Protein AF-0000000083602129 (afdb_homodimer)

pLDDT: mean 70.23, std 29.61, range [15.84, 98.5]

Radius of gyration: 37.3 Å; Cα contacts (8 Å, |Δi|>4): 1422; chains: 2; bounding box: 108×145×100 Å

Secondary structure (DSSP, 8-state):
------------------------TT-----SS--SS-PPPEEE-HHHHHHHHHTT--EEEEEEEGGGSTTSSTHHHHHHHHHHHHHHH-SS-EEEEE-SSHHHHHHHHHHHHTT-EEEEEE-TT--SHHHHHHHH-TT-EEEE--SSHHHHHHHHHHHHHHHHH-S--SS---EEEE-GGG-TTGGGGGTHHHHT-SS--SEEEEE-SSSHHHHHHHHHHHHHT-TT-EEEEEEEGGG--S-S-GGG---PPPPTT---S-GGG---GGGHHHHHHH--S-TTEEEEEE-HHHHHHHHHHHHHHHSB---HHHHHHHHHHHTTHHHHHHHHTT--SSEEEEEEE----S--HHHHHHHHHHHHHHHHHTS-------TT----------GGGGTT---------------------------------------------------/------------------------TT-----SS--SS-PPPEEE-HHHHHHHHHTT--EEEEEEEGGGSTTSSTHHHHHHHHHHHHHHH-SS-EEEEE-SSHHHHHHHHHHHHTT-EEEEEE-TT--SHHHHHHHH-TT-EEEE--SSHHHHHHHHHHHHHHHHH-S--SS---EEEE-GGG-TTGGGGGTHHHHT-SS--SEEEEE-SSSHHHHHHHHHHHHHT-TT-EEEEEEEGGG-SS-S-GGG---PPPPTT---S-GGG---GGGHHHHHHH---GGGEEEEEE-HHHHHHHHHHHHHHHSB---HHHHHHHHHHHTTHHHHHHHHTT--SSEEEEEEE----S--HHHHHHHHHHHHHHHHHTS-------TT----------GGGGGG---------------------------------------------------

Sequence (894 aa):
MSMLSSKGELNIWSNGASPLVTPDPRRLITPPQQTSYIVTPVVKSASLTQAFRDSGGSGVVDIKLENLQPSGSVTMRVMDYAVKMIAEQSSKVHIVVSSTGNAGVSAAIAASHYKLGCTVVVPETDTHTKARLELEAPHTRLVCFGTSYDQVVAKAESIVSAGNSSASSFANIPMTLLNVYGCTDVHIGYMSIIDELTVPPDVILLPFGGGILMCGIINRLVSRGWHSTHVIGVEPENIQRCSTSFSEFRQIAPPPGSNTVASGLNVGAPSMKWLYMRVSSPTTASVVTVTESEIVDSIRRLAEDCGLLLDPISAVAAAAIYNGGVARVQKQKQLPQNLKVLLLITGGRNISLKDLAEMEASVARNDVRQQPALHDNDPTQNHQPFYLKTVDDLCNDDDDDKEQIVLPNTSSPKESISLAESSKAVDYENVSKINDNKDEVVELNTLMSMLSSKGELNIWSNGASPLVTPDPRRLITPPQQTSYIVTPVVKSASLTQAFRDSGGSGVVDIKLENLQPSGSVTMRVMDYAVKMIAEQSSKVHIVVSSTGNAGVSAAIAASHYKLGCTVVVPETDTHTKARLELEAPHTRLVCFGTSYDQVVAKAESIVSAGNSSASSFANIPMTLLNVYGCTDVHIGYMSIIDELTVPPDVILLPFGGGILMCGIINRLVSRGWHSTHVIGVEPENIQRCSTSFSEFRQIAPPPGSNTVASGLNVGAPSMKWLYMRVSSPTTASVVTVTESEIVDSIRRLAEDCGLLLDPISAVAAAAIYNGGVARVQKQKQLPQNLKVLLLITGGRNISLKDLAEMEASVARNDVRQQPALHDNDPTQNHQPFYLKTVDDLCNDDDDDKEQIVLPNTSSPKESISLAESSKAVDYENVSKINDNKDEVVELNTL

Organism: Rodentolepis nana (NCBI:txid102285)

Foldseek 3Di:
DDPPPPPPPPPVPDPPPPPPPPPDCVPVPDPPVQFLWDQFDKDWFPLLQVLLVVLQAFATEIETQQCPILLRFQLLLLLLVLLVVVCVVPVQAAEEEEDLGSNQSSNLLSCVVSVHAYEYFHAQPRDPNVVSCVPRRVRHHYHHDHHDSVGSVVVSVVVQVCLQPPPPPVSNRHYDYDDSLPPLCSLCSLLVNVVSDPDAFQEEFAEAALCSNVLSPLLNCVVVVVVRRAYEYEYAPLQDQAQPPLVPRDGDGRPPPRDAQLVRRNDGRSSCCSVVVRVPDSPRYHYYHDYRLLLLVQQVCCCVSVVDRFGSSQSRRSSCSNNSVVVVCCVVVVNDSNGYYYYYSGGGPSDDPVRSVVSNVVVVVVVVVPPDDPPPPPPPPPPPDPPPPDVVPVPPPPPVPPDDPDPDDDDDDDPDPDPDPPPPPPDPDDDDDDDDDDDDDDDDDDD/DDPPPPPPPPPVVPPPPPPPPPPDPVPVPPDPCNFLWDQFDKDWFPLLQVLLVVLQAFATEIETQQCPILLRFQLLLLLLVLLVVVCVVPVQAAEEEEDLGSNQSSNLLSCVVSVHAYEYFHAQPRDHNVVSCVPRRVRHHYHHDHHDSVGSVVVSVVVQVCLCPPPPPVSNRHYDYDDSLPPLCSLCSLLVNVVSDPDAFQEEFAEAALCSNVLSPLLNCVSVVVQRRAYEYEYAPLQDQAQPPLVPRDGDGRPPPRDAQLVRRNDGRSSCCSVVVRVPDSPRYHYYHDYRLLLLVQQVCCCVSVVDRFGSSQSRRSSCSNNSVVVVCCVVVVNDSNGYYYYYSGGGPSDDPVRSVVSNVVVVVVVVVPPDDPPPPPVPPPPPDPPPDDVVPVPPPPPPPVPPPDPDDDDDDDDDPDDDDPPDPDDDDDDDDDDDDDDDPDDPDPD

Nearest PDB structures (foldseek):
  8y1j-assembly1_B-2  TM=8.141E-01  e=4.593E-20  Pseudomonas aeruginosa PAO1
  8zkv-assembly1_D  TM=8.386E-01  e=9.221E-19  Escherichia coli K-12
  7rnq-assembly2_D  TM=7.011E-01  e=1.334E-13  Pyrococcus furiosus
  6am8-assembly2_D  TM=6.798E-01  e=9.483E-13  Pyrococcus furiosus DSM 3638
  4neg-assembly1_A  TM=7.200E-01  e=4.249E-12  Bacillus anthracis str. 'Ames Ancestor'

Solvent-accessible surface area (backbone atoms only — not comparable to full-atom values): 50944 Å² total; per-residue (Å²): 140,80,80,73,77,76,75,75,75,81,72,79,71,73,75,84,73,71,76,76,79,68,75,67,70,77,72,62,78,76,72,63,100,78,56,68,47,68,91,60,58,73,41,77,33,46,56,57,19,48,37,27,40,74,34,66,28,49,48,46,32,30,36,33,42,28,36,66,28,81,59,21,18,45,44,24,33,31,27,27,43,50,44,48,55,49,41,73,74,39,72,63,38,30,39,32,27,55,32,90,45,60,56,30,46,10,36,33,37,22,20,52,68,68,63,30,49,32,34,34,23,24,31,58,80,61,81,54,52,66,64,48,29,61,50,62,26,64,85,45,43,79,44,68,36,52,87,40,69,68,48,14,44,53,48,40,52,48,51,30,52,51,52,58,62,50,79,77,54,78,81,74,46,45,46,43,78,57,48,71,88,74,40,91,70,32,31,61,25,38,26,57,65,60,68,70,51,91,68,86,49,47,28,41,35,28,54,42,44,40,31,46,62,58,36,9,44,51,50,38,31,55,75,71,64,47,68,76,35,29,35,35,32,20,32,50,52,56,52,48,32,51,59,59,52,69,88,55,71,51,87,40,71,47,58,86,84,54,65,59,82,35,50,85,39,70,50,72,73,74,35,47,52,53,34,60,71,61,47,79,67,70,70,49,56,49,53,45,69,42,48,68,58,45,22,53,49,27,27,54,45,35,23,39,65,70,18,36,38,38,14,46,54,31,16,35,30,55,23,30,36,62,72,17,50,50,25,50,47,35,60,77,66,65,49,65,64,77,27,37,34,35,36,48,34,39,25,22,61,74,44,42,73,66,53,51,52,50,50,50,52,50,41,54,54,50,56,60,62,66,49,74,75,84,67,82,71,70,83,69,76,68,73,71,75,75,69,73,74,58,72,74,62,69,65,63,72,64,73,70,81,67,79,78,79,82,74,84,82,88,85,78,89,72,89,79,81,79,78,81,74,86,72,85,75,81,77,82,77,77,91,80,90,84,88,80,91,82,84,88,82,88,74,88,86,86,127,136,77,79,70,74,77,71,73,73,79,71,80,72,73,74,80,74,72,75,76,80,68,76,66,73,79,73,60,74,74,70,61,105,69,57,66,45,68,92,60,57,73,40,77,33,44,55,57,18,48,36,26,40,76,33,66,27,50,49,45,31,30,35,34,42,29,35,66,29,82,59,20,18,46,44,22,34,31,27,28,43,49,43,48,56,49,41,73,75,39,72,62,40,30,40,32,28,54,30,91,45,61,56,31,47,10,37,32,36,22,20,54,68,69,62,30,48,32,36,33,24,24,29,57,78,62,81,55,52,65,66,47,29,61,49,64,26,61,85,44,44,76,43,70,36,54,88,40,69,68,48,15,44,51,49,41,51,49,52,31,52,52,53,59,62,49,80,77,53,77,80,74,45,46,45,42,78,58,49,70,89,73,40,91,70,32,31,60,25,36,25,55,65,59,68,72,51,91,66,86,48,47,27,41,35,27,54,42,46,42,30,47,63,58,35,9,46,51,49,38,31,54,75,70,66,47,70,76,34,31,35,36,30,20,30,49,50,54,52,47,33,53,60,59,52,67,85,56,73,50,88,42,73,47,57,85,86,54,66,56,82,34,52,87,37,70,49,72,74,72,34,47,51,56,34,63,70,61,48,79,69,64,83,43,53,49,56,45,67,42,48,68,58,44,21,53,50,27,28,55,45,36,23,40,64,70,17,36,36,38,15,47,54,30,16,35,30,54,22,30,36,60,72,18,49,51,25,50,47,36,61,76,66,66,50,65,62,77,27,37,34,34,36,48,34,40,26,20,63,76,44,43,71,65,52,51,53,51,50,50,54,53,41,54,54,50,57,59,64,65,49,76,74,83,66,83,70,72,82,69,78,69,73,71,76,75,70,74,73,60,74,74,63,71,65,63,75,64,77,68,80,72,74,77,77,79,74,82,79,86,86,75,85,76,87,72,89,81,82,83,75,89,74,87,75,88,86,82,86,80,91,87,78,92,88,82,90,85,85,90,79,85,75,85,80,83,122

Structure (mmCIF, N/CA/C/O backbone):
data_AF-0000000083602129-model_v1
#
loop_
_entity.id
_entity.type
_entity.pdbx_description
1 polymer 'L-serine ammonia-lyase'
#
loop_
_atom_site.group_PDB
_atom_site.id
_atom_site.type_symbol
_atom_site.label_atom_id
_atom_site.label_alt_id
_atom_site.label_comp_id
_atom_site.label_asym_id
_atom_site.label_entity_id
_atom_site.label_seq_id
_atom_site.pdbx_PDB_ins_code
_atom_site.Cartn_x
_atom_site.Cartn_y
_atom_site.Cartn_z
_atom_site.occupancy
_atom_site.B_iso_or_equiv
_atom_site.auth_seq_id
_atom_site.auth_comp_id
_atom_site.auth_asym_id
_atom_site.auth_atom_id
_atom_site.pdbx_PDB_model_num
ATOM 1 N N . MET A 1 1 ? 31.797 68 35.969 1 22.59 1 MET A N 1
ATOM 2 C CA . MET A 1 1 ? 31.766 66.688 36.562 1 22.59 1 MET A CA 1
ATOM 3 C C . MET A 1 1 ? 30.438 66 36.25 1 22.59 1 MET A C 1
ATOM 5 O O . MET A 1 1 ? 29.391 66.375 36.75 1 22.59 1 MET A O 1
ATOM 9 N N . SER A 1 2 ? 30.172 65.562 35.031 1 25.72 2 SER A N 1
ATOM 10 C CA . SER A 1 2 ? 29.062 65.25 34.156 1 25.72 2 SER A CA 1
ATOM 11 C C . SER A 1 2 ? 28.297 64 34.562 1 25.72 2 SER A C 1
ATOM 13 O O . SER A 1 2 ? 28.906 62.938 34.75 1 25.72 2 SER A O 1
ATOM 15 N N . MET A 1 3 ? 27.328 64.125 35.375 1 24.75 3 MET A N 1
ATOM 16 C CA . MET A 1 3 ? 26.516 63.156 36.094 1 24.75 3 MET A CA 1
ATOM 17 C C . MET A 1 3 ? 25.844 62.188 35.125 1 24.75 3 MET A C 1
ATOM 19 O O . MET A 1 3 ? 24.859 62.531 34.5 1 24.75 3 MET A O 1
ATOM 23 N N . LEU A 1 4 ? 26.547 61.438 34.375 1 25.61 4 LEU A N 1
ATOM 24 C CA . LEU A 1 4 ? 26.109 60.5 33.344 1 25.61 4 LEU A CA 1
ATOM 25 C C . LEU A 1 4 ? 25.109 59.5 33.906 1 25.61 4 LEU A C 1
ATOM 27 O O . LEU A 1 4 ? 25.375 58.844 34.906 1 25.61 4 LEU A O 1
ATOM 31 N N . SER A 1 5 ? 23.859 59.75 33.781 1 25.98 5 SER A N 1
ATOM 32 C CA . SER A 1 5 ? 22.641 59.062 34.25 1 25.98 5 SER A CA 1
ATOM 33 C C . SER A 1 5 ? 22.672 57.594 33.906 1 25.98 5 SER A C 1
ATOM 35 O O . SER A 1 5 ? 22.844 57.219 32.719 1 25.98 5 SER A O 1
ATOM 37 N N . SER A 1 6 ? 23.156 56.781 34.75 1 24.2 6 SER A N 1
ATOM 38 C CA . SER A 1 6 ? 23.406 55.344 34.594 1 24.2 6 SER A CA 1
ATOM 39 C C . SER A 1 6 ? 22.109 54.594 34.344 1 24.2 6 SER A C 1
ATOM 41 O O . SER A 1 6 ? 21.266 54.469 35.25 1 24.2 6 SER A O 1
ATOM 43 N N . LYS A 1 7 ? 21.453 54.906 33.281 1 26.88 7 LYS A N 1
ATOM 44 C CA . LYS A 1 7 ? 20.172 54.281 32.938 1 26.88 7 LYS A CA 1
ATOM 45 C C . LYS A 1 7 ? 20.25 52.75 33.094 1 26.88 7 LYS A C 1
ATOM 47 O O . LYS A 1 7 ? 21.094 52.094 32.5 1 26.88 7 LYS A O 1
ATOM 52 N N . GLY A 1 8 ? 19.891 52.281 34.219 1 23.97 8 GLY A N 1
ATOM 53 C CA . GLY A 1 8 ? 19.891 50.906 34.688 1 23.97 8 GLY A CA 1
ATOM 54 C C . GLY A 1 8 ? 19.25 49.938 33.688 1 23.97 8 GLY A C 1
ATOM 55 O O . GLY A 1 8 ? 18.156 50.219 33.188 1 23.97 8 GLY A O 1
ATOM 56 N N . GLU A 1 9 ? 20 49.312 32.906 1 23.73 9 GLU A N 1
ATOM 57 C CA . GLU A 1 9 ? 19.703 48.312 31.859 1 23.73 9 GLU A CA 1
ATOM 58 C C . GLU A 1 9 ? 18.781 47.219 32.375 1 23.73 9 GLU A C 1
ATOM 60 O O . GLU A 1 9 ? 19.109 46.562 33.375 1 23.73 9 GLU A O 1
ATOM 65 N N . LEU A 1 10 ? 17.484 47.469 32.469 1 23 10 LEU A N 1
ATOM 66 C CA . LEU A 1 10 ? 16.5 46.5 32.906 1 23 10 LEU A CA 1
ATOM 67 C C . LEU A 1 10 ? 16.766 45.125 32.312 1 23 10 LEU A C 1
ATOM 69 O O . LEU A 1 10 ? 16.75 44.969 31.078 1 23 10 LEU A O 1
ATOM 73 N N . ASN A 1 11 ? 17.672 44.375 32.875 1 21.47 11 ASN A N 1
ATOM 74 C CA . ASN A 1 11 ? 18.078 43 32.594 1 21.47 11 ASN A CA 1
ATOM 75 C C . ASN A 1 11 ? 16.891 42.031 32.656 1 21.47 11 ASN A C 1
ATOM 77 O O . ASN A 1 11 ? 16.453 41.656 33.75 1 21.47 11 ASN A O 1
ATOM 81 N N . ILE A 1 12 ? 15.867 42.125 31.891 1 23.73 12 ILE A N 1
ATOM 82 C CA . ILE A 1 12 ? 14.641 41.344 31.891 1 23.73 12 ILE A CA 1
ATOM 83 C C . ILE A 1 12 ? 14.977 39.844 31.797 1 23.73 12 ILE A C 1
ATOM 85 O O . ILE A 1 12 ? 14.086 39 31.703 1 23.73 12 ILE A O 1
ATOM 89 N N . TRP A 1 13 ? 16.25 39.438 31.656 1 22.95 13 TRP A N 1
ATOM 90 C CA . TRP A 1 13 ? 16.625 38.031 31.516 1 22.95 13 TRP A CA 1
ATOM 91 C C . TRP A 1 13 ? 16.375 37.281 32.812 1 22.95 13 TRP A C 1
ATOM 93 O O . TRP A 1 13 ? 17.016 36.25 33.062 1 22.95 13 TRP A O 1
ATOM 103 N N . SER A 1 14 ? 15.664 37.656 33.625 1 22.77 14 SER A N 1
ATOM 104 C CA . SER A 1 14 ? 15.664 36.875 34.844 1 22.77 14 SER A CA 1
ATOM 105 C C . SER A 1 14 ? 15.305 35.406 34.531 1 22.77 14 SER A C 1
ATOM 107 O O . SER A 1 14 ? 14.438 35.125 33.719 1 22.77 14 SER A O 1
ATOM 109 N N . ASN A 1 15 ? 16.062 34.312 34.906 1 23.88 15 ASN A N 1
ATOM 110 C CA . ASN A 1 15 ? 16.438 32.906 34.781 1 23.88 15 ASN A CA 1
ATOM 111 C C . ASN A 1 15 ? 15.305 32 35.219 1 23.88 15 ASN A C 1
ATOM 113 O O . ASN A 1 15 ? 15.539 30.828 35.562 1 23.88 15 ASN A O 1
ATOM 117 N N . GLY A 1 16 ? 14.148 32.312 35.656 1 26.08 16 GLY A N 1
ATOM 118 C CA . GLY A 1 16 ? 13.289 31.328 36.281 1 26.08 16 GLY A CA 1
ATOM 119 C C . GLY A 1 16 ? 12.953 30.156 35.375 1 26.08 16 GLY A C 1
ATOM 120 O O . GLY A 1 16 ? 12.25 30.328 34.375 1 26.08 16 GLY A O 1
ATOM 121 N N . ALA A 1 17 ? 13.852 29.141 35.25 1 25.53 17 ALA A N 1
ATOM 122 C CA . ALA A 1 17 ? 13.797 27.844 34.594 1 25.53 17 ALA A CA 1
ATOM 123 C C . ALA A 1 17 ? 12.492 27.125 34.906 1 25.53 17 ALA A C 1
ATOM 125 O O . ALA A 1 17 ? 12.273 26.688 36.031 1 25.53 17 ALA A O 1
ATOM 126 N N . SER A 1 18 ? 11.422 27.562 34.5 1 28.2 18 SER A N 1
ATOM 127 C CA . SER A 1 18 ? 10.242 26.75 34.75 1 28.2 18 SER A CA 1
ATOM 128 C C . SER A 1 18 ? 10.5 25.281 34.406 1 28.2 18 SER A C 1
ATOM 130 O O . SER A 1 18 ? 11.055 24.984 33.344 1 28.2 18 SER A O 1
ATOM 132 N N . PRO A 1 19 ? 10.5 24.312 35.375 1 27.58 19 PRO A N 1
ATOM 133 C CA . PRO A 1 19 ? 10.836 22.891 35.25 1 27.58 19 PRO A CA 1
ATOM 134 C C . PRO A 1 19 ? 10.141 22.234 34.062 1 27.58 19 PRO A C 1
ATOM 136 O O . PRO A 1 19 ? 9.016 22.594 33.719 1 27.58 19 PRO A O 1
ATOM 139 N N . LEU A 1 20 ? 10.859 21.875 33.094 1 28.27 20 LEU A N 1
ATOM 140 C CA . LEU A 1 20 ? 10.422 21 32 1 28.27 20 LEU A CA 1
ATOM 141 C C . LEU A 1 20 ? 9.516 19.891 32.531 1 28.27 20 LEU A C 1
ATOM 143 O O . LEU A 1 20 ? 9.914 19.109 33.406 1 28.27 20 LEU A O 1
ATOM 147 N N . VAL A 1 21 ? 8.273 20.109 32.781 1 28.59 21 VAL A N 1
ATOM 148 C CA . VAL A 1 21 ? 7.348 19.031 33.125 1 28.59 21 VAL A CA 1
ATOM 149 C C . VAL A 1 21 ? 7.656 17.812 32.281 1 28.59 21 VAL A C 1
ATOM 151 O O . VAL A 1 21 ? 7.547 17.844 31.047 1 28.59 21 VAL A O 1
ATOM 154 N N . THR A 1 22 ? 8.625 16.906 32.688 1 29.64 22 THR A N 1
ATOM 155 C CA . THR A 1 22 ? 8.906 15.57 32.188 1 29.64 22 THR A CA 1
ATOM 156 C C . THR A 1 22 ? 7.625 14.75 32.094 1 29.64 22 THR A C 1
ATOM 158 O O . THR A 1 22 ? 6.926 14.562 33.094 1 29.64 22 THR A O 1
ATOM 161 N N . PRO A 1 23 ? 7.008 14.727 31 1 29.5 23 PRO A N 1
ATOM 162 C CA . PRO A 1 23 ? 5.832 13.859 31.016 1 29.5 23 PRO A CA 1
ATOM 163 C C . PRO A 1 23 ? 6.113 12.492 31.625 1 29.5 23 PRO A C 1
ATOM 165 O O . PRO A 1 23 ? 7.25 12.008 31.578 1 29.5 23 PRO A O 1
ATOM 168 N N . ASP A 1 24 ? 5.418 12.133 32.688 1 29.38 24 ASP A N 1
ATOM 169 C CA . ASP A 1 24 ? 5.449 10.82 33.312 1 29.38 24 ASP A CA 1
ATOM 170 C C . ASP A 1 24 ? 5.371 9.703 32.281 1 29.38 24 ASP A C 1
ATOM 172 O O . ASP A 1 24 ? 4.449 9.672 31.469 1 29.38 24 ASP A O 1
ATOM 176 N N . PRO A 1 25 ? 6.395 9 32.031 1 28.17 25 PRO A N 1
ATOM 177 C CA . PRO A 1 25 ? 6.48 7.879 31.078 1 28.17 25 PRO A CA 1
ATOM 178 C C . PRO A 1 25 ? 5.332 6.887 31.234 1 28.17 25 PRO A C 1
ATOM 180 O O . PRO A 1 25 ? 5.109 6.055 30.359 1 28.17 25 PRO A O 1
ATOM 183 N N . ARG A 1 26 ? 4.93 6.633 32.562 1 29.45 26 ARG A N 1
ATOM 184 C CA . ARG A 1 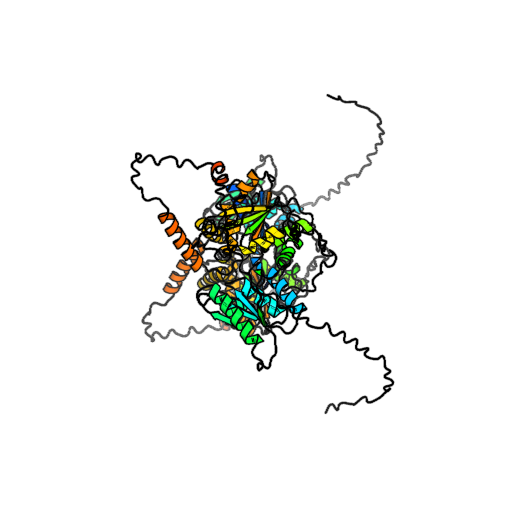26 ? 3.926 5.605 32.812 1 29.45 26 ARG A CA 1
ATOM 185 C C . ARG A 1 26 ? 2.619 5.926 32.094 1 29.45 26 ARG A C 1
ATOM 187 O O . ARG A 1 26 ? 1.648 5.172 32.219 1 29.45 26 ARG A O 1
ATOM 194 N N . ARG A 1 27 ? 2.383 7.082 32 1 31.38 27 ARG A N 1
ATOM 195 C CA . ARG A 1 27 ? 1.113 7.297 31.328 1 31.38 27 ARG A CA 1
ATOM 196 C C . ARG A 1 27 ? 1.193 6.852 29.859 1 31.38 27 ARG A C 1
ATOM 198 O O . ARG A 1 27 ? 1.039 7.668 28.953 1 31.38 27 ARG A O 1
ATOM 205 N N . LEU A 1 28 ? 2.191 6.094 29.531 1 30.33 28 LEU A N 1
ATOM 206 C CA . LEU A 1 28 ? 2.268 5.355 28.281 1 30.33 28 LEU A CA 1
ATOM 207 C C . LEU A 1 28 ? 1.033 4.477 28.078 1 30.33 28 LEU A C 1
ATOM 209 O O . LEU A 1 28 ? 0.844 3.5 28.812 1 30.33 28 LEU A O 1
ATOM 213 N N . ILE A 1 29 ? -0.165 5.023 27.844 1 30.16 29 ILE A N 1
ATOM 214 C CA . ILE A 1 29 ? -1.514 4.516 27.625 1 30.16 29 ILE A CA 1
ATOM 215 C C . ILE A 1 29 ? -1.454 3.26 26.75 1 30.16 29 ILE A C 1
ATOM 217 O O . ILE A 1 29 ? -0.916 3.289 25.641 1 30.16 29 ILE A O 1
ATOM 221 N N . THR A 1 30 ? -1.57 2.074 27.25 1 34.16 30 THR A N 1
ATOM 222 C CA . THR A 1 30 ? -1.831 0.743 26.719 1 34.16 30 THR A CA 1
ATOM 223 C C . THR A 1 30 ? -2.959 0.786 25.688 1 34.16 30 THR A C 1
ATOM 225 O O . THR A 1 30 ? -3.873 1.605 25.797 1 34.16 30 THR A O 1
ATOM 228 N N . PRO A 1 31 ? -3.057 -0.298 24.75 1 36.22 31 PRO A N 1
ATOM 229 C CA . PRO A 1 31 ? -3.928 -0.567 23.594 1 36.22 31 PRO A CA 1
ATOM 230 C C . PRO A 1 31 ? -5.406 -0.621 23.984 1 36.22 31 PRO A C 1
ATOM 232 O O . PRO A 1 31 ? -6.246 -0.976 23.156 1 36.22 31 PRO A O 1
ATOM 235 N N . PRO A 1 32 ? -6.305 -0.267 24.766 1 37.31 32 PRO A N 1
ATOM 236 C CA . PRO A 1 32 ? -7.703 -0.568 24.469 1 37.31 32 PRO A CA 1
ATOM 237 C C . PRO A 1 32 ? -8.07 -0.302 23 1 37.31 32 PRO A C 1
ATOM 239 O O . PRO A 1 32 ? -7.438 0.53 22.344 1 37.31 32 PRO A O 1
ATOM 242 N N . GLN A 1 33 ? -8.648 -0.918 21.953 1 46.84 33 GLN A N 1
ATOM 243 C CA . GLN A 1 33 ? -8.5 -0.59 20.531 1 46.84 33 GLN A CA 1
ATOM 244 C C . GLN A 1 33 ? -8.586 0.917 20.312 1 46.84 33 GLN A C 1
ATOM 246 O O . GLN A 1 33 ? -9.68 1.468 20.188 1 46.84 33 GLN A O 1
ATOM 251 N N . GLN A 1 34 ? -8.039 2.105 21.125 1 72.31 34 GLN A N 1
ATOM 252 C CA . GLN A 1 34 ? -8.273 3.406 21.75 1 72.31 34 GLN A CA 1
ATOM 253 C C . GLN A 1 34 ? -7.934 4.543 20.781 1 72.31 34 GLN A C 1
ATOM 255 O O . GLN A 1 34 ? -8.32 5.691 21.016 1 72.31 34 GLN A O 1
ATOM 260 N N . THR A 1 35 ? -7.508 4.324 19.719 1 92.19 35 THR A N 1
ATOM 261 C CA . THR A 1 35 ? -7.156 5.441 18.844 1 92.19 35 THR A CA 1
ATOM 262 C C . THR A 1 35 ? -7.883 5.328 17.516 1 92.19 35 THR A C 1
ATOM 264 O O . THR A 1 35 ? -8.367 4.254 17.141 1 92.19 35 THR A O 1
ATOM 267 N N . SER A 1 36 ? -8.125 6.367 16.922 1 93.62 36 SER A N 1
ATOM 268 C CA . SER A 1 36 ? -8.719 6.383 15.586 1 93.62 36 SER A CA 1
ATOM 269 C C . SER A 1 36 ? -7.695 6.008 14.523 1 93.62 36 SER A C 1
ATOM 271 O O . SER A 1 36 ? -8.055 5.715 13.375 1 93.62 36 SER A O 1
ATOM 273 N N . TYR A 1 37 ? -6.414 6.012 14.906 1 94.56 37 TYR A N 1
ATOM 274 C CA . TYR A 1 37 ? -5.379 5.605 13.961 1 94.56 37 TYR A CA 1
ATOM 275 C C . TYR A 1 37 ? -4.965 4.16 14.195 1 94.56 37 TYR A C 1
ATOM 277 O O . TYR A 1 37 ? -5.336 3.557 15.211 1 94.56 37 TYR A O 1
ATOM 285 N N . ILE A 1 38 ? -4.27 3.559 13.25 1 92.38 38 ILE A N 1
ATOM 286 C CA . ILE A 1 38 ? -3.82 2.174 13.352 1 92.38 38 ILE A CA 1
ATOM 287 C C . ILE A 1 38 ? -2.293 2.125 13.344 1 92.38 38 ILE A C 1
ATOM 289 O O . ILE A 1 38 ? -1.636 3.098 12.961 1 92.38 38 ILE A O 1
ATOM 293 N N . VAL A 1 39 ? -1.784 1.003 13.844 1 93.94 39 VAL A N 1
ATOM 294 C CA . VAL A 1 39 ? -0.364 0.729 13.656 1 93.94 39 VAL A CA 1
ATOM 295 C C . VAL A 1 39 ? -0.092 0.417 12.18 1 93.94 39 VAL A C 1
ATOM 297 O O . VAL A 1 39 ? -0.717 -0.477 11.609 1 93.94 39 VAL A O 1
ATOM 300 N N . THR A 1 40 ? 0.747 1.192 11.555 1 95.06 40 THR A N 1
ATOM 301 C CA . THR A 1 40 ? 1.023 0.985 10.141 1 95.06 40 THR A CA 1
ATOM 302 C C . THR A 1 40 ? 2.279 0.138 9.953 1 95.06 40 THR A C 1
ATOM 304 O O . THR A 1 40 ? 3.182 0.162 10.789 1 95.06 40 THR A O 1
ATOM 307 N N . PRO A 1 41 ? 2.361 -0.568 8.914 1 93.62 41 PRO A N 1
ATOM 308 C CA . PRO A 1 41 ? 3.492 -1.479 8.719 1 93.62 41 PRO A CA 1
ATOM 309 C C . PRO A 1 41 ? 4.746 -0.765 8.219 1 93.62 41 PRO A C 1
ATOM 311 O O . PRO A 1 41 ? 4.656 0.319 7.641 1 93.62 41 PRO A O 1
ATOM 314 N N . VAL A 1 42 ? 5.887 -1.358 8.531 1 95.44 42 VAL A N 1
ATOM 315 C CA . VAL A 1 42 ? 7.176 -1.061 7.918 1 95.44 42 VAL A CA 1
ATOM 316 C C . VAL A 1 42 ? 7.594 -2.211 7.004 1 95.44 42 VAL A C 1
ATOM 318 O O . VAL A 1 42 ? 7.617 -3.369 7.426 1 95.44 42 VAL A O 1
ATOM 321 N N . VAL A 1 43 ? 7.824 -1.87 5.746 1 91.81 43 VAL A N 1
ATOM 322 C CA . VAL A 1 43 ? 8.195 -2.93 4.812 1 91.81 43 VAL A CA 1
ATOM 323 C C . VAL A 1 43 ? 9.477 -2.549 4.082 1 91.81 43 VAL A C 1
ATOM 325 O O . VAL A 1 43 ? 9.75 -1.366 3.869 1 91.81 43 VAL A O 1
ATOM 328 N N . LYS A 1 44 ? 10.258 -3.564 3.734 1 89.56 44 LYS A N 1
ATOM 329 C CA . LYS A 1 44 ? 11.453 -3.34 2.93 1 89.56 44 LYS A CA 1
ATOM 330 C C . LYS A 1 44 ? 11.086 -2.969 1.494 1 89.56 44 LYS A C 1
ATOM 332 O O . LYS A 1 44 ? 10.125 -3.5 0.936 1 89.56 44 LYS A O 1
ATOM 337 N N . SER A 1 45 ? 11.805 -2.029 0.974 1 91.38 45 SER A N 1
ATOM 338 C CA . SER A 1 45 ? 11.609 -1.676 -0.429 1 91.38 45 SER A CA 1
ATOM 339 C C . SER A 1 45 ? 12.875 -1.936 -1.243 1 91.38 45 SER A C 1
ATOM 341 O O . SER A 1 45 ? 13.82 -1.145 -1.202 1 91.38 45 SER A O 1
ATOM 343 N N . ALA A 1 46 ? 12.844 -2.973 -2.014 1 84.69 46 ALA A N 1
ATOM 344 C CA . ALA A 1 46 ? 13.984 -3.303 -2.863 1 84.69 46 ALA A CA 1
ATOM 345 C C . ALA A 1 46 ? 14.195 -2.236 -3.934 1 84.69 46 ALA A C 1
ATOM 347 O O . ALA A 1 46 ? 15.336 -1.875 -4.242 1 84.69 46 ALA A O 1
ATOM 348 N N . SER A 1 47 ? 13.125 -1.744 -4.457 1 87.12 47 SER A N 1
ATOM 349 C CA . SER A 1 47 ? 13.211 -0.755 -5.527 1 87.12 47 SER A CA 1
ATOM 350 C C . SER A 1 47 ? 13.812 0.554 -5.023 1 87.12 47 SER A C 1
ATOM 352 O O . SER A 1 47 ? 14.672 1.146 -5.684 1 87.12 47 SER A O 1
ATOM 354 N N . LEU A 1 48 ? 13.414 1.008 -3.893 1 94.06 48 LEU A N 1
ATOM 355 C CA . LEU A 1 48 ? 13.945 2.252 -3.35 1 94.06 48 LEU A CA 1
ATOM 356 C C . LEU A 1 48 ? 15.375 2.064 -2.865 1 94.06 48 LEU A C 1
ATOM 358 O O . LEU A 1 48 ? 16.188 2.996 -2.924 1 94.06 48 LEU A O 1
ATOM 362 N N . THR A 1 49 ? 15.648 0.902 -2.381 1 92.69 49 THR A N 1
ATOM 363 C CA . THR A 1 49 ? 17.031 0.591 -2.021 1 92.69 49 THR A CA 1
ATOM 364 C C . THR A 1 49 ? 17.938 0.704 -3.238 1 92.69 49 THR A C 1
ATOM 366 O O . THR A 1 49 ? 19.016 1.317 -3.166 1 92.69 49 THR A O 1
ATOM 369 N N . GLN A 1 50 ? 17.484 0.157 -4.316 1 89.56 50 GLN A N 1
ATOM 370 C CA . GLN A 1 50 ? 18.266 0.245 -5.551 1 89.56 50 GLN A CA 1
ATOM 371 C C . GLN A 1 50 ? 18.406 1.694 -6.008 1 89.56 50 GLN A C 1
ATOM 373 O O . GLN A 1 50 ? 19.5 2.119 -6.414 1 89.56 50 GLN A O 1
ATOM 378 N N . ALA A 1 51 ? 17.359 2.398 -5.969 1 93.19 51 ALA A N 1
ATOM 379 C CA . ALA A 1 51 ? 17.391 3.807 -6.352 1 93.19 51 ALA A CA 1
ATOM 380 C C . ALA A 1 51 ? 18.375 4.582 -5.492 1 93.19 51 ALA A C 1
ATOM 382 O O . ALA A 1 51 ? 19.125 5.434 -5.996 1 93.19 51 ALA A O 1
ATOM 383 N N . PHE A 1 52 ? 18.375 4.281 -4.227 1 97.06 52 PHE A N 1
ATOM 384 C CA . PHE A 1 52 ? 19.297 4.902 -3.277 1 97.06 52 PHE A CA 1
ATOM 385 C C . PHE A 1 52 ? 20.75 4.598 -3.648 1 97.06 52 PHE A C 1
ATOM 387 O O . PHE A 1 52 ? 21.578 5.504 -3.693 1 97.06 52 PHE A O 1
ATOM 394 N N . ARG A 1 53 ? 20.953 3.428 -4.004 1 93.06 53 ARG A N 1
ATOM 395 C CA . ARG A 1 53 ? 22.297 3.01 -4.375 1 93.06 53 ARG A CA 1
ATOM 396 C C . ARG A 1 53 ? 22.703 3.598 -5.723 1 93.06 53 ARG A C 1
ATOM 398 O O . ARG A 1 53 ? 23.828 4.07 -5.887 1 93.06 53 ARG A O 1
ATOM 405 N N . ASP A 1 54 ? 21.781 3.596 -6.625 1 93.69 54 ASP A N 1
ATOM 406 C CA . ASP A 1 54 ? 22.047 4.156 -7.949 1 93.69 54 ASP A CA 1
ATOM 407 C C . ASP A 1 54 ? 22.344 5.648 -7.863 1 93.69 54 ASP A C 1
ATOM 409 O O . ASP A 1 54 ? 23.062 6.191 -8.711 1 93.69 54 ASP A O 1
ATOM 413 N N . SER A 1 55 ? 21.828 6.273 -6.844 1 96.75 55 SER A N 1
ATOM 414 C CA . SER A 1 55 ? 22 7.715 -6.707 1 96.75 55 SER A CA 1
ATOM 415 C C . SER A 1 55 ? 23.219 8.055 -5.867 1 96.75 55 SER A C 1
ATOM 417 O O . SER A 1 55 ? 23.438 9.211 -5.516 1 96.75 55 SER A O 1
ATOM 419 N N . GLY A 1 56 ? 23.969 7.078 -5.438 1 96.75 56 GLY A N 1
ATOM 420 C CA . GLY A 1 56 ? 25.25 7.305 -4.785 1 96.75 56 GLY A CA 1
ATOM 421 C C . GLY A 1 56 ? 25.25 6.93 -3.314 1 96.75 56 GLY A C 1
ATOM 422 O O . GLY A 1 56 ? 26.266 7.086 -2.627 1 96.75 56 GLY A O 1
ATOM 423 N N . GLY A 1 57 ? 24.141 6.426 -2.822 1 97.56 57 GLY A N 1
ATOM 424 C CA . GLY A 1 57 ? 24.047 6.027 -1.427 1 97.56 57 GLY A CA 1
ATOM 425 C C . GLY A 1 57 ? 24.453 4.582 -1.192 1 97.56 57 GLY A C 1
ATOM 426 O O . GLY A 1 57 ? 24.672 3.834 -2.145 1 97.56 57 GLY A O 1
ATOM 427 N N . SER A 1 58 ? 24.625 4.25 0.042 1 96.81 58 SER A N 1
ATOM 428 C CA . SER A 1 58 ? 24.922 2.885 0.457 1 96.81 58 SER A CA 1
ATOM 429 C C . SER A 1 58 ? 24.047 2.467 1.642 1 96.81 58 SER A C 1
ATOM 431 O O . SER A 1 58 ? 24.125 3.066 2.717 1 96.81 58 SER A O 1
ATOM 433 N N . GLY A 1 59 ? 23.266 1.525 1.447 1 95.62 59 GLY A N 1
ATOM 434 C CA . GLY A 1 59 ? 22.391 1.065 2.508 1 95.62 59 GLY A CA 1
ATOM 435 C C . GLY A 1 59 ? 21.078 0.494 1.992 1 95.62 59 GLY A C 1
ATOM 436 O O . GLY A 1 59 ? 21.016 -0.009 0.869 1 95.62 59 GLY A O 1
ATOM 437 N N . VAL A 1 60 ? 20.047 0.374 2.84 1 93.94 60 VAL A N 1
ATOM 438 C CA . VAL A 1 60 ? 18.734 -0.19 2.523 1 93.94 60 VAL A CA 1
ATOM 439 C C . VAL A 1 60 ? 17.641 0.811 2.887 1 93.94 60 VAL A C 1
ATOM 441 O O . VAL A 1 60 ? 17.828 1.652 3.77 1 93.94 60 VAL A O 1
ATOM 444 N N . VAL A 1 61 ? 16.547 0.715 2.176 1 96.56 61 VAL A N 1
ATOM 445 C CA . VAL A 1 61 ? 15.43 1.62 2.41 1 96.56 61 VAL A CA 1
ATOM 446 C C . VAL A 1 61 ? 14.195 0.82 2.824 1 96.56 61 VAL A C 1
ATOM 448 O O . VAL A 1 61 ? 13.781 -0.102 2.117 1 96.56 61 VAL A O 1
ATOM 451 N N . ASP A 1 62 ? 13.695 1.104 3.961 1 96.19 62 ASP A N 1
ATOM 452 C CA . ASP A 1 62 ? 12.383 0.658 4.406 1 96.19 62 ASP A CA 1
ATOM 453 C C . ASP A 1 62 ? 11.352 1.782 4.301 1 96.19 62 ASP A C 1
ATOM 455 O O . ASP A 1 62 ? 11.711 2.961 4.312 1 96.19 62 ASP A O 1
ATOM 459 N N . ILE A 1 63 ? 10.094 1.348 4.137 1 96.88 63 ILE A N 1
ATOM 460 C CA . ILE A 1 63 ? 9.047 2.357 4.07 1 96.88 63 ILE A CA 1
ATOM 461 C C . ILE A 1 63 ? 8.008 2.1 5.16 1 96.88 63 ILE A C 1
ATOM 463 O O . ILE A 1 63 ? 7.637 0.951 5.41 1 96.88 63 ILE A O 1
ATOM 467 N N . LYS A 1 64 ? 7.699 3.111 5.914 1 97.5 64 LYS A N 1
ATOM 468 C CA . LYS A 1 64 ? 6.57 3.07 6.84 1 97.5 64 LYS A CA 1
ATOM 469 C C . LYS A 1 64 ? 5.305 3.629 6.188 1 97.5 64 LYS A C 1
ATOM 471 O O . LYS A 1 64 ? 5.277 4.785 5.766 1 97.5 64 LYS A O 1
ATOM 476 N N . LEU A 1 65 ? 4.25 2.854 6.117 1 96.25 65 LEU A N 1
ATOM 477 C CA . LEU A 1 65 ? 3.133 3.107 5.215 1 96.25 65 LEU A CA 1
ATOM 478 C C . LEU A 1 65 ? 1.998 3.82 5.945 1 96.25 65 LEU A C 1
ATOM 480 O O . LEU A 1 65 ? 0.906 3.27 6.094 1 96.25 65 LEU A O 1
ATOM 484 N N . GLU A 1 66 ? 2.213 5.105 6.227 1 96.19 66 GLU A N 1
ATOM 485 C CA . GLU A 1 66 ? 1.213 5.918 6.914 1 96.19 66 GLU A CA 1
ATOM 486 C C . GLU A 1 66 ? 0.026 6.219 6 1 96.19 66 GLU A C 1
ATOM 488 O O . GLU A 1 66 ? -1.036 6.629 6.473 1 96.19 66 GLU A O 1
ATOM 493 N N . ASN A 1 67 ? 0.184 6.02 4.711 1 93.69 67 ASN A N 1
ATOM 494 C CA . ASN A 1 67 ? -0.903 6.207 3.756 1 93.69 67 ASN A CA 1
ATOM 495 C C . ASN A 1 67 ? -2.012 5.18 3.961 1 93.69 67 ASN A C 1
ATOM 497 O O . ASN A 1 67 ? -3.102 5.316 3.404 1 93.69 67 ASN A O 1
ATOM 501 N N . LEU A 1 68 ? -1.741 4.207 4.785 1 92.44 68 LEU A N 1
ATOM 502 C CA . LEU A 1 68 ? -2.729 3.158 5.027 1 92.44 68 LEU A CA 1
ATOM 503 C C . LEU A 1 68 ? -3.627 3.523 6.203 1 92.44 68 LEU A C 1
ATOM 505 O O . LEU A 1 68 ? -4.562 2.787 6.527 1 92.44 68 LEU A O 1
ATOM 509 N N . GLN A 1 69 ? -3.324 4.629 6.82 1 92.81 69 GLN A N 1
ATOM 510 C CA . GLN A 1 69 ? -4.215 5.086 7.883 1 92.81 69 GLN A CA 1
ATOM 511 C C . GLN A 1 69 ? -5.652 5.211 7.379 1 92.81 69 GLN A C 1
ATOM 513 O O . GLN A 1 69 ? -5.883 5.383 6.18 1 92.81 69 GLN A O 1
ATOM 518 N N . PRO A 1 70 ? -6.621 5.215 8.273 1 88 70 PRO A N 1
ATOM 519 C CA . PRO A 1 70 ? -8.016 5.328 7.848 1 88 70 PRO A CA 1
ATOM 520 C C . PRO A 1 70 ? -8.273 6.574 7.004 1 88 70 PRO A C 1
ATOM 522 O O . PRO A 1 70 ? -9.07 6.535 6.062 1 88 70 PRO A O 1
ATOM 525 N N . SER A 1 71 ? -7.602 7.645 7.289 1 88.94 71 SER A N 1
ATOM 526 C CA . SER A 1 71 ? -7.766 8.875 6.52 1 88.94 71 SER A CA 1
ATOM 527 C C . SER A 1 71 ? -6.926 8.844 5.246 1 88.94 71 SER A C 1
ATOM 529 O O . SER A 1 71 ? -7.086 9.703 4.375 1 88.94 71 SER A O 1
ATOM 531 N N . GLY A 1 72 ? -5.984 7.895 5.215 1 89.56 72 GLY A N 1
ATOM 532 C CA . GLY A 1 72 ? -5.066 7.836 4.09 1 89.56 72 GLY A CA 1
ATOM 533 C C . GLY A 1 72 ? -3.811 8.664 4.301 1 89.56 72 GLY A C 1
ATOM 534 O O . GLY A 1 72 ? -3.043 8.883 3.361 1 89.56 72 GLY A O 1
ATOM 535 N N . SER A 1 73 ? -3.633 9.109 5.535 1 92.94 73 SER A N 1
ATOM 536 C CA . SER A 1 73 ? -2.48 9.977 5.75 1 92.94 73 SER A CA 1
ATOM 537 C C . SER A 1 73 ? -1.992 9.906 7.191 1 92.94 73 SER A C 1
ATOM 539 O O . SER A 1 73 ? -2.732 9.484 8.086 1 92.94 73 SER A O 1
ATOM 541 N N . VAL A 1 74 ? -0.786 10.406 7.391 1 95.69 74 VAL A N 1
ATOM 542 C CA . VAL A 1 74 ? -0.126 10.43 8.695 1 95.69 74 VAL A CA 1
ATOM 543 C C . VAL A 1 74 ? -0.844 11.414 9.617 1 95.69 74 VAL A C 1
ATOM 545 O O . VAL A 1 74 ? -0.74 11.32 10.836 1 95.69 74 VAL A O 1
ATOM 548 N N . THR A 1 75 ? -1.634 12.328 9.047 1 93.31 75 THR A N 1
ATOM 549 C CA . THR A 1 75 ? -2.307 13.352 9.836 1 93.31 75 THR A CA 1
ATOM 550 C C . THR A 1 75 ? -3.332 12.719 10.773 1 93.31 75 THR A C 1
ATOM 552 O O . THR A 1 75 ? -3.789 13.352 11.727 1 93.31 75 THR A O 1
ATOM 555 N N . MET A 1 76 ? -3.656 11.469 10.531 1 94.62 76 MET A N 1
ATOM 556 C CA . MET A 1 76 ? -4.574 10.758 11.422 1 94.62 76 MET A CA 1
ATOM 557 C C . MET A 1 76 ? -4.059 10.766 12.852 1 94.62 76 MET A C 1
ATOM 559 O O . MET A 1 76 ? -4.84 10.867 13.797 1 94.62 76 MET A O 1
ATOM 563 N N . ARG A 1 77 ? -2.789 10.719 12.961 1 95.88 77 ARG A N 1
ATOM 564 C CA . ARG A 1 77 ? -2.191 10.586 14.289 1 95.88 77 ARG A CA 1
ATOM 565 C C . ARG A 1 77 ? -2.277 11.898 15.062 1 95.88 77 ARG A C 1
ATOM 567 O O . ARG A 1 77 ? -2.686 11.914 16.219 1 95.88 77 ARG A O 1
ATOM 574 N N . VAL A 1 78 ? -1.938 12.945 14.438 1 94.38 78 VAL A N 1
ATOM 575 C CA . VAL A 1 78 ? -1.95 14.242 15.117 1 94.38 78 VAL A CA 1
ATOM 576 C C . VAL A 1 78 ? -3.391 14.68 15.359 1 94.38 78 VAL A C 1
ATOM 578 O O . VAL A 1 78 ? -3.699 15.258 16.406 1 94.38 78 VAL A O 1
ATOM 581 N N . MET A 1 79 ? -4.254 14.438 14.438 1 94.94 79 MET A N 1
ATOM 582 C CA . MET A 1 79 ? -5.648 14.836 14.609 1 94.94 79 MET A CA 1
ATOM 583 C C . MET A 1 79 ? -6.332 13.977 15.664 1 94.94 79 MET A C 1
ATOM 585 O O . MET A 1 79 ? -7.207 14.453 16.391 1 94.94 79 MET A O 1
ATOM 589 N N . ASP A 1 80 ? -5.973 12.672 15.703 1 95.81 80 ASP A N 1
ATOM 590 C CA . ASP A 1 80 ? -6.48 11.836 16.781 1 95.81 80 ASP A CA 1
ATOM 591 C C . ASP A 1 80 ? -6.141 12.43 18.141 1 95.81 80 ASP A C 1
ATOM 593 O O . ASP A 1 80 ? -7 12.523 19.031 1 95.81 80 ASP A O 1
ATOM 597 N N . TYR A 1 81 ? -4.93 12.859 18.328 1 94.12 81 TYR A N 1
ATOM 598 C CA . TYR A 1 81 ? -4.484 13.445 19.594 1 94.12 81 TYR A CA 1
ATOM 599 C C . TYR A 1 81 ? -5.238 14.734 19.891 1 94.12 81 TYR A C 1
ATOM 601 O O . TYR A 1 81 ? -5.75 14.922 21 1 94.12 81 TYR A O 1
ATOM 609 N N . ALA A 1 82 ? -5.277 15.609 18.922 1 93.56 82 ALA A N 1
ATOM 610 C CA . ALA A 1 82 ? -5.918 16.906 19.109 1 93.56 82 ALA A CA 1
ATOM 611 C C . ALA A 1 82 ? -7.391 16.734 19.469 1 93.56 82 ALA A C 1
ATOM 613 O O . ALA A 1 82 ? -7.875 17.359 20.422 1 93.56 82 ALA A O 1
ATOM 614 N N . VAL A 1 83 ? -8.078 15.898 18.75 1 94.31 83 VAL A N 1
ATOM 615 C CA . VAL A 1 83 ? -9.508 15.695 18.969 1 94.31 83 VAL A CA 1
ATOM 616 C C . VAL A 1 83 ? -9.734 14.992 20.297 1 94.31 83 VAL A C 1
ATOM 618 O O . VAL A 1 83 ? -10.68 15.312 21.031 1 94.31 83 VAL A O 1
ATOM 621 N N . LYS A 1 84 ? -8.898 14.047 20.578 1 93.31 84 LYS A N 1
ATOM 622 C CA . LYS A 1 84 ? -8.984 13.359 21.875 1 93.31 84 LYS A CA 1
ATOM 623 C C . LYS A 1 84 ? -8.867 14.352 23.031 1 93.31 84 LYS A C 1
ATOM 625 O O . LYS A 1 84 ? -9.625 14.281 23.984 1 93.31 84 LYS A O 1
ATOM 630 N N . MET A 1 85 ? -7.945 15.25 22.969 1 91.44 85 MET A N 1
ATOM 631 C CA . MET A 1 85 ? -7.754 16.25 24.016 1 91.44 85 MET A CA 1
ATOM 632 C C . MET A 1 85 ? -9 17.125 24.156 1 91.44 85 MET A C 1
ATOM 634 O O . MET A 1 85 ? -9.391 17.453 25.281 1 91.44 85 MET A O 1
ATOM 638 N N . ILE A 1 86 ? -9.586 17.469 23.047 1 91.31 86 ILE A N 1
ATOM 639 C CA . ILE A 1 86 ? -10.805 18.266 23.062 1 91.31 86 ILE A CA 1
ATOM 640 C C . ILE A 1 86 ? -11.938 17.453 23.688 1 91.31 86 ILE A C 1
ATOM 642 O O . ILE A 1 86 ? -12.672 17.969 24.547 1 91.31 86 ILE A O 1
ATOM 646 N N . ALA A 1 87 ? -12.039 16.219 23.328 1 91.94 87 ALA A N 1
ATOM 647 C CA . ALA A 1 87 ? -13.102 15.344 23.812 1 91.94 87 ALA A CA 1
ATOM 648 C C . ALA A 1 87 ? -12.977 15.125 25.312 1 91.94 87 ALA A C 1
ATOM 650 O O . ALA A 1 87 ? -13.984 14.992 26.016 1 91.94 87 ALA A O 1
ATOM 651 N N . GLU A 1 88 ? -11.766 15.055 25.75 1 90.38 88 GLU A N 1
ATOM 652 C CA . GLU A 1 88 ? -11.523 14.844 27.172 1 90.38 88 GLU A CA 1
ATOM 653 C C . GLU A 1 88 ? -11.922 16.078 28 1 90.38 88 GLU A C 1
ATOM 655 O O . GLU A 1 88 ? -12.289 15.953 29.156 1 90.38 88 GLU A O 1
ATOM 660 N N . GLN A 1 89 ? -11.859 17.188 27.391 1 88.38 89 GLN A N 1
ATOM 661 C CA . GLN A 1 89 ? -12.25 18.422 28.062 1 88.38 89 GLN A CA 1
ATOM 662 C C . GLN A 1 89 ? -13.766 18.594 28.047 1 88.38 89 GLN A C 1
ATOM 664 O O . GLN A 1 89 ? -14.352 19.062 29.031 1 88.38 89 GLN A O 1
ATOM 669 N N . SER A 1 90 ? -14.344 18.266 26.906 1 86.75 90 SER A N 1
ATOM 670 C CA . SER A 1 90 ? -15.789 18.375 26.75 1 86.75 90 SER A CA 1
ATOM 671 C C . SER A 1 90 ? -16.328 17.297 25.828 1 86.75 90 SER A C 1
ATOM 673 O O . SER A 1 90 ? -15.898 17.188 24.672 1 86.75 90 SER A O 1
ATOM 675 N N . SER A 1 91 ? -17.359 16.641 26.281 1 83.31 91 SER A N 1
ATOM 676 C CA . SER A 1 91 ? -17.953 15.57 25.484 1 83.31 91 SER A CA 1
ATOM 677 C C . SER A 1 91 ? -19 16.125 24.531 1 83.31 91 SER A C 1
ATOM 679 O O . SER A 1 91 ? -19.5 15.398 23.656 1 83.31 91 SER A O 1
ATOM 681 N N . LYS A 1 92 ? -19.344 17.328 24.719 1 88.06 92 LYS A N 1
ATOM 682 C CA . LYS A 1 92 ? -20.359 17.953 23.859 1 88.06 92 LYS A CA 1
ATOM 683 C C . LYS A 1 92 ? -19.812 19.188 23.156 1 88.06 92 LYS A C 1
ATOM 685 O O . LYS A 1 92 ? -20.047 20.312 23.578 1 88.06 92 LYS A O 1
ATOM 690 N N . VAL A 1 93 ? -19 19 22.359 1 92.31 93 VAL A N 1
ATOM 691 C CA . VAL A 1 93 ? -18.391 20.094 21.594 1 92.31 93 VAL A CA 1
ATOM 692 C C . VAL A 1 93 ? -18.406 19.766 20.109 1 92.31 93 VAL A C 1
ATOM 694 O O . VAL A 1 93 ? -18.312 18.594 19.719 1 92.31 93 VAL A O 1
ATOM 697 N N . HIS A 1 94 ? -18.656 20.75 19.328 1 94.94 94 HIS A N 1
ATOM 698 C CA . HIS A 1 94 ? -18.594 20.625 17.875 1 94.94 94 HIS A CA 1
ATOM 699 C C . HIS A 1 94 ? -17.297 21.219 17.328 1 94.94 94 HIS A C 1
ATOM 701 O O . HIS A 1 94 ? -16.984 22.391 17.578 1 94.94 94 HIS A O 1
ATOM 707 N N . ILE A 1 95 ? -16.609 20.422 16.594 1 95.56 95 ILE A N 1
ATOM 708 C CA . ILE A 1 95 ? -15.312 20.844 16.078 1 95.56 95 ILE A CA 1
ATOM 709 C C . ILE A 1 95 ? -15.469 21.422 14.68 1 95.56 95 ILE A C 1
ATOM 711 O O . ILE A 1 95 ? -16.219 20.891 13.859 1 95.56 95 ILE A O 1
ATOM 715 N N . VAL A 1 96 ? -14.781 22.547 14.445 1 96.06 96 VAL A N 1
ATOM 716 C CA . VAL A 1 96 ? -14.695 23.125 13.109 1 96.06 96 VAL A CA 1
ATOM 717 C C . VAL A 1 96 ? -13.234 23.172 12.664 1 96.06 96 VAL A C 1
ATOM 719 O O . VAL A 1 96 ? -12.367 23.641 13.398 1 96.06 96 VAL A O 1
ATOM 722 N N . VAL A 1 97 ? -12.992 22.625 11.453 1 94.31 97 VAL A N 1
ATOM 723 C CA . VAL A 1 97 ? -11.617 22.562 10.977 1 94.31 97 VAL A CA 1
ATOM 724 C C . VAL A 1 97 ? -11.547 23.094 9.547 1 94.31 97 VAL A C 1
ATOM 726 O O . VAL A 1 97 ? -12.438 22.828 8.734 1 94.31 97 VAL A O 1
ATOM 729 N N . SER A 1 98 ? -10.555 23.953 9.32 1 89.88 98 SER A N 1
ATOM 730 C CA . SER A 1 98 ? -10.242 24.406 7.961 1 89.88 98 SER A CA 1
ATOM 731 C C . SER A 1 98 ? -9.148 23.547 7.34 1 89.88 98 SER A C 1
ATOM 733 O O . SER A 1 98 ? -8.164 23.203 8 1 89.88 98 SER A O 1
ATOM 735 N N . SER A 1 99 ? -9.359 23.062 6.105 1 81.81 99 SER A N 1
ATOM 736 C CA . SER A 1 99 ? -8.359 22.188 5.496 1 81.81 99 SER A CA 1
ATOM 737 C C . SER A 1 99 ? -8.461 22.219 3.973 1 81.81 99 SER A C 1
ATOM 739 O O . SER A 1 99 ? -9.492 22.625 3.42 1 81.81 99 SER A O 1
ATOM 741 N N . THR A 1 100 ? -7.402 21.891 3.357 1 68.25 100 THR A N 1
ATOM 742 C CA . THR A 1 100 ? -7.387 21.688 1.915 1 68.25 100 THR A CA 1
ATOM 743 C C . THR A 1 100 ? -7.223 20.203 1.588 1 68.25 100 THR A C 1
ATOM 745 O O . THR A 1 100 ? -7.035 19.844 0.427 1 68.25 100 THR A O 1
ATOM 748 N N . GLY A 1 101 ? -7.344 19.344 2.611 1 75.44 101 GLY A N 1
ATOM 749 C CA . GLY A 1 101 ? -7.133 17.969 2.199 1 75.44 101 GLY A CA 1
ATOM 750 C C . GLY A 1 101 ? -7.137 17 3.359 1 75.44 101 GLY A C 1
ATOM 751 O O . GLY A 1 101 ? -8.148 16.828 4.035 1 75.44 101 GLY A O 1
ATOM 752 N N . ASN A 1 102 ? -5.891 16.422 3.693 1 81.81 102 ASN A N 1
ATOM 753 C CA . ASN A 1 102 ? -5.727 15.266 4.57 1 81.81 102 ASN A CA 1
ATOM 754 C C . ASN A 1 102 ? -6.07 15.609 6.02 1 81.81 102 ASN A C 1
ATOM 756 O O . ASN A 1 102 ? -6.691 14.805 6.719 1 81.81 102 ASN A O 1
ATOM 760 N N . ALA A 1 103 ? -5.793 16.766 6.414 1 87.25 103 ALA A N 1
ATOM 761 C CA . ALA A 1 103 ? -6.023 17.156 7.805 1 87.25 103 ALA A CA 1
ATOM 762 C C . ALA A 1 103 ? -7.516 17.203 8.117 1 87.25 103 ALA A C 1
ATOM 764 O O . ALA A 1 103 ? -7.945 16.781 9.195 1 87.25 103 ALA A O 1
ATOM 765 N N . GLY A 1 104 ? -8.258 17.797 7.223 1 90 104 GLY A N 1
ATOM 766 C CA . GLY A 1 104 ? -9.695 17.859 7.414 1 90 104 GLY A CA 1
ATOM 767 C C . GLY A 1 104 ? -10.352 16.484 7.512 1 90 104 GLY A C 1
ATOM 768 O O . GLY A 1 104 ? -11.195 16.25 8.375 1 90 104 GLY A O 1
ATOM 769 N N . VAL A 1 105 ? -9.93 15.617 6.676 1 90.38 105 VAL A N 1
ATOM 770 C CA . VAL A 1 105 ? -10.477 14.258 6.664 1 90.38 105 VAL A CA 1
ATOM 771 C C . VAL A 1 105 ? -10.086 13.539 7.953 1 90.38 105 VAL A C 1
ATOM 773 O O . VAL A 1 105 ? -10.914 12.867 8.57 1 90.38 105 VAL A O 1
ATOM 776 N N . SER A 1 106 ? -8.883 13.688 8.344 1 93.69 106 SER A N 1
ATOM 777 C CA . SER A 1 106 ? -8.398 13.062 9.57 1 93.69 106 SER A CA 1
ATOM 778 C C . SER A 1 106 ? -9.164 13.57 10.781 1 93.69 106 SER A C 1
ATOM 780 O O . SER A 1 106 ? -9.531 12.789 11.664 1 93.69 106 SER A O 1
ATOM 782 N N . ALA A 1 107 ? -9.383 14.875 10.828 1 94.62 107 ALA A N 1
ATOM 783 C CA . ALA A 1 107 ? -10.133 15.461 11.93 1 94.62 107 ALA A CA 1
ATOM 784 C C . ALA A 1 107 ? -11.555 14.906 11.992 1 94.62 107 ALA A C 1
ATOM 786 O O . ALA A 1 107 ? -12.062 14.602 13.078 1 94.62 107 ALA A O 1
ATOM 787 N N . ALA A 1 108 ? -12.148 14.789 10.852 1 94.62 108 ALA A N 1
ATOM 788 C CA . ALA A 1 108 ? -13.516 14.289 10.766 1 94.62 108 ALA A CA 1
ATOM 789 C C . ALA A 1 108 ? -13.609 12.852 11.266 1 94.62 108 ALA A C 1
ATOM 791 O O . ALA A 1 108 ? -14.516 12.508 12.023 1 94.62 108 ALA A O 1
ATOM 792 N N . ILE A 1 109 ? -12.664 12.039 10.875 1 93.12 109 ILE A N 1
ATOM 793 C CA . ILE A 1 109 ? -12.656 10.641 11.289 1 93.12 109 ILE A CA 1
ATOM 794 C C . ILE A 1 109 ? -12.406 10.547 12.797 1 93.12 109 ILE A C 1
ATOM 796 O O . ILE A 1 109 ? -13.086 9.789 13.492 1 93.12 109 ILE A O 1
ATOM 800 N N . ALA A 1 110 ? -11.477 11.305 13.273 1 95 110 ALA A N 1
ATOM 801 C CA . ALA A 1 110 ? -11.195 11.328 14.703 1 95 110 ALA A CA 1
ATOM 802 C C . ALA A 1 110 ? -12.422 11.789 15.492 1 95 110 ALA A C 1
ATOM 804 O O . ALA A 1 110 ? -12.758 11.203 16.531 1 95 110 ALA A O 1
ATOM 805 N N . ALA A 1 111 ? -13.07 12.828 15.016 1 95.19 111 ALA A N 1
ATOM 806 C CA . ALA A 1 111 ? -14.266 13.336 15.68 1 95.19 111 ALA A CA 1
ATOM 807 C C . ALA A 1 111 ? -15.352 12.266 15.758 1 95.19 111 ALA A C 1
ATOM 809 O O . ALA A 1 111 ? -15.977 12.086 16.812 1 95.19 111 ALA A O 1
ATOM 810 N N . SER A 1 112 ? -15.547 11.609 14.656 1 92.38 112 SER A N 1
ATOM 811 C CA . SER A 1 112 ? -16.516 10.516 14.641 1 92.38 112 SER A CA 1
ATOM 812 C C . SER A 1 112 ? -16.156 9.438 15.656 1 92.38 112 SER A C 1
ATOM 814 O O . SER A 1 112 ? -17.016 8.93 16.359 1 92.38 112 SER A O 1
ATOM 816 N N . HIS A 1 113 ? -14.93 9.109 15.711 1 91.62 113 HIS A N 1
ATOM 817 C CA . HIS A 1 113 ? -14.43 8.094 16.641 1 91.62 113 HIS A CA 1
ATOM 818 C C . HIS A 1 113 ? -14.719 8.484 18.078 1 91.62 113 HIS A C 1
ATOM 820 O O . HIS A 1 113 ? -15.117 7.637 18.891 1 91.62 113 HIS A O 1
ATOM 826 N N . TYR A 1 114 ? -14.57 9.711 18.375 1 93.5 114 TYR A N 1
ATOM 827 C CA . TYR A 1 114 ? -14.758 10.18 19.75 1 93.5 114 TYR A CA 1
ATOM 828 C C . TYR A 1 114 ? -16.156 10.75 19.938 1 93.5 114 TYR A C 1
ATOM 830 O O . TYR A 1 114 ? -16.438 11.422 20.938 1 93.5 114 TYR A O 1
ATOM 838 N N . LYS A 1 115 ? -17 10.594 18.938 1 92.06 115 LYS A N 1
ATOM 839 C CA . LYS A 1 115 ? -18.422 10.914 18.984 1 92.06 115 LYS A CA 1
ATOM 840 C C . LYS A 1 115 ? -18.641 12.414 19.141 1 92.06 115 LYS A C 1
ATOM 842 O O . LYS A 1 115 ? -19.484 12.844 19.938 1 92.06 115 LYS A O 1
ATOM 847 N N . LEU A 1 116 ? -17.844 13.148 18.484 1 94.25 116 LEU A N 1
ATOM 848 C CA . LEU A 1 116 ? -18.016 14.594 18.406 1 94.25 116 LEU A CA 1
ATOM 849 C C . LEU A 1 116 ? -18.531 15.008 17.031 1 94.25 116 LEU A C 1
ATOM 851 O O . LEU A 1 116 ? -18.297 14.312 16.031 1 94.25 116 LEU A O 1
ATOM 855 N N . GLY A 1 117 ? -19.25 16.078 17 1 93.94 117 GLY A N 1
ATOM 856 C CA . GLY A 1 117 ? -19.578 16.688 15.711 1 93.94 117 GLY A CA 1
ATOM 857 C C . GLY A 1 117 ? -18.406 17.375 15.055 1 93.94 117 GLY A C 1
ATOM 858 O O . GLY A 1 117 ? -17.484 17.844 15.742 1 93.94 117 GLY A O 1
ATOM 859 N N . CYS A 1 118 ? -18.469 17.391 13.703 1 95.75 118 CYS A N 1
ATOM 860 C CA . CYS A 1 118 ? -17.359 18 12.984 1 95.75 118 CYS A CA 1
ATOM 861 C C . CYS A 1 118 ? -17.828 18.688 11.719 1 95.75 118 CYS A C 1
ATOM 863 O O . CYS A 1 118 ? -18.688 18.172 11 1 95.75 118 CYS A O 1
ATOM 865 N N . THR A 1 119 ? -17.375 19.875 11.539 1 95.75 119 THR A N 1
ATOM 866 C CA . THR A 1 119 ? -17.531 20.609 10.281 1 95.75 119 THR A CA 1
ATOM 867 C C . THR A 1 119 ? -16.172 20.844 9.633 1 95.75 119 THR A C 1
ATOM 869 O O . THR A 1 119 ? -15.258 21.391 10.266 1 95.75 119 THR A O 1
ATOM 872 N N . VAL A 1 120 ? -16.094 20.422 8.406 1 95.19 120 VAL A N 1
ATOM 873 C CA . VAL A 1 120 ? -14.875 20.672 7.637 1 95.19 120 VAL A CA 1
ATOM 874 C C . VAL A 1 120 ? -15.125 21.766 6.602 1 95.19 120 VAL A C 1
ATOM 876 O O . VAL A 1 120 ? -16.062 21.672 5.809 1 95.19 120 VAL A O 1
ATOM 879 N N . VAL A 1 121 ? -14.273 22.797 6.641 1 94.25 121 VAL A N 1
ATOM 880 C CA . VAL A 1 121 ? -14.383 23.906 5.691 1 94.25 121 VAL A CA 1
ATOM 881 C C . VAL A 1 121 ? -13.258 23.797 4.664 1 94.25 121 VAL A C 1
ATOM 883 O O . VAL A 1 121 ? -12.078 23.75 5.027 1 94.25 121 VAL A O 1
ATOM 886 N N . VAL A 1 122 ? -13.602 23.734 3.367 1 89.81 122 VAL A N 1
ATOM 887 C CA . VAL A 1 122 ? -12.625 23.625 2.289 1 89.81 122 VAL A CA 1
ATOM 888 C C . VAL A 1 122 ? -12.914 24.672 1.221 1 89.81 122 VAL A C 1
ATOM 890 O O . VAL A 1 122 ? -14.008 25.25 1.18 1 89.81 122 VAL A O 1
ATOM 893 N N . PRO A 1 123 ? -11.836 24.938 0.415 1 87.5 123 PRO A N 1
ATOM 894 C CA . PRO A 1 123 ? -12.102 25.859 -0.704 1 87.5 123 PRO A CA 1
ATOM 895 C C . PRO A 1 123 ? -13.102 25.281 -1.706 1 87.5 123 PRO A C 1
ATOM 897 O O . PRO A 1 123 ? -13.25 24.062 -1.811 1 87.5 123 PRO A O 1
ATOM 900 N N . GLU A 1 124 ? -13.719 26.125 -2.445 1 87.62 124 GLU A N 1
ATOM 901 C CA . GLU A 1 124 ? -14.688 25.719 -3.457 1 87.62 124 GLU A CA 1
ATOM 902 C C . GLU A 1 124 ? -14.031 24.875 -4.551 1 87.62 124 GLU A C 1
ATOM 904 O O . GLU A 1 124 ? -14.695 24.078 -5.215 1 87.62 124 GLU A O 1
ATOM 909 N N . THR A 1 125 ? -12.734 25.047 -4.664 1 78.56 125 THR A N 1
ATOM 910 C CA . THR A 1 125 ? -12 24.344 -5.715 1 78.56 125 THR A CA 1
ATOM 911 C C . THR A 1 125 ? -11.617 22.938 -5.27 1 78.56 125 THR A C 1
ATOM 913 O O . THR A 1 125 ? -11.117 22.141 -6.07 1 78.56 125 THR A O 1
ATOM 916 N N . ASP A 1 126 ? -11.914 22.672 -4.027 1 78 126 ASP A N 1
ATOM 917 C CA . ASP A 1 126 ? -11.57 21.344 -3.523 1 78 126 ASP A CA 1
ATOM 918 C C . ASP A 1 126 ? -12.43 20.266 -4.188 1 78 126 ASP A C 1
ATOM 920 O O . ASP A 1 126 ? -13.656 20.391 -4.234 1 78 126 ASP A O 1
ATOM 924 N N . THR A 1 127 ? -11.734 19.219 -4.723 1 74 127 THR A N 1
ATOM 925 C CA . THR A 1 127 ? -12.484 18.188 -5.43 1 74 127 THR A CA 1
ATOM 926 C C . THR A 1 127 ? -12.297 16.828 -4.758 1 74 127 THR A C 1
ATOM 928 O O . THR A 1 127 ? -12.883 15.836 -5.184 1 74 127 THR A O 1
ATOM 931 N N . HIS A 1 128 ? -11.586 16.734 -3.676 1 75.31 128 HIS A N 1
ATOM 932 C CA . HIS A 1 128 ? -11.211 15.422 -3.162 1 75.31 128 HIS A CA 1
ATOM 933 C C . HIS A 1 128 ? -11.828 15.164 -1.795 1 75.31 128 HIS A C 1
ATOM 935 O O . HIS A 1 128 ? -12.125 14.023 -1.448 1 75.31 128 HIS A O 1
ATOM 941 N N . THR A 1 129 ? -12.078 16.188 -1.026 1 80.5 129 THR A N 1
ATOM 942 C CA . THR A 1 129 ? -12.445 16.031 0.376 1 80.5 129 THR A CA 1
ATOM 943 C C . THR A 1 129 ? -13.859 15.469 0.502 1 80.5 129 THR A C 1
ATOM 945 O O . THR A 1 129 ? -14.117 14.594 1.333 1 80.5 129 THR A O 1
ATOM 948 N N . LYS A 1 130 ? -14.781 16.016 -0.34 1 78.38 130 LYS A N 1
ATOM 949 C CA . LYS A 1 130 ? -16.172 15.586 -0.256 1 78.38 130 LYS A CA 1
ATOM 950 C C . LYS A 1 130 ? -16.281 14.07 -0.402 1 78.38 130 LYS A C 1
ATOM 952 O O . LYS A 1 130 ? -16.891 13.406 0.444 1 78.38 130 LYS A O 1
ATOM 957 N N . ALA A 1 131 ? -15.664 13.617 -1.432 1 73.75 131 ALA A N 1
ATOM 958 C CA . ALA A 1 131 ? -15.75 12.18 -1.711 1 73.75 131 ALA A CA 1
ATOM 959 C C . ALA A 1 131 ? -15.164 11.367 -0.563 1 73.75 131 ALA A C 1
ATOM 961 O O . ALA A 1 131 ? -15.711 10.32 -0.194 1 73.75 131 ALA A O 1
ATOM 962 N N . ARG A 1 132 ? -14.164 11.82 -0.028 1 78.31 132 ARG A N 1
ATOM 963 C CA . ARG A 1 132 ? -13.492 11.102 1.049 1 78.31 132 ARG A CA 1
ATOM 964 C C . ARG A 1 132 ? -14.328 11.117 2.324 1 78.31 132 ARG A C 1
ATOM 966 O O . ARG A 1 132 ? -14.422 10.109 3.025 1 78.31 132 ARG A O 1
ATOM 973 N N . LEU A 1 133 ? -14.938 12.234 2.588 1 82.31 133 LEU A N 1
ATOM 974 C CA . LEU A 1 133 ? -15.758 12.352 3.789 1 82.31 133 LEU A CA 1
ATOM 975 C C . LEU A 1 133 ? -17 11.461 3.693 1 82.31 133 LEU A C 1
ATOM 977 O O . LEU A 1 133 ? -17.406 10.859 4.684 1 82.31 133 LEU A O 1
ATOM 981 N N . GLU A 1 134 ? -17.578 11.477 2.543 1 76.81 134 GLU A N 1
ATOM 982 C CA . GLU A 1 134 ? -18.766 10.648 2.348 1 76.81 134 GLU A CA 1
ATOM 983 C C . GLU A 1 134 ? -18.469 9.188 2.648 1 76.81 134 GLU A C 1
ATOM 985 O O . GLU A 1 134 ? -19.344 8.453 3.117 1 76.81 134 GLU A O 1
ATOM 990 N N . LEU A 1 135 ? -17.219 8.945 2.494 1 72.06 135 LEU A N 1
ATOM 991 C CA . LEU A 1 135 ? -16.828 7.547 2.652 1 72.06 135 LEU A CA 1
ATOM 992 C C . LEU A 1 135 ? -16.344 7.273 4.07 1 72.06 135 LEU A C 1
ATOM 994 O O . LEU A 1 135 ? -16.75 6.301 4.699 1 72.06 135 LEU A O 1
ATOM 998 N N . GLU A 1 136 ? -15.539 8.141 4.562 1 77.81 136 GLU A N 1
ATOM 999 C CA . GLU A 1 136 ? -14.789 7.855 5.789 1 77.81 136 GLU A CA 1
ATOM 1000 C C . GLU A 1 136 ? -15.484 8.461 7.008 1 77.81 136 GLU A C 1
ATOM 1002 O O . GLU A 1 136 ? -15.32 7.969 8.125 1 77.81 136 GLU A O 1
ATOM 1007 N N . ALA A 1 137 ? -16.188 9.531 6.801 1 85.75 137 ALA A N 1
ATOM 1008 C CA . ALA A 1 137 ? -16.875 10.25 7.871 1 85.75 137 ALA A CA 1
ATOM 1009 C C . ALA A 1 137 ? -18.172 10.867 7.371 1 85.75 137 ALA A C 1
ATOM 1011 O O . ALA A 1 137 ? -18.328 12.094 7.363 1 85.75 137 ALA A O 1
ATOM 1012 N N . PRO A 1 138 ? -19.156 10.016 7.156 1 81.25 138 PRO A N 1
ATOM 1013 C CA . PRO A 1 138 ? -20.359 10.477 6.461 1 81.25 138 PRO A CA 1
ATOM 1014 C C . PRO A 1 138 ? -21.172 11.469 7.289 1 81.25 138 PRO A C 1
ATOM 1016 O O . PRO A 1 138 ? -22 12.211 6.738 1 81.25 138 PRO A O 1
ATOM 1019 N N . HIS A 1 139 ? -21 11.562 8.531 1 87 139 HIS A N 1
ATOM 1020 C CA . HIS A 1 139 ? -21.812 12.438 9.359 1 87 139 HIS A CA 1
ATOM 1021 C C . HIS A 1 139 ? -21.172 13.82 9.484 1 87 139 HIS A C 1
ATOM 1023 O O . HIS A 1 139 ? -21.75 14.719 10.109 1 87 139 HIS A O 1
ATOM 1029 N N . THR A 1 140 ? -20.062 13.984 8.883 1 93.06 140 THR A N 1
ATOM 1030 C CA . THR A 1 140 ? -19.359 15.258 8.93 1 93.06 140 THR A CA 1
ATOM 1031 C C . THR A 1 140 ? -20.031 16.281 8.008 1 93.06 140 THR A C 1
ATOM 1033 O O . THR A 1 140 ? -20.469 15.938 6.906 1 93.06 140 THR A O 1
ATOM 1036 N N . ARG A 1 141 ? -20.156 17.5 8.523 1 93.25 141 ARG A N 1
ATOM 1037 C CA . ARG A 1 141 ? -20.641 18.594 7.68 1 93.25 141 ARG A CA 1
ATOM 1038 C C . ARG A 1 141 ? -19.516 19.203 6.859 1 93.25 141 ARG A C 1
ATOM 1040 O O . ARG A 1 141 ? -18.469 19.547 7.398 1 93.25 141 ARG A O 1
ATOM 1047 N N . LEU A 1 142 ? -19.734 19.234 5.559 1 93.44 142 LEU A N 1
ATOM 1048 C CA . LEU A 1 142 ? -18.75 19.828 4.664 1 93.44 142 LEU A CA 1
ATOM 1049 C C . LEU A 1 142 ? -19.203 21.203 4.184 1 93.44 142 LEU A C 1
ATOM 1051 O O . LEU A 1 142 ? -20.344 21.359 3.721 1 93.44 142 LEU A O 1
ATOM 1055 N N . VAL A 1 143 ? -18.391 22.25 4.363 1 94.19 143 VAL A N 1
ATOM 1056 C CA . VAL A 1 143 ? -18.656 23.594 3.883 1 94.19 143 VAL A CA 1
ATOM 1057 C C . VAL A 1 143 ? -17.609 24 2.854 1 94.19 143 VAL A C 1
ATOM 1059 O O . VAL A 1 143 ? -16.406 24 3.146 1 94.19 143 VAL A O 1
ATOM 1062 N N . CYS A 1 144 ? -18.047 24.266 1.667 1 92.31 144 CYS A N 1
ATOM 1063 C CA . CYS A 1 144 ? -17.172 24.781 0.62 1 92.31 144 CYS A CA 1
ATOM 1064 C C . CYS A 1 144 ? -17.297 26.297 0.499 1 92.31 144 CYS A C 1
ATOM 1066 O O . CYS A 1 144 ? -18.359 26.812 0.187 1 92.31 144 CYS A O 1
ATOM 1068 N N . PHE A 1 145 ? -16.156 26.969 0.707 1 92.62 145 PHE A N 1
ATOM 1069 C CA . PHE A 1 145 ? -16.219 28.438 0.725 1 92.62 145 PHE A CA 1
ATOM 1070 C C . PHE A 1 145 ? -14.898 29.047 0.277 1 92.62 145 PHE A C 1
ATOM 1072 O O . PHE A 1 145 ? -13.828 28.625 0.73 1 92.62 145 PHE A O 1
ATOM 1079 N N . GLY A 1 146 ? -15.039 30 -0.623 1 89.25 146 GLY A N 1
ATOM 1080 C CA . GLY A 1 146 ? -13.883 30.797 -1.001 1 89.25 146 GLY A CA 1
ATOM 1081 C C . GLY A 1 146 ? -12.992 30.109 -2.018 1 89.25 146 GLY A C 1
ATOM 1082 O O . GLY A 1 146 ? -13.258 28.969 -2.418 1 89.25 146 GLY A O 1
ATOM 1083 N N . THR A 1 147 ? -11.891 30.875 -2.412 1 83.81 147 THR A N 1
ATOM 1084 C CA . THR A 1 147 ? -10.961 30.375 -3.416 1 83.81 147 THR A CA 1
ATOM 1085 C C . THR A 1 147 ? -9.547 30.281 -2.852 1 83.81 147 THR A C 1
ATOM 1087 O O . THR A 1 147 ? -8.625 29.812 -3.525 1 83.81 147 THR A O 1
ATOM 1090 N N . SER A 1 148 ? -9.406 30.781 -1.645 1 78.25 148 SER A N 1
ATOM 1091 C CA . SER A 1 148 ? -8.102 30.75 -1.001 1 78.25 148 SER A CA 1
ATOM 1092 C C . SER A 1 148 ? -8.18 30.156 0.401 1 78.25 148 SER A C 1
ATOM 1094 O O . SER A 1 148 ? -9.258 30.125 1 1 78.25 148 SER A O 1
ATOM 1096 N N . TYR A 1 149 ? -7.062 29.75 0.885 1 76.56 149 TYR A N 1
ATOM 1097 C CA . TYR A 1 149 ? -7.02 29.172 2.223 1 76.56 149 TYR A CA 1
ATOM 1098 C C . TYR A 1 149 ? -7.371 30.219 3.279 1 76.56 149 TYR A C 1
ATOM 1100 O O . TYR A 1 149 ? -8.023 29.891 4.277 1 76.56 149 TYR A O 1
ATOM 1108 N N . ASP A 1 150 ? -6.977 31.422 3.07 1 79.12 150 ASP A N 1
ATOM 1109 C CA . ASP A 1 150 ? -7.289 32.469 4.016 1 79.12 150 ASP A CA 1
ATOM 1110 C C . ASP A 1 150 ? -8.797 32.656 4.156 1 79.12 150 ASP A C 1
ATOM 1112 O O . ASP A 1 150 ? -9.305 32.875 5.258 1 79.12 150 ASP A O 1
ATOM 1116 N N . GLN A 1 151 ? -9.391 32.562 3.076 1 87.62 151 GLN A N 1
ATOM 1117 C CA . GLN A 1 151 ? -10.844 32.719 3.1 1 87.62 151 GLN A CA 1
ATOM 1118 C C . GLN A 1 151 ? -11.492 31.531 3.826 1 87.62 151 GLN A C 1
ATOM 1120 O O . GLN A 1 151 ? -12.484 31.703 4.535 1 87.62 151 GLN A O 1
ATOM 1125 N N . VAL A 1 152 ? -10.906 30.422 3.629 1 89.88 152 VAL A N 1
ATOM 1126 C CA . VAL A 1 152 ? -11.406 29.203 4.27 1 89.88 152 VAL A CA 1
ATOM 1127 C C . VAL A 1 152 ? -11.234 29.312 5.781 1 89.88 152 VAL A C 1
ATOM 1129 O O . VAL A 1 152 ? -12.148 28.969 6.543 1 89.88 152 VAL A O 1
ATOM 1132 N N . VAL A 1 153 ? -10.156 29.844 6.23 1 88.12 153 VAL A N 1
ATOM 1133 C CA . VAL A 1 153 ? -9.891 30 7.652 1 88.12 153 VAL A CA 1
ATOM 1134 C C . VAL A 1 153 ? -10.859 31.016 8.25 1 88.12 153 VAL A C 1
ATOM 1136 O O . VAL A 1 153 ? -11.438 30.781 9.32 1 88.12 153 VAL A O 1
ATOM 1139 N N . ALA A 1 154 ? -11.039 32.094 7.594 1 92.31 154 ALA A N 1
ATOM 1140 C CA . ALA A 1 154 ? -11.953 33.125 8.062 1 92.31 154 ALA A CA 1
ATOM 1141 C C . ALA A 1 154 ? -13.375 32.562 8.188 1 92.31 154 ALA A C 1
ATOM 1143 O O . ALA A 1 154 ? -14.086 32.906 9.141 1 92.31 154 ALA A O 1
ATOM 1144 N N . LYS A 1 155 ? -13.703 31.828 7.195 1 94.44 155 LYS A N 1
ATOM 1145 C CA . LYS A 1 155 ? -15.031 31.234 7.234 1 94.44 155 LYS A CA 1
ATOM 1146 C C . LYS A 1 155 ? -15.18 30.297 8.422 1 94.44 155 LYS A C 1
ATOM 1148 O O . LYS A 1 155 ? -16.219 30.281 9.094 1 94.44 155 LYS A O 1
ATOM 1153 N N . ALA A 1 156 ? -14.234 29.484 8.641 1 94.81 156 ALA A N 1
ATOM 1154 C CA . ALA A 1 156 ? -14.258 28.562 9.781 1 94.81 156 ALA A CA 1
ATOM 1155 C C . ALA A 1 156 ? -14.406 29.344 11.094 1 94.81 156 ALA A C 1
ATOM 1157 O O . ALA A 1 156 ? -15.203 28.969 11.953 1 94.81 156 ALA A O 1
ATOM 1158 N N . GLU A 1 157 ? -13.711 30.406 11.227 1 94.19 157 GLU A N 1
ATOM 1159 C CA . GLU A 1 157 ? -13.789 31.25 12.414 1 94.19 157 GLU A CA 1
ATOM 1160 C C . GLU A 1 157 ? -15.18 31.859 12.57 1 94.19 157 GLU A C 1
ATOM 1162 O O . GLU A 1 157 ? -15.711 31.938 13.68 1 94.19 157 GLU A O 1
ATOM 1167 N N . SER A 1 158 ? -15.672 32.25 11.477 1 95.12 158 SER A N 1
ATOM 1168 C CA . SER A 1 158 ? -17.016 32.844 11.477 1 95.12 158 SER A CA 1
ATOM 1169 C C . SER A 1 158 ? -18.047 31.812 11.945 1 95.12 158 SER A C 1
ATOM 1171 O O . SER A 1 158 ? -18.984 32.156 12.68 1 95.12 158 SER A O 1
ATOM 1173 N N . ILE A 1 159 ? -17.938 30.609 11.484 1 94.31 159 ILE A N 1
ATOM 1174 C CA . ILE A 1 159 ? -18.859 29.547 11.859 1 94.31 159 ILE A CA 1
ATOM 1175 C C . ILE A 1 159 ? -18.797 29.312 13.367 1 94.31 159 ILE A C 1
ATOM 1177 O O . ILE A 1 159 ? -19.828 29.203 14.031 1 94.31 159 ILE A O 1
ATOM 1181 N N . VAL A 1 160 ? -17.625 29.312 13.836 1 94.12 160 VAL A N 1
ATOM 1182 C CA . VAL A 1 160 ? -17.438 29.094 15.266 1 94.12 160 VAL A CA 1
ATOM 1183 C C . VAL A 1 160 ? -18.047 30.25 16.062 1 94.12 160 VAL A C 1
ATOM 1185 O O . VAL A 1 160 ? -18.766 30.047 17.031 1 94.12 160 VAL A O 1
ATOM 1188 N N . SER A 1 161 ? -17.781 31.484 15.688 1 93.44 161 SER A N 1
ATOM 1189 C CA . SER A 1 161 ? -18.281 32.688 16.359 1 93.44 161 SER A CA 1
ATOM 1190 C C . SER A 1 161 ? -19.812 32.719 16.344 1 93.44 161 SER A C 1
ATOM 1192 O O . SER A 1 161 ? -20.438 32.938 17.391 1 93.44 161 SER A O 1
ATOM 1194 N N . ALA A 1 162 ? -20.344 32.438 15.211 1 90.94 162 ALA A N 1
ATOM 1195 C CA . ALA A 1 162 ? -21.797 32.469 15.062 1 90.94 162 ALA A CA 1
ATOM 1196 C C . ALA A 1 162 ? -22.438 31.359 15.898 1 90.94 162 ALA A C 1
ATOM 1198 O O . ALA A 1 162 ? -23.5 31.562 16.5 1 90.94 162 ALA A O 1
ATOM 119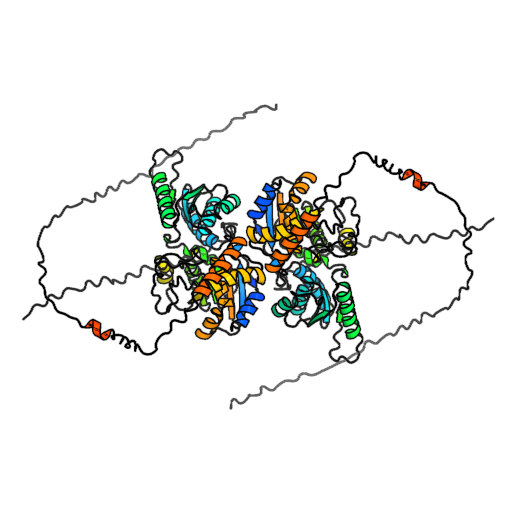9 N N . GLY A 1 163 ? -21.828 30.203 15.883 1 88.19 163 GLY A N 1
ATOM 1200 C CA . GLY A 1 163 ? -22.359 29.078 16.641 1 88.19 163 GLY A CA 1
ATOM 1201 C C . GLY A 1 163 ? -22.328 29.297 18.141 1 88.19 163 GLY A C 1
ATOM 1202 O O . GLY A 1 163 ? -23.234 28.859 18.859 1 88.19 163 GLY A O 1
ATOM 1203 N N . ASN A 1 164 ? -21.344 29.969 18.578 1 90.31 164 ASN A N 1
ATOM 1204 C CA . ASN A 1 164 ? -21.188 30.188 20.016 1 90.31 164 ASN A CA 1
ATOM 1205 C C . ASN A 1 164 ? -21.969 31.406 20.5 1 90.31 164 ASN A C 1
ATOM 1207 O O . ASN A 1 164 ? -22.234 31.547 21.688 1 90.31 164 ASN A O 1
ATOM 1211 N N . SER A 1 165 ? -22.266 32.344 19.625 1 84.5 165 SER A N 1
ATOM 1212 C CA . SER A 1 165 ? -23.016 33.531 20 1 84.5 165 SER A CA 1
ATOM 1213 C C . SER A 1 165 ? -24.516 33.281 20 1 84.5 165 SER A C 1
ATOM 1215 O O . SER A 1 165 ? -25.281 33.969 20.672 1 84.5 165 SER A O 1
ATOM 1217 N N . SER A 1 166 ? -25 32.5 19.062 1 66.81 166 SER A N 1
ATOM 1218 C CA . SER A 1 166 ? -26.422 32.281 18.906 1 66.81 166 SER A CA 1
ATOM 1219 C C . SER A 1 166 ? -27.031 31.594 20.141 1 66.81 166 SER A C 1
ATOM 1221 O O . SER A 1 166 ? -26.531 30.547 20.578 1 66.81 166 SER A O 1
ATOM 1223 N N . ALA A 1 167 ? -27.594 32.469 21.062 1 57.69 167 ALA A N 1
ATOM 1224 C CA . ALA A 1 167 ? -28.344 32.062 22.25 1 57.69 167 ALA A CA 1
ATOM 1225 C C . ALA A 1 167 ? -29.328 30.953 21.938 1 57.69 167 ALA A C 1
ATOM 1227 O O . ALA A 1 167 ? -29.672 30.156 22.812 1 57.69 167 ALA A O 1
ATOM 1228 N N . SER A 1 168 ? -30.078 31.062 20.828 1 47.03 168 SER A N 1
ATOM 1229 C CA . SER A 1 168 ? -31.281 30.266 20.547 1 47.03 168 SER A CA 1
ATOM 1230 C C . SER A 1 168 ? -30.922 28.844 20.172 1 47.03 168 SER A C 1
ATOM 1232 O O . SER A 1 168 ? -31.797 28.047 19.828 1 47.03 168 SER A O 1
ATOM 1234 N N . SER A 1 169 ? -29.656 28.594 19.703 1 46 169 SER A N 1
ATOM 1235 C CA . SER A 1 169 ? -29.594 27.266 19.125 1 46 169 SER A CA 1
ATOM 1236 C C . SER A 1 169 ? -29.719 26.188 20.203 1 46 169 SER A C 1
ATOM 1238 O O . SER A 1 169 ? -29.094 26.281 21.266 1 46 169 SER A O 1
ATOM 1240 N N . PHE A 1 170 ? -30.891 25.688 20.328 1 43.53 170 PHE A N 1
ATOM 1241 C CA . PHE A 1 170 ? -31.234 24.562 21.203 1 43.53 170 PHE A CA 1
ATOM 1242 C C . PHE A 1 170 ? -29.984 23.797 21.609 1 43.53 170 PHE A C 1
ATOM 1244 O O . PHE A 1 170 ? -29.859 23.375 22.75 1 43.53 170 PHE A O 1
ATOM 1251 N N . ALA A 1 171 ? -29.438 23.125 20.609 1 53.44 171 ALA A N 1
ATOM 1252 C CA . ALA A 1 171 ? -28.516 22.062 21.016 1 53.44 171 ALA A CA 1
ATOM 1253 C C . ALA A 1 171 ? -27.188 22.641 21.469 1 53.44 171 ALA A C 1
ATOM 1255 O O . ALA A 1 171 ? -26.344 23.016 20.641 1 53.44 171 ALA A O 1
ATOM 1256 N N . ASN A 1 172 ? -27.156 23.797 22.359 1 66.56 172 ASN A N 1
ATOM 1257 C CA . ASN A 1 172 ? -26.109 24.438 23.141 1 66.56 172 ASN A CA 1
ATOM 1258 C C . ASN A 1 172 ? -24.781 23.719 23 1 66.56 172 ASN A C 1
ATOM 1260 O O . ASN A 1 172 ? -24.078 23.5 24 1 66.56 172 ASN A O 1
ATOM 1264 N N . ILE A 1 173 ? -24.516 23.219 21.969 1 82.25 173 ILE A N 1
ATOM 1265 C CA . ILE A 1 173 ? -23.234 22.531 21.844 1 82.25 173 ILE A CA 1
ATOM 1266 C C . ILE A 1 173 ? -22.141 23.531 21.438 1 82.25 173 ILE A C 1
ATOM 1268 O O . ILE A 1 173 ? -22.219 24.141 20.375 1 82.25 173 ILE A O 1
ATOM 1272 N N . PRO A 1 174 ? -21.297 23.875 22.375 1 90.44 174 PRO A N 1
ATOM 1273 C CA . PRO A 1 174 ? -20.203 24.781 22.031 1 90.44 174 PRO A CA 1
ATOM 1274 C C . PRO A 1 174 ? -19.422 24.328 20.812 1 90.44 174 PRO A C 1
ATOM 1276 O O . PRO A 1 174 ? -19.312 23.125 20.547 1 90.44 174 PRO A O 1
ATOM 1279 N N . MET A 1 175 ? -18.953 25.344 20.016 1 93.38 175 MET A N 1
ATOM 1280 C CA . MET A 1 175 ? -18.109 25.062 18.859 1 93.38 175 MET A CA 1
ATOM 1281 C C . MET A 1 175 ? -16.656 25.469 19.125 1 93.38 175 MET A C 1
ATOM 1283 O O . MET A 1 175 ? -16.406 26.5 19.781 1 93.38 175 MET A O 1
ATOM 1287 N N . THR A 1 176 ? -15.797 24.688 18.703 1 93 176 THR A N 1
ATOM 1288 C CA . THR A 1 176 ? -14.383 25 18.859 1 93 176 THR A CA 1
ATOM 1289 C C . THR A 1 176 ? -13.648 24.859 17.516 1 93 176 THR A C 1
ATOM 1291 O O . THR A 1 176 ? -13.914 23.938 16.75 1 93 176 THR A O 1
ATOM 1294 N N . LEU A 1 177 ? -12.75 25.844 17.25 1 94.06 177 LEU A N 1
ATOM 1295 C CA . LEU A 1 177 ? -11.891 25.781 16.078 1 94.06 177 LEU A CA 1
ATOM 1296 C C . LEU A 1 177 ? -10.68 24.891 16.328 1 94.06 177 LEU A C 1
ATOM 1298 O O . LEU A 1 177 ? -9.938 25.109 17.297 1 94.06 177 LEU A O 1
ATOM 1302 N N . LEU A 1 178 ? -10.586 23.891 15.516 1 92.56 178 LEU A N 1
ATOM 1303 C CA . LEU A 1 178 ? -9.398 23.047 15.594 1 92.56 178 LEU A CA 1
ATOM 1304 C C . LEU A 1 178 ? -8.328 23.516 14.609 1 92.56 178 LEU A C 1
ATOM 1306 O O . LEU A 1 178 ? -8.484 23.344 13.391 1 92.56 178 LEU A O 1
ATOM 1310 N N . ASN A 1 179 ? -7.316 24.109 15.125 1 84.06 179 ASN A N 1
ATOM 1311 C CA . ASN A 1 179 ? -6.105 24.5 14.414 1 84.06 179 ASN A CA 1
ATOM 1312 C C . ASN A 1 179 ? -4.867 23.828 15 1 84.06 179 ASN A C 1
ATOM 1314 O O . ASN A 1 179 ? -4.406 24.219 16.078 1 84.06 179 ASN A O 1
ATOM 1318 N N . VAL A 1 180 ? -4.344 22.969 14.203 1 78.75 180 VAL A N 1
ATOM 1319 C CA . VAL A 1 180 ? -3.258 22.141 14.734 1 78.75 180 VAL A CA 1
ATOM 1320 C C . VAL A 1 180 ? -2.047 23.016 15.031 1 78.75 180 VAL A C 1
ATOM 1322 O O . VAL A 1 180 ? -1.271 22.734 15.945 1 78.75 180 VAL A O 1
ATOM 1325 N N . TYR A 1 181 ? -1.926 24.078 14.344 1 75.31 181 TYR A N 1
ATOM 1326 C CA . TYR A 1 181 ? -0.765 24.938 14.547 1 75.31 181 TYR A CA 1
ATOM 1327 C C . TYR A 1 181 ? -0.921 25.781 15.812 1 75.31 181 TYR A C 1
ATOM 1329 O O . TYR A 1 181 ? 0.059 26.328 16.328 1 75.31 181 TYR A O 1
ATOM 1337 N N . GLY A 1 182 ? -2.135 25.859 16.297 1 72.44 182 GLY A N 1
ATOM 1338 C CA . GLY A 1 182 ? -2.393 26.578 17.531 1 72.44 182 GLY A CA 1
ATOM 1339 C C . GLY A 1 182 ? -2.342 25.688 18.766 1 72.44 182 GLY A C 1
ATOM 1340 O O . GLY A 1 182 ? -2.35 26.188 19.891 1 72.44 182 GLY A O 1
ATOM 1341 N N . CYS A 1 183 ? -2.213 24.469 18.5 1 73.5 183 CYS A N 1
ATOM 1342 C CA . CYS A 1 183 ? -2.203 23.531 19.609 1 73.5 183 CYS A CA 1
ATOM 1343 C C . CYS A 1 183 ? -0.779 23.234 20.062 1 73.5 183 CYS A C 1
ATOM 1345 O O . CYS A 1 183 ? 0.017 22.672 19.312 1 73.5 183 CYS A O 1
ATOM 1347 N N . THR A 1 184 ? -0.342 23.703 21.25 1 67.94 184 THR A N 1
ATOM 1348 C CA . THR A 1 184 ? 1.022 23.688 21.766 1 67.94 184 THR A CA 1
ATOM 1349 C C . THR A 1 184 ? 1.589 22.281 21.781 1 67.94 184 THR A C 1
ATOM 1351 O O . THR A 1 184 ? 2.76 22.062 21.453 1 67.94 184 THR A O 1
ATOM 1354 N N . ASP A 1 185 ? 0.763 21.156 22.062 1 79.25 185 ASP A N 1
ATOM 1355 C CA . ASP A 1 185 ? 1.333 19.828 22.25 1 79.25 185 ASP A CA 1
ATOM 1356 C C . ASP A 1 185 ? 0.792 18.844 21.203 1 79.25 185 ASP A C 1
ATOM 1358 O O . ASP A 1 185 ? 0.758 17.641 21.453 1 79.25 185 ASP A O 1
ATOM 1362 N N . VAL A 1 186 ? 0.647 19.422 20.031 1 85.62 186 VAL A N 1
ATOM 1363 C CA . VAL A 1 186 ? -0.04 18.578 19.062 1 85.62 186 VAL A CA 1
ATOM 1364 C C . VAL A 1 186 ? 0.951 17.609 18.438 1 85.62 186 VAL A C 1
ATOM 1366 O O . VAL A 1 186 ? 0.564 16.516 17.984 1 85.62 186 VAL A O 1
ATOM 1369 N N . HIS A 1 187 ? 2.316 17.953 18.469 1 88.06 187 HIS A N 1
ATOM 1370 C CA . HIS A 1 187 ? 3.354 17.094 17.906 1 88.06 187 HIS A CA 1
ATOM 1371 C C . HIS A 1 187 ? 3.387 15.734 18.609 1 88.06 187 HIS A C 1
ATOM 1373 O O . HIS A 1 187 ? 3.896 14.758 18.062 1 88.06 187 HIS A O 1
ATOM 1379 N N . ILE A 1 188 ? 2.83 15.672 19.844 1 90.25 188 ILE A N 1
ATOM 1380 C CA . ILE A 1 188 ? 2.775 14.445 20.625 1 90.25 188 ILE A CA 1
ATOM 1381 C C . ILE A 1 188 ? 2.033 13.359 19.844 1 90.25 188 ILE A C 1
ATOM 1383 O O . ILE A 1 188 ? 2.363 12.18 19.938 1 90.25 188 ILE A O 1
ATOM 1387 N N . GLY A 1 189 ? 1.143 13.797 18.984 1 93.69 189 GLY A N 1
ATOM 1388 C CA . GLY A 1 189 ? 0.364 12.867 18.188 1 93.69 189 GLY A CA 1
ATOM 1389 C C . GLY A 1 189 ? 1.215 12.039 17.25 1 93.69 189 GLY A C 1
ATOM 1390 O O . GLY A 1 189 ? 0.848 10.914 16.891 1 93.69 189 GLY A O 1
ATOM 1391 N N . TYR A 1 190 ? 2.379 12.547 16.859 1 94.81 190 TYR A N 1
ATOM 1392 C CA . TYR A 1 190 ? 3.217 11.867 15.883 1 94.81 190 TYR A CA 1
ATOM 1393 C C . TYR A 1 190 ? 4.234 10.961 16.562 1 94.81 190 TYR A C 1
ATOM 1395 O O . TYR A 1 190 ? 4.93 10.188 15.906 1 94.81 190 TYR A O 1
ATOM 1403 N N . MET A 1 191 ? 4.328 10.992 17.922 1 94.12 191 MET A N 1
ATOM 1404 C CA . MET A 1 191 ? 5.34 10.242 18.672 1 94.12 191 MET A CA 1
ATOM 1405 C C . MET A 1 191 ? 5.102 8.742 18.547 1 94.12 191 MET A C 1
ATOM 1407 O O . MET A 1 191 ? 6.047 7.949 18.578 1 94.12 191 MET A O 1
ATOM 1411 N N . SER A 1 192 ? 3.83 8.398 18.297 1 95.88 192 SER A N 1
ATOM 1412 C CA . SER A 1 192 ? 3.457 6.988 18.203 1 95.88 192 SER A CA 1
ATOM 1413 C C . SER A 1 192 ? 4.156 6.309 17.031 1 95.88 192 SER A C 1
ATOM 1415 O O . SER A 1 192 ? 4.316 5.086 17.016 1 95.88 192 SER A O 1
ATOM 1417 N N . ILE A 1 193 ? 4.559 7.082 16.031 1 97.38 193 ILE A N 1
ATOM 1418 C CA . ILE A 1 193 ? 5.273 6.527 14.883 1 97.38 193 ILE A CA 1
ATOM 1419 C C . ILE A 1 193 ? 6.551 5.844 15.352 1 97.38 193 ILE A C 1
ATOM 1421 O O . ILE A 1 193 ? 6.867 4.73 14.914 1 97.38 193 ILE A O 1
ATOM 1425 N N . ILE A 1 194 ? 7.234 6.484 16.297 1 96.56 194 ILE A N 1
ATOM 1426 C CA . ILE A 1 194 ? 8.492 5.957 16.812 1 96.56 194 ILE A CA 1
ATOM 1427 C C . ILE A 1 194 ? 8.203 4.812 17.781 1 96.56 194 ILE A C 1
ATOM 1429 O O . ILE A 1 194 ? 8.953 3.836 17.844 1 96.56 194 ILE A O 1
ATOM 1433 N N . ASP A 1 195 ? 7.109 4.902 18.484 1 95.75 195 ASP A N 1
ATOM 1434 C CA . ASP A 1 195 ? 6.734 3.863 19.438 1 95.75 195 ASP A CA 1
ATOM 1435 C C . ASP A 1 195 ? 6.52 2.523 18.734 1 95.75 195 ASP A C 1
ATOM 1437 O O . ASP A 1 195 ? 6.723 1.464 19.328 1 95.75 195 ASP A O 1
ATOM 1441 N N . GLU A 1 196 ? 6.168 2.566 17.531 1 95.81 196 GLU A N 1
ATOM 1442 C CA . GLU A 1 196 ? 5.836 1.359 16.781 1 95.81 196 GLU A CA 1
ATOM 1443 C C . GLU A 1 196 ? 7.094 0.672 16.25 1 95.81 196 GLU A C 1
ATOM 1445 O O . GLU A 1 196 ? 7.035 -0.473 15.797 1 95.81 196 GLU A O 1
ATOM 1450 N N . LEU A 1 197 ? 8.211 1.36 16.344 1 95.38 197 LEU A N 1
ATOM 1451 C CA . LEU A 1 197 ? 9.461 0.785 15.836 1 95.38 197 LEU A CA 1
ATOM 1452 C C . LEU A 1 197 ? 10.148 -0.035 16.922 1 95.38 197 LEU A C 1
ATOM 1454 O O . LEU A 1 197 ? 10.164 0.358 18.094 1 95.38 197 LEU A O 1
ATOM 1458 N N . THR A 1 198 ? 10.711 -1.186 16.531 1 91 198 THR A N 1
ATOM 1459 C CA . THR A 1 198 ? 11.414 -2.045 17.484 1 91 198 THR A CA 1
ATOM 1460 C C . THR A 1 198 ? 12.914 -1.753 17.453 1 91 198 THR A C 1
ATOM 1462 O O . THR A 1 198 ? 13.609 -1.987 18.453 1 91 198 THR A O 1
ATOM 1465 N N . VAL A 1 199 ? 13.438 -1.328 16.375 1 93.69 199 VAL A N 1
ATOM 1466 C CA . VAL A 1 199 ? 14.844 -0.985 16.203 1 93.69 199 VAL A CA 1
ATOM 1467 C C . VAL A 1 199 ? 14.969 0.41 15.594 1 93.69 199 VAL A C 1
ATOM 1469 O O . VAL A 1 199 ? 14.188 0.78 14.711 1 93.69 199 VAL A O 1
ATOM 1472 N N . PRO A 1 200 ? 15.922 1.159 16.078 1 94.94 200 PRO A N 1
ATOM 1473 C CA . PRO A 1 200 ? 16.078 2.498 15.508 1 94.94 200 PRO A CA 1
ATOM 1474 C C . PRO A 1 200 ? 16.703 2.473 14.117 1 94.94 200 PRO A C 1
ATOM 1476 O O . PRO A 1 200 ? 17.734 1.828 13.914 1 94.94 200 PRO A O 1
ATOM 1479 N N . PRO A 1 201 ? 16.141 3.127 13.219 1 96.88 201 PRO A N 1
ATOM 1480 C CA . PRO A 1 201 ? 16.844 3.342 11.945 1 96.88 201 PRO A CA 1
ATOM 1481 C C . PRO A 1 201 ? 17.984 4.352 12.062 1 96.88 201 PRO A C 1
ATOM 1483 O O . PRO A 1 201 ? 18.062 5.07 13.062 1 96.88 201 PRO A O 1
ATOM 1486 N N . ASP A 1 202 ? 18.828 4.332 11.047 1 96.81 202 ASP A N 1
ATOM 1487 C CA . ASP A 1 202 ? 19.891 5.328 11.023 1 96.81 202 ASP A CA 1
ATOM 1488 C C . ASP A 1 202 ? 19.359 6.691 10.586 1 96.81 202 ASP A C 1
ATOM 1490 O O . ASP A 1 202 ? 19.844 7.73 11.031 1 96.81 202 ASP A O 1
ATOM 1494 N N . VAL A 1 203 ? 18.391 6.629 9.68 1 96.94 203 VAL A N 1
ATOM 1495 C CA . VAL A 1 203 ? 17.828 7.852 9.125 1 96.94 203 VAL A CA 1
ATOM 1496 C C . VAL A 1 203 ? 16.312 7.715 9.008 1 96.94 203 VAL A C 1
ATOM 1498 O O . VAL A 1 203 ? 15.805 6.656 8.625 1 96.94 203 VAL A O 1
ATOM 1501 N N . ILE A 1 204 ? 15.633 8.75 9.398 1 97.38 204 ILE A N 1
ATOM 1502 C CA . ILE A 1 204 ? 14.219 8.891 9.078 1 97.38 204 ILE A CA 1
ATOM 1503 C C . ILE A 1 204 ? 14.023 10.023 8.078 1 97.38 204 ILE A C 1
ATOM 1505 O O . ILE A 1 204 ? 14.508 11.141 8.289 1 97.38 204 ILE A O 1
ATOM 1509 N N . LEU A 1 205 ? 13.422 9.711 6.996 1 97.56 205 LEU A N 1
ATOM 1510 C CA . LEU A 1 205 ? 13.18 10.648 5.898 1 97.56 205 LEU A CA 1
ATOM 1511 C C . LEU A 1 205 ? 11.703 11.039 5.832 1 97.56 205 LEU A C 1
ATOM 1513 O O . LEU A 1 205 ? 10.828 10.172 5.789 1 97.56 205 LEU A O 1
ATOM 1517 N N . LEU A 1 206 ? 11.414 12.359 5.855 1 96.44 206 LEU A N 1
ATOM 1518 C CA . LEU A 1 206 ? 10.031 12.812 5.887 1 96.44 206 LEU A CA 1
ATOM 1519 C C . LEU A 1 206 ? 9.875 14.133 5.133 1 96.44 206 LEU A C 1
ATOM 1521 O O . LEU A 1 206 ? 10.859 14.859 4.941 1 96.44 206 LEU A O 1
ATOM 1525 N N . PRO A 1 207 ? 8.633 14.422 4.633 1 94.44 207 PRO A N 1
ATOM 1526 C CA . PRO A 1 207 ? 8.391 15.758 4.082 1 94.44 207 PRO A CA 1
ATOM 1527 C C . PRO A 1 207 ? 8.367 16.844 5.156 1 94.44 207 PRO A C 1
ATOM 1529 O O . PRO A 1 207 ? 7.879 16.609 6.266 1 94.44 207 PRO A O 1
ATOM 1532 N N . PHE A 1 208 ? 8.875 17.969 4.809 1 88 208 PHE A N 1
ATOM 1533 C CA . PHE A 1 208 ? 8.984 19.078 5.762 1 88 208 PHE A CA 1
ATOM 1534 C C . PHE A 1 208 ? 8.039 20.203 5.387 1 88 208 PHE A C 1
ATOM 1536 O O . PHE A 1 208 ? 8.18 20.812 4.32 1 88 208 PHE A O 1
ATOM 1543 N N . GLY A 1 209 ? 7.047 20.359 6.137 1 81.62 209 GLY A N 1
ATOM 1544 C CA . GLY A 1 209 ? 6.125 21.484 6.023 1 81.62 209 GLY A CA 1
ATOM 1545 C C . GLY A 1 209 ? 6.148 22.391 7.234 1 81.62 209 GLY A C 1
ATOM 1546 O O . GLY A 1 209 ? 7.176 23 7.535 1 81.62 209 GLY A O 1
ATOM 1547 N N . GLY A 1 210 ? 5.141 22.391 8.008 1 77.06 210 GLY A N 1
ATOM 1548 C CA . GLY A 1 210 ? 5.051 23.203 9.211 1 77.06 210 GLY A CA 1
ATOM 1549 C C . GLY A 1 210 ? 5.918 22.688 10.344 1 77.06 210 GLY A C 1
ATOM 1550 O O . GLY A 1 210 ? 6.047 23.344 11.375 1 77.06 210 GLY A O 1
ATOM 1551 N N . GLY A 1 211 ? 6.465 21.547 10.211 1 81.38 211 GLY A N 1
ATOM 1552 C CA . GLY A 1 211 ? 7.461 21.047 11.148 1 81.38 211 GLY A CA 1
ATOM 1553 C C . GLY A 1 211 ? 6.859 20.234 12.273 1 81.38 211 GLY A C 1
ATOM 1554 O O . GLY A 1 211 ? 7.59 19.656 13.086 1 81.38 211 GLY A O 1
ATOM 1555 N N . ILE A 1 212 ? 5.57 20.094 12.359 1 85.31 212 ILE A N 1
ATOM 1556 C CA . ILE A 1 212 ? 4.934 19.391 13.469 1 85.31 212 ILE A CA 1
ATOM 1557 C C . ILE A 1 212 ? 5.328 17.906 13.445 1 85.31 212 ILE A C 1
ATOM 1559 O O . ILE A 1 212 ? 5.648 17.328 14.484 1 85.31 212 ILE A O 1
ATOM 1563 N N . LEU A 1 213 ? 5.312 17.328 12.258 1 90.56 213 LEU A N 1
ATOM 1564 C CA . LEU A 1 213 ? 5.688 15.922 12.117 1 90.56 213 LEU A CA 1
ATOM 1565 C C . LEU A 1 213 ? 7.129 15.695 12.555 1 90.56 213 LEU A C 1
ATOM 1567 O O . LEU A 1 213 ? 7.402 14.805 13.359 1 90.56 213 LEU A O 1
ATOM 1571 N N . MET A 1 214 ? 7.965 16.5 12.062 1 88.75 214 MET A N 1
ATOM 1572 C CA . MET A 1 214 ? 9.375 16.375 12.414 1 88.75 214 MET A CA 1
ATOM 1573 C C . MET A 1 214 ? 9.586 16.562 13.914 1 88.75 214 MET A C 1
ATOM 1575 O O . MET A 1 214 ? 10.367 15.844 14.531 1 88.75 214 MET A O 1
ATOM 1579 N N . CYS A 1 215 ? 8.898 17.516 14.438 1 85.31 215 CYS A N 1
ATOM 1580 C CA . CYS A 1 215 ? 9 17.781 15.867 1 85.31 215 CYS A CA 1
ATOM 1581 C C . CYS A 1 215 ? 8.602 16.562 16.688 1 85.31 215 CYS A C 1
ATOM 1583 O O . CYS A 1 215 ? 9.289 16.188 17.641 1 85.31 215 CYS A O 1
ATOM 1585 N N . GLY A 1 216 ? 7.508 15.977 16.328 1 89.38 216 GLY A N 1
ATOM 1586 C CA . GLY A 1 216 ? 7.066 14.781 17.016 1 89.38 216 GLY A CA 1
ATOM 1587 C C . GLY A 1 216 ? 8.062 13.641 16.938 1 89.38 216 GLY A C 1
ATOM 1588 O O . GLY A 1 216 ? 8.336 12.969 17.938 1 89.38 216 GLY A O 1
ATOM 1589 N N . ILE A 1 217 ? 8.602 13.461 15.781 1 92.62 217 ILE A N 1
ATOM 1590 C CA . ILE A 1 217 ? 9.57 12.391 15.547 1 92.62 217 ILE A CA 1
ATOM 1591 C C . ILE A 1 217 ? 10.82 12.625 16.375 1 92.62 217 ILE A C 1
ATOM 1593 O O . ILE A 1 217 ? 11.258 11.742 17.125 1 92.62 217 ILE A O 1
ATOM 1597 N N . ILE A 1 218 ? 11.336 13.789 16.328 1 88.5 218 ILE A N 1
ATOM 1598 C CA . ILE A 1 218 ? 12.586 14.109 17 1 88.5 218 ILE A CA 1
ATOM 1599 C C . ILE A 1 218 ? 12.398 14 18.516 1 88.5 218 ILE A C 1
ATOM 1601 O O . ILE A 1 218 ? 13.227 13.406 19.203 1 88.5 218 ILE A O 1
ATOM 1605 N N . ASN A 1 219 ? 11.352 14.539 18.984 1 85.69 219 ASN A N 1
ATOM 1606 C CA . ASN A 1 219 ? 11.102 14.5 20.422 1 85.69 219 ASN A CA 1
ATOM 1607 C C . ASN A 1 219 ? 11.008 13.062 20.938 1 85.69 219 ASN A C 1
ATOM 1609 O O . ASN A 1 219 ? 11.516 12.75 22.016 1 85.69 219 ASN A O 1
ATOM 1613 N N . ARG A 1 220 ? 10.352 12.234 20.172 1 90.81 220 ARG A N 1
ATOM 1614 C CA . ARG A 1 220 ? 10.203 10.859 20.641 1 90.81 220 ARG A CA 1
ATOM 1615 C C . ARG A 1 220 ? 11.516 10.094 20.531 1 90.81 220 ARG A C 1
ATOM 1617 O O . ARG A 1 220 ? 11.828 9.258 21.375 1 90.81 220 ARG A O 1
ATOM 1624 N N . LEU A 1 221 ? 12.289 10.367 19.516 1 91.25 221 LEU A N 1
ATOM 1625 C CA . LEU A 1 221 ? 13.617 9.773 19.406 1 91.25 221 LEU A CA 1
ATOM 1626 C C . LEU A 1 221 ? 14.469 10.109 20.625 1 91.25 221 LEU A C 1
ATOM 1628 O O . LEU A 1 221 ? 15.094 9.227 21.203 1 91.25 221 LEU A O 1
ATOM 1632 N N . VAL A 1 222 ? 14.414 11.328 20.984 1 85.81 222 VAL A N 1
ATOM 1633 C CA . VAL A 1 222 ? 15.203 11.805 22.125 1 85.81 222 VAL A CA 1
ATOM 1634 C C . VAL A 1 222 ? 14.703 11.133 23.406 1 85.81 222 VAL A C 1
ATOM 1636 O O . VAL A 1 222 ? 15.5 10.602 24.188 1 85.81 222 VAL A O 1
ATOM 1639 N N . SER A 1 223 ? 13.445 11.102 23.562 1 86.19 223 SER A N 1
ATOM 1640 C CA . SER A 1 223 ? 12.883 10.57 24.812 1 86.19 223 SER A CA 1
ATOM 1641 C C . SER A 1 223 ? 13.109 9.07 24.906 1 86.19 223 SER A C 1
ATOM 1643 O O . SER A 1 223 ? 13.148 8.516 26.016 1 86.19 223 SER A O 1
ATOM 1645 N N . ARG A 1 224 ? 13.32 8.383 23.797 1 90.69 224 ARG A N 1
ATOM 1646 C CA . ARG A 1 224 ? 13.578 6.945 23.781 1 90.69 224 ARG A CA 1
ATOM 1647 C C . ARG A 1 224 ? 15.07 6.652 23.859 1 90.69 224 ARG A C 1
ATOM 1649 O O . ARG A 1 224 ? 15.477 5.492 23.969 1 90.69 224 ARG A O 1
ATOM 1656 N N . GLY A 1 225 ? 15.844 7.637 23.766 1 88.06 225 GLY A N 1
ATOM 1657 C CA . GLY A 1 225 ? 17.281 7.477 23.828 1 88.06 225 GLY A CA 1
ATOM 1658 C C . GLY A 1 225 ? 17.891 7.094 22.484 1 88.06 225 GLY A C 1
ATOM 1659 O O . GLY A 1 225 ? 19.016 6.586 22.438 1 88.06 225 GLY A O 1
ATOM 1660 N N . TRP A 1 226 ? 17.156 7.227 21.406 1 91.31 226 TRP A N 1
ATOM 1661 C CA . TRP A 1 226 ? 17.656 6.926 20.062 1 91.31 226 TRP A CA 1
ATOM 1662 C C . TRP A 1 226 ? 18.328 8.148 19.453 1 91.31 226 TRP A C 1
ATOM 1664 O O . TRP A 1 226 ? 17.891 8.633 18.391 1 91.31 226 TRP A O 1
ATOM 1674 N N . HIS A 1 227 ? 19.469 8.547 19.953 1 87.5 227 HIS A N 1
ATOM 1675 C CA . HIS A 1 227 ? 20.125 9.805 19.625 1 87.5 227 HIS A CA 1
ATOM 1676 C C . HIS A 1 227 ? 20.922 9.695 18.328 1 87.5 227 HIS A C 1
ATOM 1678 O O . HIS A 1 227 ? 21.297 10.711 17.75 1 87.5 227 HIS A O 1
ATOM 1684 N N . SER A 1 228 ? 21.141 8.539 17.922 1 89.56 228 SER A N 1
ATOM 1685 C CA . SER A 1 228 ? 21.984 8.352 16.75 1 89.56 228 SER A CA 1
ATOM 1686 C C . SER A 1 228 ? 21.156 8.438 15.461 1 89.56 228 SER A C 1
ATOM 1688 O O . SER A 1 228 ? 21.719 8.547 14.375 1 89.56 228 SER A O 1
ATOM 1690 N N . THR A 1 229 ? 19.828 8.344 15.586 1 94.31 229 THR A N 1
ATOM 1691 C CA . THR A 1 229 ? 18.984 8.422 14.398 1 94.31 229 THR A CA 1
ATOM 1692 C C . THR A 1 229 ? 18.969 9.844 13.844 1 94.31 229 THR A C 1
ATOM 1694 O O . THR A 1 229 ? 18.688 10.797 14.57 1 94.31 229 THR A O 1
ATOM 1697 N N . HIS A 1 230 ? 19.344 10.008 12.633 1 92.38 230 HIS A N 1
ATOM 1698 C CA . HIS A 1 230 ? 19.312 11.289 11.945 1 92.38 230 HIS A CA 1
ATOM 1699 C C . HIS A 1 230 ? 17.984 11.492 11.227 1 92.38 230 HIS A C 1
ATOM 1701 O O . HIS A 1 230 ? 17.453 10.562 10.602 1 92.38 230 HIS A O 1
ATOM 1707 N N . VAL A 1 231 ? 17.453 12.711 11.305 1 92.75 231 VAL A N 1
ATOM 1708 C CA . VAL A 1 231 ? 16.188 13.008 10.633 1 92.75 231 VAL A CA 1
ATOM 1709 C C . VAL A 1 231 ? 16.438 13.938 9.445 1 92.75 231 VAL A C 1
ATOM 1711 O O . VAL A 1 231 ? 17.109 14.961 9.586 1 92.75 231 VAL A O 1
ATOM 1714 N N . ILE A 1 232 ? 15.93 13.555 8.312 1 92.25 232 ILE A N 1
ATOM 1715 C CA . ILE A 1 232 ? 16.047 14.383 7.113 1 92.25 232 ILE A CA 1
ATOM 1716 C C . ILE A 1 232 ? 14.664 14.859 6.676 1 92.25 232 ILE A C 1
ATOM 1718 O O . ILE A 1 232 ? 13.805 14.047 6.305 1 92.25 232 ILE A O 1
ATOM 1722 N N . GLY A 1 233 ? 14.43 16.141 6.781 1 91.81 233 GLY A N 1
ATOM 1723 C CA . GLY A 1 233 ? 13.258 16.75 6.176 1 91.81 233 GLY A CA 1
ATOM 1724 C C . GLY A 1 233 ? 13.484 17.156 4.73 1 91.81 233 GLY A C 1
ATOM 1725 O O . GLY A 1 233 ? 14.555 17.656 4.383 1 91.81 233 GLY A O 1
ATOM 1726 N N . VAL A 1 234 ? 12.469 16.953 3.893 1 93.88 234 VAL A N 1
ATOM 1727 C CA . VAL A 1 234 ? 12.578 17.297 2.482 1 93.88 234 VAL A CA 1
ATOM 1728 C C . VAL A 1 234 ? 11.523 18.344 2.129 1 93.88 234 VAL A C 1
ATOM 1730 O O . VAL A 1 234 ? 10.352 18.188 2.467 1 93.88 234 VAL A O 1
ATOM 1733 N N . GLU A 1 235 ? 11.922 19.438 1.513 1 90.56 235 GLU A N 1
ATOM 1734 C CA . GLU A 1 235 ? 10.969 20.469 1.094 1 90.56 235 GLU A CA 1
ATOM 1735 C C . GLU A 1 235 ? 11.188 20.844 -0.367 1 90.56 235 GLU A C 1
ATOM 1737 O O . GLU A 1 235 ? 12.289 20.688 -0.899 1 90.56 235 GLU A O 1
ATOM 1742 N N . PRO A 1 236 ? 10.102 21.281 -1.021 1 91 236 PRO A N 1
ATOM 1743 C CA . PRO A 1 236 ? 10.273 21.781 -2.389 1 91 236 PRO A CA 1
ATOM 1744 C C . PRO A 1 236 ? 11.211 22.984 -2.467 1 91 236 PRO A C 1
ATOM 1746 O O . PRO A 1 236 ? 11.188 23.859 -1.597 1 91 236 PRO A O 1
ATOM 1749 N N . GLU A 1 237 ? 11.984 23.016 -3.451 1 88.56 237 GLU A N 1
ATOM 1750 C CA . GLU A 1 237 ? 12.93 24.109 -3.664 1 88.56 237 GLU A CA 1
ATOM 1751 C C . GLU A 1 237 ? 12.203 25.453 -3.803 1 88.56 237 GLU A C 1
ATOM 1753 O O . GLU A 1 237 ? 12.688 26.484 -3.322 1 88.56 237 GLU A O 1
ATOM 1758 N N . ASN A 1 238 ? 11.039 25.406 -4.422 1 86 238 ASN A N 1
ATOM 1759 C CA . ASN A 1 238 ? 10.273 26.625 -4.688 1 86 238 ASN A CA 1
ATOM 1760 C C . ASN A 1 238 ? 9.805 27.281 -3.395 1 86 238 ASN A C 1
ATOM 1762 O O . ASN A 1 238 ? 9.445 28.453 -3.391 1 86 238 ASN A O 1
ATOM 1766 N N . ILE A 1 239 ? 9.758 26.531 -2.305 1 81.25 239 ILE A N 1
ATOM 1767 C CA . ILE A 1 239 ? 9.305 27.109 -1.042 1 81.25 239 ILE A CA 1
ATOM 1768 C C . ILE A 1 239 ? 10.344 26.859 0.045 1 81.25 239 ILE A C 1
ATOM 1770 O O . ILE A 1 239 ? 10 26.688 1.218 1 81.25 239 ILE A O 1
ATOM 1774 N N . GLN A 1 240 ? 11.406 26.781 -0.401 1 75.94 240 GLN A N 1
ATOM 1775 C CA . GLN A 1 240 ? 12.484 26.5 0.541 1 75.94 240 GLN A CA 1
ATOM 1776 C C . GLN A 1 240 ? 12.5 27.516 1.682 1 75.94 240 GLN A C 1
ATOM 1778 O O . GLN A 1 240 ? 12.562 28.719 1.445 1 75.94 240 GLN A O 1
ATOM 1783 N N . ARG A 1 241 ? 12.266 27.031 2.795 1 67.94 241 ARG A N 1
ATOM 1784 C CA . ARG A 1 241 ? 12.227 27.891 3.969 1 67.94 241 ARG A CA 1
ATOM 1785 C C . ARG A 1 241 ? 13.383 27.594 4.91 1 67.94 241 ARG A C 1
ATOM 1787 O O . ARG A 1 241 ? 13.742 28.422 5.754 1 67.94 241 ARG A O 1
ATOM 1794 N N . CYS A 1 242 ? 13.82 26.297 4.969 1 58.38 242 CYS A N 1
ATOM 1795 C CA . CYS A 1 242 ? 14.758 25.875 6 1 58.38 242 CYS A CA 1
ATOM 1796 C C . CYS A 1 242 ? 16.125 25.562 5.402 1 58.38 242 CYS A C 1
ATOM 1798 O O . CYS A 1 242 ? 17.156 25.766 6.047 1 58.38 242 CYS A O 1
ATOM 1800 N N . SER A 1 243 ? 16.234 24.844 4.289 1 51.34 243 SER A N 1
ATOM 1801 C CA . SER A 1 243 ? 17.562 24.266 4.055 1 51.34 243 SER A CA 1
ATOM 1802 C C . SER A 1 243 ? 18.656 25.281 4.312 1 51.34 243 SER A C 1
ATOM 1804 O O . SER A 1 243 ? 19.828 25.047 3.992 1 51.34 243 SER A O 1
ATOM 1806 N N . THR A 1 244 ? 18.547 26.438 4.352 1 45.69 244 THR A N 1
ATOM 1807 C CA . THR A 1 244 ? 19.844 26.891 4.816 1 45.69 244 THR A CA 1
ATOM 1808 C C . THR A 1 244 ? 20.219 26.219 6.137 1 45.69 244 THR A C 1
ATOM 1810 O O . THR A 1 244 ? 19.344 25.656 6.812 1 45.69 244 THR A O 1
ATOM 1813 N N . SER A 1 245 ? 21.391 26.406 6.828 1 40.69 245 SER A N 1
ATOM 1814 C CA . SER A 1 245 ? 22.078 25.641 7.863 1 40.69 245 SER A CA 1
ATOM 1815 C C . SER A 1 245 ? 21.203 25.484 9.102 1 40.69 245 SER A C 1
ATOM 1817 O O . SER A 1 245 ? 20.609 26.453 9.578 1 40.69 245 SER A O 1
ATOM 1819 N N . PHE A 1 246 ? 20.266 24.391 9.258 1 44.97 246 PHE A N 1
ATOM 1820 C CA . PHE A 1 246 ? 20 24.172 10.672 1 44.97 246 PHE A CA 1
ATOM 1821 C C . PHE A 1 246 ? 21.094 24.781 11.531 1 44.97 246 PHE A C 1
ATOM 1823 O O . PHE A 1 246 ? 20.938 24.922 12.75 1 44.97 246 PHE A O 1
ATOM 1830 N N . SER A 1 247 ? 22.188 24.719 11.117 1 44.94 247 SER A N 1
ATOM 1831 C CA . SER A 1 247 ? 23.219 25.359 11.93 1 44.94 247 SER A CA 1
ATOM 1832 C C . SER A 1 247 ? 22.828 26.797 12.281 1 44.94 247 SER A C 1
ATOM 1834 O O . SER A 1 247 ? 23.219 27.312 13.328 1 44.94 247 SER A O 1
ATOM 1836 N N . GLU A 1 248 ? 22.125 27.469 11.25 1 46.41 248 GLU A N 1
ATOM 1837 C CA . GLU A 1 248 ? 21.531 28.766 11.586 1 46.41 248 GLU A CA 1
ATOM 1838 C C . GLU A 1 248 ? 20.031 28.75 11.367 1 46.41 248 GLU A C 1
ATOM 1840 O O . GLU A 1 248 ? 19.547 29.203 10.32 1 46.41 248 GLU A O 1
ATOM 1845 N N . PHE A 1 249 ? 19.438 27.781 11.922 1 48.47 249 PHE A N 1
ATOM 1846 C CA . PHE A 1 249 ? 17.984 27.688 11.781 1 48.47 249 PHE A CA 1
ATOM 1847 C C . PHE A 1 249 ? 17.344 29.062 11.742 1 48.47 249 PHE A C 1
ATOM 1849 O O . PHE A 1 249 ? 17.297 29.75 12.758 1 48.47 249 PHE A O 1
ATOM 1856 N N . ARG A 1 250 ? 17.578 29.781 10.695 1 52.38 250 ARG A N 1
ATOM 1857 C CA . ARG A 1 250 ? 16.828 31.016 10.484 1 52.38 250 ARG A CA 1
ATOM 1858 C C . ARG A 1 250 ? 15.633 30.781 9.562 1 52.38 250 ARG A C 1
ATOM 1860 O O . ARG A 1 250 ? 15.758 30.094 8.539 1 52.38 250 ARG A O 1
ATOM 1867 N N . GLN A 1 251 ? 14.508 30.969 10.086 1 56.41 251 GLN A N 1
ATOM 1868 C CA . GLN A 1 251 ? 13.281 30.922 9.305 1 56.41 251 GLN A CA 1
ATOM 1869 C C . GLN A 1 251 ? 13.328 31.938 8.156 1 56.41 251 GLN A C 1
ATOM 1871 O O . GLN A 1 251 ? 13.758 33.062 8.336 1 56.41 251 GLN A O 1
ATOM 1876 N N . ILE A 1 252 ? 13.398 31.422 6.902 1 58.19 252 ILE A N 1
ATOM 1877 C CA . ILE A 1 252 ? 13.258 32.312 5.77 1 58.19 252 ILE A CA 1
ATOM 1878 C C . ILE A 1 252 ? 11.852 32.219 5.191 1 58.19 252 ILE A C 1
ATOM 1880 O O . ILE A 1 252 ? 11.258 31.125 5.184 1 58.19 252 ILE A O 1
ATOM 1884 N N . ALA A 1 253 ? 11.18 33.312 5.098 1 59.5 253 ALA A N 1
ATOM 1885 C CA . ALA A 1 253 ? 9.883 33.312 4.438 1 59.5 253 ALA A CA 1
ATOM 1886 C C . ALA A 1 253 ? 10.016 32.906 2.973 1 59.5 253 ALA A C 1
ATOM 1888 O O . ALA A 1 253 ? 10.961 33.312 2.295 1 59.5 253 ALA A O 1
ATOM 1889 N N . PRO A 1 254 ? 9.18 31.938 2.609 1 60.38 254 PRO A N 1
ATOM 1890 C CA . PRO A 1 254 ? 9.227 31.656 1.173 1 60.38 254 PRO A CA 1
ATOM 1891 C C . PRO A 1 254 ? 9.008 32.906 0.322 1 60.38 254 PRO A C 1
ATOM 1893 O O . PRO A 1 254 ? 8.352 33.844 0.767 1 60.38 254 PRO A O 1
ATOM 1896 N N . PRO A 1 255 ? 9.789 32.938 -0.827 1 59.5 255 PRO A N 1
ATOM 1897 C CA . PRO A 1 255 ? 9.531 34.062 -1.701 1 59.5 255 PRO A CA 1
ATOM 1898 C C . PRO A 1 255 ? 8.055 34.25 -2.02 1 59.5 255 PRO A C 1
ATOM 1900 O O . PRO A 1 255 ? 7.309 33.281 -2.109 1 59.5 255 PRO A O 1
ATOM 1903 N N . PRO A 1 256 ? 7.672 35.438 -2.008 1 59.59 256 PRO A N 1
ATOM 1904 C CA . PRO A 1 256 ? 6.285 35.719 -2.4 1 59.59 256 PRO A CA 1
ATOM 1905 C C . PRO A 1 256 ? 5.91 35.062 -3.73 1 59.59 256 PRO A C 1
ATOM 1907 O O . PRO A 1 256 ? 6.719 35.062 -4.664 1 59.59 256 PRO A O 1
ATOM 1910 N N . GLY A 1 257 ? 4.836 34.375 -3.797 1 60.97 257 GLY A N 1
ATOM 1911 C CA . GLY A 1 257 ? 4.332 33.812 -5.031 1 60.97 257 GLY A CA 1
ATOM 1912 C C . GLY A 1 257 ? 4.871 32.406 -5.297 1 60.97 257 GLY A C 1
ATOM 1913 O O . GLY A 1 257 ? 4.723 31.875 -6.398 1 60.97 257 GLY A O 1
ATOM 1914 N N . SER A 1 258 ? 5.582 31.953 -4.336 1 73.19 258 SER A N 1
ATOM 1915 C CA . SER A 1 258 ? 6.148 30.625 -4.555 1 73.19 258 SER A CA 1
ATOM 1916 C C . SER A 1 258 ? 5.062 29.562 -4.629 1 73.19 258 SER A C 1
ATOM 1918 O O . SER A 1 258 ? 4.105 29.594 -3.854 1 73.19 258 SER A O 1
ATOM 1920 N N . ASN A 1 259 ? 5.094 28.844 -5.77 1 82.19 259 ASN A N 1
ATOM 1921 C CA . ASN A 1 259 ? 4.109 27.797 -6.004 1 82.19 259 ASN A CA 1
ATOM 1922 C C . ASN A 1 259 ? 4.773 26.422 -6.109 1 82.19 259 ASN A C 1
ATOM 1924 O O . ASN A 1 259 ? 5.895 26.312 -6.598 1 82.19 259 ASN A O 1
ATOM 1928 N N . THR A 1 260 ? 4.176 25.562 -5.469 1 89.06 260 THR A N 1
ATOM 1929 C CA . THR A 1 260 ? 4.664 24.188 -5.52 1 89.06 260 THR A CA 1
ATOM 1930 C C . THR A 1 260 ? 3.512 23.203 -5.758 1 89.06 260 THR A C 1
ATOM 1932 O O . THR A 1 260 ? 2.379 23.469 -5.348 1 89.06 260 THR A O 1
ATOM 1935 N N . VAL A 1 261 ? 3.859 22.109 -6.395 1 91 261 VAL A N 1
ATOM 1936 C CA . VAL A 1 261 ? 2.873 21.062 -6.598 1 91 261 VAL A CA 1
ATOM 1937 C C . VAL A 1 261 ? 2.512 20.422 -5.254 1 91 261 VAL A C 1
ATOM 1939 O O . VAL A 1 261 ? 1.447 19.812 -5.113 1 91 261 VAL A O 1
ATOM 1942 N N . ALA A 1 262 ? 3.387 20.516 -4.309 1 89.44 262 ALA A N 1
ATOM 1943 C CA . ALA A 1 262 ? 3.123 20.047 -2.951 1 89.44 262 ALA A CA 1
ATOM 1944 C C . ALA A 1 262 ? 2.59 21.172 -2.078 1 89.44 262 ALA A C 1
ATOM 1946 O O . ALA A 1 262 ? 3.184 21.516 -1.05 1 89.44 262 ALA A O 1
ATOM 1947 N N . SER A 1 263 ? 1.478 21.641 -2.357 1 79.69 263 SER A N 1
ATOM 1948 C CA . SER A 1 263 ? 0.925 22.875 -1.804 1 79.69 263 SER A CA 1
ATOM 1949 C C . SER A 1 263 ? 0.693 22.75 -0.301 1 79.69 263 SER A C 1
ATOM 1951 O O . SER A 1 263 ? 0.771 23.75 0.428 1 79.69 263 SER A O 1
ATOM 1953 N N . GLY A 1 264 ? 0.44 21.578 0.198 1 79.75 264 GLY A N 1
ATOM 1954 C CA . GLY A 1 264 ? 0.196 21.375 1.618 1 79.75 264 GLY A CA 1
ATOM 1955 C C . GLY A 1 264 ? 1.418 21.656 2.477 1 79.75 264 GLY A C 1
ATOM 1956 O O . GLY A 1 264 ? 1.307 21.797 3.693 1 79.75 264 GLY A O 1
ATOM 1957 N N . LEU A 1 265 ? 2.506 21.688 1.844 1 82.5 265 LEU A N 1
ATOM 1958 C CA . LEU A 1 265 ? 3.734 21.953 2.586 1 82.5 265 LEU A CA 1
ATOM 1959 C C . LEU A 1 265 ? 4.012 23.453 2.67 1 82.5 265 LEU A C 1
ATOM 1961 O O . LEU A 1 265 ? 4.883 23.891 3.426 1 82.5 265 LEU A O 1
ATOM 1965 N N . ASN A 1 266 ? 3.268 24.156 1.849 1 78.62 266 ASN A N 1
ATOM 1966 C CA . ASN A 1 266 ? 3.443 25.609 1.87 1 78.62 266 ASN A CA 1
ATOM 1967 C C . ASN A 1 266 ? 2.697 26.234 3.039 1 78.62 266 ASN A C 1
ATOM 1969 O O . ASN A 1 266 ? 1.652 26.859 2.848 1 78.62 266 ASN A O 1
ATOM 1973 N N . VAL A 1 267 ? 3.227 25.953 4.184 1 68.94 267 VAL A N 1
ATOM 1974 C CA . VAL A 1 267 ? 2.607 26.484 5.398 1 68.94 267 VAL A CA 1
ATOM 1975 C C . VAL A 1 267 ? 3.377 27.703 5.879 1 68.94 267 VAL A C 1
ATOM 1977 O O . VAL A 1 267 ? 4.59 27.812 5.672 1 68.94 267 VAL A O 1
ATOM 1980 N N . GLY A 1 268 ? 2.785 28.812 5.965 1 57.94 268 GLY A N 1
ATOM 1981 C CA . GLY A 1 268 ? 3.42 30.047 6.406 1 57.94 268 GLY A CA 1
ATOM 1982 C C . GLY A 1 268 ? 4.375 29.844 7.566 1 57.94 268 GLY A C 1
ATOM 1983 O O . GLY A 1 268 ? 4.449 28.75 8.133 1 57.94 268 GLY A O 1
ATOM 1984 N N . ALA A 1 269 ? 5.453 30.719 7.977 1 48.44 269 ALA A N 1
ATOM 1985 C CA . ALA A 1 269 ? 6.613 30.828 8.859 1 48.44 269 ALA A CA 1
ATOM 1986 C C . ALA A 1 269 ? 6.312 30.25 10.234 1 48.44 269 ALA A C 1
ATOM 1988 O O . ALA A 1 269 ? 7.191 29.688 10.891 1 48.44 269 ALA A O 1
ATOM 1989 N N . PRO A 1 270 ? 5.238 30.516 10.898 1 48.75 270 PRO A N 1
ATOM 1990 C CA . PRO A 1 270 ? 5.109 30.328 12.352 1 48.75 270 PRO A CA 1
ATOM 1991 C C . PRO A 1 270 ? 5.344 28.875 12.766 1 48.75 270 PRO A C 1
ATOM 1993 O O . PRO A 1 270 ? 5.621 28.609 13.938 1 48.75 270 PRO A O 1
ATOM 1996 N N . SER A 1 271 ? 5.27 27.953 11.883 1 49.69 271 SER A N 1
ATOM 1997 C CA . SER A 1 271 ? 5.152 26.578 12.344 1 49.69 271 SER A CA 1
ATOM 1998 C C . SER A 1 271 ? 6.496 26.047 12.82 1 49.69 271 SER A C 1
ATOM 2000 O O . SER A 1 271 ? 6.562 24.984 13.438 1 49.69 271 SER A O 1
ATOM 2002 N N . MET A 1 272 ? 7.508 26.797 12.562 1 53.25 272 MET A N 1
ATOM 2003 C CA . MET A 1 272 ? 8.828 26.297 12.93 1 53.25 272 MET A CA 1
ATOM 2004 C C . MET A 1 272 ? 9.117 26.562 14.406 1 53.25 272 MET A C 1
ATOM 2006 O O . MET A 1 272 ? 10.125 26.094 14.938 1 53.25 272 MET A O 1
ATOM 2010 N N . LYS A 1 273 ? 8.07 27.219 14.938 1 55.62 273 LYS A N 1
ATOM 2011 C CA . LYS A 1 273 ? 8.227 27.5 16.359 1 55.62 273 LYS A CA 1
ATOM 2012 C C . LYS A 1 273 ? 8.359 26.203 17.156 1 55.62 273 LYS A C 1
ATOM 2014 O O . LYS A 1 273 ? 9.125 26.156 18.125 1 55.62 273 LYS A O 1
ATOM 2019 N N . TRP A 1 274 ? 7.711 25.266 16.688 1 54.56 274 TRP A N 1
ATOM 2020 C CA . TRP A 1 274 ? 7.723 24.016 17.438 1 54.56 274 TRP A CA 1
ATOM 2021 C C . TRP A 1 274 ? 9.094 23.344 17.375 1 54.56 274 TRP A C 1
ATOM 2023 O O . TRP A 1 274 ? 9.586 22.828 18.391 1 54.56 274 TRP A O 1
ATOM 2033 N N . LEU A 1 275 ? 9.641 23.312 16.203 1 58.03 275 LEU A N 1
ATOM 2034 C CA . LEU A 1 275 ? 10.953 22.688 16.062 1 58.03 275 LEU A CA 1
ATOM 2035 C C . LEU A 1 275 ? 12 23.438 16.891 1 58.03 275 LEU A C 1
ATOM 2037 O O . LEU A 1 275 ? 12.805 22.797 17.578 1 58.03 275 LEU A O 1
ATOM 2041 N N . TYR A 1 276 ? 11.898 24.672 16.812 1 55.22 276 TYR A N 1
ATOM 2042 C CA . TYR A 1 276 ? 12.906 25.484 17.484 1 55.22 276 TYR A CA 1
ATOM 2043 C C . TYR A 1 276 ? 12.766 25.406 19 1 55.22 276 TYR A C 1
ATOM 2045 O O . TYR A 1 276 ? 13.758 25.375 19.719 1 55.22 276 TYR A O 1
ATOM 2053 N N . MET A 1 277 ? 11.578 25.406 19.328 1 51.28 277 MET A N 1
ATOM 2054 C CA . MET A 1 277 ? 11.359 25.484 20.766 1 51.28 277 MET A CA 1
ATOM 2055 C C . MET A 1 277 ? 11.586 24.125 21.422 1 51.28 277 MET A C 1
ATOM 2057 O O . MET A 1 277 ? 11.969 24.047 22.594 1 51.28 277 MET A O 1
ATOM 2061 N N . ARG A 1 278 ? 11.438 23.234 20.656 1 52.97 278 ARG A N 1
ATOM 2062 C CA . ARG A 1 278 ? 11.328 21.953 21.344 1 52.97 278 ARG A CA 1
ATOM 2063 C C . ARG A 1 278 ? 12.469 21.031 20.969 1 52.97 278 ARG A C 1
ATOM 2065 O O . ARG A 1 278 ? 12.695 20 21.609 1 52.97 278 ARG A O 1
ATOM 2072 N N . VAL A 1 279 ? 13.117 21.359 19.906 1 55.19 279 VAL A N 1
ATOM 2073 C CA . VAL A 1 279 ? 14.266 20.547 19.547 1 55.19 279 VAL A CA 1
ATOM 2074 C C . VAL A 1 279 ? 15.547 21.188 20.062 1 55.19 279 VAL A C 1
ATOM 2076 O O . VAL A 1 279 ? 15.914 22.281 19.625 1 55.19 279 VAL A O 1
ATOM 2079 N N . SER A 1 280 ? 15.883 21.062 21.375 1 48.34 280 SER A N 1
ATOM 2080 C CA . SER A 1 280 ? 17.016 21.672 22.078 1 48.34 280 SER A CA 1
ATOM 2081 C C . SER A 1 280 ? 18.312 21.422 21.328 1 48.34 280 SER A C 1
ATOM 2083 O O . SER A 1 280 ? 19.281 22.172 21.5 1 48.34 280 SER A O 1
ATOM 2085 N N . SER A 1 281 ? 18.688 20.312 21.047 1 47.09 281 SER A N 1
ATOM 2086 C CA . SER A 1 281 ? 20 20.031 20.469 1 47.09 281 SER A CA 1
ATOM 2087 C C . SER A 1 281 ? 19.906 19.828 18.969 1 47.09 281 SER A C 1
ATOM 2089 O O . SER A 1 281 ? 19.094 19.031 18.484 1 47.09 281 SER A O 1
ATOM 2091 N N . PRO A 1 282 ? 20.172 20.984 18.156 1 48.69 282 PRO A N 1
ATOM 2092 C CA . PRO A 1 282 ? 20.141 20.844 16.703 1 48.69 282 PRO A CA 1
ATOM 2093 C C . PRO A 1 282 ? 20.531 19.453 16.234 1 48.69 282 PRO A C 1
ATOM 2095 O O . PRO A 1 282 ? 20.734 19.234 15.031 1 48.69 282 PRO A O 1
ATOM 2098 N N . THR A 1 283 ? 21.25 18.719 16.984 1 51.38 283 THR A N 1
ATOM 2099 C CA . THR A 1 283 ? 22.125 17.781 16.281 1 51.38 283 THR A CA 1
ATOM 2100 C C . THR A 1 283 ? 21.359 17.062 15.18 1 51.38 283 THR A C 1
ATOM 2102 O O . THR A 1 283 ? 21.875 16.891 14.07 1 51.38 283 THR A O 1
ATOM 2105 N N . THR A 1 284 ? 20.391 16.109 15.32 1 67.5 284 THR A N 1
ATOM 2106 C CA . THR A 1 284 ? 20.406 14.906 14.492 1 67.5 284 THR A CA 1
ATOM 2107 C C . THR A 1 284 ? 19.391 15.023 13.352 1 67.5 284 THR A C 1
ATOM 2109 O O . THR A 1 284 ? 18.516 14.172 13.211 1 67.5 284 THR A O 1
ATOM 2112 N N . ALA A 1 285 ? 19.406 16.594 12.625 1 82 285 ALA A N 1
ATOM 2113 C CA . ALA A 1 285 ? 18.469 16.641 11.508 1 82 285 ALA A CA 1
ATOM 2114 C C . ALA A 1 285 ? 19.031 17.453 10.352 1 82 285 ALA A C 1
ATOM 2116 O O . ALA A 1 285 ? 19.891 18.312 10.555 1 82 285 ALA A O 1
ATOM 2117 N N . SER A 1 286 ? 18.719 17.203 9.203 1 83.75 286 SER A N 1
ATOM 2118 C CA . SER A 1 286 ? 19.031 17.906 7.965 1 83.75 286 SER A CA 1
ATOM 2119 C C . SER A 1 286 ? 17.781 18.156 7.129 1 83.75 286 SER A C 1
ATOM 2121 O O . SER A 1 286 ? 16.766 17.484 7.305 1 83.75 286 SER A O 1
ATOM 2123 N N . VAL A 1 287 ? 17.875 19.219 6.344 1 86.56 287 VAL A N 1
ATOM 2124 C CA . VAL A 1 287 ? 16.812 19.484 5.375 1 86.56 287 VAL A CA 1
ATOM 2125 C C . VAL A 1 287 ? 17.406 19.5 3.965 1 86.56 287 VAL A C 1
ATOM 2127 O O . VAL A 1 287 ? 18.453 20.094 3.734 1 86.56 287 VAL A O 1
ATOM 2130 N N . VAL A 1 288 ? 16.797 18.844 3.055 1 90.19 288 VAL A N 1
ATOM 2131 C CA . VAL A 1 288 ? 17.203 18.859 1.653 1 90.19 288 VAL A CA 1
ATOM 2132 C C . VAL A 1 288 ? 16.031 19.344 0.785 1 90.19 288 VAL A C 1
ATOM 2134 O O . VAL A 1 288 ? 14.883 19.312 1.207 1 90.19 288 VAL A O 1
ATOM 2137 N N . THR A 1 289 ? 16.375 19.922 -0.381 1 91.81 289 THR A N 1
ATOM 2138 C CA . THR A 1 289 ? 15.344 20.438 -1.277 1 91.81 289 THR A CA 1
ATOM 2139 C C . THR A 1 289 ? 15.25 19.578 -2.537 1 91.81 289 THR A C 1
ATOM 2141 O O . THR A 1 289 ? 16.203 18.891 -2.902 1 91.81 289 THR A O 1
ATOM 2144 N N . VAL A 1 290 ? 14.086 19.578 -3.17 1 95.5 290 VAL A N 1
ATOM 2145 C CA . VAL A 1 290 ? 13.836 18.891 -4.434 1 95.5 290 VAL A CA 1
ATOM 2146 C C . VAL A 1 290 ? 13.055 19.812 -5.371 1 95.5 290 VAL A C 1
ATOM 2148 O O . VAL A 1 290 ? 12.297 20.672 -4.914 1 95.5 290 VAL A O 1
ATOM 2151 N N . THR A 1 291 ? 13.25 19.672 -6.637 1 94.81 291 THR A N 1
ATOM 2152 C CA . THR A 1 291 ? 12.57 20.5 -7.625 1 94.81 291 THR A CA 1
ATOM 2153 C C . THR A 1 291 ? 11.156 19.984 -7.883 1 94.81 291 THR A C 1
ATOM 2155 O O . THR A 1 291 ? 10.812 18.859 -7.488 1 94.81 291 THR A O 1
ATOM 2158 N N . GLU A 1 292 ? 10.375 20.859 -8.539 1 95.38 292 GLU A N 1
ATOM 2159 C CA . GLU A 1 292 ? 9.016 20.469 -8.898 1 95.38 292 GLU A CA 1
ATOM 2160 C C . GLU A 1 292 ? 9.008 19.234 -9.805 1 95.38 292 GLU A C 1
ATOM 2162 O O . GLU A 1 292 ? 8.195 18.328 -9.633 1 95.38 292 GLU A O 1
ATOM 2167 N N . SER A 1 293 ? 9.945 19.219 -10.773 1 96.81 293 SER A N 1
ATOM 2168 C CA . SER A 1 293 ? 10.047 18.094 -11.703 1 96.81 293 SER A CA 1
ATOM 2169 C C . SER A 1 293 ? 10.414 16.812 -10.977 1 96.81 293 SER A C 1
ATOM 2171 O O . SER A 1 293 ? 9.906 15.734 -11.305 1 96.81 293 SER A O 1
ATOM 2173 N N . GLU A 1 294 ? 11.266 16.906 -10.008 1 97.31 294 GLU A N 1
ATOM 2174 C CA . GLU A 1 294 ? 11.68 15.742 -9.234 1 97.31 294 GLU A CA 1
ATOM 2175 C C . GLU A 1 294 ? 10.531 15.203 -8.391 1 97.31 294 GLU A C 1
ATOM 2177 O O . GLU A 1 294 ? 10.391 13.984 -8.234 1 97.31 294 GLU A O 1
ATOM 2182 N N . ILE A 1 295 ? 9.734 16.062 -7.863 1 97.62 295 ILE A N 1
ATOM 2183 C CA . ILE A 1 295 ? 8.578 15.672 -7.078 1 97.62 295 ILE A CA 1
ATOM 2184 C C . ILE A 1 295 ? 7.602 14.891 -7.957 1 97.62 295 ILE A C 1
ATOM 2186 O O . ILE A 1 295 ? 7.188 13.781 -7.605 1 97.62 295 ILE A O 1
ATOM 2190 N N . VAL A 1 296 ? 7.301 15.461 -9.102 1 97.62 296 VAL A N 1
ATOM 2191 C CA . VAL A 1 296 ? 6.332 14.852 -10 1 97.62 296 VAL A CA 1
ATOM 2192 C C . VAL A 1 296 ? 6.867 13.516 -10.508 1 97.62 296 VAL A C 1
ATOM 2194 O O . VAL A 1 296 ? 6.137 12.523 -10.562 1 97.62 296 VAL A O 1
ATOM 2197 N N . ASP A 1 297 ? 8.141 13.523 -10.883 1 97.44 297 ASP A N 1
ATOM 2198 C CA . ASP A 1 297 ? 8.781 12.281 -11.312 1 97.44 297 ASP A CA 1
ATOM 2199 C C . ASP A 1 297 ? 8.703 11.211 -10.227 1 97.44 297 ASP A C 1
ATOM 2201 O O . ASP A 1 297 ? 8.516 10.031 -10.516 1 97.44 297 ASP A O 1
ATOM 2205 N N . SER A 1 298 ? 8.859 11.586 -8.992 1 97.5 298 SER A N 1
ATOM 2206 C CA . SER A 1 298 ? 8.836 10.648 -7.875 1 97.5 298 SER A CA 1
ATOM 2207 C C . SER A 1 298 ? 7.449 10.039 -7.699 1 97.5 298 SER A C 1
ATOM 2209 O O . SER A 1 298 ? 7.324 8.883 -7.301 1 97.5 298 SER A O 1
ATOM 2211 N N . ILE A 1 299 ? 6.355 10.82 -7.98 1 97 299 ILE A N 1
ATOM 2212 C CA . ILE A 1 299 ? 5.008 10.258 -7.93 1 97 299 ILE A CA 1
ATOM 2213 C C . ILE A 1 299 ? 4.902 9.086 -8.898 1 97 299 ILE A C 1
ATOM 2215 O O . ILE A 1 299 ? 4.457 8 -8.523 1 97 299 ILE A O 1
ATOM 2219 N N . ARG A 1 300 ? 5.387 9.344 -10.109 1 95.81 300 ARG A N 1
ATOM 2220 C CA . ARG A 1 300 ? 5.344 8.305 -11.125 1 95.81 300 ARG A CA 1
ATOM 2221 C C . ARG A 1 300 ? 6.191 7.102 -10.719 1 95.81 300 ARG A C 1
ATOM 2223 O O . ARG A 1 300 ? 5.742 5.957 -10.82 1 95.81 300 ARG A O 1
ATOM 2230 N N . ARG A 1 301 ? 7.332 7.336 -10.25 1 94.81 301 ARG A N 1
ATOM 2231 C CA . ARG A 1 301 ? 8.258 6.262 -9.906 1 94.81 301 ARG A CA 1
ATOM 2232 C C . ARG A 1 301 ? 7.742 5.449 -8.727 1 94.81 301 ARG A C 1
ATOM 2234 O O . ARG A 1 301 ? 7.871 4.223 -8.703 1 94.81 301 ARG A O 1
ATOM 2241 N N . LEU A 1 302 ? 7.176 6.078 -7.738 1 95.19 302 LEU A N 1
ATOM 2242 C CA . LEU A 1 302 ? 6.605 5.359 -6.605 1 95.19 302 LEU A CA 1
ATOM 2243 C C . LEU A 1 302 ? 5.457 4.461 -7.055 1 95.19 302 LEU A C 1
ATOM 2245 O O . LEU A 1 302 ? 5.305 3.344 -6.551 1 95.19 302 LEU A O 1
ATOM 2249 N N . ALA A 1 303 ? 4.637 4.988 -7.93 1 93.94 303 ALA A N 1
ATOM 2250 C CA . ALA A 1 303 ? 3.543 4.18 -8.469 1 93.94 303 ALA A CA 1
ATOM 2251 C C . ALA A 1 303 ? 4.074 2.938 -9.172 1 93.94 303 ALA A C 1
ATOM 2253 O O . ALA A 1 303 ? 3.576 1.83 -8.953 1 93.94 303 ALA A O 1
ATOM 2254 N N . GLU A 1 304 ? 5.121 3.111 -9.93 1 90.38 304 GLU A N 1
ATOM 2255 C CA . GLU A 1 304 ? 5.629 2.02 -10.75 1 90.38 304 GLU A CA 1
ATOM 2256 C C . GLU A 1 304 ? 6.551 1.106 -9.953 1 90.38 304 GLU A C 1
ATOM 2258 O O . GLU A 1 304 ? 6.516 -0.115 -10.109 1 90.38 304 GLU A O 1
ATOM 2263 N N . ASP A 1 305 ? 7.371 1.685 -9.086 1 87.94 305 ASP A N 1
ATOM 2264 C CA . ASP A 1 305 ? 8.383 0.932 -8.352 1 87.94 305 ASP A CA 1
ATOM 2265 C C . ASP A 1 305 ? 7.773 0.241 -7.133 1 87.94 305 ASP A C 1
ATOM 2267 O O . ASP A 1 305 ? 8.195 -0.856 -6.762 1 87.94 305 ASP A O 1
ATOM 2271 N N . CYS A 1 306 ? 6.793 0.902 -6.52 1 89.75 306 CYS A N 1
ATOM 2272 C CA . CYS A 1 306 ? 6.297 0.41 -5.238 1 89.75 306 CYS A CA 1
ATOM 2273 C C . CYS A 1 306 ? 4.809 0.095 -5.312 1 89.75 306 CYS A C 1
ATOM 2275 O O . CYS A 1 306 ? 4.242 -0.474 -4.379 1 89.75 306 CYS A O 1
ATOM 2277 N N . GLY A 1 307 ? 4.203 0.463 -6.434 1 91.12 307 GLY A N 1
ATOM 2278 C CA . GLY A 1 307 ? 2.771 0.257 -6.566 1 91.12 307 GLY A CA 1
ATOM 2279 C C . GLY A 1 307 ? 1.95 1.262 -5.777 1 91.12 307 GLY A C 1
ATOM 2280 O O . GLY A 1 307 ? 0.784 1.011 -5.469 1 91.12 307 GLY A O 1
ATOM 2281 N N . LEU A 1 308 ? 2.527 2.395 -5.449 1 94.06 308 LEU A N 1
ATOM 2282 C CA . LEU A 1 308 ? 1.87 3.385 -4.602 1 94.06 308 LEU A CA 1
ATOM 2283 C C . LEU A 1 308 ? 1.623 4.68 -5.371 1 94.06 308 LEU A C 1
ATOM 2285 O O . LEU A 1 308 ? 2.568 5.402 -5.695 1 94.06 308 LEU A O 1
ATOM 2289 N N . LEU A 1 309 ? 0.391 4.934 -5.699 1 94.44 309 LEU A N 1
ATOM 2290 C CA . LEU A 1 309 ? 0.039 6.25 -6.227 1 94.44 309 LEU A CA 1
ATOM 2291 C C . LEU A 1 309 ? -0.226 7.234 -5.094 1 94.44 309 LEU A C 1
ATOM 2293 O O . LEU A 1 309 ? -1.243 7.137 -4.402 1 94.44 309 LEU A O 1
ATOM 2297 N N . LEU A 1 310 ? 0.66 8.18 -4.992 1 94 310 LEU A N 1
ATOM 2298 C CA . LEU A 1 310 ? 0.631 9.102 -3.861 1 94 310 LEU A CA 1
ATOM 2299 C C . LEU A 1 310 ? 0.539 10.547 -4.34 1 94 310 LEU A C 1
ATOM 2301 O O . LEU A 1 310 ? 0.922 10.859 -5.469 1 94 310 LEU A O 1
ATOM 2305 N N . ASP A 1 311 ? 0.002 11.398 -3.486 1 91.12 311 ASP A N 1
ATOM 2306 C CA . ASP A 1 311 ? -0.046 12.82 -3.797 1 91.12 311 ASP A CA 1
ATOM 2307 C C . ASP A 1 311 ? 1.346 13.445 -3.73 1 91.12 311 ASP A C 1
ATOM 2309 O O . ASP A 1 311 ? 2.291 12.82 -3.244 1 91.12 311 ASP A O 1
ATOM 2313 N N . PRO A 1 312 ? 1.497 14.664 -4.172 1 93.12 312 PRO A N 1
ATOM 2314 C CA . PRO A 1 312 ? 2.822 15.289 -4.238 1 93.12 312 PRO A CA 1
ATOM 2315 C C . PRO A 1 312 ? 3.465 15.453 -2.861 1 93.12 312 PRO A C 1
ATOM 2317 O O . PRO A 1 312 ? 4.68 15.289 -2.723 1 93.12 312 PRO A O 1
ATOM 2320 N N . ILE A 1 313 ? 2.717 15.766 -1.86 1 90.94 313 ILE A N 1
ATOM 2321 C CA . ILE A 1 313 ? 3.258 15.984 -0.524 1 90.94 313 ILE A CA 1
ATOM 2322 C C . ILE A 1 313 ? 4.008 14.734 -0.058 1 90.94 313 ILE A C 1
ATOM 2324 O O . ILE A 1 313 ? 5.129 14.828 0.446 1 90.94 313 ILE A O 1
ATOM 2328 N N . SER A 1 314 ? 3.41 13.625 -0.307 1 91.19 314 SER A N 1
ATOM 2329 C CA . SER A 1 314 ? 3.979 12.359 0.133 1 91.19 314 SER A CA 1
ATOM 2330 C C . SER A 1 314 ? 5.184 11.969 -0.716 1 91.19 314 SER A C 1
ATOM 2332 O O . SER A 1 314 ? 6.07 11.25 -0.252 1 91.19 314 SER A O 1
ATOM 2334 N N . ALA A 1 315 ? 5.234 12.422 -1.898 1 95.69 315 ALA A N 1
ATOM 2335 C CA . ALA A 1 315 ? 6.289 12.047 -2.834 1 95.69 315 ALA A CA 1
ATOM 2336 C C . ALA A 1 315 ? 7.547 12.875 -2.613 1 95.69 315 ALA A C 1
ATOM 2338 O O . ALA A 1 315 ? 8.625 12.516 -3.08 1 95.69 315 ALA A O 1
ATOM 2339 N N . VAL A 1 316 ? 7.43 13.977 -1.931 1 96 316 VAL A N 1
ATOM 2340 C CA . VAL A 1 316 ? 8.531 14.922 -1.742 1 96 316 VAL A CA 1
ATOM 2341 C C . VAL A 1 316 ? 9.711 14.211 -1.078 1 96 316 VAL A C 1
ATOM 2343 O O . VAL A 1 316 ? 10.844 14.32 -1.54 1 96 316 VAL A O 1
ATOM 2346 N N . ALA A 1 317 ? 9.445 13.477 -0.053 1 97.19 317 ALA A N 1
ATOM 2347 C CA . ALA A 1 317 ? 10.516 12.828 0.693 1 97.19 317 ALA A CA 1
ATOM 2348 C C . ALA A 1 317 ? 11.211 11.766 -0.161 1 97.19 317 ALA A C 1
ATOM 2350 O O . ALA A 1 317 ? 12.445 11.672 -0.161 1 97.19 317 ALA A O 1
ATOM 2351 N N . ALA A 1 318 ? 10.477 11.008 -0.951 1 97.88 318 ALA A N 1
ATOM 2352 C CA . ALA A 1 318 ? 11.047 9.969 -1.808 1 97.88 318 ALA A CA 1
ATOM 2353 C C . ALA A 1 318 ? 11.922 10.578 -2.896 1 97.88 318 ALA A C 1
ATOM 2355 O O . ALA A 1 318 ? 12.898 9.969 -3.328 1 97.88 318 ALA A O 1
ATOM 2356 N N . ALA A 1 319 ? 11.57 11.773 -3.309 1 98.31 319 ALA A N 1
ATOM 2357 C CA . ALA A 1 319 ? 12.336 12.445 -4.355 1 98.31 319 ALA A CA 1
ATOM 2358 C C . ALA A 1 319 ? 13.797 12.609 -3.949 1 98.31 319 ALA A C 1
ATOM 2360 O O . ALA A 1 319 ? 14.695 12.562 -4.797 1 98.31 319 ALA A O 1
ATOM 2361 N N . ALA A 1 320 ? 14.055 12.75 -2.678 1 97.81 320 ALA A N 1
ATOM 2362 C CA . ALA A 1 320 ? 15.422 12.93 -2.186 1 97.81 320 ALA A CA 1
ATOM 2363 C C . ALA A 1 320 ? 16.219 11.641 -2.314 1 97.81 320 ALA A C 1
ATOM 2365 O O . ALA A 1 320 ? 17.453 11.68 -2.365 1 97.81 320 ALA A O 1
ATOM 2366 N N . ILE A 1 321 ? 15.57 10.492 -2.311 1 98.19 321 ILE A N 1
ATOM 2367 C CA . ILE A 1 321 ? 16.25 9.227 -2.564 1 98.19 321 ILE A CA 1
ATOM 2368 C C . ILE A 1 321 ? 16.625 9.133 -4.039 1 98.19 321 ILE A C 1
ATOM 2370 O O . ILE A 1 321 ? 17.781 8.82 -4.367 1 98.19 321 ILE A O 1
ATOM 2374 N N . TYR A 1 322 ? 15.672 9.477 -4.859 1 97.62 322 TYR A N 1
ATOM 2375 C CA . TYR A 1 322 ? 15.859 9.328 -6.297 1 97.62 322 TYR A CA 1
ATOM 2376 C C . TYR A 1 322 ? 16.906 10.312 -6.82 1 97.62 322 TYR A C 1
ATOM 2378 O O . TYR A 1 322 ? 17.688 9.977 -7.707 1 97.62 322 TYR A O 1
ATOM 2386 N N . ASN A 1 323 ? 16.922 11.516 -6.293 1 97.19 323 ASN A N 1
ATOM 2387 C CA . ASN A 1 323 ? 17.781 12.547 -6.863 1 97.19 323 ASN A CA 1
ATOM 2388 C C . ASN A 1 323 ? 19.156 12.547 -6.207 1 97.19 323 ASN A C 1
ATOM 2390 O O . ASN A 1 323 ? 20 13.383 -6.535 1 97.19 323 ASN A O 1
ATOM 2394 N N . GLY A 1 324 ? 19.359 11.773 -5.199 1 97.62 324 GLY A N 1
ATOM 2395 C CA . GLY A 1 324 ? 20.672 11.664 -4.555 1 97.62 324 GLY A CA 1
ATOM 2396 C C . GLY A 1 324 ? 20.797 12.547 -3.328 1 97.62 324 GLY A C 1
ATOM 2397 O O . GLY A 1 324 ? 21.891 12.656 -2.756 1 97.62 324 GLY A O 1
ATOM 2398 N N . GLY A 1 325 ? 19.75 13.211 -2.961 1 96.44 325 GLY A N 1
ATOM 2399 C CA . GLY A 1 325 ? 19.781 14.062 -1.786 1 96.44 325 GLY A CA 1
ATOM 2400 C C . GLY A 1 325 ? 20.172 13.328 -0.52 1 96.44 325 GLY A C 1
ATOM 2401 O O . GLY A 1 325 ? 20.969 13.828 0.276 1 96.44 325 GLY A O 1
ATOM 2402 N N . VAL A 1 326 ? 19.656 12.141 -0.292 1 97.44 326 VAL A N 1
ATOM 2403 C CA . VAL A 1 326 ? 19.953 11.352 0.896 1 97.44 326 VAL A CA 1
ATOM 2404 C C . VAL A 1 326 ? 21.422 10.891 0.859 1 97.44 326 VAL A C 1
ATOM 2406 O O . VAL A 1 326 ? 22.094 10.891 1.887 1 97.44 326 VAL A O 1
ATOM 2409 N N . ALA A 1 327 ? 21.844 10.523 -0.321 1 97.94 327 ALA A N 1
ATOM 2410 C CA . ALA A 1 327 ? 23.234 10.117 -0.494 1 97.94 327 ALA A CA 1
ATOM 2411 C C . ALA A 1 327 ? 24.188 11.25 -0.118 1 97.94 327 ALA A C 1
ATOM 2413 O O . ALA A 1 327 ? 25.219 11.016 0.522 1 97.94 327 ALA A O 1
ATOM 2414 N N . ARG A 1 328 ? 23.844 12.414 -0.538 1 96.56 328 ARG A N 1
ATOM 2415 C CA . ARG A 1 328 ? 24.672 13.578 -0.214 1 96.56 328 ARG A CA 1
ATOM 2416 C C . ARG A 1 328 ? 24.734 13.797 1.293 1 96.56 328 ARG A C 1
ATOM 2418 O O . ARG A 1 328 ? 25.797 14.094 1.839 1 96.56 328 ARG A O 1
ATOM 2425 N N . VAL A 1 329 ? 23.625 13.664 1.961 1 93.94 329 VAL A N 1
ATOM 2426 C CA . VAL A 1 329 ? 23.609 13.82 3.412 1 93.94 329 VAL A CA 1
ATOM 2427 C C . VAL A 1 329 ? 24.453 12.727 4.062 1 93.94 329 VAL A C 1
ATOM 2429 O O . VAL A 1 329 ? 25.172 12.984 5.027 1 93.94 329 VAL A O 1
ATOM 2432 N N . GLN A 1 330 ? 24.281 11.508 3.557 1 96.19 330 GLN A N 1
ATOM 2433 C CA . GLN A 1 330 ? 25.062 10.398 4.09 1 96.19 330 GLN A CA 1
ATOM 2434 C C . GLN A 1 330 ? 26.562 10.727 4.078 1 96.19 330 GLN A C 1
ATOM 2436 O O . GLN A 1 330 ? 27.25 10.508 5.066 1 96.19 330 GLN A O 1
ATOM 2441 N N . LYS A 1 331 ? 27 11.266 2.992 1 95.38 331 LYS A N 1
ATOM 2442 C CA . LYS A 1 331 ? 28.422 11.617 2.84 1 95.38 331 LYS A CA 1
ATOM 2443 C C . LYS A 1 331 ? 28.781 12.812 3.719 1 95.38 331 LYS A C 1
ATOM 2445 O O . LYS A 1 331 ? 29.766 12.766 4.453 1 95.38 331 LYS A O 1
ATOM 2450 N N . GLN A 1 332 ? 28 13.844 3.664 1 91.31 332 GLN A N 1
ATOM 2451 C CA . GLN A 1 332 ? 28.281 15.086 4.371 1 91.31 332 GLN A CA 1
ATOM 2452 C C . GLN A 1 332 ? 28.312 14.867 5.879 1 91.31 332 GLN A C 1
ATOM 2454 O O . GLN A 1 332 ? 29.125 15.469 6.582 1 91.31 332 GLN A O 1
ATOM 2459 N N . LYS A 1 333 ? 27.422 14 6.32 1 90.06 333 LYS A N 1
ATOM 2460 C CA . LYS A 1 333 ? 27.297 13.789 7.758 1 90.06 333 LYS A CA 1
ATOM 2461 C C . LYS A 1 333 ? 28.078 12.547 8.195 1 90.06 333 LYS A C 1
ATOM 2463 O O . LYS A 1 333 ? 28.016 12.148 9.359 1 90.06 333 LYS A O 1
ATOM 2468 N N . GLN A 1 334 ? 28.734 11.883 7.289 1 92.5 334 GLN A N 1
ATOM 2469 C CA . GLN A 1 334 ? 29.547 10.695 7.547 1 92.5 334 GLN A CA 1
ATOM 2470 C C . GLN A 1 334 ? 28.719 9.617 8.258 1 92.5 334 GLN A C 1
ATOM 2472 O O . GLN A 1 334 ? 29.156 9.086 9.289 1 92.5 334 GLN A O 1
ATOM 2477 N N . LEU A 1 335 ? 27.562 9.414 7.711 1 94.12 335 LEU A N 1
ATOM 2478 C CA . LEU A 1 335 ? 26.703 8.359 8.234 1 94.12 335 LEU A CA 1
ATOM 2479 C C . LEU A 1 335 ? 27.219 6.988 7.809 1 94.12 335 LEU A C 1
ATOM 2481 O O . LEU A 1 335 ? 28.062 6.883 6.914 1 94.12 335 LEU A O 1
ATOM 2485 N N . PRO A 1 336 ? 26.688 5.895 8.383 1 94.38 336 PRO A N 1
ATOM 2486 C CA . PRO A 1 336 ? 27.203 4.547 8.117 1 94.38 336 PRO A CA 1
ATOM 2487 C C . PRO A 1 336 ? 27.047 4.141 6.652 1 94.38 336 PRO A C 1
ATOM 2489 O O . PRO A 1 336 ? 26.109 4.594 5.977 1 94.38 336 PRO A O 1
ATOM 2492 N N . GLN A 1 337 ? 27.891 3.242 6.168 1 93.06 337 GLN A N 1
ATOM 2493 C CA . GLN A 1 337 ? 27.844 2.732 4.801 1 93.06 337 GLN A CA 1
ATOM 2494 C C . GLN A 1 337 ? 26.625 1.828 4.59 1 93.06 337 GLN A C 1
ATOM 2496 O O . GLN A 1 337 ? 26.031 1.821 3.514 1 93.06 337 GLN A O 1
ATOM 2501 N N . ASN A 1 338 ? 26.281 1.021 5.539 1 94 338 ASN A N 1
ATOM 2502 C CA . ASN A 1 338 ? 25.062 0.216 5.469 1 94 338 ASN A CA 1
ATOM 2503 C C . ASN A 1 338 ? 23.891 0.916 6.145 1 94 338 ASN A C 1
ATOM 2505 O O . ASN A 1 338 ? 23.25 0.35 7.039 1 94 338 ASN A O 1
ATOM 2509 N N . LEU A 1 339 ? 23.656 2.049 5.523 1 96.62 339 LEU A N 1
ATOM 2510 C CA . LEU A 1 339 ? 22.688 2.959 6.117 1 96.62 339 LEU A CA 1
ATOM 2511 C C . LEU A 1 339 ? 21.281 2.355 6.086 1 96.62 339 LEU A C 1
ATOM 2513 O O . LEU A 1 339 ? 20.844 1.846 5.051 1 96.62 339 LEU A O 1
ATOM 2517 N N . LYS A 1 340 ? 20.609 2.346 7.16 1 97.19 340 LYS A N 1
ATOM 2518 C CA . LYS A 1 340 ? 19.219 1.955 7.23 1 97.19 340 LYS A CA 1
ATOM 2519 C C . LYS A 1 340 ? 18.297 3.176 7.184 1 97.19 340 LYS A C 1
ATOM 2521 O O . LYS A 1 340 ? 18.141 3.875 8.188 1 97.19 340 LYS A O 1
ATOM 2526 N N . VAL A 1 341 ? 17.688 3.344 6.062 1 98.19 341 VAL A N 1
ATOM 2527 C CA . VAL A 1 341 ? 16.828 4.504 5.844 1 98.19 341 VAL A CA 1
ATOM 2528 C C . VAL A 1 341 ? 15.359 4.102 6.02 1 98.19 341 VAL A C 1
ATOM 2530 O O . VAL A 1 341 ? 14.906 3.109 5.441 1 98.19 341 VAL A O 1
ATOM 2533 N N . LEU A 1 342 ? 14.664 4.82 6.855 1 98.44 342 LEU A N 1
ATOM 2534 C CA . LEU A 1 342 ? 13.219 4.68 6.969 1 98.44 342 LEU A CA 1
ATOM 2535 C C . LEU A 1 342 ? 12.5 5.859 6.32 1 98.44 342 LEU A C 1
ATOM 2537 O O . LEU A 1 342 ? 12.57 6.984 6.824 1 98.44 342 LEU A O 1
ATOM 2541 N N . LEU A 1 343 ? 11.859 5.598 5.215 1 98.5 343 LEU A N 1
ATOM 2542 C CA . LEU A 1 343 ? 11.055 6.602 4.523 1 98.5 343 LEU A CA 1
ATOM 2543 C C . LEU A 1 343 ? 9.617 6.59 5.031 1 98.5 343 LEU A C 1
ATOM 2545 O O . LEU A 1 343 ? 8.945 5.555 4.996 1 98.5 343 LEU A O 1
ATOM 2549 N N . LEU A 1 344 ? 9.148 7.715 5.52 1 98.25 344 LEU A N 1
ATOM 2550 C CA . LEU A 1 344 ? 7.746 7.824 5.906 1 98.25 344 LEU A CA 1
ATOM 2551 C C . LEU A 1 344 ? 6.875 8.148 4.695 1 98.25 344 LEU A C 1
ATOM 2553 O O . LEU A 1 344 ? 6.984 9.234 4.121 1 98.25 344 LEU A O 1
ATOM 2557 N N . ILE A 1 345 ? 6.074 7.199 4.305 1 97.5 345 ILE A N 1
ATOM 2558 C CA . ILE A 1 345 ? 5.027 7.465 3.326 1 97.5 345 ILE A CA 1
ATOM 2559 C C . ILE A 1 345 ? 3.832 8.117 4.016 1 97.5 345 ILE A C 1
ATOM 2561 O O . ILE A 1 345 ? 2.994 7.434 4.605 1 97.5 345 ILE A O 1
ATOM 2565 N N . THR A 1 346 ? 3.752 9.422 3.961 1 95.88 346 THR A N 1
ATOM 2566 C CA . THR A 1 346 ? 2.928 10.18 4.895 1 95.88 346 THR A CA 1
ATOM 2567 C C . THR A 1 346 ? 1.488 10.266 4.395 1 95.88 346 THR A C 1
ATOM 2569 O O . THR A 1 346 ? 0.582 10.617 5.152 1 95.88 346 THR A O 1
ATOM 2572 N N . GLY A 1 347 ? 1.266 10.023 3.281 1 87.75 347 GLY A N 1
ATOM 2573 C CA . GLY A 1 347 ? -0.094 10.125 2.775 1 87.75 347 GLY A CA 1
ATOM 2574 C C . GLY A 1 347 ? -0.206 9.805 1.298 1 87.75 347 GLY A C 1
ATOM 2575 O O . GLY A 1 347 ? 0.673 9.156 0.73 1 87.75 347 GLY A O 1
ATOM 2576 N N . GLY A 1 348 ? -1.492 10.219 0.753 1 70.56 348 GLY A N 1
ATOM 2577 C CA . GLY A 1 348 ? -1.44 10.578 -0.654 1 70.56 348 GLY A CA 1
ATOM 2578 C C . GLY A 1 348 ? -2.615 10.047 -1.451 1 70.56 348 GLY A C 1
ATOM 2579 O O . GLY A 1 348 ? -2.432 9.273 -2.395 1 70.56 348 GLY A O 1
ATOM 2580 N N . ARG A 1 349 ? -3.916 10.102 -0.94 1 75.06 349 ARG A N 1
ATOM 2581 C CA . ARG A 1 349 ? -4.957 9.664 -1.862 1 75.06 349 ARG A CA 1
ATOM 2582 C C . ARG A 1 349 ? -5.59 10.844 -2.582 1 75.06 349 ARG A C 1
ATOM 2584 O O . ARG A 1 349 ? -6.625 10.703 -3.236 1 75.06 349 ARG A O 1
ATOM 2591 N N . ASN A 1 350 ? -4.941 11.992 -2.391 1 79.81 350 ASN A N 1
ATOM 2592 C CA . ASN A 1 350 ? -5.496 13.164 -3.057 1 79.81 350 ASN A CA 1
ATOM 2593 C C . ASN A 1 350 ? -4.891 13.367 -4.441 1 79.81 350 ASN A C 1
ATOM 2595 O O . ASN A 1 350 ? -4.367 14.438 -4.746 1 79.81 350 ASN A O 1
ATOM 2599 N N . ILE A 1 351 ? -4.996 12.359 -5.242 1 88.12 351 ILE A N 1
ATOM 2600 C CA . ILE A 1 351 ? -4.422 12.414 -6.582 1 88.12 351 ILE A CA 1
ATOM 2601 C C . ILE A 1 351 ? -5.129 11.414 -7.488 1 88.12 351 ILE A C 1
ATOM 2603 O O . ILE A 1 351 ? -5.516 10.328 -7.047 1 88.12 351 ILE A O 1
ATOM 2607 N N . SER A 1 352 ? -5.273 11.805 -8.711 1 89.19 352 SER A N 1
ATOM 2608 C CA . SER A 1 352 ? -5.734 10.914 -9.766 1 89.19 352 SER A CA 1
ATOM 2609 C C . SER A 1 352 ? -4.668 10.734 -10.844 1 89.19 352 SER A C 1
ATOM 2611 O O . SER A 1 352 ? -3.688 11.477 -10.883 1 89.19 352 SER A O 1
ATOM 2613 N N . LEU A 1 353 ? -4.895 9.727 -11.664 1 93.19 353 LEU A N 1
ATOM 2614 C CA . LEU A 1 353 ? -3.969 9.539 -12.773 1 93.19 353 LEU A CA 1
ATOM 2615 C C . LEU A 1 353 ? -4.027 10.727 -13.734 1 93.19 353 LEU A C 1
ATOM 2617 O O . LEU A 1 353 ? -3.014 11.094 -14.336 1 93.19 353 LEU A O 1
ATOM 2621 N N . LYS A 1 354 ? -5.164 11.281 -13.828 1 91.94 354 LYS A N 1
ATOM 2622 C CA . LYS A 1 354 ? -5.309 12.5 -14.625 1 91.94 354 LYS A CA 1
ATOM 2623 C C . LYS A 1 354 ? -4.512 13.648 -14.016 1 91.94 354 LYS A C 1
ATOM 2625 O O . LYS A 1 354 ? -3.828 14.383 -14.734 1 91.94 354 LYS A O 1
ATOM 2630 N N . ASP A 1 355 ? -4.621 13.812 -12.703 1 91.69 355 ASP A N 1
ATOM 2631 C CA . ASP A 1 355 ? -3.84 14.836 -12.016 1 91.69 355 ASP A CA 1
ATOM 2632 C C . ASP A 1 355 ? -2.348 14.656 -12.281 1 91.69 355 ASP A C 1
ATOM 2634 O O . ASP A 1 355 ? -1.638 15.633 -12.523 1 91.69 355 ASP A O 1
ATOM 2638 N N . LEU A 1 356 ? -1.88 13.422 -12.188 1 95.12 356 LEU A N 1
ATOM 2639 C CA . LEU A 1 356 ? -0.469 13.141 -12.43 1 95.12 356 LEU A CA 1
ATOM 2640 C C . LEU A 1 356 ? -0.061 13.562 -13.836 1 95.12 356 LEU A C 1
ATOM 2642 O O . LEU A 1 356 ? 0.956 14.242 -14.016 1 95.12 356 LEU A O 1
ATOM 2646 N N . ALA A 1 357 ? -0.863 13.219 -14.797 1 94.12 357 ALA A N 1
ATOM 2647 C CA . ALA A 1 357 ? -0.573 13.578 -16.172 1 94.12 357 ALA A CA 1
ATOM 2648 C C . ALA A 1 357 ? -0.521 15.094 -16.359 1 94.12 357 ALA A C 1
ATOM 2650 O O . ALA A 1 357 ? 0.353 15.617 -17.047 1 94.12 357 ALA A O 1
ATOM 2651 N N . GLU A 1 358 ? -1.412 15.758 -15.75 1 94.12 358 GLU A N 1
ATOM 2652 C CA . GLU A 1 358 ? -1.463 17.219 -15.836 1 94.12 358 GLU A CA 1
ATOM 2653 C C . GLU A 1 358 ? -0.244 17.844 -15.172 1 94.12 358 GLU A C 1
ATOM 2655 O O . GLU A 1 358 ? 0.312 18.812 -15.688 1 94.12 358 GLU A O 1
ATOM 2660 N N . MET A 1 359 ? 0.118 17.344 -14.055 1 95.06 359 MET A N 1
ATOM 2661 C CA . MET A 1 359 ? 1.306 17.844 -13.367 1 95.06 359 MET A CA 1
ATOM 2662 C C . MET A 1 359 ? 2.557 17.609 -14.211 1 95.06 359 MET A C 1
ATOM 2664 O O . MET A 1 359 ? 3.43 18.469 -14.289 1 95.06 359 MET A O 1
ATOM 2668 N N . GLU A 1 360 ? 2.639 16.453 -14.805 1 95.31 360 GLU A N 1
ATOM 2669 C CA . GLU A 1 360 ? 3.775 16.125 -15.664 1 95.31 360 GLU A CA 1
ATOM 2670 C C . GLU A 1 360 ? 3.867 17.094 -16.844 1 95.31 360 GLU A C 1
ATOM 2672 O O . GLU A 1 360 ? 4.953 17.562 -17.188 1 95.31 360 GLU A O 1
ATOM 2677 N N . ALA A 1 361 ? 2.752 17.375 -17.391 1 93.81 361 ALA A N 1
ATOM 2678 C CA . ALA A 1 361 ? 2.709 18.312 -18.5 1 93.81 361 ALA A CA 1
ATOM 2679 C C . ALA A 1 361 ? 3.115 19.719 -18.047 1 93.81 361 ALA A C 1
ATOM 2681 O O . ALA A 1 361 ? 3.834 20.422 -18.766 1 93.81 361 ALA A O 1
ATOM 2682 N N . SER A 1 362 ? 2.668 20.094 -16.938 1 91.81 362 SER A N 1
ATOM 2683 C CA . SER A 1 362 ? 2.941 21.422 -16.406 1 91.81 362 SER A CA 1
ATOM 2684 C C . SER A 1 362 ? 4.426 21.609 -16.109 1 91.81 362 SER A C 1
ATOM 2686 O O . SER A 1 362 ? 5.008 22.641 -16.453 1 91.81 362 SER A O 1
ATOM 2688 N N . VAL A 1 363 ? 5.016 20.594 -15.484 1 91.31 363 VAL A N 1
ATOM 2689 C CA . VAL A 1 363 ? 6.426 20.734 -15.125 1 91.31 363 VAL A CA 1
ATOM 2690 C C . VAL A 1 363 ? 7.293 20.656 -16.375 1 91.31 363 VAL A C 1
ATOM 2692 O O . VAL A 1 363 ? 8.352 21.297 -16.453 1 91.31 363 VAL A O 1
ATOM 2695 N N . ALA A 1 364 ? 6.91 19.922 -17.359 1 87.12 364 ALA A N 1
ATOM 2696 C CA . ALA A 1 364 ? 7.633 19.844 -18.625 1 87.12 364 ALA A CA 1
ATOM 2697 C C . ALA A 1 364 ? 7.645 21.203 -19.328 1 87.12 364 ALA A C 1
ATOM 2699 O O . ALA A 1 364 ? 8.656 21.594 -19.922 1 87.12 364 ALA A O 1
ATOM 2700 N N . ARG A 1 365 ? 6.621 21.906 -19.25 1 84.12 365 ARG A N 1
ATOM 2701 C CA . ARG A 1 365 ? 6.504 23.219 -19.859 1 84.12 365 ARG A CA 1
ATOM 2702 C C . ARG A 1 365 ? 7.395 24.234 -19.141 1 84.12 365 ARG A C 1
ATOM 2704 O O . ARG A 1 365 ? 8 25.094 -19.781 1 84.12 365 ARG A O 1
ATOM 2711 N N . ASN A 1 366 ? 7.453 24.078 -17.891 1 77.94 366 ASN A N 1
ATOM 2712 C CA . ASN A 1 366 ? 8.227 25.031 -17.094 1 77.94 366 ASN A CA 1
ATOM 2713 C C . ASN A 1 366 ? 9.727 24.766 -17.219 1 77.94 366 ASN A C 1
ATOM 2715 O O . ASN A 1 366 ? 10.531 25.688 -17.125 1 77.94 36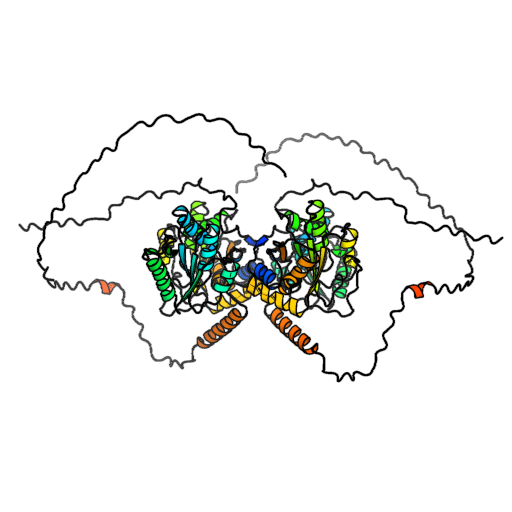6 ASN A O 1
ATOM 2719 N N . ASP A 1 367 ? 10.109 23.547 -17.344 1 70.62 367 ASP A N 1
ATOM 2720 C CA . ASP A 1 367 ? 11.516 23.203 -17.516 1 70.62 367 ASP A CA 1
ATOM 2721 C C . ASP A 1 367 ? 12.039 23.703 -18.859 1 70.62 367 ASP A C 1
ATOM 2723 O O . ASP A 1 367 ? 13.195 24.125 -18.953 1 70.62 367 ASP A O 1
ATOM 2727 N N . VAL A 1 368 ? 11.211 23.656 -19.891 1 55.97 368 VAL A N 1
ATOM 2728 C CA . VAL A 1 368 ? 11.594 24.188 -21.188 1 55.97 368 VAL A CA 1
ATOM 2729 C C . VAL A 1 368 ? 11.703 25.703 -21.125 1 55.97 368 VAL A C 1
ATOM 2731 O O . VAL A 1 368 ? 12.609 26.297 -21.719 1 55.97 368 VAL A O 1
ATOM 2734 N N . ARG A 1 369 ? 10.898 26.344 -20.344 1 48.72 369 ARG A N 1
ATOM 2735 C CA . ARG A 1 369 ? 10.93 27.797 -20.234 1 48.72 369 ARG A CA 1
ATOM 2736 C C . ARG A 1 369 ? 12.156 28.266 -19.453 1 48.72 369 ARG A C 1
ATOM 2738 O O . ARG A 1 369 ? 12.648 29.375 -19.672 1 48.72 369 ARG A O 1
ATOM 2745 N N . GLN A 1 370 ? 12.562 27.484 -18.578 1 48.31 370 GLN A N 1
ATOM 2746 C CA . GLN A 1 370 ? 13.727 27.891 -17.797 1 48.31 370 GLN A CA 1
ATOM 2747 C C . GLN A 1 370 ? 15.016 27.609 -18.578 1 48.31 370 GLN A C 1
ATOM 2749 O O . GLN A 1 370 ? 16.109 27.906 -18.094 1 48.31 370 GLN A O 1
ATOM 2754 N N . GLN A 1 371 ? 14.898 27.062 -19.781 1 39.66 371 GLN A N 1
ATOM 2755 C CA . GLN A 1 371 ? 16.125 27.125 -20.578 1 39.66 371 GLN A CA 1
ATOM 2756 C C . GLN A 1 371 ? 16.438 28.562 -20.984 1 39.66 371 GLN A C 1
ATOM 2758 O O . GLN A 1 371 ? 15.578 29.266 -21.5 1 39.66 371 GLN A O 1
ATOM 2763 N N . PRO A 1 372 ? 17.5 29.234 -20.609 1 37.59 372 PRO A N 1
ATOM 2764 C CA . PRO A 1 372 ? 17.875 30.625 -20.922 1 37.59 372 PRO A CA 1
ATOM 2765 C C . PRO A 1 372 ? 17.641 30.969 -22.391 1 37.59 372 PRO A C 1
ATOM 2767 O O . PRO A 1 372 ? 17.859 30.141 -23.266 1 37.59 372 PRO A O 1
ATOM 2770 N N . ALA A 1 373 ? 16.906 31.891 -22.828 1 33.25 373 ALA A N 1
ATOM 2771 C CA . ALA A 1 373 ? 17.156 32.562 -24.109 1 33.25 373 ALA A CA 1
ATOM 2772 C C . ALA A 1 373 ? 18.656 32.844 -24.281 1 33.25 373 ALA A C 1
ATOM 2774 O O . ALA A 1 373 ? 19.312 33.312 -23.359 1 33.25 373 ALA A O 1
ATOM 2775 N N . LEU A 1 374 ? 19.328 32.312 -25.203 1 33.75 374 LEU A N 1
ATOM 2776 C CA . LEU A 1 374 ? 20.641 32.75 -25.641 1 33.75 374 LEU A CA 1
ATOM 2777 C C . LEU A 1 374 ? 20.719 34.281 -25.672 1 33.75 374 LEU A C 1
ATOM 2779 O O . LEU A 1 374 ? 20.281 34.906 -26.656 1 33.75 374 LEU A O 1
ATOM 2783 N N . HIS A 1 375 ? 20.328 35 -24.734 1 29.81 375 HIS A N 1
ATOM 2784 C CA . HIS A 1 375 ? 20.766 36.406 -24.734 1 29.81 375 HIS A CA 1
ATOM 2785 C C . HIS A 1 375 ? 22.266 36.5 -24.984 1 29.81 375 HIS A C 1
ATOM 2787 O O . HIS A 1 375 ? 23.047 35.688 -24.469 1 29.81 375 HIS A O 1
ATOM 2793 N N . ASP A 1 376 ? 22.672 37.031 -26.203 1 30.95 376 ASP A N 1
ATOM 2794 C CA . ASP A 1 376 ? 23.953 37.625 -26.594 1 30.95 376 ASP A CA 1
ATOM 2795 C C . ASP A 1 376 ? 24.516 38.469 -25.453 1 30.95 376 ASP A C 1
ATOM 2797 O O . ASP A 1 376 ? 24.109 39.625 -25.25 1 30.95 376 ASP A O 1
ATOM 2801 N N . ASN A 1 377 ? 24.625 37.969 -24.359 1 28.58 377 ASN A N 1
ATOM 2802 C CA . ASN A 1 377 ? 25.422 38.688 -23.344 1 28.58 377 ASN A CA 1
ATOM 2803 C C . ASN A 1 377 ? 26.781 39.094 -23.891 1 28.58 377 ASN A C 1
ATOM 2805 O O . ASN A 1 377 ? 27.594 38.219 -24.234 1 28.58 377 ASN A O 1
ATOM 2809 N N . ASP A 1 378 ? 26.828 40.25 -24.594 1 29.95 378 ASP A N 1
ATOM 2810 C CA . ASP A 1 378 ? 28.047 41.031 -24.75 1 29.95 378 ASP A CA 1
ATOM 2811 C C . ASP A 1 378 ? 28.859 41.031 -23.453 1 29.95 378 ASP A C 1
ATOM 2813 O O . ASP A 1 378 ? 28.359 41.375 -22.391 1 29.95 378 ASP A O 1
ATOM 2817 N N . PRO A 1 379 ? 30.016 40.375 -23.406 1 31.98 379 PRO A N 1
ATOM 2818 C CA . PRO A 1 379 ? 30.969 40.125 -22.328 1 31.98 379 PRO A CA 1
ATOM 2819 C C . PRO A 1 379 ? 31.297 41.375 -21.531 1 31.98 379 PRO A C 1
ATOM 2821 O O . PRO A 1 379 ? 32 41.312 -20.531 1 31.98 379 PRO A O 1
ATOM 2824 N N . THR A 1 380 ? 31.219 42.562 -22.234 1 29.66 380 THR A N 1
ATOM 2825 C CA . THR A 1 380 ? 32 43.688 -21.734 1 29.66 380 THR A CA 1
ATOM 2826 C C . THR A 1 380 ? 31.406 44.25 -20.438 1 29.66 380 THR A C 1
ATOM 2828 O O . THR A 1 380 ? 31.984 45.156 -19.828 1 29.66 380 THR A O 1
ATOM 2831 N N . GLN A 1 381 ? 30.047 44.25 -20.391 1 26.38 381 GLN A N 1
ATOM 2832 C CA . GLN A 1 381 ? 29.688 45.156 -19.312 1 26.38 381 GLN A CA 1
ATOM 2833 C C . GLN A 1 381 ? 30.078 44.562 -17.953 1 26.38 381 GLN A C 1
ATOM 2835 O O . GLN A 1 381 ? 29.562 43.5 -17.562 1 26.38 381 GLN A O 1
ATOM 2840 N N . ASN A 1 382 ? 31.359 44.781 -17.562 1 24.41 382 ASN A N 1
ATOM 2841 C CA . ASN A 1 382 ? 32.156 44.5 -16.359 1 24.41 382 ASN A CA 1
ATOM 2842 C C . ASN A 1 382 ? 31.328 44.719 -15.086 1 24.41 382 ASN A C 1
ATOM 2844 O O . ASN A 1 382 ? 30.906 45.844 -14.805 1 24.41 382 ASN A O 1
ATOM 2848 N N . HIS A 1 383 ? 30.328 44 -14.961 1 26.45 383 HIS A N 1
ATOM 2849 C CA . HIS A 1 383 ? 29.547 44.25 -13.758 1 26.45 383 HIS A CA 1
ATOM 2850 C C . HIS A 1 383 ? 30.453 44.375 -12.531 1 26.45 383 HIS A C 1
ATOM 2852 O O . HIS A 1 383 ? 31.312 43.531 -12.312 1 26.45 383 HIS A O 1
ATOM 2858 N N . GLN A 1 384 ? 30.703 45.562 -12.133 1 24.45 384 GLN A N 1
ATOM 2859 C CA . GLN A 1 384 ? 31.531 45.969 -11 1 24.45 384 GLN A CA 1
ATOM 2860 C C . GLN A 1 384 ? 31.234 45.125 -9.773 1 24.45 384 GLN A C 1
ATOM 2862 O O . GLN A 1 384 ? 30.078 44.781 -9.508 1 24.45 384 GLN A O 1
ATOM 2867 N N . PRO A 1 385 ? 32.219 44.438 -9.359 1 23.97 385 PRO A N 1
ATOM 2868 C CA . PRO A 1 385 ? 32.219 43.562 -8.188 1 23.97 385 PRO A CA 1
ATOM 2869 C C . PRO A 1 385 ? 31.562 44.188 -6.973 1 23.97 385 PRO A C 1
ATOM 2871 O O . PRO A 1 385 ? 31.875 45.344 -6.609 1 23.97 385 PRO A O 1
ATOM 2874 N N . PHE A 1 386 ? 30.266 43.969 -6.914 1 23.89 386 PHE A N 1
ATOM 2875 C CA . PHE A 1 386 ? 29.609 44.531 -5.734 1 23.89 386 PHE A CA 1
ATOM 2876 C C . PHE A 1 386 ? 30.406 44.219 -4.477 1 23.89 386 PHE A C 1
ATOM 2878 O O . PHE A 1 386 ? 30.719 43.062 -4.199 1 23.89 386 PHE A O 1
ATOM 2885 N N . TYR A 1 387 ? 31.328 45 -4.211 1 23.45 387 TYR A N 1
ATOM 2886 C CA . TYR A 1 387 ? 32.094 44.969 -2.98 1 23.45 387 TYR A CA 1
ATOM 2887 C C . TYR A 1 387 ? 31.203 44.875 -1.76 1 23.45 387 TYR A C 1
ATOM 2889 O O . TYR A 1 387 ? 30.281 45.688 -1.594 1 23.45 387 TYR A O 1
ATOM 2897 N N . LEU A 1 388 ? 30.906 43.656 -1.527 1 22.38 388 LEU A N 1
ATOM 2898 C CA . LEU A 1 388 ? 30.188 43.375 -0.291 1 22.38 388 LEU A CA 1
ATOM 2899 C C . LEU A 1 388 ? 30.766 44.156 0.871 1 22.38 388 LEU A C 1
ATOM 2901 O O . LEU A 1 388 ? 31.938 44.031 1.201 1 22.38 388 LEU A O 1
ATOM 2905 N N . LYS A 1 389 ? 30.188 45.281 1.013 1 25.94 389 LYS A N 1
ATOM 2906 C CA . LYS A 1 389 ? 30.547 46.156 2.133 1 25.94 389 LYS A CA 1
ATOM 2907 C C . LYS A 1 389 ? 30.516 45.375 3.453 1 25.94 389 LYS A C 1
ATOM 2909 O O . LYS A 1 389 ? 29.594 44.594 3.691 1 25.94 389 LYS A O 1
ATOM 2914 N N . THR A 1 390 ? 31.625 45 3.99 1 23.97 390 THR A N 1
ATOM 2915 C CA . THR A 1 390 ? 31.938 44.375 5.262 1 23.97 390 THR A CA 1
ATOM 2916 C C . THR A 1 390 ? 31.141 45 6.402 1 23.97 390 THR A C 1
ATOM 2918 O O . THR A 1 390 ? 30.922 46.219 6.406 1 23.97 390 THR A O 1
ATOM 2921 N N . VAL A 1 391 ? 30.266 44.188 6.957 1 24.33 391 VAL A N 1
ATOM 2922 C CA . VAL A 1 391 ? 29.375 44.562 8.055 1 24.33 391 VAL A CA 1
ATOM 2923 C C . VAL A 1 391 ? 30.141 45.438 9.047 1 24.33 391 VAL A C 1
ATOM 2925 O O . VAL A 1 391 ? 29.562 45.906 10.023 1 24.33 391 VAL A O 1
ATOM 2928 N N . ASP A 1 392 ? 31.469 45.375 8.953 1 24.64 392 ASP A N 1
ATOM 2929 C CA . ASP A 1 392 ? 32.062 46.219 9.992 1 24.64 392 ASP A CA 1
ATOM 2930 C C . ASP A 1 392 ? 31.594 47.656 9.875 1 24.64 392 ASP A C 1
ATOM 2932 O O . ASP A 1 392 ? 31.812 48.469 10.773 1 24.64 392 ASP A O 1
ATOM 2936 N N . ASP A 1 393 ? 31.266 47.875 8.555 1 25.38 393 ASP A N 1
ATOM 2937 C CA . ASP A 1 393 ? 31.203 49.312 8.359 1 25.38 393 ASP A CA 1
ATOM 2938 C C . ASP A 1 393 ? 29.938 49.906 8.969 1 25.38 393 ASP A C 1
ATOM 2940 O O . ASP A 1 393 ? 29.734 51.125 8.945 1 25.38 393 ASP A O 1
ATOM 2944 N N . LEU A 1 394 ? 28.938 48.906 8.859 1 24.28 394 LEU A N 1
ATOM 2945 C CA . LEU A 1 394 ? 27.703 49.625 9.133 1 24.28 394 LEU A CA 1
ATOM 2946 C C . LEU A 1 394 ? 27.625 50.062 10.602 1 24.28 394 LEU A C 1
ATOM 2948 O O . LEU A 1 394 ? 26.609 50.562 11.055 1 24.28 394 LEU A O 1
ATOM 2952 N N . CYS A 1 395 ? 28.578 49.344 11.414 1 24.19 395 CYS A N 1
ATOM 2953 C CA . CYS A 1 395 ? 28.359 49.625 12.828 1 24.19 395 CYS A CA 1
ATOM 2954 C C . CYS A 1 395 ? 28.375 51.156 13.07 1 24.19 395 CYS A C 1
ATOM 2956 O O . CYS A 1 395 ? 27.797 51.625 14.047 1 24.19 395 CYS A O 1
ATOM 2958 N N . ASN A 1 396 ? 29.406 51.656 12.477 1 22.86 396 ASN A N 1
ATOM 2959 C CA . ASN A 1 396 ? 29.891 52.812 13.227 1 22.86 396 ASN A CA 1
ATOM 2960 C C . ASN A 1 396 ? 29 54.031 12.992 1 22.86 396 ASN A C 1
ATOM 2962 O O . ASN A 1 396 ? 29.406 55.156 13.258 1 22.86 396 ASN A O 1
ATOM 2966 N N . ASP A 1 397 ? 27.938 53.844 12.102 1 23.34 397 ASP A N 1
ATOM 2967 C CA . ASP A 1 397 ? 27.578 55.219 11.883 1 23.34 397 ASP A CA 1
ATOM 2968 C C . ASP A 1 397 ? 26.938 55.844 13.125 1 23.34 397 ASP A C 1
ATOM 2970 O O . ASP A 1 397 ? 25.781 55.562 13.438 1 23.34 397 ASP A O 1
ATOM 2974 N N . ASP A 1 398 ? 27.625 55.75 14.305 1 22.3 398 ASP A N 1
ATOM 2975 C CA . ASP A 1 398 ? 27.281 56.438 15.555 1 22.3 398 ASP A CA 1
ATOM 2976 C C . ASP A 1 398 ? 26.844 57.875 15.305 1 22.3 398 ASP A C 1
ATOM 2978 O O . ASP A 1 398 ? 27.562 58.812 15.617 1 22.3 398 ASP A O 1
ATOM 2982 N N . ASP A 1 399 ? 26.156 58.094 14.117 1 21.34 399 ASP A N 1
ATOM 2983 C CA . ASP A 1 399 ? 25.984 59.531 14.188 1 21.34 399 ASP A CA 1
ATOM 2984 C C . ASP A 1 399 ? 25.203 59.938 15.453 1 21.34 399 ASP A C 1
ATOM 2986 O O . ASP A 1 399 ? 24.141 59.375 15.719 1 21.34 399 ASP A O 1
ATOM 2990 N N . ASP A 1 400 ? 25.828 60.312 16.5 1 21.05 400 ASP A N 1
ATOM 2991 C CA . ASP A 1 400 ? 25.547 60.938 17.797 1 21.05 400 ASP A CA 1
ATOM 2992 C C . ASP A 1 400 ? 24.422 61.969 17.688 1 21.05 400 ASP A C 1
ATOM 2994 O O . ASP A 1 400 ? 24.25 62.812 18.562 1 21.05 400 ASP A O 1
ATOM 2998 N N . ASP A 1 401 ? 23.484 61.844 16.656 1 19.58 401 ASP A N 1
ATOM 2999 C CA . ASP A 1 401 ? 22.734 63.062 16.797 1 19.58 401 ASP A CA 1
ATOM 3000 C C . ASP A 1 401 ? 21.938 63.094 18.109 1 19.58 401 ASP A C 1
ATOM 3002 O O . ASP A 1 401 ? 21.141 62.156 18.359 1 19.58 401 ASP A O 1
ATOM 3006 N N . LYS A 1 402 ? 22.281 63.781 19.109 1 21.14 402 LYS A N 1
ATOM 3007 C CA . LYS A 1 402 ? 21.906 64.188 20.469 1 21.14 402 LYS A CA 1
ATOM 3008 C C . LYS A 1 402 ? 20.453 64.625 20.516 1 21.14 402 LYS A C 1
ATOM 3010 O O . LYS A 1 402 ? 19.984 65.062 21.562 1 21.14 402 LYS A O 1
ATOM 3015 N N . GLU A 1 403 ? 19.5 64.562 19.5 1 19.28 403 GLU A N 1
ATOM 3016 C CA . GLU A 1 403 ? 18.547 65.562 19.875 1 19.28 403 GLU A CA 1
ATOM 3017 C C . GLU A 1 403 ? 17.688 65.125 21.062 1 19.28 403 GLU A C 1
ATOM 3019 O O . GLU A 1 403 ? 17.406 63.969 21.234 1 19.28 403 GLU A O 1
ATOM 3024 N N . GLN A 1 404 ? 17.375 66 22.016 1 19.02 404 GLN A N 1
ATOM 3025 C CA . GLN A 1 404 ? 16.844 66.312 23.344 1 19.02 404 GLN A CA 1
ATOM 3026 C C . GLN A 1 404 ? 15.367 65.938 23.438 1 19.02 404 GLN A C 1
ATOM 3028 O O . GLN A 1 404 ? 14.516 66.625 22.844 1 19.02 404 GLN A O 1
ATOM 3033 N N . ILE A 1 405 ? 15 64.688 23.094 1 19.42 405 ILE A N 1
ATOM 3034 C CA . ILE A 1 405 ? 13.539 64.625 23.172 1 19.42 405 ILE A CA 1
ATOM 3035 C C . ILE A 1 405 ? 13.086 64.938 24.594 1 19.42 405 ILE A C 1
ATOM 3037 O O . ILE A 1 405 ? 13.648 64.438 25.562 1 19.42 405 ILE A O 1
ATOM 3041 N N . VAL A 1 406 ? 12.094 65.875 24.766 1 18.39 406 VAL A N 1
ATOM 3042 C CA . VAL A 1 406 ? 11.391 66.562 25.828 1 18.39 406 VAL A CA 1
ATOM 3043 C C . VAL A 1 406 ? 10.477 65.562 26.578 1 18.39 406 VAL A C 1
ATOM 3045 O O . VAL A 1 406 ? 9.656 64.875 25.953 1 18.39 406 VAL A O 1
ATOM 3048 N N . LEU A 1 407 ? 10.828 65.125 27.75 1 19.28 407 LEU A N 1
ATOM 3049 C CA . LEU A 1 407 ? 10.32 64.188 28.781 1 19.28 407 LEU A CA 1
ATOM 3050 C C . LEU A 1 407 ? 8.984 64.688 29.328 1 19.28 407 LEU A C 1
ATOM 3052 O O . LEU A 1 407 ? 8.453 64.125 30.281 1 19.28 407 LEU A O 1
ATOM 3056 N N . PRO A 1 408 ? 7.82 64.875 28.453 1 18.38 408 PRO A N 1
ATOM 3057 C CA . PRO A 1 408 ? 6.949 65.625 29.375 1 18.38 408 PRO A CA 1
ATOM 3058 C C . PRO A 1 408 ? 6.574 64.812 30.609 1 18.38 408 PRO A C 1
ATOM 3060 O O . PRO A 1 408 ? 6.707 63.562 30.609 1 18.38 408 PRO A O 1
ATOM 3063 N N . ASN A 1 409 ? 5.75 65.375 31.594 1 16.98 409 ASN A N 1
ATOM 3064 C CA . ASN A 1 409 ? 5.543 65.5 33.031 1 16.98 409 ASN A CA 1
ATOM 3065 C C . ASN A 1 409 ? 4.598 64.438 33.562 1 16.98 409 ASN A C 1
ATOM 3067 O O . ASN A 1 409 ? 4.902 63.781 34.531 1 16.98 409 ASN A O 1
ATOM 3071 N N . THR A 1 410 ? 3.17 64.375 33.312 1 16.81 410 THR A N 1
ATOM 3072 C CA . THR A 1 410 ? 2.359 64.625 34.5 1 16.81 410 THR A CA 1
ATOM 3073 C C . THR A 1 410 ? 2.062 63.312 35.25 1 16.81 410 THR A C 1
ATOM 3075 O O . THR A 1 410 ? 2.297 62.219 34.719 1 16.81 410 THR A O 1
ATOM 3078 N N . SER A 1 411 ? 0.643 63 35.594 1 17.41 411 SER A N 1
ATOM 3079 C CA . SER A 1 411 ? -0.093 63 36.875 1 17.41 411 SER A CA 1
ATOM 3080 C C . SER A 1 411 ? -0.444 61.594 37.312 1 17.41 411 SER A C 1
ATOM 3082 O O . SER A 1 411 ? -0.504 60.688 36.5 1 17.41 411 SER A O 1
ATOM 3084 N N . SER A 1 412 ? -0.76 61.312 38.594 1 16.56 412 SER A N 1
ATOM 3085 C CA . SER A 1 412 ? -0.623 60.438 39.75 1 16.56 412 SER A CA 1
ATOM 3086 C C . SER A 1 412 ? -1.743 59.406 39.781 1 16.56 412 SER A C 1
ATOM 3088 O O . SER A 1 412 ? -1.617 58.375 40.469 1 16.56 412 SER A O 1
ATOM 3090 N N . PRO A 1 413 ? -2.947 59.219 39 1 17.34 413 PRO A N 1
ATOM 3091 C CA . PRO A 1 413 ? -4.023 58.969 39.969 1 17.34 413 PRO A CA 1
ATOM 3092 C C . PRO A 1 413 ? -4.055 57.531 40.438 1 17.34 413 PRO A C 1
ATOM 3094 O O . PRO A 1 413 ? -3.717 56.594 39.719 1 17.34 413 PRO A O 1
ATOM 3097 N N . LYS A 1 414 ? -4.176 57.219 41.781 1 16.58 414 LYS A N 1
ATOM 3098 C CA . LYS A 1 414 ? -4.02 56.219 42.812 1 16.58 414 LYS A CA 1
ATOM 3099 C C . LYS A 1 414 ? -5.184 55.219 42.781 1 16.58 414 LYS A C 1
ATOM 3101 O O . LYS A 1 414 ? -5.301 54.375 43.656 1 16.58 414 LYS A O 1
ATOM 3106 N N . GLU A 1 415 ? -6.141 54.969 41.75 1 17.45 415 GLU A N 1
ATOM 3107 C CA . GLU A 1 415 ? -7.398 54.438 42.312 1 17.45 415 GLU A CA 1
ATOM 3108 C C . GLU A 1 415 ? -7.242 53.031 42.812 1 17.45 415 GLU A C 1
ATOM 3110 O O . GLU A 1 415 ? -6.598 52.188 42.156 1 17.45 415 GLU A O 1
ATOM 3115 N N . SER A 1 416 ? -7.539 52.719 44.188 1 17.33 416 SER A N 1
ATOM 3116 C CA . SER A 1 416 ? -7.441 51.75 45.25 1 17.33 416 SER A CA 1
ATOM 3117 C C . SER A 1 416 ? -8.406 50.594 45.031 1 17.33 416 SER A C 1
ATOM 3119 O O . SER A 1 416 ? -9.625 50.75 45.156 1 17.33 416 SER A O 1
ATOM 3121 N N . ILE A 1 417 ? -8.32 49.719 44.031 1 17.58 417 ILE A N 1
ATOM 3122 C CA . ILE A 1 417 ? -9.352 48.719 43.781 1 17.58 417 ILE A CA 1
ATOM 3123 C C . ILE A 1 417 ? -9.359 47.688 44.875 1 17.58 417 ILE A C 1
ATOM 3125 O O . ILE A 1 417 ? -8.336 47.062 45.156 1 17.58 417 ILE A O 1
ATOM 3129 N N . SER A 1 418 ? -10.32 47.75 45.906 1 17.34 418 SER A N 1
ATOM 3130 C CA . SER A 1 418 ? -10.617 47.031 47.125 1 17.34 418 SER A CA 1
ATOM 3131 C C . SER A 1 418 ? -10.992 45.594 46.844 1 17.34 418 SER A C 1
ATOM 3133 O O . SER A 1 418 ? -11.922 45.312 46.062 1 17.34 418 SER A O 1
ATOM 3135 N N . LEU A 1 419 ? -10.148 44.625 46.875 1 17.27 419 LEU A N 1
ATOM 3136 C CA . LEU A 1 419 ? -10.164 43.188 46.688 1 17.27 419 LEU A CA 1
ATOM 3137 C C . LEU A 1 419 ? -11.008 42.5 47.75 1 17.27 419 LEU A C 1
ATOM 3139 O O . LEU A 1 419 ? -10.562 42.344 48.875 1 17.27 419 LEU A O 1
ATOM 3143 N N . ALA A 1 420 ? -12.312 42.844 47.969 1 16.53 420 ALA A N 1
ATOM 3144 C CA . ALA A 1 420 ? -13.016 42.219 49.062 1 16.53 420 ALA A CA 1
ATOM 3145 C C . ALA A 1 420 ? -12.969 40.688 48.969 1 16.53 420 ALA A C 1
ATOM 3147 O O . ALA A 1 420 ? -13.039 40.156 47.844 1 16.53 420 ALA A O 1
ATOM 3148 N N . GLU A 1 421 ? -12.578 39.875 50.031 1 17.61 421 GLU A N 1
ATOM 3149 C CA . GLU A 1 421 ? -12.164 38.562 50.562 1 17.61 421 GLU A CA 1
ATOM 3150 C C . GLU A 1 421 ? -13.344 37.625 50.656 1 17.61 421 GLU A C 1
ATOM 3152 O O . GLU A 1 421 ? -13.188 36.469 51.062 1 17.61 421 GLU A O 1
ATOM 3157 N N . SER A 1 422 ? -14.523 37.719 49.906 1 17.39 422 SER A N 1
ATOM 3158 C CA . SER A 1 422 ? -15.625 37.062 50.594 1 17.39 422 SER A CA 1
ATOM 3159 C C . SER A 1 422 ? -15.406 35.562 50.656 1 17.39 422 SER A C 1
ATOM 3161 O O . SER A 1 422 ? -15.117 34.938 49.625 1 17.39 422 SER A O 1
ATOM 3163 N N . SER A 1 423 ? -15.094 34.906 51.844 1 18.25 423 SER A N 1
ATOM 3164 C CA . SER A 1 423 ? -14.75 33.625 52.469 1 18.25 423 SER A CA 1
ATOM 3165 C C . SER A 1 423 ? -15.922 32.656 52.406 1 18.25 423 SER A C 1
ATOM 3167 O O . SER A 1 423 ? -15.859 31.562 52.938 1 18.25 423 SER A O 1
ATOM 3169 N N . LYS A 1 424 ? -16.984 32.781 51.531 1 18.09 424 LYS A N 1
ATOM 3170 C CA . LYS A 1 424 ? -18.156 32.094 52.094 1 18.09 424 LYS A CA 1
ATOM 3171 C C . LYS A 1 424 ? -17.906 30.594 52.156 1 18.09 424 LYS A C 1
ATOM 3173 O O . LYS A 1 424 ? -17.438 29.984 51.219 1 18.09 424 LYS A O 1
ATOM 3178 N N . ALA A 1 425 ? -17.891 29.984 53.438 1 18.75 425 ALA A N 1
ATOM 3179 C CA . ALA A 1 425 ? -17.75 28.734 54.125 1 18.75 425 ALA A CA 1
ATOM 3180 C C . ALA A 1 425 ? -18.844 27.734 53.719 1 18.75 425 ALA A C 1
ATOM 3182 O O . ALA A 1 425 ? -20.016 27.922 54.062 1 18.75 425 ALA A O 1
ATOM 3183 N N . VAL A 1 426 ? -18.938 27.406 52.406 1 17.95 426 VAL A N 1
ATOM 3184 C CA . VAL A 1 426 ? -20.141 26.641 52.094 1 17.95 426 VAL A CA 1
ATOM 3185 C C . VAL A 1 426 ? -20.141 25.359 52.906 1 17.95 426 VAL A C 1
ATOM 3187 O O . VAL A 1 426 ? -19.188 24.578 52.844 1 17.95 426 VAL A O 1
ATOM 3190 N N . ASP A 1 427 ? -21.016 25.25 53.938 1 17.19 427 ASP A N 1
ATOM 3191 C CA . ASP A 1 427 ? -21.359 24.266 54.969 1 17.19 427 ASP A CA 1
ATOM 3192 C C . ASP A 1 427 ? -21.828 22.953 54.344 1 17.19 427 ASP A C 1
ATOM 3194 O O . ASP A 1 427 ? -22.703 22.953 53.469 1 17.19 427 ASP A O 1
ATOM 3198 N N . TYR A 1 428 ? -20.969 21.891 54.312 1 17.83 428 TYR A N 1
ATOM 3199 C CA . TYR A 1 428 ? -21.078 20.484 53.906 1 17.83 428 TYR A CA 1
ATOM 3200 C C . TYR A 1 428 ? -22.188 19.781 54.688 1 17.83 428 TYR A C 1
ATOM 3202 O O . TYR A 1 428 ? -21.938 19.156 55.688 1 17.83 428 TYR A O 1
ATOM 3210 N N . GLU A 1 429 ? -23.344 20.422 54.906 1 16.25 429 GLU A N 1
ATOM 3211 C CA . GLU A 1 429 ? -24.188 19.734 55.875 1 16.25 429 GLU A CA 1
ATOM 3212 C C . GLU A 1 429 ? -24.406 18.281 55.469 1 16.25 429 GLU A C 1
ATOM 3214 O O . GLU A 1 429 ? -24.203 17.906 54.312 1 16.25 429 GLU A O 1
ATOM 3219 N N . ASN A 1 430 ? -25.375 17.516 56.281 1 16.92 430 ASN A N 1
ATOM 3220 C CA . ASN A 1 430 ? -25.672 16.344 57.094 1 16.92 430 ASN A CA 1
ATOM 3221 C C . ASN A 1 430 ? -26.453 15.289 56.344 1 16.92 430 ASN A C 1
ATOM 3223 O O . ASN A 1 430 ? -26.641 14.164 56.812 1 16.92 430 ASN A O 1
ATOM 3227 N N . VAL A 1 431 ? -27.047 15.469 55.062 1 16.53 431 VAL A N 1
ATOM 3228 C CA . VAL A 1 431 ? -28.406 14.938 55.219 1 16.53 431 VAL A CA 1
ATOM 3229 C C . VAL A 1 431 ? -28.359 13.422 55.344 1 16.53 431 VAL A C 1
ATOM 3231 O O . VAL A 1 431 ? -27.594 12.75 54.656 1 16.53 431 VAL A O 1
ATOM 3234 N N . SER A 1 432 ? -29.25 12.836 56.219 1 16.78 432 SER A N 1
ATOM 3235 C CA . SER A 1 432 ? -29.594 11.656 57.031 1 16.78 432 SER A CA 1
ATOM 3236 C C . SER A 1 432 ? -30.062 10.508 56.125 1 16.78 432 SER A C 1
ATOM 3238 O O . SER A 1 432 ? -29.609 9.375 56.281 1 16.78 432 SER A O 1
ATOM 3240 N N . LYS A 1 433 ? -31.281 10.539 55.438 1 17.62 433 LYS A N 1
ATOM 3241 C CA . LYS A 1 433 ? -32.375 9.695 55.938 1 17.62 433 LYS A CA 1
ATOM 3242 C C . LYS A 1 433 ? -32.312 8.305 55.312 1 17.62 433 LYS A C 1
ATOM 3244 O O . LYS A 1 433 ? -31.812 8.148 54.188 1 17.62 433 LYS A O 1
ATOM 3249 N N . ILE A 1 434 ? -33.062 7.207 55.906 1 17.22 434 ILE A N 1
ATOM 3250 C CA . ILE A 1 434 ? -33.156 5.809 56.312 1 17.22 434 ILE A CA 1
ATOM 3251 C C . ILE A 1 434 ? -33.781 4.984 55.188 1 17.22 434 ILE A C 1
ATOM 3253 O O . ILE A 1 434 ? -33.25 3.932 54.812 1 17.22 434 ILE A O 1
ATOM 3257 N N . ASN A 1 435 ? -35 5.312 54.531 1 17.17 435 ASN A N 1
ATOM 3258 C CA . ASN A 1 435 ? -36.062 4.363 54.812 1 17.17 435 ASN A CA 1
ATOM 3259 C C . ASN A 1 435 ? -35.969 3.121 53.938 1 17.17 435 ASN A C 1
ATOM 3261 O O . ASN A 1 435 ? -35.406 3.184 52.812 1 17.17 435 ASN A O 1
ATOM 3265 N N . ASP A 1 436 ? -36.75 1.927 54.219 1 17.39 436 ASP A N 1
ATOM 3266 C CA . ASP A 1 436 ? -36.938 0.482 54.312 1 17.39 436 ASP A CA 1
ATOM 3267 C C . ASP A 1 436 ? -37.625 -0.048 53.062 1 17.39 436 ASP A C 1
ATOM 3269 O O . ASP A 1 436 ? -37.719 -1.261 52.844 1 17.39 436 ASP A O 1
ATOM 3273 N N . ASN A 1 437 ? -38.406 0.712 52.156 1 16.83 437 ASN A N 1
ATOM 3274 C CA . ASN A 1 437 ? -39.656 0.027 51.906 1 16.83 437 ASN A CA 1
ATOM 3275 C C . ASN A 1 437 ? -39.438 -1.203 51 1 16.83 437 ASN A C 1
ATOM 3277 O O . ASN A 1 437 ? -38.656 -1.168 50.062 1 16.83 437 ASN A O 1
ATOM 3281 N N . LYS A 1 438 ? -40.281 -2.35 51.281 1 17.48 438 LYS A N 1
ATOM 3282 C CA . LYS A 1 438 ? -40.594 -3.764 51.062 1 17.48 438 LYS A CA 1
ATOM 3283 C C . LYS A 1 438 ? -40.969 -4.043 49.625 1 17.48 438 LYS A C 1
ATOM 3285 O O . LYS A 1 438 ? -40.375 -4.922 48.969 1 17.48 438 LYS A O 1
ATOM 3290 N N . ASP A 1 439 ? -42.375 -4.199 49.219 1 17.17 439 ASP A N 1
ATOM 3291 C CA . ASP A 1 439 ? -43.062 -5.469 49.031 1 17.17 439 ASP A CA 1
ATOM 3292 C C . ASP A 1 439 ? -43.25 -5.758 47.531 1 17.17 439 ASP A C 1
ATOM 3294 O O . ASP A 1 439 ? -43.031 -6.883 47.094 1 17.17 439 ASP A O 1
ATOM 3298 N N . GLU A 1 440 ? -44.031 -4.961 46.688 1 18.55 440 GLU A N 1
ATOM 3299 C CA . GLU A 1 440 ? -45.25 -5.516 46.062 1 18.55 440 GLU A CA 1
ATOM 3300 C C . GLU A 1 440 ? -44.875 -6.25 44.781 1 18.55 440 GLU A C 1
ATOM 3302 O O . GLU A 1 440 ? -43.938 -5.895 44.094 1 18.55 440 GLU A O 1
ATOM 3307 N N . VAL A 1 441 ? -45.875 -7.266 44.25 1 19.52 441 VAL A N 1
ATOM 3308 C CA . VAL A 1 441 ? -46.125 -8.523 43.531 1 19.52 441 VAL A CA 1
ATOM 3309 C C . VAL A 1 441 ? -46.281 -8.266 42.031 1 19.52 441 VAL A C 1
ATOM 3311 O O . VAL A 1 441 ? -46 -9.133 41.219 1 19.52 441 VAL A O 1
ATOM 3314 N N . VAL A 1 442 ? -46.406 -7.125 41.312 1 19.28 442 VAL A N 1
ATOM 3315 C CA . VAL A 1 442 ? -47.5 -7.168 40.344 1 19.28 442 VAL A CA 1
ATOM 3316 C C . VAL A 1 442 ? -47.156 -8.164 39.219 1 19.28 442 VAL A C 1
ATOM 3318 O O . VAL A 1 442 ? -46.031 -8.18 38.719 1 19.28 442 VAL A O 1
ATOM 3321 N N . GLU A 1 443 ? -48.188 -9.133 38.812 1 20.39 443 GLU A N 1
ATOM 3322 C CA . GLU A 1 443 ? -48.656 -10.273 38.031 1 20.39 443 GLU A CA 1
ATOM 3323 C C . GLU A 1 443 ? -48.812 -9.898 36.562 1 20.39 443 GLU A C 1
ATOM 3325 O O . GLU A 1 443 ? -49.062 -10.766 35.719 1 20.39 443 GLU A O 1
ATOM 3330 N N . LEU A 1 444 ? -48.281 -8.898 35.906 1 19.23 444 LEU A N 1
ATOM 3331 C CA . LEU A 1 444 ? -48.969 -8.711 34.656 1 19.23 444 LEU A CA 1
ATOM 3332 C C . LEU A 1 444 ? -48.938 -10 33.812 1 19.23 444 LEU A C 1
ATOM 3334 O O . LEU A 1 444 ? -48.031 -10.805 33.938 1 19.23 444 LEU A O 1
ATOM 3338 N N . ASN A 1 445 ? -50.062 -10.094 32.781 1 19.83 445 ASN A N 1
ATOM 3339 C CA . ASN A 1 445 ? -50.906 -10.828 31.828 1 19.83 445 ASN A CA 1
ATOM 3340 C C . ASN A 1 445 ? -50.094 -11.375 30.656 1 19.83 445 ASN A C 1
ATOM 3342 O O . ASN A 1 445 ? -49.188 -10.711 30.156 1 19.83 445 ASN A O 1
ATOM 3346 N N . THR A 1 446 ? -50.219 -12.617 30.406 1 22.44 446 THR A N 1
ATOM 3347 C CA . THR A 1 446 ? -50.031 -13.836 29.625 1 22.44 446 THR A CA 1
ATOM 3348 C C . THR A 1 446 ? -50.656 -13.703 28.234 1 22.44 446 THR A C 1
ATOM 3350 O O . THR A 1 446 ? -50.625 -14.641 27.438 1 22.44 446 THR A O 1
ATOM 3353 N N . LEU A 1 447 ? -51.125 -12.461 27.688 1 20.05 447 LEU A N 1
ATOM 3354 C CA . LEU A 1 447 ? -51.719 -12.742 26.391 1 20.05 447 LEU A CA 1
ATOM 3355 C C . LEU A 1 447 ? -50.625 -13.109 25.375 1 20.05 447 LEU A C 1
ATOM 3357 O O . LEU A 1 447 ? -49.531 -12.539 25.391 1 20.05 447 LEU A O 1
ATOM 3361 N N . MET B 1 1 ? -21.641 -78.938 -21.203 1 21.7 1 MET B N 1
ATOM 3362 C CA . MET B 1 1 ? -21.578 -78.5 -19.812 1 21.7 1 MET B CA 1
ATOM 3363 C C . MET B 1 1 ? -20.453 -77.5 -19.641 1 21.7 1 MET B C 1
ATOM 3365 O O . MET B 1 1 ? -19.281 -77.875 -19.578 1 21.7 1 MET B O 1
ATOM 3369 N N . SER B 1 2 ? -20.516 -76.375 -20.234 1 24.48 2 SER B N 1
ATOM 3370 C CA . SER B 1 2 ? -19.656 -75.312 -20.766 1 24.48 2 SER B CA 1
ATOM 3371 C C . SER B 1 2 ? -19.047 -74.5 -19.641 1 24.48 2 SER B C 1
ATOM 3373 O O . SER B 1 2 ? -19.75 -74 -18.766 1 24.48 2 SER B O 1
ATOM 3375 N N . MET B 1 3 ? -17.906 -74.938 -19.219 1 23.56 3 MET B N 1
ATOM 3376 C CA . MET B 1 3 ? -17.156 -74.5 -18.047 1 23.56 3 MET B CA 1
ATOM 3377 C C . MET B 1 3 ? -16.859 -73 -18.109 1 23.56 3 MET B C 1
ATOM 3379 O O . MET B 1 3 ? -15.961 -72.562 -18.844 1 23.56 3 MET B O 1
ATOM 3383 N N . LEU B 1 4 ? -17.844 -72.25 -18.219 1 24.64 4 LEU B N 1
ATOM 3384 C CA . LEU B 1 4 ? -17.75 -70.812 -18.391 1 24.64 4 LEU B CA 1
ATOM 3385 C C . LEU B 1 4 ? -16.891 -70.188 -17.312 1 24.64 4 LEU B C 1
ATOM 3387 O O . LEU B 1 4 ? -17.172 -70.312 -16.125 1 24.64 4 LEU B O 1
ATOM 3391 N N . SER B 1 5 ? -15.625 -70.188 -17.516 1 25.59 5 SER B N 1
ATOM 3392 C CA . SER B 1 5 ? -14.555 -69.75 -16.625 1 25.59 5 SER B CA 1
ATOM 3393 C C . SER B 1 5 ? -14.859 -68.375 -16.031 1 25.59 5 SER B C 1
ATOM 3395 O O . SER B 1 5 ? -15.203 -67.438 -16.75 1 25.59 5 SER B O 1
ATOM 3397 N N . SER B 1 6 ? -15.352 -68.438 -14.867 1 23.64 6 SER B N 1
ATOM 3398 C CA . SER B 1 6 ? -15.812 -67.25 -14.055 1 23.64 6 SER B CA 1
ATOM 3399 C C . SER B 1 6 ? -14.711 -66.25 -13.883 1 23.64 6 SER B C 1
ATOM 3401 O O . SER B 1 6 ? -13.695 -66.5 -13.234 1 23.64 6 SER B O 1
ATOM 3403 N N . LYS B 1 7 ? -14.312 -65.688 -14.93 1 25.73 7 LYS B N 1
ATOM 3404 C CA . LYS B 1 7 ? -13.266 -64.688 -14.945 1 25.73 7 LYS B CA 1
ATOM 3405 C C . LYS B 1 7 ? -13.461 -63.656 -13.82 1 25.73 7 LYS B C 1
ATOM 3407 O O . LYS B 1 7 ? -14.477 -62.969 -13.766 1 25.73 7 LYS B O 1
ATOM 3412 N N . GLY B 1 8 ? -12.984 -64 -12.688 1 24.09 8 GLY B N 1
ATOM 3413 C CA . GLY B 1 8 ? -13.086 -63.25 -11.445 1 24.09 8 GLY B CA 1
ATOM 3414 C C . GLY B 1 8 ? -12.727 -61.781 -11.594 1 24.09 8 GLY B C 1
ATOM 3415 O O . GLY B 1 8 ? -11.703 -61.438 -12.195 1 24.09 8 GLY B O 1
ATOM 3416 N N . GLU B 1 9 ? -13.641 -60.969 -11.812 1 23.16 9 GLU B N 1
ATOM 3417 C CA . GLU B 1 9 ? -13.594 -59.5 -11.992 1 23.16 9 GLU B CA 1
ATOM 3418 C C . GLU B 1 9 ? -12.742 -58.844 -10.906 1 23.16 9 GLU B C 1
ATOM 3420 O O . GLU B 1 9 ? -12.992 -59.031 -9.711 1 23.16 9 GLU B O 1
ATOM 3425 N N . LEU B 1 10 ? -11.453 -58.812 -11.078 1 22.67 10 LEU B N 1
ATOM 3426 C CA . LEU B 1 10 ? -10.516 -58.188 -10.133 1 22.67 10 LEU B CA 1
ATOM 3427 C C . LEU B 1 10 ? -11.031 -56.844 -9.656 1 22.67 10 LEU B C 1
ATOM 3429 O O . LEU B 1 10 ? -11.211 -55.938 -10.461 1 22.67 10 LEU B O 1
ATOM 3433 N N . ASN B 1 11 ? -11.961 -56.812 -8.727 1 20.89 11 ASN B N 1
ATOM 3434 C CA . ASN B 1 11 ? -12.555 -55.688 -8.023 1 20.89 11 ASN B CA 1
ATOM 3435 C C . ASN B 1 11 ? -11.492 -54.812 -7.344 1 20.89 11 ASN B C 1
ATOM 3437 O O . ASN B 1 11 ? -10.961 -55.188 -6.297 1 20.89 11 ASN B O 1
ATOM 3441 N N . ILE B 1 12 ? -10.594 -54.25 -7.973 1 23.75 12 ILE B N 1
ATOM 3442 C CA . ILE B 1 12 ? -9.461 -53.5 -7.445 1 23.75 12 ILE B CA 1
ATOM 3443 C C . ILE B 1 12 ? -9.969 -52.406 -6.504 1 23.75 12 ILE B C 1
ATOM 3445 O O . ILE B 1 12 ? -9.18 -51.594 -5.988 1 23.75 12 ILE B O 1
ATOM 3449 N N . TRP B 1 13 ? -11.305 -52.125 -6.41 1 22.77 13 TRP B N 1
ATOM 3450 C CA . TRP B 1 13 ? -11.898 -51.094 -5.566 1 22.77 13 TRP B CA 1
ATOM 3451 C C . TRP B 1 13 ? -11.68 -51.406 -4.09 1 22.77 13 TRP B C 1
ATOM 3453 O O . TRP B 1 13 ? -12.453 -50.969 -3.234 1 22.77 13 TRP B O 1
ATOM 3463 N N . SER B 1 14 ? -10.961 -52.156 -3.74 1 23.12 14 SER B N 1
ATOM 3464 C CA . SER B 1 14 ? -11.008 -52.469 -2.314 1 23.12 14 SER B CA 1
ATOM 3465 C C . SER B 1 14 ? -10.734 -51.219 -1.471 1 23.12 14 SER B C 1
ATOM 3467 O O . SER B 1 14 ? -9.82 -50.438 -1.77 1 23.12 14 SER B O 1
ATOM 3469 N N . ASN B 1 15 ? -11.617 -50.656 -0.56 1 23.69 15 ASN B N 1
ATOM 3470 C CA . ASN B 1 15 ? -12.102 -49.5 0.167 1 23.69 15 ASN B CA 1
ATOM 3471 C C . ASN B 1 15 ? -11.086 -49.031 1.197 1 23.69 15 ASN B C 1
ATOM 3473 O O . ASN B 1 15 ? -11.438 -48.312 2.148 1 23.69 15 ASN B O 1
ATOM 3477 N N . GLY B 1 16 ? -9.906 -49.438 1.429 1 25.7 16 GLY B N 1
ATOM 3478 C CA . GLY B 1 16 ? -9.156 -49.062 2.625 1 25.7 16 GLY B CA 1
ATOM 3479 C C . GLY B 1 16 ? -8.938 -47.594 2.779 1 25.7 16 GLY B C 1
ATOM 3480 O O . GLY B 1 16 ? -8.305 -46.938 1.934 1 25.7 16 GLY B O 1
ATOM 3481 N N . ALA B 1 17 ? -9.875 -46.844 3.443 1 25.72 17 ALA B N 1
ATOM 3482 C CA . ALA B 1 17 ? -9.922 -45.438 3.93 1 25.72 17 ALA B CA 1
ATOM 3483 C C . ALA B 1 17 ? -8.602 -45.062 4.574 1 25.72 17 ALA B C 1
ATOM 3485 O O . ALA B 1 17 ? -8.258 -45.531 5.656 1 25.72 17 ALA B O 1
ATOM 3486 N N . SER B 1 18 ? -7.594 -44.969 3.928 1 28.23 18 SER B N 1
ATOM 3487 C CA . SER B 1 18 ? -6.387 -44.531 4.609 1 28.23 18 SER B CA 1
ATOM 3488 C C . SER B 1 18 ? -6.664 -43.281 5.445 1 28.23 18 SER B C 1
ATOM 3490 O O . SER B 1 18 ? -7.316 -42.344 4.977 1 28.23 18 SER B O 1
ATOM 3492 N N . PRO B 1 19 ? -6.57 -43.312 6.809 1 27.69 19 PRO B N 1
ATOM 3493 C CA . PRO B 1 19 ? -6.898 -42.25 7.77 1 27.69 19 PRO B CA 1
ATOM 3494 C C . PRO B 1 19 ? -6.305 -40.906 7.387 1 27.69 19 PRO B C 1
ATOM 3496 O O . PRO B 1 19 ? -5.23 -40.844 6.781 1 27.69 19 PRO B O 1
ATOM 3499 N N . LEU B 1 20 ? -7.125 -40 7.098 1 28.38 20 LEU B N 1
ATOM 3500 C CA . LEU B 1 20 ? -6.789 -38.594 6.945 1 28.38 20 LEU B CA 1
ATOM 3501 C C . LEU B 1 20 ? -5.758 -38.156 7.98 1 28.38 20 LEU B C 1
ATOM 3503 O O . LEU B 1 20 ? -5.98 -38.312 9.188 1 28.38 20 LEU B O 1
ATOM 3507 N N . VAL B 1 21 ? -4.52 -38.438 7.805 1 28.66 21 VAL B N 1
ATOM 3508 C CA . VAL B 1 21 ? -3.498 -37.906 8.695 1 28.66 21 VAL B CA 1
ATOM 3509 C C . VAL B 1 21 ? -3.85 -36.469 9.094 1 28.66 21 VAL B C 1
ATOM 3511 O O . VAL B 1 21 ? -3.924 -35.594 8.242 1 28.66 21 VAL B O 1
ATOM 3514 N N . THR B 1 22 ? -4.691 -36.219 10.156 1 29.66 22 THR B N 1
ATOM 3515 C CA . THR B 1 22 ? -4.957 -35 10.867 1 29.66 22 THR B CA 1
ATOM 3516 C C . THR B 1 22 ? -3.65 -34.281 11.211 1 29.66 22 THR B C 1
ATOM 3518 O O . THR B 1 22 ? -2.777 -34.844 11.867 1 29.66 22 THR B O 1
ATOM 3521 N N . PRO B 1 23 ? -3.254 -33.406 10.43 1 29.52 23 PRO B N 1
ATOM 3522 C CA . PRO B 1 23 ? -2.037 -32.75 10.906 1 29.52 23 PRO B CA 1
ATOM 3523 C C . PRO B 1 23 ? -2.117 -32.344 12.375 1 29.52 23 PRO B C 1
ATOM 3525 O O . PRO B 1 23 ? -3.209 -32.094 12.891 1 29.52 23 PRO B O 1
ATOM 3528 N N . ASP B 1 24 ? -1.258 -32.844 13.219 1 29.31 24 ASP B N 1
ATOM 3529 C CA . ASP B 1 24 ? -1.09 -32.438 14.617 1 29.31 24 ASP B CA 1
ATOM 3530 C C . ASP B 1 24 ? -1.104 -30.938 14.758 1 29.31 24 ASP B C 1
ATOM 3532 O O . ASP B 1 24 ? -0.335 -30.234 14.102 1 29.31 24 ASP B O 1
ATOM 3536 N N . PRO B 1 25 ? -2.115 -30.328 15.281 1 28.17 25 PRO B N 1
ATOM 3537 C CA . PRO B 1 25 ? -2.271 -28.891 15.531 1 28.17 25 PRO B CA 1
ATOM 3538 C C . PRO B 1 25 ? -1.03 -28.25 16.156 1 28.17 25 PRO B C 1
ATOM 3540 O O . PRO B 1 25 ? -0.884 -27.031 16.141 1 28.17 25 PRO B O 1
ATOM 3543 N N . ARG B 1 26 ? -0.42 -29 17.172 1 29.12 26 ARG B N 1
ATOM 3544 C CA . ARG B 1 26 ? 0.698 -28.438 17.922 1 29.12 26 ARG B CA 1
ATOM 3545 C C . ARG B 1 26 ? 1.842 -28.047 17 1 29.12 26 ARG B C 1
ATOM 3547 O O . ARG B 1 26 ? 2.877 -27.562 17.453 1 29.12 26 ARG B O 1
ATOM 3554 N N . ARG B 1 27 ? 1.974 -28.75 16.094 1 31.09 27 ARG B N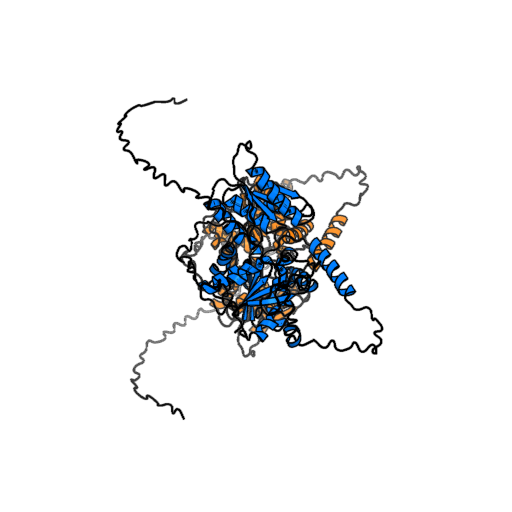 1
ATOM 3555 C CA . ARG B 1 27 ? 3.131 -28.328 15.32 1 31.09 27 ARG B CA 1
ATOM 3556 C C . ARG B 1 27 ? 2.875 -26.969 14.656 1 31.09 27 ARG B C 1
ATOM 3558 O O . ARG B 1 27 ? 2.707 -26.891 13.438 1 31.09 27 ARG B O 1
ATOM 3565 N N . LEU B 1 28 ? 1.929 -26.203 15.141 1 30.17 28 LEU B N 1
ATOM 3566 C CA . LEU B 1 28 ? 1.735 -24.781 14.859 1 30.17 28 LEU B CA 1
ATOM 3567 C C . LEU B 1 28 ? 3.025 -24.016 15.086 1 30.17 28 LEU B C 1
ATOM 3569 O O . LEU B 1 28 ? 3.459 -23.828 16.234 1 30.17 28 LEU B O 1
ATOM 3573 N N . ILE B 1 29 ? 4.074 -24.172 14.359 1 29.25 29 ILE B N 1
ATOM 3574 C CA . ILE B 1 29 ? 5.422 -23.609 14.367 1 29.25 29 ILE B CA 1
ATOM 3575 C C . ILE B 1 29 ? 5.363 -22.109 14.633 1 29.25 29 ILE B C 1
ATOM 3577 O O . ILE B 1 29 ? 4.719 -21.375 13.891 1 29.25 29 ILE B O 1
ATOM 3581 N N . THR B 1 30 ? 5.531 -21.609 15.789 1 34.41 30 THR B N 1
ATOM 3582 C CA . THR B 1 30 ? 5.867 -20.281 16.266 1 34.41 30 THR B CA 1
ATOM 3583 C C . THR B 1 30 ? 7.039 -19.703 15.477 1 34.41 30 THR B C 1
ATOM 3585 O O . THR B 1 30 ? 8.141 -20.266 15.484 1 34.41 30 THR B O 1
ATOM 3588 N N . PRO B 1 31 ? 7.09 -19.125 14.281 1 35.34 31 PRO B N 1
ATOM 3589 C CA . PRO B 1 31 ? 8.383 -19 13.594 1 35.34 31 PRO B CA 1
ATOM 3590 C C . PRO B 1 31 ? 9.406 -18.219 14.406 1 35.34 31 PRO B C 1
ATOM 3592 O O . PRO B 1 31 ? 9.039 -17.359 15.211 1 35.34 31 PRO B O 1
ATOM 3595 N N . PRO B 1 32 ? 10.609 -18.469 14.781 1 36.62 32 PRO B N 1
ATOM 3596 C CA . PRO B 1 32 ? 11.867 -17.719 14.797 1 36.62 32 PRO B CA 1
ATOM 3597 C C . PRO B 1 32 ? 11.945 -16.672 13.695 1 36.62 32 PRO B C 1
ATOM 3599 O O . PRO B 1 32 ? 11.25 -16.781 12.68 1 36.62 32 PRO B O 1
ATOM 3602 N N . GLN B 1 33 ? 12.336 -15.477 13.391 1 46.84 33 GLN B N 1
ATOM 3603 C CA . GLN B 1 33 ? 11.922 -14.633 12.273 1 46.84 33 GLN B CA 1
ATOM 3604 C C . GLN B 1 33 ? 11.844 -15.438 10.984 1 46.84 33 GLN B C 1
ATOM 3606 O O . GLN B 1 33 ? 12.852 -15.617 10.289 1 46.84 33 GLN B O 1
ATOM 3611 N N . GLN B 1 34 ? 11.297 -16.875 10.68 1 72.56 34 GLN B N 1
ATOM 3612 C CA . GLN B 1 34 ? 11.453 -18.219 10.109 1 72.56 34 GLN B CA 1
ATOM 3613 C C . GLN B 1 34 ? 10.883 -18.281 8.695 1 72.56 34 GLN B C 1
ATOM 3615 O O . GLN B 1 34 ? 11.234 -19.172 7.922 1 72.56 34 GLN B O 1
ATOM 3620 N N . THR B 1 35 ? 10.336 -17.375 8.211 1 92 35 THR B N 1
ATOM 3621 C CA . THR B 1 35 ? 9.781 -17.484 6.863 1 92 35 THR B CA 1
ATOM 3622 C C . THR B 1 35 ? 10.305 -16.359 5.969 1 92 35 THR B C 1
ATOM 3624 O O . THR B 1 35 ? 10.789 -15.336 6.465 1 92 35 THR B O 1
ATOM 3627 N N . SER B 1 36 ? 10.383 -16.578 4.77 1 93.5 36 SER B N 1
ATOM 3628 C CA . SER B 1 36 ? 10.766 -15.555 3.807 1 93.5 36 SER B CA 1
ATOM 3629 C C . SER B 1 36 ? 9.617 -14.586 3.553 1 93.5 36 SER B C 1
ATOM 3631 O O . SER B 1 36 ? 9.82 -13.508 2.979 1 93.5 36 SER B O 1
ATOM 3633 N N . TYR B 1 37 ? 8.414 -14.953 4 1 94.56 37 TYR B N 1
ATOM 3634 C CA . TYR B 1 37 ? 7.281 -14.047 3.859 1 94.56 37 TYR B CA 1
ATOM 3635 C C . TYR B 1 37 ? 7.012 -13.297 5.16 1 94.56 37 TYR B C 1
ATOM 3637 O O . TYR B 1 37 ? 7.578 -13.633 6.203 1 94.56 37 TYR B O 1
ATOM 3645 N N . ILE B 1 38 ? 6.215 -12.25 5.102 1 92.44 38 ILE B N 1
ATOM 3646 C CA . ILE B 1 38 ? 5.887 -11.438 6.27 1 92.44 38 ILE B CA 1
ATOM 3647 C C . ILE B 1 38 ? 4.383 -11.508 6.535 1 92.44 38 ILE B C 1
ATOM 3649 O O . ILE B 1 38 ? 3.611 -11.914 5.668 1 92.44 38 ILE B O 1
ATOM 3653 N N . VAL B 1 39 ? 4.043 -11.188 7.773 1 94 39 VAL B N 1
ATOM 3654 C CA . VAL B 1 39 ? 2.633 -10.953 8.07 1 94 39 VAL B CA 1
ATOM 3655 C C . VAL B 1 39 ? 2.164 -9.672 7.398 1 94 39 VAL B C 1
ATOM 3657 O O . VAL B 1 39 ? 2.758 -8.602 7.594 1 94 39 VAL B O 1
ATOM 3660 N N . THR B 1 40 ? 1.184 -9.773 6.547 1 95.12 40 THR B N 1
ATOM 3661 C CA . THR B 1 40 ? 0.71 -8.594 5.832 1 95.12 40 THR B CA 1
ATOM 3662 C C . THR B 1 40 ? -0.496 -7.977 6.539 1 95.12 40 THR B C 1
ATOM 3664 O O . THR B 1 40 ? -1.261 -8.688 7.199 1 95.12 40 THR B O 1
ATOM 3667 N N . PRO B 1 41 ? -0.682 -6.73 6.402 1 93.56 41 PRO B N 1
ATOM 3668 C CA . PRO B 1 41 ? -1.763 -6.062 7.133 1 93.56 41 PRO B CA 1
ATOM 3669 C C . PRO B 1 41 ? -3.125 -6.246 6.465 1 93.56 41 PRO B C 1
ATOM 3671 O O . PRO B 1 41 ? -3.197 -6.523 5.266 1 93.56 41 PRO B O 1
ATOM 3674 N N . VAL B 1 42 ? -4.164 -6.16 7.285 1 95.38 42 VAL B N 1
ATOM 3675 C CA . VAL B 1 42 ? -5.551 -5.988 6.863 1 95.38 42 VAL B CA 1
ATOM 3676 C C . VAL B 1 42 ? -6.02 -4.57 7.195 1 95.38 42 VAL B C 1
ATOM 3678 O O . VAL B 1 42 ? -5.898 -4.121 8.336 1 95.38 42 VAL B O 1
ATOM 3681 N N . VAL B 1 43 ? -6.465 -3.873 6.16 1 91.88 43 VAL B N 1
ATOM 3682 C CA . VAL B 1 43 ? -6.898 -2.502 6.402 1 91.88 43 VAL B CA 1
ATOM 3683 C C . VAL B 1 43 ? -8.305 -2.299 5.848 1 91.88 43 VAL B C 1
ATOM 3685 O O . VAL B 1 43 ? -8.688 -2.936 4.863 1 91.88 43 VAL B O 1
ATOM 3688 N N . LYS B 1 44 ? -9.055 -1.432 6.504 1 89.56 44 LYS B N 1
ATOM 3689 C CA . LYS B 1 44 ? -10.375 -1.062 6 1 89.56 44 LYS B CA 1
ATOM 3690 C C . LYS B 1 44 ? -10.266 -0.207 4.738 1 89.56 44 LYS B C 1
ATOM 3692 O O . LYS B 1 44 ? -9.367 0.632 4.629 1 89.56 44 LYS B O 1
ATOM 3697 N N . SER B 1 45 ? -11.125 -0.498 3.818 1 91.56 45 SER B N 1
ATOM 3698 C CA . SER B 1 45 ? -11.172 0.332 2.621 1 91.56 45 SER B CA 1
ATOM 3699 C C . SER B 1 45 ? -12.523 1.025 2.484 1 91.56 45 SER B C 1
ATOM 3701 O O . SER B 1 45 ? -13.508 0.406 2.068 1 91.56 45 SER B O 1
ATOM 3703 N N . ALA B 1 46 ? -12.539 2.303 2.76 1 84.94 46 ALA B N 1
ATOM 3704 C CA . ALA B 1 46 ? -13.773 3.076 2.635 1 84.94 46 ALA B CA 1
ATOM 3705 C C . ALA B 1 46 ? -14.219 3.158 1.179 1 84.94 46 ALA B C 1
ATOM 3707 O O . ALA B 1 46 ? -15.414 3.07 0.886 1 84.94 46 ALA B O 1
ATOM 3708 N N . SER B 1 47 ? -13.281 3.291 0.299 1 87.31 47 SER B N 1
ATOM 3709 C CA . SER B 1 47 ? -13.602 3.432 -1.118 1 87.31 47 SER B CA 1
ATOM 3710 C C . SER B 1 47 ? -14.203 2.148 -1.68 1 87.31 47 SER B C 1
ATOM 3712 O O . SER B 1 47 ? -15.188 2.191 -2.418 1 87.31 47 SER B O 1
ATOM 3714 N N . LEU B 1 48 ? -13.664 1.034 -1.352 1 94.19 48 LEU B N 1
ATOM 3715 C CA . LEU B 1 48 ? -14.195 -0.23 -1.854 1 94.19 48 LEU B CA 1
ATOM 3716 C C . LEU B 1 48 ? -15.516 -0.569 -1.181 1 94.19 48 LEU B C 1
ATOM 3718 O O . LEU B 1 48 ? -16.391 -1.195 -1.792 1 94.19 48 LEU B O 1
ATOM 3722 N N . THR B 1 49 ? -15.625 -0.186 0.049 1 92.81 49 THR B N 1
ATOM 3723 C CA . THR B 1 49 ? -16.906 -0.348 0.724 1 92.81 49 THR B CA 1
ATOM 3724 C C . THR B 1 49 ? -18 0.425 -0.004 1 92.81 49 THR B C 1
ATOM 3726 O O . THR B 1 49 ? -19.094 -0.109 -0.254 1 92.81 49 THR B O 1
ATOM 3729 N N . GLN B 1 50 ? -17.688 1.63 -0.358 1 89.62 50 GLN B N 1
ATOM 3730 C CA . GLN B 1 50 ? -18.656 2.439 -1.1 1 89.62 50 GLN B CA 1
ATOM 3731 C C . GLN B 1 50 ? -18.969 1.818 -2.457 1 89.62 50 GLN B C 1
ATOM 3733 O O . GLN B 1 50 ? -20.125 1.765 -2.869 1 89.62 50 GLN B O 1
ATOM 3738 N N . ALA B 1 51 ? -17.969 1.39 -3.123 1 93.25 51 ALA B N 1
ATOM 3739 C CA . ALA B 1 51 ? -18.156 0.747 -4.422 1 93.25 51 ALA B CA 1
ATOM 3740 C C . ALA B 1 51 ? -19.062 -0.481 -4.297 1 93.25 51 ALA B C 1
ATOM 3742 O O . ALA B 1 51 ? -19.922 -0.714 -5.145 1 93.25 51 ALA B O 1
ATOM 3743 N N . PHE B 1 52 ? -18.844 -1.229 -3.248 1 97.06 52 PHE B N 1
ATOM 3744 C CA . PHE B 1 52 ? -19.641 -2.412 -2.961 1 97.06 52 PHE B CA 1
ATOM 3745 C C . PHE B 1 52 ? -21.109 -2.037 -2.75 1 97.06 52 PHE B C 1
ATOM 3747 O O . PHE B 1 52 ? -22 -2.656 -3.33 1 97.06 52 PHE B O 1
ATOM 3754 N N . ARG B 1 53 ? -21.281 -1.013 -2.066 1 93 53 ARG B N 1
ATOM 3755 C CA . ARG B 1 53 ? -22.641 -0.554 -1.784 1 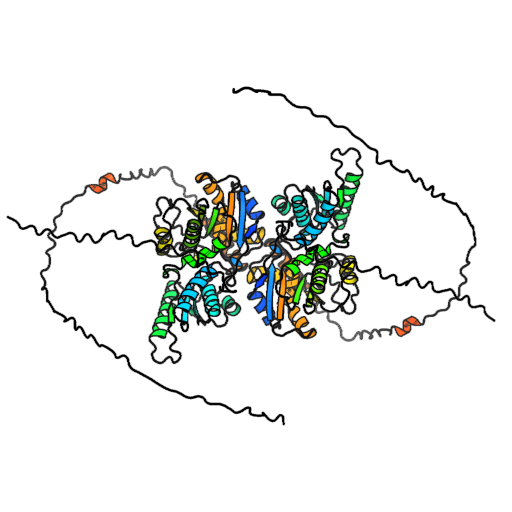93 53 ARG B CA 1
ATOM 3756 C C . ARG B 1 53 ? -23.297 0.039 -3.031 1 93 53 ARG B C 1
ATOM 3758 O O . ARG B 1 53 ? -24.453 -0.231 -3.32 1 93 53 ARG B O 1
ATOM 3765 N N . ASP B 1 54 ? -22.516 0.783 -3.762 1 93.75 54 ASP B N 1
ATOM 3766 C CA . ASP B 1 54 ? -23.016 1.387 -4.996 1 93.75 54 ASP B CA 1
ATOM 3767 C C . ASP B 1 54 ? -23.406 0.318 -6.012 1 93.75 54 ASP B C 1
ATOM 3769 O O . ASP B 1 54 ? -24.281 0.546 -6.859 1 93.75 54 ASP B O 1
ATOM 3773 N N . SER B 1 55 ? -22.781 -0.831 -5.902 1 96.75 55 SER B N 1
ATOM 3774 C CA . SER B 1 55 ? -23.016 -1.896 -6.871 1 96.75 55 SER B CA 1
ATOM 3775 C C . SER B 1 55 ? -24.125 -2.834 -6.391 1 96.75 55 SER B C 1
ATOM 3777 O O . SER B 1 55 ? -24.359 -3.879 -7 1 96.75 55 SER B O 1
ATOM 3779 N N . GLY B 1 56 ? -24.734 -2.568 -5.27 1 96.75 56 GLY B N 1
ATOM 3780 C CA . GLY B 1 56 ? -25.906 -3.297 -4.824 1 96.75 56 GLY B CA 1
ATOM 3781 C C . GLY B 1 56 ? -25.656 -4.145 -3.592 1 96.75 56 GLY B C 1
ATOM 3782 O O . GLY B 1 56 ? -26.547 -4.836 -3.109 1 96.75 56 GLY B O 1
ATOM 3783 N N . GLY B 1 57 ? -24.453 -4.098 -3.074 1 97.56 57 GLY B N 1
ATOM 3784 C CA . GLY B 1 57 ? -24.125 -4.871 -1.888 1 97.56 57 GLY B CA 1
ATOM 3785 C C . GLY B 1 57 ? -24.375 -4.121 -0.595 1 97.56 57 GLY B C 1
ATOM 3786 O O . GLY B 1 57 ? -24.688 -2.93 -0.616 1 97.56 57 GLY B O 1
ATOM 3787 N N . SER B 1 58 ? -24.344 -4.84 0.472 1 96.81 58 SER B N 1
ATOM 3788 C CA . SER B 1 58 ? -24.469 -4.27 1.808 1 96.81 58 SER B CA 1
ATOM 3789 C C . SER B 1 58 ? -23.406 -4.816 2.752 1 96.81 58 SER B C 1
ATOM 3791 O O . SER B 1 58 ? -23.359 -6.023 3.008 1 96.81 58 SER B O 1
ATOM 3793 N N . GLY B 1 59 ? -22.594 -3.996 3.217 1 95.69 59 GLY B N 1
ATOM 3794 C CA . GLY B 1 59 ? -21.531 -4.426 4.109 1 95.69 59 GLY B CA 1
ATOM 3795 C C . GLY B 1 59 ? -20.281 -3.57 4.008 1 95.69 59 GLY B C 1
ATOM 3796 O O . GLY B 1 59 ? -20.359 -2.393 3.65 1 95.69 59 GLY B O 1
ATOM 3797 N N . VAL B 1 60 ? -19.125 -4.059 4.477 1 94.12 60 VAL B N 1
ATOM 3798 C CA . VAL B 1 60 ? -17.844 -3.359 4.496 1 94.12 60 VAL B CA 1
ATOM 3799 C C . VAL B 1 60 ? -16.781 -4.215 3.818 1 94.12 60 VAL B C 1
ATOM 3801 O O . VAL B 1 60 ? -16.875 -5.441 3.785 1 94.12 60 VAL B O 1
ATOM 3804 N N . VAL B 1 61 ? -15.805 -3.533 3.266 1 96.56 61 VAL B N 1
ATOM 3805 C CA . VAL B 1 61 ? -14.727 -4.227 2.568 1 96.56 61 VAL B CA 1
ATOM 3806 C C . VAL B 1 61 ? -13.391 -3.922 3.246 1 96.56 61 VAL B C 1
ATOM 3808 O O . VAL B 1 61 ? -13.031 -2.756 3.422 1 96.56 61 VAL B O 1
ATOM 3811 N N . ASP B 1 62 ? -12.734 -4.926 3.686 1 96.19 62 ASP B N 1
ATOM 3812 C CA . ASP B 1 62 ? -11.336 -4.871 4.105 1 96.19 62 ASP B CA 1
ATOM 3813 C C . ASP B 1 62 ? -10.422 -5.461 3.037 1 96.19 62 ASP B C 1
ATOM 3815 O O . ASP B 1 62 ? -10.852 -6.273 2.217 1 96.19 62 ASP B O 1
ATOM 3819 N N . ILE B 1 63 ? -9.18 -4.969 3.068 1 96.88 63 ILE B N 1
ATOM 3820 C CA . ILE B 1 63 ? -8.227 -5.512 2.107 1 96.88 63 ILE B CA 1
ATOM 3821 C C . ILE B 1 63 ? -7.02 -6.086 2.848 1 96.88 63 ILE B C 1
ATOM 3823 O O . ILE B 1 63 ? -6.527 -5.488 3.809 1 96.88 63 ILE B O 1
ATOM 3827 N N . LYS B 1 64 ? -6.668 -7.297 2.529 1 97.5 64 LYS B N 1
ATOM 3828 C CA . LYS B 1 64 ? -5.41 -7.883 2.98 1 97.5 64 LYS B CA 1
ATOM 3829 C C . LYS B 1 64 ? -4.305 -7.672 1.952 1 97.5 64 LYS B C 1
ATOM 3831 O O . LYS B 1 64 ? -4.418 -8.117 0.809 1 97.5 64 LYS B O 1
ATOM 3836 N N . LEU B 1 65 ? -3.221 -7.035 2.326 1 96.19 65 LEU B N 1
ATOM 3837 C CA . LEU B 1 65 ? -2.271 -6.449 1.387 1 96.19 65 LEU B CA 1
ATOM 3838 C C . LEU B 1 65 ? -1.093 -7.387 1.146 1 96.19 65 LEU B C 1
ATOM 3840 O O . LEU B 1 65 ? 0.046 -7.059 1.488 1 96.19 65 LEU B O 1
ATOM 3844 N N . GLU B 1 66 ? -1.35 -8.453 0.404 1 96.19 66 GLU B N 1
ATOM 3845 C CA . GLU B 1 66 ? -0.317 -9.438 0.085 1 96.19 66 GLU B CA 1
ATOM 3846 C C . GLU B 1 66 ? 0.693 -8.867 -0.91 1 96.19 66 GLU B C 1
ATOM 3848 O O . GLU B 1 66 ? 1.784 -9.422 -1.075 1 96.19 66 GLU B O 1
ATOM 3853 N N . ASN B 1 67 ? 0.359 -7.789 -1.576 1 93.62 67 ASN B N 1
ATOM 3854 C CA . ASN B 1 67 ? 1.272 -7.121 -2.498 1 93.62 67 ASN B CA 1
ATOM 3855 C C . ASN B 1 67 ? 2.467 -6.52 -1.764 1 93.62 67 ASN B C 1
ATOM 3857 O O . ASN B 1 67 ? 3.449 -6.117 -2.391 1 93.62 67 ASN B O 1
ATOM 3861 N N . LEU B 1 68 ? 2.393 -6.512 -0.462 1 92.25 68 LEU B N 1
ATOM 3862 C CA . LEU B 1 68 ? 3.475 -5.934 0.329 1 92.25 68 LEU B CA 1
ATOM 3863 C C . LEU B 1 68 ? 4.516 -6.992 0.68 1 92.25 68 LEU B C 1
ATOM 3865 O O . LEU B 1 68 ? 5.535 -6.684 1.299 1 92.25 68 LEU B O 1
ATOM 3869 N N . GLN B 1 69 ? 4.234 -8.211 0.291 1 92.69 69 GLN B N 1
ATOM 3870 C CA . GLN B 1 69 ? 5.242 -9.242 0.498 1 92.69 69 GLN B CA 1
ATOM 3871 C C . GLN B 1 69 ? 6.574 -8.852 -0.137 1 92.69 69 GLN B C 1
ATOM 3873 O O . GLN B 1 69 ? 6.605 -8.047 -1.073 1 92.69 69 GLN B O 1
ATOM 3878 N N . PRO B 1 70 ? 7.664 -9.445 0.292 1 87.81 70 PRO B N 1
ATOM 3879 C CA . PRO B 1 70 ? 8.969 -9.102 -0.281 1 87.81 70 PRO B CA 1
ATOM 3880 C C . PRO B 1 70 ? 9.008 -9.273 -1.798 1 87.81 70 PRO B C 1
ATOM 3882 O O . PRO B 1 70 ? 9.656 -8.492 -2.494 1 87.81 70 PRO B O 1
ATOM 3885 N N . SER B 1 71 ? 8.305 -10.234 -2.307 1 88.81 71 SER B N 1
ATOM 3886 C CA . SER B 1 71 ? 8.273 -10.461 -3.748 1 88.81 71 SER B CA 1
ATOM 3887 C C . SER B 1 71 ? 7.25 -9.555 -4.426 1 88.81 71 SER B C 1
ATOM 3889 O O . SER B 1 71 ? 7.219 -9.453 -5.652 1 88.81 71 SER B O 1
ATOM 3891 N N . GLY B 1 72 ? 6.391 -8.969 -3.586 1 89.44 72 GLY B N 1
ATOM 3892 C CA . GLY B 1 72 ? 5.32 -8.148 -4.137 1 89.44 72 GLY B CA 1
ATOM 3893 C C . GLY B 1 72 ? 4.059 -8.938 -4.43 1 89.44 72 GLY B C 1
ATOM 3894 O O . GLY B 1 72 ? 3.145 -8.43 -5.082 1 89.44 72 GLY B O 1
ATOM 3895 N N . SER B 1 73 ? 4.039 -10.172 -3.938 1 92.88 73 SER B N 1
ATOM 3896 C CA . SER B 1 73 ? 2.875 -10.984 -4.277 1 92.88 73 SER B CA 1
ATOM 3897 C C . SER B 1 73 ? 2.617 -12.047 -3.215 1 92.88 73 SER B C 1
ATOM 3899 O O . SER B 1 73 ? 3.51 -12.391 -2.436 1 92.88 73 SER B O 1
ATOM 3901 N N . VAL B 1 74 ? 1.421 -12.609 -3.277 1 95.62 74 VAL B N 1
ATOM 3902 C CA . VAL B 1 74 ? 0.968 -13.648 -2.357 1 95.62 74 VAL B CA 1
ATOM 3903 C C . VAL B 1 74 ? 1.748 -14.938 -2.607 1 95.62 74 VAL B C 1
ATOM 3905 O O . VAL B 1 74 ? 1.841 -15.789 -1.727 1 95.62 74 VAL B O 1
ATOM 3908 N N . THR B 1 75 ? 2.375 -15.055 -3.775 1 93.31 75 THR B N 1
ATOM 3909 C CA . THR B 1 75 ? 3.09 -16.281 -4.129 1 93.31 75 THR B CA 1
ATOM 3910 C C . THR B 1 75 ? 4.289 -16.484 -3.207 1 93.31 75 THR B C 1
ATOM 3912 O O . THR B 1 75 ? 4.844 -17.594 -3.143 1 93.31 75 THR B O 1
ATOM 3915 N N . MET B 1 76 ? 4.664 -15.469 -2.479 1 94.56 76 MET B N 1
ATOM 3916 C CA . MET B 1 76 ? 5.75 -15.602 -1.514 1 94.56 76 MET B CA 1
ATOM 3917 C C . MET B 1 76 ? 5.457 -16.719 -0.514 1 94.56 76 MET B C 1
ATOM 3919 O O . MET B 1 76 ? 6.363 -17.438 -0.103 1 94.56 76 MET B O 1
ATOM 3923 N N . ARG B 1 77 ? 4.223 -16.859 -0.218 1 95.94 77 ARG B N 1
ATOM 3924 C CA . ARG B 1 77 ? 3.844 -17.797 0.828 1 95.94 77 ARG B CA 1
ATOM 3925 C C . ARG B 1 77 ? 3.953 -19.234 0.333 1 95.94 77 ARG B C 1
ATOM 3927 O O . ARG B 1 77 ? 4.527 -20.094 1.013 1 95.94 77 ARG B O 1
ATOM 3934 N N . VAL B 1 78 ? 3.445 -19.484 -0.799 1 94.38 78 VAL B N 1
ATOM 3935 C CA . VAL B 1 78 ? 3.471 -20.844 -1.33 1 94.38 78 VAL B CA 1
ATOM 3936 C C . VAL B 1 78 ? 4.898 -21.219 -1.716 1 94.38 78 VAL B C 1
ATOM 3938 O O . VAL B 1 78 ? 5.32 -22.359 -1.516 1 94.38 78 VAL B O 1
ATOM 3941 N N . MET B 1 79 ? 5.625 -20.312 -2.271 1 94.88 79 MET B N 1
ATOM 3942 C CA . MET B 1 79 ? 6.996 -20.609 -2.67 1 94.88 79 MET B CA 1
ATOM 3943 C C . MET B 1 79 ? 7.891 -20.781 -1.448 1 94.88 79 MET B C 1
ATOM 3945 O O . MET B 1 79 ? 8.828 -21.578 -1.471 1 94.88 79 MET B O 1
ATOM 3949 N N . ASP B 1 80 ? 7.637 -19.984 -0.398 1 95.81 80 ASP B N 1
ATOM 3950 C CA . ASP B 1 80 ? 8.359 -20.203 0.849 1 95.81 80 ASP B CA 1
ATOM 3951 C C . ASP B 1 80 ? 8.195 -21.641 1.336 1 95.81 80 ASP B C 1
ATOM 3953 O O . ASP B 1 80 ? 9.172 -22.297 1.702 1 95.81 80 ASP B O 1
ATOM 3957 N N . TYR B 1 81 ? 6.996 -22.141 1.322 1 94 81 TYR B N 1
ATOM 3958 C CA . TYR B 1 81 ? 6.711 -23.5 1.771 1 94 81 TYR B CA 1
ATOM 3959 C C . TYR B 1 81 ? 7.406 -24.531 0.882 1 94 81 TYR B C 1
ATOM 3961 O O . TYR B 1 81 ? 8.07 -25.438 1.379 1 94 81 TYR B O 1
ATOM 3969 N N . ALA B 1 82 ? 7.234 -24.375 -0.408 1 93.5 82 ALA B N 1
ATOM 3970 C CA . ALA B 1 82 ? 7.805 -25.328 -1.354 1 93.5 82 ALA B CA 1
ATOM 3971 C C . ALA B 1 82 ? 9.32 -25.391 -1.221 1 93.5 82 ALA B C 1
ATOM 3973 O O . ALA B 1 82 ? 9.906 -26.469 -1.148 1 93.5 82 ALA B O 1
ATOM 3974 N N . VAL B 1 83 ? 9.953 -24.234 -1.16 1 94.19 83 VAL B N 1
ATOM 3975 C CA . VAL B 1 83 ? 11.414 -24.172 -1.09 1 94.19 83 VAL B CA 1
ATOM 3976 C C . VAL B 1 83 ? 11.891 -24.688 0.266 1 94.19 83 VAL B C 1
ATOM 3978 O O . VAL B 1 83 ? 12.906 -25.375 0.351 1 94.19 83 VAL B O 1
ATOM 3981 N N . LYS B 1 84 ? 11.164 -24.344 1.286 1 93.25 84 LYS B N 1
ATOM 3982 C CA . LYS B 1 84 ? 11.492 -24.859 2.613 1 93.25 84 LYS B CA 1
ATOM 3983 C C . LYS B 1 84 ? 11.484 -26.375 2.635 1 93.25 84 LYS B C 1
ATOM 3985 O O . LYS B 1 84 ? 12.391 -27 3.195 1 93.25 84 LYS B O 1
ATOM 3990 N N . MET B 1 85 ? 10.508 -26.984 2.07 1 91.25 85 MET B N 1
ATOM 3991 C CA . MET B 1 85 ? 10.406 -28.438 2.02 1 91.25 85 MET B CA 1
ATOM 3992 C C . MET B 1 85 ? 11.594 -29.031 1.276 1 91.25 85 MET B C 1
ATOM 3994 O O . MET B 1 85 ? 12.133 -30.062 1.687 1 91.25 85 MET B O 1
ATOM 3998 N N . ILE B 1 86 ? 11.977 -28.391 0.203 1 91.19 86 ILE B N 1
ATOM 3999 C CA . ILE B 1 86 ? 13.125 -28.844 -0.569 1 91.19 86 ILE B CA 1
ATOM 4000 C C . ILE B 1 86 ? 14.398 -28.703 0.268 1 91.19 86 ILE B C 1
ATOM 4002 O O . ILE B 1 86 ? 15.211 -29.625 0.325 1 91.19 86 ILE B O 1
ATOM 4006 N N . ALA B 1 87 ? 14.531 -27.609 0.94 1 91.88 87 ALA B N 1
ATOM 4007 C CA . ALA B 1 87 ? 15.711 -27.328 1.753 1 91.88 87 ALA B CA 1
ATOM 4008 C C . ALA B 1 87 ? 15.836 -28.312 2.908 1 91.88 87 ALA B C 1
ATOM 4010 O O . ALA B 1 87 ? 16.938 -28.672 3.307 1 91.88 87 ALA B O 1
ATOM 4011 N N . GLU B 1 88 ? 14.727 -28.688 3.432 1 90.31 88 GLU B N 1
ATOM 4012 C CA . GLU B 1 88 ? 14.711 -29.625 4.543 1 90.31 88 GLU B CA 1
ATOM 4013 C C . GLU B 1 88 ? 15.148 -31.016 4.09 1 90.31 88 GLU B C 1
ATOM 4015 O O . GLU B 1 88 ? 15.703 -31.781 4.879 1 90.31 88 GLU B O 1
ATOM 4020 N N . GLN B 1 89 ? 14.914 -31.297 2.873 1 88.25 89 GLN B N 1
ATOM 4021 C CA . GLN B 1 89 ? 15.312 -32.594 2.326 1 88.25 89 GLN B CA 1
ATOM 4022 C C . GLN B 1 89 ? 16.797 -32.594 1.949 1 88.25 89 GLN B C 1
ATOM 4024 O O . GLN B 1 89 ? 17.484 -33.594 2.146 1 88.25 89 GLN B O 1
ATOM 4029 N N . SER B 1 90 ? 17.219 -31.484 1.374 1 86.69 90 SER B N 1
ATOM 4030 C CA . SER B 1 90 ? 18.609 -31.344 0.97 1 86.69 90 SER B CA 1
ATOM 4031 C C . SER B 1 90 ? 19.078 -29.906 1.083 1 86.69 90 SER B C 1
ATOM 4033 O O . SER B 1 90 ? 18.484 -29 0.496 1 86.69 90 SER B O 1
ATOM 4035 N N . SER B 1 91 ? 20.203 -29.734 1.719 1 83.19 91 SER B N 1
ATOM 4036 C CA . SER B 1 91 ? 20.734 -28.391 1.903 1 83.19 91 SER B CA 1
ATOM 4037 C C . SER B 1 91 ? 21.609 -27.969 0.721 1 83.19 91 SER B C 1
ATOM 4039 O O . SER B 1 91 ? 22 -26.797 0.613 1 83.19 91 SER B O 1
ATOM 4041 N N . LYS B 1 92 ? 21.891 -28.891 -0.13 1 87.94 92 LYS B N 1
ATOM 4042 C CA . LYS B 1 92 ? 22.734 -28.594 -1.288 1 87.94 92 LYS B CA 1
ATOM 4043 C C . LYS B 1 92 ? 22 -28.906 -2.59 1 87.94 92 LYS B C 1
ATOM 4045 O O . LYS B 1 92 ? 22.25 -29.922 -3.229 1 87.94 92 LYS B O 1
ATOM 4050 N N . VAL B 1 93 ? 21.047 -28.25 -2.816 1 92.12 93 VAL B N 1
ATOM 4051 C CA . VAL B 1 93 ? 20.266 -28.453 -4.035 1 92.12 93 VAL B CA 1
ATOM 4052 C C . VAL B 1 93 ? 20.078 -27.109 -4.746 1 92.12 93 VAL B C 1
ATOM 4054 O O . VAL B 1 93 ? 20 -26.062 -4.098 1 92.12 93 VAL B O 1
ATOM 4057 N N . HIS B 1 94 ? 20.125 -27.156 -6.031 1 94.88 94 HIS B N 1
ATOM 4058 C CA . HIS B 1 94 ? 19.844 -26 -6.863 1 94.88 94 HIS B CA 1
ATOM 4059 C C . HIS B 1 94 ? 18.453 -26.062 -7.461 1 94.88 94 HIS B C 1
ATOM 4061 O O . HIS B 1 94 ? 18.094 -27.031 -8.133 1 94.88 94 HIS B O 1
ATOM 4067 N N . ILE B 1 95 ? 17.719 -25.031 -7.238 1 95.5 95 ILE B N 1
ATOM 4068 C CA . ILE B 1 95 ? 16.328 -25.016 -7.684 1 95.5 95 ILE B CA 1
ATOM 4069 C C . ILE B 1 95 ? 16.234 -24.344 -9.047 1 95.5 95 ILE B C 1
ATOM 4071 O O . ILE B 1 95 ? 16.875 -23.312 -9.289 1 95.5 95 ILE B O 1
ATOM 4075 N N . VAL B 1 96 ? 15.438 -24.953 -9.938 1 96 96 VAL B N 1
ATOM 4076 C CA . VAL B 1 96 ? 15.109 -24.344 -11.219 1 96 96 VAL B CA 1
ATOM 4077 C C . VAL B 1 96 ? 13.594 -24.141 -11.32 1 96 96 VAL B C 1
ATOM 4079 O O . VAL B 1 96 ? 12.82 -25.062 -11.062 1 96 96 VAL B O 1
ATOM 4082 N N . VAL B 1 97 ? 13.203 -22.891 -11.648 1 94.19 97 VAL B N 1
ATOM 4083 C CA . VAL B 1 97 ? 11.781 -22.578 -11.703 1 94.19 97 VAL B CA 1
ATOM 4084 C C . VAL B 1 97 ? 11.461 -21.859 -13.016 1 94.19 97 VAL B C 1
ATOM 4086 O O . VAL B 1 97 ? 12.227 -21.016 -13.477 1 94.19 97 VAL B O 1
ATOM 4089 N N . SER B 1 98 ? 10.383 -22.328 -13.656 1 89.69 98 SER B N 1
ATOM 4090 C CA . SER B 1 98 ? 9.836 -21.625 -14.812 1 89.69 98 SER B CA 1
ATOM 4091 C C . SER B 1 98 ? 8.719 -20.672 -14.398 1 89.69 98 SER B C 1
ATOM 4093 O O . SER B 1 98 ? 7.879 -21 -13.57 1 89.69 98 SER B O 1
ATOM 4095 N N . SER B 1 99 ? 8.789 -19.406 -14.875 1 81.75 99 SER B N 1
ATOM 4096 C CA . SER B 1 99 ? 7.77 -18.453 -14.469 1 81.75 99 SER B CA 1
ATOM 4097 C C . SER B 1 99 ? 7.629 -17.328 -15.484 1 81.75 99 SER B C 1
ATOM 4099 O O . SER B 1 99 ? 8.523 -17.109 -16.312 1 81.75 99 SER B O 1
ATOM 4101 N N . THR B 1 100 ? 6.5 -16.719 -15.469 1 68.31 100 THR B N 1
ATOM 4102 C CA . THR B 1 100 ? 6.281 -15.492 -16.234 1 68.31 100 THR B CA 1
ATOM 4103 C C . THR B 1 100 ? 6.199 -14.281 -15.312 1 68.31 100 THR B C 1
ATOM 4105 O O . THR B 1 100 ? 5.863 -13.18 -15.758 1 68.31 100 THR B O 1
ATOM 4108 N N . GLY B 1 101 ? 6.547 -14.469 -14.039 1 75.5 101 GLY B N 1
ATOM 4109 C CA . GLY B 1 101 ? 6.434 -13.25 -13.25 1 75.5 101 GLY B CA 1
ATOM 4110 C C . GLY B 1 101 ? 6.66 -13.484 -11.766 1 75.5 101 GLY B C 1
ATOM 4111 O O . GLY B 1 101 ? 7.777 -13.789 -11.344 1 75.5 101 GLY B O 1
ATOM 4112 N N . ASN B 1 102 ? 5.496 -13.461 -10.945 1 81.56 102 ASN B N 1
ATOM 4113 C CA . ASN B 1 102 ? 5.539 -13.367 -9.492 1 81.56 102 ASN B CA 1
ATOM 4114 C C . ASN B 1 102 ? 6.074 -14.648 -8.859 1 81.56 102 ASN B C 1
ATOM 4116 O O . ASN B 1 102 ? 6.844 -14.602 -7.902 1 81.56 102 ASN B O 1
ATOM 4120 N N . ALA B 1 103 ? 5.777 -15.742 -9.43 1 87.12 103 ALA B N 1
ATOM 4121 C CA . ALA B 1 103 ? 6.188 -17.016 -8.852 1 87.12 103 ALA B CA 1
ATOM 4122 C C . ALA B 1 103 ? 7.703 -17.188 -8.914 1 87.12 103 ALA B C 1
ATOM 4124 O O . ALA B 1 103 ? 8.32 -17.688 -7.969 1 87.12 103 ALA B O 1
ATOM 4125 N N . GLY B 1 104 ? 8.25 -16.859 -10.047 1 89.88 104 GLY B N 1
ATOM 4126 C CA . GLY B 1 104 ? 9.695 -16.938 -10.188 1 89.88 104 GLY B CA 1
ATOM 4127 C C . GLY B 1 104 ? 10.445 -16.062 -9.203 1 89.88 104 GLY B C 1
ATOM 4128 O O . GLY B 1 104 ? 11.43 -16.516 -8.594 1 89.88 104 GLY B O 1
ATOM 4129 N N . VAL B 1 105 ? 9.969 -14.898 -9.023 1 90.19 105 VAL B N 1
ATOM 4130 C CA . VAL B 1 105 ? 10.594 -13.953 -8.102 1 90.19 105 VAL B CA 1
ATOM 4131 C C . VAL B 1 105 ? 10.453 -14.469 -6.672 1 90.19 105 VAL B C 1
ATOM 4133 O O . VAL B 1 105 ? 11.414 -14.43 -5.895 1 90.19 105 VAL B O 1
ATOM 4136 N N . SER B 1 106 ? 9.328 -14.938 -6.348 1 93.56 106 SER B N 1
ATOM 4137 C CA . SER B 1 106 ? 9.078 -15.477 -5.016 1 93.56 106 SER B CA 1
ATOM 4138 C C . SER B 1 106 ? 9.977 -16.672 -4.727 1 93.56 106 SER B C 1
ATOM 4140 O O . SER B 1 106 ? 10.531 -16.781 -3.629 1 93.56 106 SER B O 1
ATOM 4142 N N . ALA B 1 107 ? 10.109 -17.547 -5.707 1 94.56 107 ALA B N 1
ATOM 4143 C CA . ALA B 1 107 ? 10.977 -18.719 -5.547 1 94.56 107 ALA B CA 1
ATOM 4144 C C . ALA B 1 107 ? 12.422 -18.297 -5.305 1 94.56 107 ALA B C 1
ATOM 4146 O O . ALA B 1 107 ? 13.109 -18.859 -4.453 1 94.56 107 ALA B O 1
ATOM 4147 N N . ALA B 1 108 ? 12.844 -17.328 -6.051 1 94.5 108 ALA B N 1
ATOM 4148 C CA . ALA B 1 108 ? 14.211 -16.828 -5.941 1 94.5 108 ALA B CA 1
ATOM 4149 C C . ALA B 1 108 ? 14.477 -16.25 -4.555 1 94.5 108 ALA B C 1
ATOM 4151 O O . ALA B 1 108 ? 15.508 -16.531 -3.945 1 94.5 108 ALA B O 1
ATOM 4152 N N . ILE B 1 109 ? 13.547 -15.5 -4.055 1 93.06 109 ILE B N 1
ATOM 4153 C CA . ILE B 1 109 ? 13.695 -14.883 -2.74 1 93.06 109 ILE B CA 1
ATOM 4154 C C . ILE B 1 109 ? 13.688 -15.969 -1.662 1 93.06 109 ILE B C 1
ATOM 4156 O O . ILE B 1 109 ? 14.516 -15.945 -0.745 1 93.06 109 ILE B O 1
ATOM 4160 N N . ALA B 1 110 ? 12.789 -16.875 -1.78 1 94.94 110 ALA B N 1
ATOM 4161 C CA . ALA B 1 110 ? 12.727 -17.984 -0.828 1 94.94 110 ALA B CA 1
ATOM 4162 C C . ALA B 1 110 ? 14.023 -18.797 -0.846 1 94.94 110 ALA B C 1
ATOM 4164 O O . ALA B 1 110 ? 14.547 -19.156 0.208 1 94.94 110 ALA B O 1
ATOM 4165 N N . ALA B 1 111 ? 14.523 -19.078 -2.041 1 95.06 111 ALA B N 1
ATOM 4166 C CA . ALA B 1 111 ? 15.766 -19.828 -2.172 1 95.06 111 ALA B CA 1
ATOM 4167 C C . ALA B 1 111 ? 16.922 -19.109 -1.48 1 95.06 111 ALA B C 1
ATOM 4169 O O . ALA B 1 111 ? 17.719 -19.734 -0.768 1 95.06 111 ALA B O 1
ATOM 4170 N N . SER B 1 112 ? 16.984 -17.844 -1.73 1 92.25 112 SER B N 1
ATOM 4171 C CA . SER B 1 112 ? 18.016 -17.031 -1.07 1 92.25 112 SER B CA 1
ATOM 4172 C C . SER B 1 112 ? 17.891 -17.109 0.447 1 92.25 112 SER B C 1
ATOM 4174 O O . SER B 1 112 ? 18.875 -17.25 1.156 1 92.25 112 SER B O 1
ATOM 4176 N N . HIS B 1 113 ? 16.703 -17.031 0.916 1 91.56 113 HIS B N 1
ATOM 4177 C CA . HIS B 1 113 ? 16.422 -17.094 2.346 1 91.56 113 HIS B CA 1
ATOM 4178 C C . HIS B 1 113 ? 16.906 -18.406 2.947 1 91.56 113 HIS B C 1
ATOM 4180 O O . HIS B 1 113 ? 17.484 -18.422 4.039 1 91.56 113 HIS B O 1
ATOM 4186 N N . TYR B 1 114 ? 16.734 -19.453 2.236 1 93.44 114 TYR B N 1
ATOM 4187 C CA . TYR B 1 114 ? 17.094 -20.766 2.742 1 93.44 114 TYR B CA 1
ATOM 4188 C C . TYR B 1 114 ? 18.453 -21.188 2.23 1 93.44 114 TYR B C 1
ATOM 4190 O O . TYR B 1 114 ? 18.828 -22.359 2.332 1 93.44 114 TYR B O 1
ATOM 4198 N N . LYS B 1 115 ? 19.141 -20.281 1.568 1 91.94 115 LYS B N 1
ATOM 4199 C CA . LYS B 1 115 ? 20.531 -20.438 1.146 1 91.94 115 LYS B CA 1
ATOM 4200 C C . LYS B 1 115 ? 20.672 -21.531 0.088 1 91.94 115 LYS B C 1
ATOM 4202 O O . LYS B 1 115 ? 21.594 -22.344 0.15 1 91.94 115 LYS B O 1
ATOM 4207 N N . LEU B 1 116 ? 19.734 -21.562 -0.763 1 94.19 116 LEU B N 1
ATOM 4208 C CA . LEU B 1 116 ? 19.797 -22.453 -1.921 1 94.19 116 LEU B CA 1
ATOM 4209 C C . LEU B 1 116 ? 20.062 -21.656 -3.197 1 94.19 116 LEU B C 1
ATOM 4211 O O . LEU B 1 116 ? 19.719 -20.469 -3.283 1 94.19 116 LEU B O 1
ATOM 4215 N N . GLY B 1 117 ? 20.688 -22.297 -4.137 1 93.94 117 GLY B N 1
ATOM 4216 C CA . GLY B 1 117 ? 20.781 -21.719 -5.469 1 93.94 117 GLY B CA 1
ATOM 4217 C C . GLY B 1 117 ? 19.453 -21.75 -6.223 1 93.94 117 GLY B C 1
ATOM 4218 O O . GLY B 1 117 ? 18.625 -22.625 -5.992 1 93.94 117 GLY B O 1
ATOM 4219 N N . CYS B 1 118 ? 19.328 -20.75 -7.121 1 95.69 118 CYS B N 1
ATOM 4220 C CA . CYS B 1 118 ? 18.078 -20.688 -7.863 1 95.69 118 CYS B CA 1
ATOM 4221 C C . CYS B 1 118 ? 18.297 -20.156 -9.273 1 95.69 118 CYS B C 1
ATOM 4223 O O . CYS B 1 118 ? 19.078 -19.219 -9.477 1 95.69 118 CYS B O 1
ATOM 4225 N N . THR B 1 119 ? 17.734 -20.844 -10.211 1 95.69 119 THR B N 1
ATOM 4226 C CA . THR B 1 119 ? 17.641 -20.375 -11.594 1 95.69 119 THR B CA 1
ATOM 4227 C C . THR B 1 119 ? 16.188 -20.141 -11.984 1 95.69 119 THR B C 1
ATOM 4229 O O . THR B 1 119 ? 15.344 -21.031 -11.836 1 95.69 119 THR B O 1
ATOM 4232 N N . VAL B 1 120 ? 15.953 -18.953 -12.445 1 95.19 120 VAL B N 1
ATOM 4233 C CA . VAL B 1 120 ? 14.625 -18.609 -12.938 1 95.19 120 VAL B CA 1
ATOM 4234 C C . VAL B 1 120 ? 14.633 -18.547 -14.461 1 95.19 120 VAL B C 1
ATOM 4236 O O . VAL B 1 120 ? 15.453 -17.828 -15.047 1 95.19 120 VAL B O 1
ATOM 4239 N N . VAL B 1 121 ? 13.734 -19.312 -15.078 1 94.19 121 VAL B N 1
ATOM 4240 C CA . VAL B 1 121 ? 13.609 -19.312 -16.531 1 94.19 121 VAL B CA 1
ATOM 4241 C C . VAL B 1 121 ? 12.352 -18.562 -16.953 1 94.19 121 VAL B C 1
ATOM 4243 O O . VAL B 1 121 ? 11.25 -18.875 -16.484 1 94.19 121 VAL B O 1
ATOM 4246 N N . VAL B 1 122 ? 12.508 -17.516 -17.781 1 89.88 122 VAL B N 1
ATOM 4247 C CA . VAL B 1 122 ? 11.391 -16.703 -18.25 1 89.88 122 VAL B CA 1
ATOM 4248 C C . VAL B 1 122 ? 11.43 -16.578 -19.766 1 89.88 122 VAL B C 1
ATOM 4250 O O . VAL B 1 122 ? 12.461 -16.844 -20.391 1 89.88 122 VAL B O 1
ATOM 4253 N N . PRO B 1 123 ? 10.227 -16.219 -20.328 1 87.44 123 PRO B N 1
ATOM 4254 C CA . PRO B 1 123 ? 10.25 -15.961 -21.766 1 87.44 123 PRO B CA 1
ATOM 4255 C C . PRO B 1 123 ? 11.133 -14.773 -22.141 1 87.44 123 PRO B C 1
ATOM 4257 O O . PRO B 1 123 ? 11.344 -13.875 -21.312 1 87.44 123 PRO B O 1
ATOM 4260 N N . GLU B 1 124 ? 11.57 -14.734 -23.328 1 87.69 124 GLU B N 1
ATOM 4261 C CA . GLU B 1 124 ? 12.406 -13.648 -23.844 1 87.69 124 GLU B CA 1
ATOM 4262 C C . GLU B 1 124 ? 11.656 -12.32 -23.812 1 87.69 124 GLU B C 1
ATOM 4264 O O . GLU B 1 124 ? 12.266 -11.25 -23.75 1 87.69 124 GLU B O 1
ATOM 4269 N N . THR B 1 125 ? 10.352 -12.422 -23.812 1 78.44 125 THR B N 1
ATOM 4270 C CA . THR B 1 125 ? 9.516 -11.227 -23.859 1 78.44 125 THR B CA 1
ATOM 4271 C C . THR B 1 125 ? 9.312 -10.656 -22.453 1 78.44 125 THR B C 1
ATOM 4273 O O . THR B 1 125 ? 8.75 -9.57 -22.297 1 78.44 125 THR B O 1
ATOM 4276 N N . ASP B 1 126 ? 9.812 -11.391 -21.5 1 78.19 126 ASP B N 1
ATOM 4277 C CA . ASP B 1 126 ? 9.648 -10.922 -20.125 1 78.19 126 ASP B CA 1
ATOM 4278 C C . ASP B 1 126 ? 10.461 -9.656 -19.891 1 78.19 126 ASP B C 1
ATOM 4280 O O . ASP B 1 126 ? 11.656 -9.609 -20.188 1 78.19 126 ASP B O 1
ATOM 4284 N N . THR B 1 127 ? 9.773 -8.609 -19.344 1 73.81 127 THR B N 1
ATOM 4285 C CA . THR B 1 127 ? 10.469 -7.348 -19.125 1 73.81 127 THR B CA 1
ATOM 4286 C C . THR B 1 127 ? 10.477 -6.969 -17.656 1 73.81 127 THR B C 1
ATOM 4288 O O . THR B 1 127 ? 11.062 -5.953 -17.266 1 73.81 127 THR B O 1
ATOM 4291 N N . HIS B 1 128 ? 9.953 -7.77 -16.781 1 75.06 128 HIS B N 1
ATOM 4292 C CA . HIS B 1 128 ? 9.75 -7.316 -15.406 1 75.06 128 HIS B CA 1
ATOM 4293 C C . HIS B 1 128 ? 10.586 -8.125 -14.43 1 75.06 128 HIS B C 1
ATOM 4295 O O . HIS B 1 128 ? 11.008 -7.613 -13.391 1 75.06 128 HIS B O 1
ATOM 4301 N N . THR B 1 129 ? 10.883 -9.359 -14.727 1 80.44 129 THR B N 1
ATOM 4302 C CA . THR B 1 129 ? 11.477 -10.281 -13.766 1 80.44 129 THR B CA 1
ATOM 4303 C C . THR B 1 129 ? 12.922 -9.906 -13.477 1 80.44 129 THR B C 1
ATOM 4305 O O . THR B 1 129 ? 13.359 -9.93 -12.32 1 80.44 129 THR B O 1
ATOM 4308 N N . LYS B 1 130 ? 13.672 -9.57 -14.57 1 78.38 130 LYS B N 1
ATOM 4309 C CA . LYS B 1 130 ? 15.086 -9.25 -14.406 1 78.38 130 LYS B CA 1
ATOM 4310 C C . LYS B 1 130 ? 15.281 -8.141 -13.383 1 78.38 130 LYS B C 1
ATOM 4312 O O . LYS B 1 130 ? 16.047 -8.297 -12.422 1 78.38 130 LYS B O 1
ATOM 4317 N N . ALA B 1 131 ? 14.539 -7.105 -13.594 1 73.44 131 ALA B N 1
ATOM 4318 C CA . ALA B 1 131 ? 14.68 -5.949 -12.719 1 73.44 131 ALA B CA 1
ATOM 4319 C C . ALA B 1 131 ? 14.336 -6.312 -11.273 1 73.44 131 ALA B C 1
ATOM 4321 O O . ALA B 1 131 ? 15 -5.863 -10.336 1 73.44 131 ALA B O 1
ATOM 4322 N N . ARG B 1 132 ? 13.398 -7.09 -11.133 1 78.06 132 ARG B N 1
ATOM 4323 C CA . ARG B 1 132 ? 12.945 -7.469 -9.797 1 78.06 132 ARG B CA 1
ATOM 4324 C C . ARG B 1 132 ? 13.961 -8.383 -9.117 1 78.06 132 ARG B C 1
ATOM 4326 O O . ARG B 1 132 ? 14.227 -8.234 -7.918 1 78.06 132 ARG B O 1
ATOM 4333 N N . LEU B 1 133 ? 14.531 -9.266 -9.859 1 82.31 133 LEU B N 1
ATOM 4334 C CA . LEU B 1 133 ? 15.516 -10.18 -9.297 1 82.31 133 LEU B CA 1
ATOM 4335 C C . LEU B 1 133 ? 16.781 -9.445 -8.891 1 82.31 133 LEU B C 1
ATOM 4337 O O . LEU B 1 133 ? 17.391 -9.758 -7.859 1 82.31 133 LEU B O 1
ATOM 4341 N N . GLU B 1 134 ? 17.172 -8.547 -9.727 1 76.62 134 GLU B N 1
ATOM 4342 C CA . GLU B 1 134 ? 18.375 -7.773 -9.414 1 76.62 134 GLU B CA 1
ATOM 4343 C C . GLU B 1 134 ? 18.234 -7.055 -8.078 1 76.62 134 GLU B C 1
ATOM 4345 O O . GLU B 1 134 ? 19.234 -6.863 -7.363 1 76.62 134 GLU B O 1
ATOM 4350 N N . LEU B 1 135 ? 17 -6.875 -7.805 1 71.5 135 LEU B N 1
ATOM 4351 C CA . LEU B 1 135 ? 16.734 -6.098 -6.598 1 71.5 135 LEU B CA 1
ATOM 4352 C C . LEU B 1 135 ? 16.5 -7.016 -5.406 1 71.5 135 LEU B C 1
ATOM 4354 O O . LEU B 1 135 ? 17.078 -6.82 -4.332 1 71.5 135 LEU B O 1
ATOM 4358 N N . GLU B 1 136 ? 15.711 -8 -5.613 1 77.38 136 GLU B N 1
ATOM 4359 C CA . GLU B 1 136 ? 15.188 -8.781 -4.5 1 77.38 136 GLU B CA 1
ATOM 4360 C C . GLU B 1 136 ? 16.016 -10.047 -4.277 1 77.38 136 GLU B C 1
ATOM 4362 O O . GLU B 1 136 ? 16.062 -10.578 -3.164 1 77.38 136 GLU B O 1
ATOM 4367 N N . ALA B 1 137 ? 16.594 -10.555 -5.316 1 85.56 137 ALA B N 1
ATOM 4368 C CA . ALA B 1 137 ? 17.375 -11.781 -5.277 1 85.56 137 ALA B CA 1
ATOM 4369 C C . ALA B 1 137 ? 18.547 -11.719 -6.258 1 85.56 137 ALA B C 1
ATOM 4371 O O . ALA B 1 137 ? 18.609 -12.516 -7.203 1 85.56 137 ALA B O 1
ATOM 4372 N N . PRO B 1 138 ? 19.531 -10.938 -5.93 1 81 138 PRO B N 1
ATOM 4373 C CA . PRO B 1 138 ? 20.594 -10.633 -6.906 1 81 138 PRO B CA 1
ATOM 4374 C C . PRO B 1 138 ? 21.438 -11.859 -7.242 1 81 138 PRO B C 1
ATOM 4376 O O . PRO B 1 138 ? 22.109 -11.875 -8.273 1 81 138 PRO B O 1
ATOM 4379 N N . HIS B 1 139 ? 21.453 -12.859 -6.457 1 86.88 139 HIS B N 1
ATOM 4380 C CA . HIS B 1 139 ? 22.312 -14.008 -6.699 1 86.88 139 HIS B CA 1
ATOM 4381 C C . HIS B 1 139 ? 21.609 -15.055 -7.559 1 86.88 139 HIS B C 1
ATOM 4383 O O . HIS B 1 139 ? 22.203 -16.078 -7.914 1 86.88 139 HIS B O 1
ATOM 4389 N N . THR B 1 140 ? 20.406 -14.773 -7.914 1 93.06 140 THR B N 1
ATOM 4390 C CA . THR B 1 140 ? 19.625 -15.703 -8.734 1 93.06 140 THR B CA 1
ATOM 4391 C C . THR B 1 140 ? 20.078 -15.641 -10.188 1 93.06 140 THR B C 1
ATOM 4393 O O . THR B 1 140 ? 20.359 -14.562 -10.711 1 93.06 140 THR B O 1
ATOM 4396 N N . ARG B 1 141 ? 20.188 -16.828 -10.797 1 93.31 141 ARG B N 1
ATOM 4397 C CA . ARG B 1 141 ? 20.469 -16.875 -12.227 1 93.31 141 ARG B CA 1
ATOM 4398 C C . ARG B 1 141 ? 19.188 -16.734 -13.039 1 93.31 141 ARG B C 1
ATOM 4400 O O . ARG B 1 141 ? 18.203 -17.438 -12.789 1 93.31 141 ARG B O 1
ATOM 4407 N N . LEU B 1 142 ? 19.203 -15.789 -13.938 1 93.38 142 LEU B N 1
ATOM 4408 C CA . LEU B 1 142 ? 18.047 -15.578 -14.812 1 93.38 142 LEU B CA 1
ATOM 4409 C C . LEU B 1 142 ? 18.344 -16.094 -16.219 1 93.38 142 LEU B C 1
ATOM 4411 O O . LEU B 1 142 ? 19.375 -15.758 -16.812 1 93.38 142 LEU B O 1
ATOM 4415 N N . VAL B 1 143 ? 17.484 -16.953 -16.766 1 94.12 143 VAL B N 1
ATOM 4416 C CA . VAL B 1 143 ? 17.578 -17.469 -18.125 1 94.12 143 VAL B CA 1
ATOM 4417 C C . VAL B 1 143 ? 16.359 -17.031 -18.938 1 94.12 143 VAL B C 1
ATOM 4419 O O . VAL B 1 143 ? 15.219 -17.328 -18.562 1 94.12 143 VAL B O 1
ATOM 4422 N N . CYS B 1 144 ? 16.594 -16.297 -19.953 1 92.38 144 CYS B N 1
ATOM 4423 C CA . CYS B 1 144 ? 15.531 -15.914 -20.891 1 92.38 144 CYS B CA 1
ATOM 4424 C C . CYS B 1 144 ? 15.516 -16.812 -22.109 1 92.38 144 CYS B C 1
ATOM 4426 O O . CYS B 1 144 ? 16.5 -16.85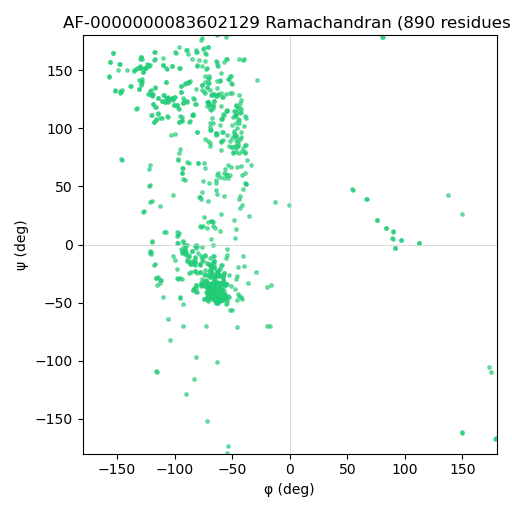9 -22.859 1 92.38 144 CYS B O 1
ATOM 4428 N N . PHE B 1 145 ? 14.375 -17.484 -22.312 1 92.62 145 PHE B N 1
ATOM 4429 C CA . PHE B 1 145 ? 14.344 -18.453 -23.406 1 92.62 145 PHE B CA 1
ATOM 4430 C C . PHE B 1 145 ? 12.93 -18.609 -23.953 1 92.62 145 PHE B C 1
ATOM 4432 O O . PHE B 1 145 ? 11.977 -18.75 -23.188 1 92.62 145 PHE B O 1
ATOM 4439 N N . GLY B 1 146 ? 12.859 -18.562 -25.281 1 89.19 146 GLY B N 1
ATOM 4440 C CA . GLY B 1 146 ? 11.602 -18.875 -25.938 1 89.19 146 GLY B CA 1
ATOM 4441 C C . GLY B 1 146 ? 10.617 -17.719 -25.938 1 89.19 146 GLY B C 1
ATOM 4442 O O . GLY B 1 146 ? 10.906 -16.656 -25.391 1 89.19 146 GLY B O 1
ATOM 4443 N N . THR B 1 147 ? 9.414 -18.016 -26.594 1 83.88 147 THR B N 1
ATOM 4444 C CA . THR B 1 147 ? 8.383 -16.984 -26.719 1 83.88 147 THR B CA 1
ATOM 4445 C C . THR B 1 147 ? 7.082 -17.453 -26.078 1 83.88 147 THR B C 1
ATOM 4447 O O . THR B 1 147 ? 6.109 -16.703 -26 1 83.88 147 THR B O 1
ATOM 4450 N N . SER B 1 148 ? 7.094 -18.703 -25.656 1 78.19 148 SER B N 1
ATOM 4451 C CA . SER B 1 148 ? 5.902 -19.25 -25.031 1 78.19 148 SER B CA 1
ATOM 4452 C C . SER B 1 148 ? 6.242 -19.906 -23.688 1 78.19 148 SER B C 1
ATOM 4454 O O . SER B 1 148 ? 7.398 -20.25 -23.438 1 78.19 148 SER B O 1
ATOM 4456 N N . TYR B 1 149 ? 5.246 -20.078 -22.906 1 76.44 149 TYR B N 1
ATOM 4457 C CA . TYR B 1 149 ? 5.449 -20.703 -21.594 1 76.44 149 TYR B CA 1
ATOM 4458 C C . TYR B 1 149 ? 5.883 -22.156 -21.75 1 76.44 149 TYR B C 1
ATOM 4460 O O . TYR B 1 149 ? 6.703 -22.641 -20.969 1 76.44 149 TYR B O 1
ATOM 4468 N N . ASP B 1 150 ? 5.367 -22.812 -22.719 1 79 150 ASP B N 1
ATOM 4469 C CA . ASP B 1 150 ? 5.746 -24.203 -22.953 1 79 150 ASP B CA 1
ATOM 4470 C C . ASP B 1 150 ? 7.242 -24.328 -23.234 1 79 150 ASP B C 1
ATOM 4472 O O . ASP B 1 150 ? 7.891 -25.266 -22.766 1 79 150 ASP B O 1
ATOM 4476 N N . GLN B 1 151 ? 7.668 -23.406 -23.953 1 87.5 151 GLN B N 1
ATOM 4477 C CA . GLN B 1 151 ? 9.094 -23.406 -24.266 1 87.5 151 GLN B CA 1
ATOM 4478 C C . GLN B 1 151 ? 9.922 -23.141 -23.016 1 87.5 151 GLN B C 1
ATOM 4480 O O . GLN B 1 151 ? 11 -23.703 -22.828 1 87.5 151 GLN B O 1
ATOM 4485 N N . VAL B 1 152 ? 9.406 -22.297 -22.203 1 89.75 152 VAL B N 1
ATOM 4486 C CA . VAL B 1 152 ? 10.078 -21.938 -20.953 1 89.75 152 VAL B CA 1
ATOM 4487 C C . VAL B 1 152 ? 10.133 -23.156 -20.031 1 89.75 152 VAL B C 1
ATOM 4489 O O . VAL B 1 152 ? 11.172 -23.438 -19.438 1 89.75 152 VAL B O 1
ATOM 4492 N N . VAL B 1 153 ? 9.102 -23.906 -19.984 1 88 153 VAL B N 1
ATOM 4493 C CA . VAL B 1 153 ? 9.039 -25.109 -19.141 1 88 153 VAL B CA 1
ATOM 4494 C C . VAL B 1 153 ? 10.023 -26.156 -19.672 1 88 153 VAL B C 1
ATOM 4496 O O . VAL B 1 153 ? 10.766 -26.766 -18.891 1 88 153 VAL B O 1
ATOM 4499 N N . ALA B 1 154 ? 10.008 -26.359 -20.922 1 92.19 154 ALA B N 1
ATOM 4500 C CA . ALA B 1 154 ? 10.914 -27.328 -21.547 1 92.19 154 ALA B CA 1
ATOM 4501 C C . ALA B 1 154 ? 12.375 -26.969 -21.266 1 92.19 154 ALA B C 1
ATOM 4503 O O . ALA B 1 154 ? 13.195 -27.844 -21.016 1 92.19 154 ALA B O 1
ATOM 4504 N N . LYS B 1 155 ? 12.594 -25.719 -21.406 1 94.5 155 LYS B N 1
ATOM 4505 C CA . LYS B 1 155 ? 13.961 -25.25 -21.125 1 94.5 155 LYS B CA 1
ATOM 4506 C C . LYS B 1 155 ? 14.352 -25.516 -19.688 1 94.5 155 LYS B C 1
ATOM 4508 O O . LYS B 1 155 ? 15.469 -25.953 -19.406 1 94.5 155 LYS B O 1
ATOM 4513 N N . ALA B 1 156 ? 13.523 -25.203 -18.781 1 94.75 156 ALA B N 1
ATOM 4514 C CA . ALA B 1 156 ? 13.789 -25.469 -17.375 1 94.75 156 ALA B CA 1
ATOM 4515 C C . ALA B 1 156 ? 14.078 -26.938 -17.125 1 94.75 156 ALA B C 1
ATOM 4517 O O . ALA B 1 156 ? 15.016 -27.281 -16.406 1 94.75 156 ALA B O 1
ATOM 4518 N N . GLU B 1 157 ? 13.336 -27.781 -17.734 1 94.12 157 GLU B N 1
ATOM 4519 C CA . GLU B 1 157 ? 13.531 -29.219 -17.609 1 94.12 157 GLU B CA 1
ATOM 4520 C C . GLU B 1 157 ? 14.883 -29.641 -18.188 1 94.12 157 GLU B C 1
ATOM 4522 O O . GLU B 1 157 ? 15.57 -30.5 -17.609 1 94.12 157 GLU B O 1
ATOM 4527 N N . SER B 1 158 ? 15.172 -29.062 -19.266 1 95.06 158 SER B N 1
ATOM 4528 C CA . SER B 1 158 ? 16.453 -29.359 -19.891 1 95.06 158 SER B CA 1
ATOM 4529 C C . SER B 1 158 ? 17.625 -28.969 -19 1 95.06 158 SER B C 1
ATOM 4531 O O . SER B 1 158 ? 18.609 -29.688 -18.906 1 9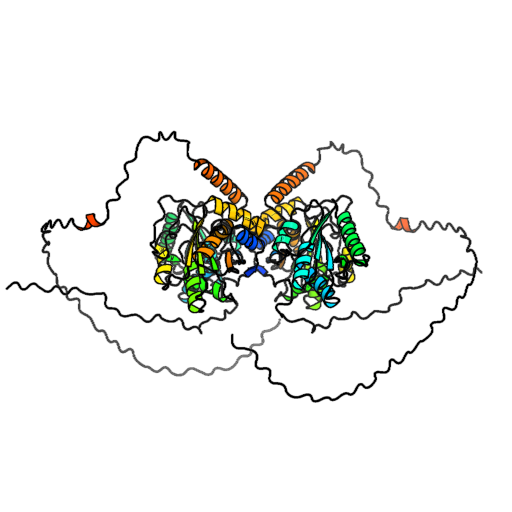5.06 158 SER B O 1
ATOM 4533 N N . ILE B 1 159 ? 17.531 -27.828 -18.375 1 94.25 159 ILE B N 1
ATOM 4534 C CA . ILE B 1 159 ? 18.578 -27.344 -17.469 1 94.25 159 ILE B CA 1
ATOM 4535 C C . ILE B 1 159 ? 18.75 -28.328 -16.312 1 94.25 159 ILE B C 1
ATOM 4537 O O . ILE B 1 159 ? 19.875 -28.688 -15.961 1 94.25 159 ILE B O 1
ATOM 4541 N N . VAL B 1 160 ? 17.672 -28.766 -15.836 1 94 160 VAL B N 1
ATOM 4542 C CA . VAL B 1 160 ? 17.719 -29.703 -14.719 1 94 160 VAL B CA 1
ATOM 4543 C C . VAL B 1 160 ? 18.359 -31.016 -15.172 1 94 160 VAL B C 1
ATOM 4545 O O . VAL B 1 160 ? 19.234 -31.547 -14.492 1 94 160 VAL B O 1
ATOM 4548 N N . SER B 1 161 ? 17.938 -31.562 -16.297 1 93.38 161 SER B N 1
ATOM 4549 C CA . SER B 1 161 ? 18.453 -32.812 -16.828 1 93.38 161 SER B CA 1
ATOM 4550 C C . SER B 1 161 ? 19.953 -32.719 -17.094 1 93.38 161 SER B C 1
ATOM 4552 O O . SER B 1 161 ? 20.719 -33.625 -16.703 1 93.38 161 SER B O 1
ATOM 4554 N N . ALA B 1 162 ? 20.328 -31.672 -17.719 1 90.88 162 ALA B N 1
ATOM 4555 C CA . ALA B 1 162 ? 21.734 -31.469 -18.031 1 90.88 162 ALA B CA 1
ATOM 4556 C C . ALA B 1 162 ? 22.578 -31.328 -16.766 1 90.88 162 ALA B C 1
ATOM 4558 O O . ALA B 1 162 ? 23.688 -31.859 -16.703 1 90.88 162 ALA B O 1
ATOM 4559 N N . GLY B 1 163 ? 22.062 -30.594 -15.812 1 88.19 163 GLY B N 1
ATOM 4560 C CA . GLY B 1 163 ? 22.781 -30.375 -14.562 1 88.19 163 GLY B CA 1
ATOM 4561 C C . GLY B 1 163 ? 22.953 -31.656 -13.758 1 88.19 163 GLY B C 1
ATOM 4562 O O . GLY B 1 163 ? 23.984 -31.844 -13.109 1 88.19 163 GLY B O 1
ATOM 4563 N N . ASN B 1 164 ? 21.984 -32.5 -13.852 1 90 164 ASN B N 1
ATOM 4564 C CA . ASN B 1 164 ? 22.031 -33.719 -13.055 1 90 164 ASN B CA 1
ATOM 4565 C C . ASN B 1 164 ? 22.797 -34.844 -13.781 1 90 164 ASN B C 1
ATOM 4567 O O . ASN B 1 164 ? 23.219 -35.812 -13.156 1 90 164 ASN B O 1
ATOM 4571 N N . SER B 1 165 ? 22.859 -34.781 -15.117 1 84.25 165 SER B N 1
ATOM 4572 C CA . SER B 1 165 ? 23.578 -35.781 -15.883 1 84.25 165 SER B CA 1
ATOM 4573 C C . SER B 1 165 ? 25.078 -35.5 -15.906 1 84.25 165 SER B C 1
ATOM 4575 O O . SER B 1 165 ? 25.875 -36.406 -16.125 1 84.25 165 SER B O 1
ATOM 4577 N N . SER B 1 166 ? 25.469 -34.281 -15.977 1 66.44 166 SER B N 1
ATOM 4578 C CA . SER B 1 166 ? 26.875 -33.906 -16.141 1 66.44 166 SER B CA 1
ATOM 4579 C C . SER B 1 166 ? 27.703 -34.344 -14.938 1 66.44 166 SER B C 1
ATOM 4581 O O . SER B 1 166 ? 27.344 -34.062 -13.789 1 66.44 166 SER B O 1
ATOM 4583 N N . ALA B 1 167 ? 28.359 -35.562 -15.078 1 57.12 167 ALA B N 1
ATOM 4584 C CA . ALA B 1 167 ? 29.297 -36.156 -14.125 1 57.12 167 ALA B CA 1
ATOM 4585 C C . ALA B 1 167 ? 30.312 -35.125 -13.633 1 57.12 167 ALA B C 1
ATOM 4587 O O . ALA B 1 167 ? 30.812 -35.219 -12.516 1 57.12 167 ALA B O 1
ATOM 4588 N N . SER B 1 168 ? 30.906 -34.375 -14.562 1 47.12 168 SER B N 1
ATOM 4589 C CA . SER B 1 168 ? 32.125 -33.562 -14.336 1 47.12 168 SER B CA 1
ATOM 4590 C C . SER B 1 168 ? 31.812 -32.375 -13.445 1 47.12 168 SER B C 1
ATOM 4592 O O . SER B 1 168 ? 32.688 -31.547 -13.195 1 47.12 168 SER B O 1
ATOM 4594 N N . SER B 1 169 ? 30.531 -31.938 -13.375 1 46.12 169 SER B N 1
ATOM 4595 C CA . SER B 1 169 ? 30.484 -30.625 -12.734 1 46.12 169 SER B CA 1
ATOM 4596 C C . SER B 1 169 ? 30.859 -30.703 -11.258 1 46.12 169 SER B C 1
ATOM 4598 O O . SER B 1 169 ? 30.391 -31.594 -10.547 1 46.12 169 SER B O 1
ATOM 4600 N N . PHE B 1 170 ? 32.062 -30.391 -11 1 43.78 170 PHE B N 1
ATOM 4601 C CA . PHE B 1 170 ? 32.594 -30.297 -9.641 1 43.78 170 PHE B CA 1
ATOM 4602 C C . PHE B 1 170 ? 31.453 -30.141 -8.625 1 43.78 170 PHE B C 1
ATOM 4604 O O . PHE B 1 170 ? 31.516 -30.719 -7.539 1 43.78 170 PHE B O 1
ATOM 4611 N N . ALA B 1 171 ? 30.797 -28.938 -8.664 1 53.56 171 ALA B N 1
ATOM 4612 C CA . ALA B 1 171 ? 29.969 -28.625 -7.504 1 53.56 171 ALA B CA 1
ATOM 4613 C C . ALA B 1 171 ? 28.672 -29.422 -7.523 1 53.56 171 ALA B C 1
ATOM 4615 O O . ALA B 1 171 ? 27.906 -29.344 -8.484 1 53.56 171 ALA B O 1
ATOM 4616 N N . ASN B 1 172 ? 28.75 -30.875 -7.629 1 66.06 172 ASN B N 1
ATOM 4617 C CA . ASN B 1 172 ? 27.766 -31.953 -7.457 1 66.06 172 ASN B CA 1
ATOM 4618 C C . ASN B 1 172 ? 26.484 -31.438 -6.797 1 66.06 172 ASN B C 1
ATOM 4620 O O . ASN B 1 172 ? 25.953 -32.094 -5.891 1 66.06 172 ASN B O 1
ATOM 4624 N N . ILE B 1 173 ? 26.125 -30.375 -7.074 1 81.94 173 ILE B N 1
ATOM 4625 C CA . ILE B 1 173 ? 24.891 -29.906 -6.453 1 81.94 173 ILE B CA 1
ATOM 4626 C C . ILE B 1 173 ? 23.688 -30.344 -7.293 1 81.94 173 ILE B C 1
ATOM 4628 O O . ILE B 1 173 ? 23.562 -29.953 -8.453 1 81.94 173 ILE B O 1
ATOM 4632 N N . PRO B 1 174 ? 22.969 -31.328 -6.816 1 90.25 174 PRO B N 1
ATOM 4633 C CA . PRO B 1 174 ? 21.781 -31.75 -7.547 1 90.25 174 PRO B CA 1
ATOM 4634 C C . PRO B 1 174 ? 20.844 -30.578 -7.875 1 90.25 174 PRO B C 1
ATOM 4636 O O . PRO B 1 174 ? 20.797 -29.609 -7.129 1 90.25 174 PRO B O 1
ATOM 4639 N N . MET B 1 175 ? 20.203 -30.703 -9.07 1 93.12 175 MET B N 1
ATOM 4640 C CA . MET B 1 175 ? 19.203 -29.703 -9.477 1 93.12 175 MET B CA 1
ATOM 4641 C C . MET B 1 175 ? 17.797 -30.266 -9.391 1 93.12 175 MET B C 1
ATOM 4643 O O . MET B 1 175 ? 17.578 -31.438 -9.695 1 93.12 175 MET B O 1
ATOM 4647 N N . THR B 1 176 ? 16.922 -29.484 -8.945 1 92.88 176 THR B N 1
ATOM 4648 C CA . THR B 1 176 ? 15.531 -29.906 -8.867 1 92.88 176 THR B CA 1
ATOM 4649 C C . THR B 1 176 ? 14.625 -28.859 -9.516 1 92.88 176 THR B C 1
ATOM 4651 O O . THR B 1 176 ? 14.836 -27.656 -9.359 1 92.88 176 THR B O 1
ATOM 4654 N N . LEU B 1 177 ? 13.625 -29.359 -10.281 1 93.94 177 LEU B N 1
ATOM 4655 C CA . LEU B 1 177 ? 12.609 -28.5 -10.867 1 93.94 177 LEU B CA 1
ATOM 4656 C C . LEU B 1 177 ? 11.516 -28.188 -9.852 1 93.94 177 LEU B C 1
ATOM 4658 O O . LEU B 1 177 ? 10.914 -29.094 -9.281 1 93.94 177 LEU B O 1
ATOM 4662 N N . LEU B 1 178 ? 11.359 -26.938 -9.609 1 92.44 178 LEU B N 1
ATOM 4663 C CA . LEU B 1 178 ? 10.258 -26.516 -8.75 1 92.44 178 LEU B CA 1
ATOM 4664 C C . LEU B 1 178 ? 9.023 -26.156 -9.578 1 92.44 178 LEU B C 1
ATOM 4666 O O . LEU B 1 178 ? 9.008 -25.125 -10.258 1 92.44 178 LEU B O 1
ATOM 4670 N N . ASN B 1 179 ? 8.055 -26.984 -9.539 1 83.81 179 ASN B N 1
ATOM 4671 C CA . ASN B 1 179 ? 6.727 -26.797 -10.109 1 83.81 179 ASN B CA 1
ATOM 4672 C C . ASN B 1 179 ? 5.641 -26.875 -9.039 1 83.81 179 ASN B C 1
ATOM 4674 O O . ASN B 1 179 ? 5.324 -27.969 -8.562 1 83.81 179 ASN B O 1
ATOM 4678 N N . VAL B 1 180 ? 5.07 -25.75 -8.82 1 78.56 180 VAL B N 1
ATOM 4679 C CA . VAL B 1 180 ? 4.137 -25.672 -7.703 1 78.56 180 VAL B CA 1
ATOM 4680 C C . VAL B 1 180 ? 2.924 -26.562 -7.98 1 78.56 180 VAL B C 1
ATOM 4682 O O . VAL B 1 180 ? 2.316 -27.109 -7.055 1 78.56 180 VAL B O 1
ATOM 4685 N N . TYR B 1 181 ? 2.625 -26.75 -9.195 1 75.12 181 TYR B N 1
ATOM 4686 C CA . TYR B 1 181 ? 1.45 -27.547 -9.531 1 75.12 181 TYR B CA 1
ATOM 4687 C C . TYR B 1 181 ? 1.738 -29.047 -9.375 1 75.12 181 TYR B C 1
ATOM 4689 O O . TYR B 1 181 ? 0.814 -29.859 -9.305 1 75.12 181 TYR B O 1
ATOM 4697 N N . GLY B 1 182 ? 3.006 -29.359 -9.312 1 72.25 182 GLY B N 1
ATOM 4698 C CA . GLY B 1 182 ? 3.396 -30.75 -9.094 1 72.25 182 GLY B CA 1
ATOM 4699 C C . GLY B 1 182 ? 3.602 -31.094 -7.633 1 72.25 182 GLY B C 1
ATOM 4700 O O . GLY B 1 182 ? 3.754 -32.25 -7.281 1 72.25 182 GLY B O 1
ATOM 4701 N N . CYS B 1 183 ? 3.504 -30.109 -6.871 1 73.25 183 CYS B N 1
ATOM 4702 C CA . CYS B 1 183 ? 3.736 -30.328 -5.445 1 73.25 183 CYS B CA 1
ATOM 4703 C C . CYS B 1 183 ? 2.424 -30.562 -4.711 1 73.25 183 CYS B C 1
ATOM 4705 O O . CYS B 1 183 ? 1.568 -29.688 -4.648 1 73.25 183 CYS B O 1
ATOM 4707 N N . THR B 1 184 ? 2.129 -31.797 -4.211 1 67.12 184 THR B N 1
ATOM 4708 C CA . THR B 1 184 ? 0.863 -32.25 -3.662 1 67.12 184 THR B CA 1
ATOM 4709 C C . THR B 1 184 ? 0.413 -31.375 -2.502 1 67.12 184 THR B C 1
ATOM 4711 O O . THR B 1 184 ? -0.774 -31.078 -2.373 1 67.12 184 THR B O 1
ATOM 4714 N N . ASP B 1 185 ? 1.37 -30.766 -1.645 1 79.31 185 ASP B N 1
ATOM 4715 C CA . ASP B 1 185 ? 0.943 -30.078 -0.432 1 79.31 185 ASP B CA 1
ATOM 4716 C C . ASP B 1 185 ? 1.39 -28.609 -0.447 1 79.31 185 ASP B C 1
ATOM 4718 O O . ASP B 1 185 ? 1.542 -28 0.608 1 79.31 185 ASP B O 1
ATOM 4722 N N . VAL B 1 186 ? 1.313 -28.109 -1.65 1 85.5 186 VAL B N 1
ATOM 4723 C CA . VAL B 1 186 ? 1.9 -26.781 -1.745 1 85.5 186 VAL B CA 1
ATOM 4724 C C . VAL B 1 186 ? 0.895 -25.734 -1.264 1 85.5 186 VAL B C 1
ATOM 4726 O O . VAL B 1 186 ? 1.28 -24.656 -0.801 1 85.5 186 VAL B O 1
ATOM 4729 N N . HIS B 1 187 ? -0.469 -26.078 -1.301 1 88 187 HIS B N 1
ATOM 4730 C CA . HIS B 1 187 ? -1.519 -25.172 -0.859 1 88 187 HIS B CA 1
ATOM 4731 C C . HIS B 1 187 ? -1.354 -24.812 0.615 1 88 187 HIS B C 1
ATOM 4733 O O . HIS B 1 187 ? -1.874 -23.797 1.072 1 88 187 HIS B O 1
ATOM 4739 N N . ILE B 1 188 ? -0.608 -25.656 1.373 1 90.19 188 ILE B N 1
ATOM 4740 C CA . ILE B 1 188 ? -0.349 -25.422 2.791 1 90.19 188 ILE B CA 1
ATOM 4741 C C . ILE B 1 188 ? 0.334 -24.078 2.98 1 90.19 188 ILE B C 1
ATOM 4743 O O . ILE B 1 188 ? 0.105 -23.391 3.982 1 90.19 188 ILE B O 1
ATOM 4747 N N . GLY B 1 189 ? 1.058 -23.656 1.968 1 93.69 189 GLY B N 1
ATOM 4748 C CA . GLY B 1 189 ? 1.763 -22.391 2.025 1 93.69 189 GLY B CA 1
ATOM 4749 C C . GLY B 1 189 ? 0.835 -21.203 2.17 1 93.69 189 GLY B C 1
ATOM 4750 O O . GLY B 1 189 ? 1.217 -20.172 2.738 1 93.69 189 GLY B O 1
ATOM 4751 N N . TYR B 1 190 ? -0.41 -21.344 1.721 1 94.81 190 TYR B N 1
ATOM 4752 C CA . TYR B 1 190 ? -1.341 -20.219 1.723 1 94.81 190 TYR B CA 1
ATOM 4753 C C . TYR B 1 190 ? -2.176 -20.203 2.998 1 94.81 190 TYR B C 1
ATOM 4755 O O . TYR B 1 190 ? -2.908 -19.234 3.256 1 94.81 190 TYR B O 1
ATOM 4763 N N . MET B 1 191 ? -2.051 -21.234 3.869 1 94 191 MET B N 1
ATOM 4764 C CA . MET B 1 191 ? -2.879 -21.375 5.062 1 94 191 MET B CA 1
ATOM 4765 C C . MET B 1 191 ? -2.557 -20.266 6.07 1 94 191 MET B C 1
ATOM 4767 O O . MET B 1 191 ? -3.426 -19.844 6.832 1 94 191 MET B O 1
ATOM 4771 N N . SER B 1 192 ? -1.326 -19.766 5.969 1 95.94 192 SER B N 1
ATOM 4772 C CA . SER B 1 192 ? -0.872 -18.734 6.902 1 95.94 192 SER B CA 1
ATOM 4773 C C . SER B 1 192 ? -1.694 -17.453 6.762 1 95.94 192 SER B C 1
ATOM 4775 O O . SER B 1 192 ? -1.767 -16.656 7.695 1 95.94 192 SER B O 1
ATOM 4777 N N . ILE B 1 193 ? -2.307 -17.25 5.602 1 97.44 193 ILE B N 1
ATOM 4778 C CA . ILE B 1 193 ? -3.146 -16.078 5.387 1 97.44 193 ILE B CA 1
ATOM 4779 C C . ILE B 1 193 ? -4.289 -16.078 6.398 1 97.44 193 ILE B C 1
ATOM 4781 O O . ILE B 1 193 ? -4.59 -15.039 7 1 97.44 193 ILE B O 1
ATOM 4785 N N . ILE B 1 194 ? -4.852 -17.234 6.633 1 96.62 194 ILE B N 1
ATOM 4786 C CA . ILE B 1 194 ? -5.973 -17.375 7.555 1 96.62 194 ILE B CA 1
ATOM 4787 C C . ILE B 1 194 ? -5.465 -17.328 8.992 1 96.62 194 ILE B C 1
ATOM 4789 O O . ILE B 1 194 ? -6.129 -16.781 9.875 1 96.62 194 ILE B O 1
ATOM 4793 N N . ASP B 1 195 ? -4.293 -17.828 9.211 1 95.62 195 ASP B N 1
ATOM 4794 C CA . ASP B 1 195 ? -3.705 -17.828 10.547 1 95.62 195 ASP B CA 1
ATOM 4795 C C . ASP B 1 195 ? -3.512 -16.406 11.07 1 95.62 195 ASP B C 1
ATOM 4797 O O . ASP B 1 195 ? -3.549 -16.172 12.273 1 95.62 195 ASP B O 1
ATOM 4801 N N . GLU B 1 196 ? -3.354 -15.516 10.195 1 95.88 196 GLU B N 1
ATOM 4802 C CA . GLU B 1 196 ? -3.059 -14.133 10.562 1 95.88 196 GLU B CA 1
ATOM 4803 C C . GLU B 1 196 ? -4.332 -13.375 10.93 1 95.88 196 GLU B C 1
ATOM 4805 O O . GLU B 1 196 ? -4.266 -12.273 11.484 1 95.88 196 GLU B O 1
ATOM 4810 N N . LEU B 1 197 ? -5.465 -13.969 10.641 1 95.31 197 LEU B N 1
ATOM 4811 C CA . LEU B 1 197 ? -6.73 -13.305 10.938 1 95.31 197 LEU B CA 1
ATOM 4812 C C . LEU B 1 197 ? -7.191 -13.625 12.352 1 95.31 197 LEU B C 1
ATOM 4814 O O . LEU B 1 197 ? -7.055 -14.758 12.82 1 95.31 197 LEU B O 1
ATOM 4818 N N . THR B 1 198 ? -7.719 -12.602 13.055 1 90.94 198 THR B N 1
ATOM 4819 C CA . THR B 1 198 ? -8.211 -12.789 14.414 1 90.94 198 THR B CA 1
ATOM 4820 C C . THR B 1 198 ? -9.703 -13.078 14.414 1 90.94 198 THR B C 1
ATOM 4822 O O . THR B 1 198 ? -10.219 -13.711 15.344 1 90.94 198 THR B O 1
ATOM 4825 N N . VAL B 1 199 ? -10.414 -12.586 13.477 1 93.62 199 VAL B N 1
ATOM 4826 C CA . VAL B 1 199 ? -11.852 -12.789 13.328 1 93.62 199 VAL B CA 1
ATOM 4827 C C . VAL B 1 199 ? -12.164 -13.258 11.914 1 93.62 199 VAL B C 1
ATOM 4829 O O . VAL B 1 199 ? -11.555 -12.789 10.945 1 93.62 199 VAL B O 1
ATOM 4832 N N . PRO B 1 200 ? -13.094 -14.18 11.812 1 95 200 PRO B N 1
ATOM 4833 C CA . PRO B 1 200 ? -13.438 -14.648 10.469 1 95 200 PRO B CA 1
ATOM 4834 C C . PRO B 1 200 ? -14.258 -13.633 9.68 1 95 200 PRO B C 1
ATOM 4836 O O . PRO B 1 200 ? -15.266 -13.125 10.188 1 95 200 PRO B O 1
ATOM 4839 N N . PRO B 1 201 ? -13.875 -13.352 8.516 1 96.94 201 PRO B N 1
ATOM 4840 C CA . PRO B 1 201 ? -14.773 -12.594 7.641 1 96.94 201 PRO B CA 1
ATOM 4841 C C . PRO B 1 201 ? -15.953 -13.43 7.137 1 96.94 201 PRO B C 1
ATOM 4843 O O . PRO B 1 201 ? -15.938 -14.656 7.262 1 96.94 201 PRO B O 1
ATOM 4846 N N . ASP B 1 202 ? -16.938 -12.719 6.629 1 96.81 202 ASP B N 1
ATOM 4847 C CA . ASP B 1 202 ? -18.062 -13.438 6.031 1 96.81 202 ASP B CA 1
ATOM 4848 C C . ASP B 1 202 ? -17.688 -13.969 4.645 1 96.81 202 ASP B C 1
ATOM 4850 O O . ASP B 1 202 ? -18.188 -15.023 4.23 1 96.81 202 ASP B O 1
ATOM 4854 N N . VAL B 1 203 ? -16.891 -13.18 3.963 1 97 203 VAL B N 1
ATOM 4855 C CA . VAL B 1 203 ? -16.5 -13.531 2.602 1 97 203 VAL B CA 1
ATOM 4856 C C . VAL B 1 203 ? -15.023 -13.242 2.398 1 97 203 VAL B C 1
ATOM 4858 O O . VAL B 1 203 ? -14.508 -12.227 2.867 1 97 203 VAL B O 1
ATOM 4861 N N . ILE B 1 204 ? -14.359 -14.172 1.759 1 97.44 204 ILE B N 1
ATOM 4862 C CA . ILE B 1 204 ? -13.016 -13.93 1.237 1 97.44 204 ILE B CA 1
ATOM 4863 C C . ILE B 1 204 ? -13.055 -13.914 -0.29 1 97.44 204 ILE B C 1
ATOM 4865 O O . ILE B 1 204 ? -13.57 -14.844 -0.914 1 97.44 204 ILE B O 1
ATOM 4869 N N . LEU B 1 205 ? -12.609 -12.844 -0.844 1 97.5 205 LEU B N 1
ATOM 4870 C CA . LEU B 1 205 ? -12.602 -12.625 -2.287 1 97.5 205 LEU B CA 1
ATOM 4871 C C . LEU B 1 205 ? -11.188 -12.734 -2.848 1 97.5 205 LEU B C 1
ATOM 4873 O O . LEU B 1 205 ? -10.273 -12.07 -2.361 1 97.5 205 LEU B O 1
ATOM 4877 N N . LEU B 1 206 ? -10.984 -13.594 -3.871 1 96.38 206 LEU B N 1
ATOM 4878 C CA . LEU B 1 206 ? -9.648 -13.82 -4.406 1 96.38 206 LEU B CA 1
ATOM 4879 C C . LEU B 1 206 ? -9.703 -14.125 -5.898 1 96.38 206 LEU B C 1
ATOM 4881 O O . LEU B 1 206 ? -10.75 -14.523 -6.418 1 96.38 206 LEU B O 1
ATOM 4885 N N . PRO B 1 207 ? -8.578 -13.859 -6.629 1 94.31 207 PRO B N 1
ATOM 4886 C CA . PRO B 1 207 ? -8.523 -14.305 -8.023 1 94.31 207 PRO B CA 1
ATOM 4887 C C . PRO B 1 207 ? -8.414 -15.828 -8.148 1 94.31 207 PRO B C 1
ATOM 4889 O O . PRO B 1 207 ? -7.742 -16.469 -7.34 1 94.31 207 PRO B O 1
ATOM 4892 N N . PHE B 1 208 ? -9.039 -16.312 -9.156 1 88.25 208 PHE B N 1
ATOM 4893 C CA . PHE B 1 208 ? -9.086 -17.766 -9.344 1 88.25 208 PHE B CA 1
ATOM 4894 C C . PHE B 1 208 ? -8.289 -18.172 -10.586 1 88.25 208 PHE B C 1
ATOM 4896 O O . PHE B 1 208 ? -8.641 -17.797 -11.703 1 88.25 208 PHE B O 1
ATOM 4903 N N . GLY B 1 209 ? -7.207 -18.781 -10.352 1 81.56 209 GLY B N 1
ATOM 4904 C CA . GLY B 1 209 ? -6.391 -19.375 -11.398 1 81.56 209 GLY B CA 1
ATOM 4905 C C . GLY B 1 209 ? -6.285 -20.891 -11.297 1 81.56 209 GLY B C 1
ATOM 4906 O O . GLY B 1 209 ? -7.289 -21.594 -11.406 1 81.56 209 GLY B O 1
ATOM 4907 N N . GLY B 1 210 ? -5.16 -21.375 -10.938 1 77 210 GLY B N 1
ATOM 4908 C CA . GLY B 1 210 ? -4.934 -22.812 -10.781 1 77 210 GLY B CA 1
ATOM 4909 C C . GLY B 1 210 ? -5.578 -23.391 -9.539 1 77 210 GLY B C 1
ATOM 4910 O O . GLY B 1 210 ? -5.574 -24.594 -9.336 1 77 210 GLY B O 1
ATOM 4911 N N . GLY B 1 211 ? -6.074 -22.578 -8.688 1 81.31 211 GLY B N 1
ATOM 4912 C CA . GLY B 1 211 ? -6.875 -23.031 -7.566 1 81.31 211 GLY B CA 1
ATOM 4913 C C . GLY B 1 211 ? -6.059 -23.297 -6.316 1 81.31 211 GLY B C 1
ATOM 4914 O O . GLY B 1 211 ? -6.613 -23.578 -5.25 1 81.31 211 GLY B O 1
ATOM 4915 N N . ILE B 1 212 ? -4.77 -23.172 -6.348 1 85.5 212 ILE B N 1
ATOM 4916 C CA . ILE B 1 212 ? -3.922 -23.5 -5.203 1 85.5 212 ILE B CA 1
ATOM 4917 C C . ILE B 1 212 ? -4.211 -22.531 -4.059 1 85.5 212 ILE B C 1
ATOM 4919 O O . ILE B 1 212 ? -4.328 -22.938 -2.902 1 85.5 212 ILE B O 1
ATOM 4923 N N . LEU B 1 213 ? -4.332 -21.25 -4.383 1 90.56 213 LEU B N 1
ATOM 4924 C CA . LEU B 1 213 ? -4.625 -20.234 -3.369 1 90.56 213 LEU B CA 1
ATOM 4925 C C . LEU B 1 213 ? -5.965 -20.516 -2.697 1 90.56 213 LEU B C 1
ATOM 4927 O O . LEU B 1 213 ? -6.055 -20.562 -1.469 1 90.56 213 LEU B O 1
ATOM 4931 N N . MET B 1 214 ? -6.918 -20.75 -3.492 1 88.62 214 MET B N 1
ATOM 4932 C CA . MET B 1 214 ? -8.25 -21.031 -2.963 1 88.62 214 MET B CA 1
ATOM 4933 C C . MET B 1 214 ? -8.242 -22.281 -2.102 1 88.62 214 MET B C 1
ATOM 4935 O O . MET B 1 214 ? -8.875 -22.312 -1.041 1 88.62 214 MET B O 1
ATOM 4939 N N . CYS B 1 215 ? -7.559 -23.25 -2.576 1 85.31 215 CYS B N 1
ATOM 4940 C CA . CYS B 1 215 ? -7.457 -24.516 -1.839 1 85.31 215 CYS B CA 1
ATOM 4941 C C . CYS B 1 215 ? -6.855 -24.281 -0.458 1 85.31 215 CYS B C 1
ATOM 4943 O O . CYS B 1 215 ? -7.367 -24.797 0.54 1 85.31 215 CYS B O 1
ATOM 4945 N N . GLY B 1 216 ? -5.797 -23.562 -0.413 1 89.38 216 GLY B N 1
ATOM 4946 C CA . GLY B 1 216 ? -5.168 -23.266 0.862 1 89.38 216 GLY B CA 1
ATOM 4947 C C . GLY B 1 216 ? -6.078 -22.516 1.814 1 89.38 216 GLY B C 1
ATOM 4948 O O . GLY B 1 216 ? -6.148 -22.844 3.002 1 89.38 216 GLY B O 1
ATOM 4949 N N . ILE B 1 217 ? -6.77 -21.562 1.285 1 92.69 217 ILE B N 1
ATOM 4950 C CA . ILE B 1 217 ? -7.68 -20.75 2.078 1 92.69 217 ILE B CA 1
ATOM 4951 C C . ILE B 1 217 ? -8.805 -21.625 2.631 1 92.69 217 ILE B C 1
ATOM 4953 O O . ILE B 1 217 ? -9.062 -21.625 3.838 1 92.69 217 ILE B O 1
ATOM 4957 N N . ILE B 1 218 ? -9.406 -22.375 1.812 1 88.44 218 ILE B N 1
ATOM 4958 C CA . ILE B 1 218 ? -10.555 -23.188 2.203 1 88.44 218 ILE B CA 1
ATOM 4959 C C . ILE B 1 218 ? -10.125 -24.219 3.234 1 88.44 218 ILE B C 1
ATOM 4961 O O . ILE B 1 218 ? -10.797 -24.406 4.254 1 88.44 218 ILE B O 1
ATOM 4965 N N . ASN B 1 219 ? -9.055 -24.859 2.965 1 85.69 219 ASN B N 1
ATOM 4966 C CA . ASN B 1 219 ? -8.586 -25.891 3.887 1 85.69 219 ASN B CA 1
ATOM 4967 C C . ASN B 1 219 ? -8.312 -25.312 5.273 1 85.69 219 ASN B C 1
ATOM 4969 O O . ASN B 1 219 ? -8.633 -25.953 6.285 1 85.69 219 ASN B O 1
ATOM 4973 N N . ARG B 1 220 ? -7.727 -24.156 5.305 1 90.81 220 ARG B N 1
ATOM 4974 C CA . ARG B 1 220 ? -7.41 -23.594 6.613 1 90.81 220 ARG B CA 1
ATOM 4975 C C . ARG B 1 220 ? -8.672 -23.094 7.312 1 90.81 220 ARG B C 1
ATOM 4977 O O . ARG B 1 220 ? -8.781 -23.203 8.539 1 90.81 220 ARG B O 1
ATOM 4984 N N . LEU B 1 221 ? -9.609 -22.562 6.57 1 91.44 221 LEU B N 1
ATOM 4985 C CA . LEU B 1 221 ? -10.891 -22.188 7.156 1 91.44 221 LEU B CA 1
ATOM 4986 C C . LEU B 1 221 ? -11.562 -23.391 7.82 1 91.44 221 LEU B C 1
ATOM 4988 O O . LEU B 1 221 ? -12.031 -23.281 8.961 1 91.44 221 LEU B O 1
ATOM 4992 N N . VAL B 1 222 ? -11.547 -24.469 7.137 1 85.94 222 VAL B N 1
ATOM 4993 C CA . VAL B 1 222 ? -12.172 -25.688 7.641 1 85.94 222 VAL B CA 1
ATOM 4994 C C . VAL B 1 222 ? -11.445 -26.156 8.891 1 85.94 222 VAL B C 1
ATOM 4996 O O . VAL B 1 222 ? -12.07 -26.453 9.914 1 85.94 222 VAL B O 1
ATOM 4999 N N . SER B 1 223 ? -10.18 -26.172 8.82 1 86.31 223 SER B N 1
ATOM 5000 C CA . SER B 1 223 ? -9.398 -26.703 9.93 1 86.31 223 SER B CA 1
ATOM 5001 C C . SER B 1 223 ? -9.5 -25.812 11.156 1 86.31 223 SER B C 1
ATOM 5003 O O . SER B 1 223 ? -9.328 -26.266 12.289 1 86.31 223 SER B O 1
ATOM 5005 N N . ARG B 1 224 ? -9.828 -24.516 10.984 1 90.81 224 ARG B N 1
ATOM 5006 C CA . ARG B 1 224 ? -9.984 -23.594 12.094 1 90.81 224 ARG B CA 1
ATOM 5007 C C . ARG B 1 224 ? -11.422 -23.562 12.594 1 90.81 224 ARG B C 1
ATOM 5009 O O . ARG B 1 224 ? -11.727 -22.906 13.594 1 90.81 224 ARG B O 1
ATOM 5016 N N . GLY B 1 225 ? -12.266 -24.203 11.906 1 88.19 225 GLY B N 1
ATOM 5017 C CA . GLY B 1 225 ? -13.672 -24.234 12.289 1 88.19 225 GLY B CA 1
ATOM 5018 C C . GLY B 1 225 ? -14.453 -23.031 11.805 1 88.19 225 GLY B C 1
ATOM 5019 O O . GLY B 1 225 ? -15.531 -22.734 12.328 1 88.19 225 GLY B O 1
ATOM 5020 N N . TRP B 1 226 ? -13.906 -22.266 10.891 1 91.44 226 TRP B N 1
ATOM 5021 C CA . TRP B 1 226 ? -14.586 -21.109 10.328 1 91.44 226 TRP B CA 1
ATOM 5022 C C . TRP B 1 226 ? -15.422 -21.5 9.109 1 91.44 226 TRP B C 1
ATOM 5024 O O . TRP B 1 226 ? -15.188 -21 8.008 1 91.44 226 TRP B O 1
ATOM 5034 N N . HIS B 1 227 ? -16.516 -22.203 9.32 1 87.75 227 HIS B N 1
ATOM 5035 C CA . HIS B 1 227 ? -17.297 -22.844 8.266 1 87.75 227 HIS B CA 1
ATOM 5036 C C . HIS B 1 227 ? -18.266 -21.859 7.629 1 87.75 227 HIS B C 1
ATOM 5038 O O . HIS B 1 227 ? -18.812 -22.125 6.555 1 87.75 227 HIS B O 1
ATOM 5044 N N . SER B 1 228 ? -18.453 -20.797 8.273 1 89.69 228 SER B N 1
ATOM 5045 C CA . SER B 1 228 ? -19.453 -19.859 7.785 1 89.69 228 SER B CA 1
ATOM 5046 C C . SER B 1 228 ? -18.844 -18.891 6.77 1 89.69 228 SER B C 1
ATOM 5048 O O . SER B 1 228 ? -19.578 -18.188 6.066 1 89.69 228 SER B O 1
ATOM 5050 N N . THR B 1 229 ? -17.516 -18.828 6.707 1 94.44 229 THR B N 1
ATOM 5051 C CA . THR B 1 229 ? -16.875 -17.938 5.754 1 94.44 229 THR B CA 1
ATOM 5052 C C . THR B 1 229 ? -17.047 -18.453 4.328 1 94.44 229 THR B C 1
ATOM 5054 O O . THR B 1 229 ? -16.719 -19.609 4.039 1 94.44 229 THR B O 1
ATOM 5057 N N . HIS B 1 230 ? -17.609 -17.688 3.486 1 92.44 230 HIS B N 1
ATOM 5058 C CA . HIS B 1 230 ? -17.766 -18.016 2.074 1 92.44 230 HIS B CA 1
ATOM 5059 C C . HIS B 1 230 ? -16.594 -17.516 1.253 1 92.44 230 HIS B C 1
ATOM 5061 O O . HIS B 1 230 ? -16.109 -16.406 1.464 1 92.44 230 HIS B O 1
ATOM 5067 N N . VAL B 1 231 ? -16.125 -18.344 0.314 1 92.81 231 VAL B N 1
ATOM 5068 C CA . VAL B 1 231 ? -15.008 -17.953 -0.534 1 92.81 231 VAL B CA 1
ATOM 5069 C C . VAL B 1 231 ? -15.5 -17.703 -1.957 1 92.81 231 VAL B C 1
ATOM 5071 O O . VAL B 1 231 ? -16.219 -18.516 -2.527 1 92.81 231 VAL B O 1
ATOM 5074 N N . ILE B 1 232 ? -15.148 -16.547 -2.486 1 92.25 232 ILE B N 1
ATOM 5075 C CA . ILE B 1 232 ? -15.508 -16.203 -3.859 1 92.25 232 ILE B CA 1
ATOM 5076 C C . ILE B 1 232 ? -14.242 -16.094 -4.707 1 92.25 232 ILE B C 1
ATOM 5078 O O . ILE B 1 232 ? -13.398 -15.227 -4.469 1 92.25 232 ILE B O 1
ATOM 5082 N N . GLY B 1 233 ? -14.086 -17 -5.637 1 91.81 233 GLY B N 1
ATOM 5083 C CA . GLY B 1 233 ? -13.062 -16.875 -6.664 1 91.81 233 GLY B CA 1
ATOM 5084 C C . GLY B 1 233 ? -13.539 -16.078 -7.871 1 91.81 233 GLY B C 1
ATOM 5085 O O . GLY B 1 233 ? -14.68 -16.219 -8.297 1 91.81 233 GLY B O 1
ATOM 5086 N N . VAL B 1 234 ? -12.648 -15.234 -8.406 1 93.81 234 VAL B N 1
ATOM 5087 C CA . VAL B 1 234 ? -13.008 -14.422 -9.562 1 93.81 234 VAL B CA 1
ATOM 5088 C C . VAL B 1 234 ? -12.094 -14.766 -10.734 1 93.81 234 VAL B C 1
ATOM 5090 O O . VAL B 1 234 ? -10.867 -14.828 -10.586 1 93.81 234 VAL B O 1
ATOM 5093 N N . GLU B 1 235 ? -12.648 -15.047 -11.891 1 90.56 235 GLU B N 1
ATOM 5094 C CA . GLU B 1 235 ? -11.852 -15.344 -13.07 1 90.56 235 GLU B CA 1
ATOM 5095 C C . GLU B 1 235 ? -12.312 -14.523 -14.273 1 90.56 235 GLU B C 1
ATOM 5097 O O . GLU B 1 235 ? -13.469 -14.102 -14.336 1 90.56 235 GLU B O 1
ATOM 5102 N N . PRO B 1 236 ? -11.375 -14.25 -15.188 1 90.88 236 PRO B N 1
ATOM 5103 C CA . PRO B 1 236 ? -11.789 -13.57 -16.422 1 90.88 236 PRO B CA 1
ATOM 5104 C C . PRO B 1 236 ? -12.812 -14.367 -17.219 1 90.88 236 PRO B C 1
ATOM 5106 O O . PRO B 1 236 ? -12.703 -15.594 -17.328 1 90.88 236 PRO B O 1
ATOM 5109 N N . GLU B 1 237 ? -13.719 -13.711 -17.766 1 88.38 237 GLU B N 1
ATOM 5110 C CA . GLU B 1 237 ? -14.758 -14.344 -18.578 1 88.38 237 GLU B CA 1
ATOM 5111 C C . GLU B 1 237 ? -14.164 -15.07 -19.781 1 88.38 237 GLU B C 1
ATOM 5113 O O . GLU B 1 237 ? -14.641 -16.141 -20.172 1 88.38 237 GLU B O 1
ATOM 5118 N N . ASN B 1 238 ? -13.102 -14.492 -20.312 1 85.88 238 ASN B N 1
ATOM 5119 C CA . ASN B 1 238 ? -12.477 -15.039 -21.516 1 85.88 238 ASN B CA 1
ATOM 5120 C C . ASN B 1 238 ? -11.859 -16.406 -21.25 1 85.88 238 ASN B C 1
ATOM 5122 O O . ASN B 1 238 ? -11.594 -17.172 -22.188 1 85.88 238 ASN B O 1
ATOM 5126 N N . ILE B 1 239 ? -11.602 -16.734 -20 1 81.25 239 ILE B N 1
ATOM 5127 C CA . ILE B 1 239 ? -10.992 -18.016 -19.672 1 81.25 239 ILE B CA 1
ATOM 5128 C C . ILE B 1 239 ? -11.836 -18.734 -18.625 1 81.25 239 ILE B C 1
ATOM 5130 O O . ILE B 1 239 ? -11.305 -19.484 -17.797 1 81.25 239 ILE B O 1
ATOM 5134 N N . GLN B 1 240 ? -12.945 -18.438 -18.688 1 76.19 240 GLN B N 1
ATOM 5135 C CA . GLN B 1 240 ? -13.844 -19.016 -17.703 1 76.19 240 GLN B CA 1
ATOM 5136 C C . GLN B 1 240 ? -13.758 -20.547 -17.719 1 76.19 240 GLN B C 1
ATOM 5138 O O . GLN B 1 240 ? -13.938 -21.172 -18.781 1 76.19 240 GLN B O 1
ATOM 5143 N N . ARG B 1 241 ? -13.305 -21.031 -16.688 1 68.12 241 ARG B N 1
ATOM 5144 C CA . ARG B 1 241 ? -13.156 -22.469 -16.594 1 68.12 241 ARG B CA 1
ATOM 5145 C C . ARG B 1 241 ? -14.141 -23.047 -15.578 1 68.12 241 ARG B C 1
ATOM 5147 O O . ARG B 1 241 ? -14.414 -24.25 -15.586 1 68.12 241 ARG B O 1
ATOM 5154 N N . CYS B 1 242 ? -14.477 -22.203 -14.531 1 57.97 242 CYS B N 1
ATOM 5155 C CA . CYS B 1 242 ? -15.234 -22.75 -13.406 1 57.97 242 CYS B CA 1
ATOM 5156 C C . CYS B 1 242 ? -16.625 -22.109 -13.336 1 57.97 242 CYS B C 1
ATOM 5158 O O . CYS B 1 242 ? -17.578 -22.766 -12.922 1 57.97 242 CYS B O 1
ATOM 5160 N N . SER B 1 243 ? -17.016 -20.969 -13.711 1 51 243 SER B N 1
ATOM 5161 C CA . SER B 1 243 ? -18.266 -20.469 -13.148 1 51 243 SER B CA 1
ATOM 5162 C C . SER B 1 243 ? -19.391 -21.484 -13.328 1 51 243 SER B C 1
ATOM 5164 O O . SER B 1 243 ? -20.562 -21.141 -13.133 1 51 243 SER B O 1
ATOM 5166 N N . THR B 1 244 ? -19.469 -22.297 -14.156 1 45.84 244 THR B N 1
ATOM 5167 C CA . THR B 1 244 ? -20.766 -22.938 -13.883 1 45.84 244 THR B CA 1
ATOM 5168 C C . THR B 1 244 ? -20.828 -23.422 -12.445 1 45.84 244 THR B C 1
ATOM 5170 O O . THR B 1 244 ? -19.812 -23.531 -11.766 1 45.84 244 THR B O 1
ATOM 5173 N N . SER B 1 245 ? -21.938 -24.094 -11.891 1 40.94 245 SER B N 1
ATOM 5174 C CA . SER B 1 245 ? -22.328 -24.391 -10.516 1 40.94 245 SER B CA 1
ATOM 5175 C C . SER B 1 245 ? -21.266 -25.188 -9.789 1 40.94 245 SER B C 1
ATOM 5177 O O . SER B 1 245 ? -20.703 -26.141 -10.344 1 40.94 245 SER B O 1
ATOM 5179 N N . PHE B 1 246 ? -20.188 -24.562 -9.031 1 45.28 246 PHE B N 1
ATOM 5180 C CA . PHE B 1 246 ? -19.672 -25.484 -8.039 1 45.28 246 PHE B CA 1
ATOM 5181 C C . PHE B 1 246 ? -20.641 -26.641 -7.812 1 45.28 246 PHE B C 1
ATOM 5183 O O . PHE B 1 246 ? -20.281 -27.656 -7.215 1 45.28 246 PHE B O 1
ATOM 5190 N N . SER B 1 247 ? -21.781 -26.406 -7.883 1 45.06 247 SER B N 1
ATOM 5191 C CA . SER B 1 247 ? -22.703 -27.516 -7.703 1 45.06 247 SER B CA 1
ATOM 5192 C C . SER B 1 247 ? -22.391 -28.656 -8.656 1 45.06 247 SER B C 1
ATOM 5194 O O . SER B 1 247 ? -22.641 -29.828 -8.344 1 45.06 247 SER B O 1
ATOM 5196 N N . GLU B 1 248 ? -21.906 -28.234 -9.922 1 46.72 248 GLU B N 1
ATOM 5197 C CA . GLU B 1 248 ? -21.375 -29.281 -10.805 1 46.72 248 GLU B CA 1
ATOM 5198 C C . GLU B 1 248 ? -19.938 -29 -11.195 1 46.72 248 GLU B C 1
ATOM 5200 O O . GLU B 1 248 ? -19.672 -28.484 -12.281 1 46.72 248 GLU B O 1
ATOM 5205 N N . PHE B 1 249 ? -19.188 -28.75 -10.227 1 48.78 249 PHE B N 1
ATOM 5206 C CA . PHE B 1 249 ? -17.781 -28.453 -10.477 1 48.78 249 PHE B CA 1
ATOM 5207 C C . PHE B 1 249 ? -17.25 -29.328 -11.617 1 48.78 249 PHE B C 1
ATOM 5209 O O . PHE B 1 249 ? -17.109 -30.547 -11.477 1 48.78 249 PHE B O 1
ATOM 5216 N N . ARG B 1 250 ? -17.656 -29.031 -12.836 1 52.72 250 ARG B N 1
ATOM 5217 C CA . ARG B 1 250 ? -17.031 -29.641 -13.992 1 52.72 250 ARG B CA 1
ATOM 5218 C C . ARG B 1 250 ? -15.969 -28.734 -14.586 1 52.72 250 ARG B C 1
ATOM 5220 O O . ARG B 1 250 ? -16.188 -27.531 -14.734 1 52.72 250 ARG B O 1
ATOM 5227 N N . GLN B 1 251 ? -14.805 -29.188 -14.57 1 56.72 251 GLN B N 1
ATOM 5228 C CA . GLN B 1 251 ? -13.695 -28.5 -15.234 1 56.72 251 GLN B CA 1
ATOM 5229 C C . GLN B 1 251 ? -13.984 -28.312 -16.719 1 56.72 251 GLN B C 1
ATOM 5231 O O . GLN B 1 251 ? -14.477 -29.219 -17.391 1 56.72 251 GLN B O 1
ATOM 5236 N N . ILE B 1 252 ? -14.188 -27.016 -17.156 1 58.41 252 ILE B N 1
ATOM 5237 C CA . ILE B 1 252 ? -14.289 -26.766 -18.594 1 58.41 252 ILE B CA 1
ATOM 5238 C C . ILE B 1 252 ? -12.977 -26.172 -19.094 1 58.41 252 ILE B C 1
ATOM 5240 O O . ILE B 1 252 ? -12.312 -25.406 -18.391 1 58.41 252 ILE B O 1
ATOM 5244 N N . ALA B 1 253 ? -12.406 -26.797 -20.094 1 59.41 253 ALA B N 1
ATOM 5245 C CA . ALA B 1 253 ? -11.219 -26.219 -20.703 1 59.41 253 ALA B CA 1
ATOM 5246 C C . ALA B 1 253 ? -11.531 -24.859 -21.328 1 59.41 253 ALA B C 1
ATOM 5248 O O . ALA B 1 253 ? -12.602 -24.672 -21.922 1 59.41 253 ALA B O 1
ATOM 5249 N N . PRO B 1 254 ? -10.695 -23.891 -20.953 1 60.19 254 PRO B N 1
ATOM 5250 C CA . PRO B 1 254 ? -10.93 -22.641 -21.672 1 60.19 254 PRO B CA 1
ATOM 5251 C C . PRO B 1 254 ? -10.93 -22.812 -23.188 1 60.19 254 PRO B C 1
ATOM 5253 O O . PRO B 1 254 ? -10.289 -23.734 -23.703 1 60.19 254 PRO B O 1
ATOM 5256 N N . PRO B 1 255 ? -11.867 -22.031 -23.844 1 59.31 255 PRO B N 1
ATOM 5257 C CA . PRO B 1 255 ? -11.82 -22.109 -25.297 1 59.31 255 PRO B CA 1
ATOM 5258 C C . PRO B 1 255 ? -10.422 -21.891 -25.859 1 59.31 255 PRO B C 1
ATOM 5260 O O . PRO B 1 255 ? -9.633 -21.125 -25.297 1 59.31 255 PRO B O 1
ATOM 5263 N N . PRO B 1 256 ? -10.117 -22.656 -26.812 1 59.53 256 PRO B N 1
ATOM 5264 C CA . PRO B 1 256 ? -8.828 -22.453 -27.469 1 59.53 256 PRO B CA 1
ATOM 5265 C C . PRO B 1 256 ? -8.617 -21 -27.906 1 59.53 256 PRO B C 1
ATOM 5267 O O . PRO B 1 256 ? -9.555 -20.344 -28.375 1 59.53 256 PRO B O 1
ATOM 5270 N N . GLY B 1 257 ? -7.527 -20.438 -27.594 1 61.09 257 GLY B N 1
ATOM 5271 C CA . GLY B 1 257 ? -7.18 -19.094 -28.031 1 61.09 257 GLY B CA 1
ATOM 5272 C C . GLY B 1 257 ? -7.656 -18.016 -27.078 1 61.09 257 GLY B C 1
ATOM 5273 O O . GLY B 1 257 ? -7.648 -16.828 -27.406 1 61.09 257 GLY B O 1
ATOM 5274 N N . SER B 1 258 ? -8.172 -18.5 -26 1 73.5 258 SER B N 1
ATOM 5275 C CA . SER B 1 258 ? -8.672 -17.5 -25.062 1 73.5 258 SER B CA 1
ATOM 5276 C C . SER B 1 258 ? -7.535 -16.656 -24.484 1 73.5 258 SER B C 1
ATOM 5278 O O . SER B 1 258 ? -6.469 -17.188 -24.156 1 73.5 258 SER B O 1
ATOM 5280 N N . ASN B 1 259 ? -7.684 -15.344 -24.672 1 82.25 259 ASN B N 1
ATOM 5281 C CA . ASN B 1 259 ? -6.68 -14.406 -24.188 1 82.25 259 ASN B CA 1
ATOM 5282 C C . ASN B 1 259 ? -7.25 -13.461 -23.141 1 82.25 259 ASN B C 1
ATOM 5284 O O . ASN B 1 259 ? -8.422 -13.094 -23.188 1 82.25 259 ASN B O 1
ATOM 5288 N N . THR B 1 260 ? -6.504 -13.336 -22.156 1 89.06 260 THR B N 1
ATOM 5289 C CA . THR B 1 260 ? -6.895 -12.422 -21.094 1 89.06 260 THR B CA 1
ATOM 5290 C C . THR B 1 260 ? -5.727 -11.523 -20.703 1 89.06 260 THR B C 1
ATOM 5292 O O . THR B 1 260 ? -4.566 -11.922 -20.797 1 89.06 260 THR B O 1
ATOM 5295 N N . VAL B 1 261 ? -6.09 -10.344 -20.234 1 90.94 261 VAL B N 1
ATOM 5296 C CA . VAL B 1 261 ? -5.07 -9.43 -19.734 1 90.94 261 VAL B CA 1
ATOM 5297 C C . VAL B 1 261 ? -4.469 -9.992 -18.438 1 90.94 261 VAL B C 1
ATOM 5299 O O . VAL B 1 261 ? -3.357 -9.625 -18.062 1 90.94 261 VAL B O 1
ATOM 5302 N N . ALA B 1 262 ? -5.203 -10.82 -17.766 1 89.38 262 ALA B N 1
ATOM 5303 C CA . ALA B 1 262 ? -4.711 -11.516 -16.578 1 89.38 262 ALA B CA 1
ATOM 5304 C C . ALA B 1 262 ? -4.129 -12.875 -16.938 1 89.38 262 ALA B C 1
ATOM 5306 O O . ALA B 1 262 ? -4.582 -13.906 -16.438 1 89.38 262 ALA B O 1
ATOM 5307 N N . SER B 1 263 ? -3.104 -12.906 -17.625 1 79.75 263 SER B N 1
ATOM 5308 C CA . SER B 1 263 ? -2.561 -14.094 -18.281 1 79.75 263 SER B CA 1
ATOM 5309 C C . SER B 1 263 ? -2.094 -15.117 -17.25 1 79.75 263 SER B C 1
ATOM 5311 O O . SER B 1 263 ? -2.127 -16.328 -17.516 1 79.75 263 SER B O 1
ATOM 5313 N N . GLY B 1 264 ? -1.688 -14.695 -16.094 1 79.69 264 GLY B N 1
ATOM 5314 C CA . GLY B 1 264 ? -1.22 -15.617 -15.07 1 79.69 264 GLY B CA 1
ATOM 5315 C C . GLY B 1 264 ? -2.314 -16.516 -14.531 1 79.69 264 GLY B C 1
ATOM 5316 O O . GLY B 1 264 ? -2.029 -17.516 -13.875 1 79.69 264 GLY B O 1
ATOM 5317 N N . LEU B 1 265 ? -3.479 -16.156 -14.797 1 82.38 265 LEU B N 1
ATOM 5318 C CA . LEU B 1 265 ? -4.594 -16.953 -14.328 1 82.38 265 LEU B CA 1
ATOM 5319 C C . LEU B 1 265 ? -4.957 -18.031 -15.359 1 82.38 265 LEU B C 1
ATOM 5321 O O . LEU B 1 265 ? -5.73 -18.938 -15.062 1 82.38 265 LEU B O 1
ATOM 5325 N N . ASN B 1 266 ? -4.402 -17.812 -16.531 1 78.56 266 ASN B N 1
ATOM 5326 C CA . ASN B 1 266 ? -4.672 -18.797 -17.562 1 78.56 266 ASN B CA 1
ATOM 5327 C C . ASN B 1 266 ? -3.805 -20.047 -17.406 1 78.56 266 ASN B C 1
ATOM 5329 O O . ASN B 1 266 ? -2.84 -20.234 -18.156 1 78.56 266 ASN B O 1
ATOM 5333 N N . VAL B 1 267 ? -4.141 -20.75 -16.375 1 68.81 267 VAL B N 1
ATOM 5334 C CA . VAL B 1 267 ? -3.385 -21.969 -16.078 1 68.81 267 VAL B CA 1
ATOM 5335 C C . VAL B 1 267 ? -4.164 -23.188 -16.562 1 68.81 267 VAL B C 1
ATOM 5337 O O . VAL B 1 267 ? -5.395 -23.188 -16.578 1 68.81 267 VAL B O 1
ATOM 5340 N N . GLY B 1 268 ? -3.643 -23.953 -17.422 1 57.97 268 GLY B N 1
ATOM 5341 C CA . GLY B 1 268 ? -4.293 -25.141 -17.953 1 57.97 268 GLY B CA 1
ATOM 5342 C C . GLY B 1 268 ? -5.043 -25.938 -16.891 1 57.97 268 GLY B C 1
ATOM 5343 O O . GLY B 1 268 ? -4.938 -25.641 -15.703 1 57.97 268 GLY B O 1
ATOM 5344 N N . ALA B 1 269 ? -6.098 -26.875 -17.109 1 48.66 269 ALA B N 1
ATOM 5345 C CA . ALA B 1 269 ? -7.121 -27.672 -16.422 1 48.66 269 ALA B CA 1
ATOM 5346 C C . ALA B 1 269 ? -6.57 -28.312 -15.148 1 48.66 269 ALA B C 1
ATOM 5348 O O . ALA B 1 269 ? -7.297 -28.469 -14.172 1 48.66 269 ALA B O 1
ATOM 5349 N N . PRO B 1 270 ? -5.434 -28.906 -15.094 1 48.72 270 PRO B N 1
ATOM 5350 C CA . PRO B 1 270 ? -5.082 -29.844 -14.031 1 48.72 270 PRO B CA 1
ATOM 5351 C C . PRO B 1 270 ? -5.137 -29.219 -12.641 1 48.72 270 PRO B C 1
ATOM 5353 O O . PRO B 1 270 ? -5.199 -29.938 -11.641 1 48.72 270 PRO B O 1
ATOM 5356 N N . SER B 1 271 ? -5.133 -27.953 -12.547 1 49.34 271 SER B N 1
ATOM 5357 C CA . SER B 1 271 ? -4.863 -27.375 -11.234 1 49.34 271 SER B CA 1
ATOM 5358 C C . SER B 1 271 ? -6.078 -27.484 -10.32 1 49.34 271 SER B C 1
ATOM 5360 O O . SER B 1 271 ? -5.973 -27.266 -9.109 1 49.34 271 SER B O 1
ATOM 5362 N N . MET B 1 272 ? -7.152 -27.844 -10.906 1 53.06 272 MET B N 1
ATOM 5363 C CA . MET B 1 272 ? -8.367 -27.906 -10.102 1 53.06 272 MET B CA 1
ATOM 5364 C C . MET B 1 272 ? -8.438 -29.203 -9.305 1 53.06 272 MET B C 1
ATOM 5366 O O . MET B 1 272 ? -9.32 -29.375 -8.461 1 53.06 272 MET B O 1
ATOM 5370 N N . LYS B 1 273 ? -7.371 -29.953 -9.625 1 55.81 273 LYS B N 1
ATOM 5371 C CA . LYS B 1 273 ? -7.32 -31.219 -8.891 1 55.81 273 LYS B CA 1
ATOM 5372 C C . LYS B 1 273 ? -7.227 -30.969 -7.383 1 55.81 273 LYS B C 1
ATOM 5374 O O . LYS B 1 273 ? -7.812 -31.703 -6.59 1 55.81 273 LYS B O 1
ATOM 5379 N N . TRP B 1 274 ? -6.586 -29.938 -7.094 1 54.75 274 TRP B N 1
ATOM 5380 C CA . TRP B 1 274 ? -6.383 -29.656 -5.68 1 54.75 274 TRP B CA 1
ATOM 5381 C C . TRP B 1 274 ? -7.695 -29.266 -5.008 1 54.75 274 TRP B C 1
ATOM 5383 O O . TRP B 1 274 ? -7.973 -29.688 -3.883 1 54.75 274 TRP B O 1
ATOM 5393 N N . LEU B 1 275 ? -8.43 -28.406 -5.668 1 57.78 275 LEU B N 1
ATOM 5394 C CA . LEU B 1 275 ? -9.695 -27.953 -5.094 1 57.78 275 LEU B CA 1
ATOM 5395 C C . LEU B 1 275 ? -10.656 -29.125 -4.934 1 57.78 275 LEU B C 1
ATOM 5397 O O . LEU B 1 275 ? -11.289 -29.266 -3.887 1 57.78 275 LEU B O 1
ATOM 5401 N N . TYR B 1 276 ? -10.703 -29.906 -5.91 1 54.62 276 TYR B N 1
ATOM 5402 C CA . TYR B 1 276 ? -11.672 -30.984 -5.918 1 54.62 276 TYR B CA 1
ATOM 5403 C C . TYR B 1 276 ? -11.297 -32.062 -4.906 1 54.62 276 TYR B C 1
ATOM 5405 O O . TYR B 1 276 ? -12.164 -32.656 -4.258 1 54.62 276 TYR B O 1
ATOM 5413 N N . MET B 1 277 ? -10.07 -32.219 -4.883 1 51.03 277 MET B N 1
ATOM 5414 C CA . MET B 1 277 ? -9.641 -33.344 -4.043 1 51.03 277 MET B CA 1
ATOM 5415 C C . MET B 1 277 ? -9.68 -32.938 -2.566 1 51.03 277 MET B C 1
ATOM 5417 O O . MET B 1 277 ? -9.867 -33.812 -1.703 1 51.03 277 MET B O 1
ATOM 5421 N N . ARG B 1 278 ? -9.594 -31.766 -2.402 1 52.59 278 ARG B N 1
ATOM 5422 C CA . ARG B 1 278 ? -9.312 -31.453 -1.007 1 52.59 278 ARG B CA 1
ATOM 5423 C C . ARG B 1 278 ? -10.445 -30.625 -0.396 1 52.59 278 ARG B C 1
ATOM 5425 O O . ARG B 1 278 ? -10.5 -30.438 0.822 1 52.59 278 ARG B O 1
ATOM 5432 N N . VAL B 1 279 ? -11.258 -30.047 -1.227 1 55.06 279 VAL B N 1
ATOM 5433 C CA . VAL B 1 279 ? -12.391 -29.312 -0.674 1 55.06 279 VAL B CA 1
ATOM 5434 C C . VAL B 1 279 ? -13.625 -30.203 -0.643 1 55.06 279 VAL B C 1
ATOM 5436 O O . VAL B 1 279 ? -14.133 -30.625 -1.691 1 55.06 279 VAL B O 1
ATOM 5439 N N . SER B 1 280 ? -13.766 -31.062 0.377 1 48.38 280 SER B N 1
ATOM 5440 C CA . SER B 1 280 ? -14.836 -32.031 0.534 1 48.38 280 SER B CA 1
ATOM 5441 C C . SER B 1 280 ? -16.203 -31.391 0.405 1 48.38 280 SER B C 1
ATOM 5443 O O . SER B 1 280 ? -17.188 -32.062 0.064 1 48.38 280 SER B O 1
ATOM 5445 N N . SER B 1 281 ? -16.547 -30.406 1.157 1 47.59 281 SER B N 1
ATOM 5446 C CA . SER B 1 281 ? -17.906 -29.891 1.165 1 47.59 281 SER B CA 1
ATOM 5447 C C . SER B 1 281 ? -18.016 -28.578 0.378 1 47.59 281 SER B C 1
ATOM 5449 O O . SER B 1 281 ? -17.266 -27.641 0.642 1 47.59 281 SER B O 1
ATOM 5451 N N . PRO B 1 282 ? -18.391 -28.672 -0.928 1 49.84 282 PRO B N 1
ATOM 5452 C CA . PRO B 1 282 ? -18.516 -27.5 -1.811 1 49.84 282 PRO B CA 1
ATOM 5453 C C . PRO B 1 282 ? -19.062 -26.266 -1.089 1 49.84 282 PRO B C 1
ATOM 5455 O O . PRO B 1 282 ? -19.172 -25.203 -1.691 1 49.84 282 PRO B O 1
ATOM 5458 N N . THR B 1 283 ? -19.953 -26.438 -0.093 1 51.62 283 THR B N 1
ATOM 5459 C CA . THR B 1 283 ? -20.938 -25.375 0.112 1 51.62 283 THR B CA 1
ATOM 5460 C C . THR B 1 283 ? -20.25 -24.031 0.328 1 51.62 283 THR B C 1
ATOM 5462 O O . THR B 1 283 ? -20.844 -22.969 0.089 1 51.62 283 THR B O 1
ATOM 5465 N N . THR B 1 284 ? -18.859 -23.938 0.559 1 71.25 284 THR B N 1
ATOM 5466 C CA . THR B 1 284 ? -18.594 -22.625 1.138 1 71.25 284 THR B CA 1
ATOM 5467 C C . THR B 1 284 ? -17.797 -21.766 0.171 1 71.25 284 THR B C 1
ATOM 5469 O O . THR B 1 284 ? -17.031 -20.891 0.596 1 71.25 284 THR B O 1
ATOM 5472 N N . ALA B 1 285 ? -18.141 -22.047 -1.444 1 82.19 285 ALA B N 1
ATOM 5473 C CA . ALA B 1 285 ? -17.375 -21.188 -2.342 1 82.19 285 ALA B CA 1
ATOM 5474 C C . ALA B 1 285 ? -18.172 -20.891 -3.615 1 82.19 285 ALA B C 1
ATOM 5476 O O . ALA B 1 285 ? -19.047 -21.656 -3.998 1 82.19 285 ALA B O 1
ATOM 5477 N N . SER B 1 286 ? -18.016 -19.828 -4.219 1 83.88 286 SER B N 1
ATOM 5478 C CA . SER B 1 286 ? -18.562 -19.391 -5.5 1 83.88 286 SER B CA 1
ATOM 5479 C C . SER B 1 286 ? -17.484 -18.844 -6.414 1 83.88 286 SER B C 1
ATOM 5481 O O . SER B 1 286 ? -16.406 -18.469 -5.953 1 83.88 286 SER B O 1
ATOM 5483 N N . VAL B 1 287 ? -17.766 -18.953 -7.703 1 86.69 287 VAL B N 1
ATOM 5484 C CA . VAL B 1 287 ? -16.891 -18.328 -8.688 1 86.69 287 VAL B CA 1
ATOM 5485 C C . VAL B 1 287 ? -17.688 -17.328 -9.523 1 86.69 287 VAL B C 1
ATOM 5487 O O . VAL B 1 287 ? -18.797 -17.625 -9.953 1 86.69 287 VAL B O 1
ATOM 5490 N N . VAL B 1 288 ? -17.188 -16.156 -9.703 1 90.19 288 VAL B N 1
ATOM 5491 C CA . VAL B 1 288 ? -17.797 -15.156 -10.555 1 90.19 288 VAL B CA 1
ATOM 5492 C C . VAL B 1 288 ? -16.828 -14.742 -11.656 1 90.19 288 VAL B C 1
ATOM 5494 O O . VAL B 1 288 ? -15.617 -14.953 -11.539 1 90.19 288 VAL B O 1
ATOM 5497 N N . THR B 1 289 ? -17.359 -14.266 -12.781 1 91.69 289 THR B N 1
ATOM 5498 C CA . THR B 1 289 ? -16.531 -13.859 -13.898 1 91.69 289 THR B CA 1
ATOM 5499 C C . THR B 1 289 ? -16.562 -12.344 -14.086 1 91.69 289 THR B C 1
ATOM 5501 O O . THR B 1 289 ? -17.516 -11.688 -13.656 1 91.69 289 THR B O 1
ATOM 5504 N N . VAL B 1 290 ? -15.523 -11.789 -14.68 1 95.31 290 VAL B N 1
ATOM 5505 C CA . VAL B 1 290 ? -15.414 -10.383 -15.023 1 95.31 290 VAL B CA 1
ATOM 5506 C C . VAL B 1 290 ? -14.852 -10.234 -16.438 1 95.31 290 VAL B C 1
ATOM 5508 O O . VAL B 1 290 ? -14.094 -11.094 -16.906 1 95.31 290 VAL B O 1
ATOM 5511 N N . THR B 1 291 ? -15.219 -9.203 -17.109 1 94.75 291 THR B N 1
ATOM 5512 C CA . THR B 1 291 ? -14.758 -8.961 -18.469 1 94.75 291 THR B CA 1
ATOM 5513 C C . THR B 1 291 ? -13.367 -8.336 -18.469 1 94.75 291 THR B C 1
ATOM 5515 O O . THR B 1 291 ? -12.898 -7.863 -17.438 1 94.75 291 THR B O 1
ATOM 5518 N N . GLU B 1 292 ? -12.758 -8.367 -19.672 1 95.38 292 GLU B N 1
ATOM 5519 C CA . GLU B 1 292 ? -11.445 -7.746 -19.812 1 95.38 292 GLU B CA 1
ATOM 5520 C C . GLU B 1 292 ? -11.5 -6.258 -19.484 1 95.38 292 GLU B C 1
ATOM 5522 O O . GLU B 1 292 ? -10.609 -5.734 -18.812 1 95.38 292 GLU B O 1
ATOM 5527 N N . SER B 1 293 ? -12.57 -5.59 -19.953 1 96.81 293 SER B N 1
ATOM 5528 C CA . SER B 1 293 ? -12.727 -4.16 -19.703 1 96.81 293 SER B CA 1
ATOM 5529 C C . SER B 1 293 ? -12.891 -3.879 -18.219 1 96.81 293 SER B C 1
ATOM 5531 O O . SER B 1 293 ? -12.367 -2.889 -17.703 1 96.81 293 SER B O 1
ATOM 5533 N N . GLU B 1 294 ? -13.594 -4.727 -17.531 1 97.25 294 GLU B N 1
ATOM 5534 C CA . GLU B 1 294 ? -13.805 -4.566 -16.094 1 97.25 294 GLU B CA 1
ATOM 5535 C C . GLU B 1 294 ? -12.5 -4.762 -15.32 1 97.25 294 GLU B C 1
ATOM 5537 O O . GLU B 1 294 ? -12.25 -4.066 -14.336 1 97.25 294 GLU B O 1
ATOM 5542 N N . ILE B 1 295 ? -11.703 -5.672 -15.75 1 97.62 295 ILE B N 1
ATOM 5543 C CA . ILE B 1 295 ? -10.406 -5.914 -15.125 1 97.62 295 ILE B CA 1
ATOM 5544 C C . ILE B 1 295 ? -9.531 -4.672 -15.258 1 97.62 295 ILE B C 1
ATOM 5546 O O . ILE B 1 295 ? -8.984 -4.18 -14.266 1 97.62 295 ILE B O 1
ATOM 5550 N N . VAL B 1 296 ? -9.445 -4.172 -16.469 1 97.62 296 VAL B N 1
ATOM 5551 C CA . VAL B 1 296 ? -8.594 -3.025 -16.75 1 97.62 296 VAL B CA 1
ATOM 5552 C C . VAL B 1 296 ? -9.102 -1.802 -15.992 1 97.62 296 VAL B C 1
ATOM 5554 O O . VAL B 1 296 ? -8.32 -1.061 -15.391 1 97.62 296 VAL B O 1
ATOM 5557 N N . ASP B 1 297 ? -10.414 -1.614 -16.031 1 97.44 297 ASP B N 1
ATOM 5558 C CA . ASP B 1 297 ? -11.016 -0.517 -15.289 1 97.44 297 ASP B CA 1
ATOM 5559 C C . ASP B 1 297 ? -10.703 -0.627 -13.797 1 97.44 297 ASP B C 1
ATOM 5561 O O . ASP B 1 297 ? -10.484 0.384 -13.125 1 97.44 297 ASP B O 1
ATOM 5565 N N . SER B 1 298 ? -10.695 -1.815 -13.266 1 97.56 298 SER B N 1
ATOM 5566 C CA . SER B 1 298 ? -10.438 -2.033 -11.844 1 97.56 298 SER B CA 1
ATOM 5567 C C . SER B 1 298 ? -9 -1.663 -11.484 1 97.56 298 SER B C 1
ATOM 5569 O O . SER B 1 298 ? -8.734 -1.197 -10.375 1 97.56 298 SER B O 1
ATOM 5571 N N . ILE B 1 299 ? -8.016 -1.89 -12.414 1 96.94 299 ILE B N 1
ATOM 5572 C CA . ILE B 1 299 ? -6.641 -1.464 -12.172 1 96.94 299 ILE B CA 1
ATOM 5573 C C . ILE B 1 299 ? -6.602 0.044 -11.93 1 96.94 299 ILE B C 1
ATOM 5575 O O . ILE B 1 299 ? -6.027 0.509 -10.945 1 96.94 299 ILE B O 1
ATOM 5579 N N . ARG B 1 300 ? -7.289 0.744 -12.828 1 95.81 300 ARG B N 1
ATOM 5580 C CA . ARG B 1 300 ? -7.332 2.199 -12.711 1 95.81 300 ARG B CA 1
ATOM 5581 C C . ARG B 1 300 ? -8.023 2.627 -11.422 1 95.81 300 ARG B C 1
ATOM 5583 O O . ARG B 1 300 ? -7.516 3.486 -10.695 1 95.81 300 ARG B O 1
ATOM 5590 N N . ARG B 1 301 ? -9.094 2.033 -11.125 1 94.88 301 ARG B N 1
ATOM 5591 C CA . ARG B 1 301 ? -9.875 2.42 -9.961 1 94.88 301 ARG B CA 1
ATOM 5592 C C . ARG B 1 301 ? -9.125 2.107 -8.664 1 94.88 301 ARG B C 1
ATOM 5594 O O . ARG B 1 301 ? -9.172 2.889 -7.715 1 94.88 301 ARG B O 1
ATOM 5601 N N . LEU B 1 302 ? -8.461 0.991 -8.594 1 95.19 302 LEU B N 1
ATOM 5602 C CA . LEU B 1 302 ? -7.672 0.657 -7.41 1 95.19 302 LEU B CA 1
ATOM 5603 C C . LEU B 1 302 ? -6.547 1.666 -7.203 1 95.19 302 LEU B C 1
ATOM 5605 O O . LEU B 1 302 ? -6.238 2.035 -6.066 1 95.19 302 LEU B O 1
ATOM 5609 N N . ALA B 1 303 ? -5.906 2.043 -8.281 1 94 303 ALA B N 1
ATOM 5610 C CA . ALA B 1 303 ? -4.855 3.053 -8.203 1 94 303 ALA B CA 1
ATOM 5611 C C . ALA B 1 303 ? -5.402 4.363 -7.641 1 94 303 ALA B C 1
ATOM 5613 O O . ALA B 1 303 ? -4.793 4.969 -6.754 1 94 303 ALA B O 1
ATOM 5614 N N . GLU B 1 304 ? -6.559 4.734 -8.094 1 90.44 304 GLU B N 1
ATOM 5615 C CA . GLU B 1 304 ? -7.109 6.035 -7.727 1 90.44 304 GLU B CA 1
ATOM 5616 C C . GLU B 1 304 ? -7.832 5.973 -6.387 1 90.44 304 GLU B C 1
ATOM 5618 O O . GLU B 1 304 ? -7.742 6.902 -5.582 1 90.44 304 GLU B O 1
ATOM 5623 N N . ASP B 1 305 ? -8.555 4.891 -6.141 1 88.06 305 ASP B N 1
ATOM 5624 C CA . ASP B 1 305 ? -9.383 4.766 -4.945 1 88.06 305 ASP B CA 1
ATOM 5625 C C . ASP B 1 305 ? -8.547 4.352 -3.738 1 88.06 305 ASP B C 1
ATOM 5627 O O . ASP B 1 305 ? -8.828 4.766 -2.611 1 88.06 305 ASP B O 1
ATOM 5631 N N . CYS B 1 306 ? -7.531 3.525 -3.988 1 89.94 306 CYS B N 1
ATOM 5632 C CA . CYS B 1 306 ? -6.812 2.926 -2.871 1 89.94 306 CYS B CA 1
ATOM 5633 C C . CYS B 1 306 ? -5.332 3.295 -2.914 1 89.94 306 CYS B C 1
ATOM 5635 O O . CYS B 1 306 ? -4.59 3.006 -1.974 1 89.94 306 CYS B O 1
ATOM 5637 N N . GLY B 1 307 ? -4.938 3.934 -4 1 91.31 307 GLY B N 1
ATOM 5638 C CA . GLY B 1 307 ? -3.531 4.27 -4.152 1 91.31 307 GLY B CA 1
ATOM 5639 C C . GLY B 1 307 ? -2.672 3.076 -4.523 1 91.31 307 GLY B C 1
ATOM 5640 O O . GLY B 1 307 ? -1.456 3.094 -4.316 1 91.31 307 GLY B O 1
ATOM 5641 N N . LEU B 1 308 ? -3.262 2.035 -5.07 1 94.12 308 LEU B N 1
ATOM 5642 C CA . LEU B 1 308 ? -2.551 0.796 -5.363 1 94.12 308 LEU B CA 1
ATOM 5643 C C . LEU B 1 308 ? -2.516 0.533 -6.867 1 94.12 308 LEU B C 1
ATOM 5645 O O . LEU B 1 308 ? -3.547 0.232 -7.473 1 94.12 308 LEU B O 1
ATOM 5649 N N . LEU B 1 309 ? -1.369 0.708 -7.457 1 94.38 309 LEU B N 1
ATOM 5650 C CA . LEU B 1 309 ? -1.196 0.26 -8.836 1 94.38 309 LEU B CA 1
ATOM 5651 C C . LEU B 1 309 ? -0.83 -1.22 -8.883 1 94.38 309 LEU B C 1
ATOM 5653 O O . LEU B 1 309 ? 0.286 -1.6 -8.516 1 94.38 309 LEU B O 1
ATOM 5657 N N . LEU B 1 310 ? -1.758 -1.989 -9.398 1 93.88 310 LEU B N 1
ATOM 5658 C CA . LEU B 1 310 ? -1.618 -3.441 -9.359 1 93.88 310 LEU B CA 1
ATOM 5659 C C . LEU B 1 310 ? -1.7 -4.031 -10.766 1 93.88 310 LEU B C 1
ATOM 5661 O O . LEU B 1 310 ? -2.271 -3.414 -11.672 1 93.88 310 LEU B O 1
ATOM 5665 N N . ASP B 1 311 ? -1.104 -5.184 -10.93 1 91.06 311 ASP B N 1
ATOM 5666 C CA . ASP B 1 311 ? -1.205 -5.887 -12.203 1 91.06 311 ASP B CA 1
ATOM 5667 C C . ASP B 1 311 ? -2.609 -6.445 -12.406 1 91.06 311 ASP B C 1
ATOM 5669 O O . ASP B 1 311 ? -3.422 -6.461 -11.484 1 91.06 311 ASP B O 1
ATOM 5673 N N . PRO B 1 312 ? -2.914 -6.934 -13.586 1 93.06 312 PRO B N 1
ATOM 5674 C CA . PRO B 1 312 ? -4.273 -7.387 -13.891 1 93.06 312 PRO B CA 1
ATOM 5675 C C . PRO B 1 312 ? -4.707 -8.57 -13.031 1 93.06 312 PRO B C 1
ATOM 5677 O O . PRO B 1 312 ? -5.871 -8.648 -12.633 1 93.06 312 PRO B O 1
ATOM 5680 N N . ILE B 1 313 ? -3.832 -9.477 -12.734 1 90.88 313 ILE B N 1
ATOM 5681 C CA . ILE B 1 313 ? -4.176 -10.664 -11.953 1 90.88 313 ILE B CA 1
ATOM 5682 C C . ILE B 1 313 ? -4.75 -10.234 -10.602 1 90.88 313 ILE B C 1
ATOM 5684 O O . ILE B 1 313 ? -5.785 -10.758 -10.172 1 90.88 313 ILE B O 1
ATOM 5688 N N . SER B 1 314 ? -4.129 -9.281 -10.031 1 91.12 314 SER B N 1
ATOM 5689 C CA . SER B 1 314 ? -4.531 -8.812 -8.711 1 91.12 314 SER B CA 1
ATOM 5690 C C . SER B 1 314 ? -5.82 -7.996 -8.773 1 91.12 314 SER B C 1
ATOM 5692 O O . SER B 1 314 ? -6.562 -7.914 -7.797 1 91.12 314 SER B O 1
ATOM 5694 N N . ALA B 1 315 ? -6.082 -7.418 -9.875 1 95.62 315 ALA B N 1
ATOM 5695 C CA . ALA B 1 315 ? -7.238 -6.535 -10.023 1 95.62 315 ALA B CA 1
ATOM 5696 C C . ALA B 1 315 ? -8.508 -7.336 -10.312 1 95.62 315 ALA B C 1
ATOM 5698 O O . ALA B 1 315 ? -9.617 -6.824 -10.18 1 95.62 315 ALA B O 1
ATOM 5699 N N . VAL B 1 316 ? -8.367 -8.562 -10.711 1 95.94 316 VAL B N 1
ATOM 5700 C CA . VAL B 1 316 ? -9.492 -9.406 -11.133 1 95.94 316 VAL B CA 1
ATOM 5701 C C . VAL B 1 316 ? -10.5 -9.516 -9.992 1 95.94 316 VAL B C 1
ATOM 5703 O O . VAL B 1 316 ? -11.703 -9.32 -10.195 1 95.94 316 VAL B O 1
ATOM 5706 N N . ALA B 1 317 ? -10.031 -9.781 -8.82 1 97.19 317 ALA B N 1
ATOM 5707 C CA . ALA B 1 317 ? -10.93 -9.977 -7.688 1 97.19 317 ALA B CA 1
ATOM 5708 C C . ALA B 1 317 ? -11.68 -8.695 -7.344 1 97.19 317 ALA B C 1
ATOM 5710 O O . ALA B 1 317 ? -12.883 -8.719 -7.094 1 97.19 317 ALA B O 1
ATOM 5711 N N . ALA B 1 318 ? -11.023 -7.551 -7.398 1 97.88 318 ALA B N 1
ATOM 5712 C CA . ALA B 1 318 ? -11.641 -6.266 -7.09 1 97.88 318 ALA B CA 1
ATOM 5713 C C . ALA B 1 318 ? -12.719 -5.918 -8.117 1 97.88 318 ALA B C 1
ATOM 5715 O O . ALA B 1 318 ? -13.703 -5.254 -7.789 1 97.88 318 ALA B O 1
ATOM 5716 N N . ALA B 1 319 ? -12.508 -6.375 -9.32 1 98.31 319 ALA B N 1
ATOM 5717 C CA . ALA B 1 319 ? -13.469 -6.094 -10.383 1 98.31 319 ALA B CA 1
ATOM 5718 C C . ALA B 1 319 ? -14.859 -6.605 -10.016 1 98.31 319 ALA B C 1
ATOM 5720 O O . ALA B 1 319 ? -15.867 -6.008 -10.398 1 98.31 319 ALA B O 1
ATOM 5721 N N . ALA B 1 320 ? -14.93 -7.664 -9.266 1 97.81 320 ALA B N 1
ATOM 5722 C CA . ALA B 1 320 ? -16.203 -8.25 -8.875 1 97.81 320 ALA B CA 1
ATOM 5723 C C . ALA B 1 320 ? -16.938 -7.359 -7.863 1 97.81 320 ALA B C 1
ATOM 5725 O O . ALA B 1 320 ? -18.156 -7.434 -7.727 1 97.81 320 ALA B O 1
ATOM 5726 N N . ILE B 1 321 ? -16.203 -6.555 -7.109 1 98.19 321 ILE B N 1
ATOM 5727 C CA . ILE B 1 321 ? -16.828 -5.574 -6.219 1 98.19 321 ILE B CA 1
ATOM 5728 C C . ILE B 1 321 ? -17.422 -4.438 -7.043 1 98.19 321 ILE B C 1
ATOM 5730 O O . ILE B 1 321 ? -18.578 -4.066 -6.848 1 98.19 321 ILE B O 1
ATOM 5734 N N . TYR B 1 322 ? -16.625 -3.988 -7.969 1 97.69 322 TYR B N 1
ATOM 5735 C CA . TYR B 1 322 ? -17.016 -2.826 -8.758 1 97.69 322 TYR B CA 1
ATOM 5736 C C . TYR B 1 322 ? -18.188 -3.156 -9.672 1 97.69 322 TYR B C 1
ATOM 5738 O O . TYR B 1 322 ? -19.078 -2.326 -9.875 1 97.69 322 TYR B O 1
ATOM 5746 N N . ASN B 1 323 ? -18.219 -4.348 -10.227 1 97.12 323 ASN B N 1
ATOM 5747 C CA . ASN B 1 323 ? -19.219 -4.664 -11.234 1 97.12 323 ASN B CA 1
ATOM 5748 C C . ASN B 1 323 ? -20.484 -5.254 -10.602 1 97.12 323 ASN B C 1
ATOM 5750 O O . ASN B 1 323 ? -21.422 -5.613 -11.305 1 97.12 323 ASN B O 1
ATOM 5754 N N . GLY B 1 324 ? -20.484 -5.516 -9.336 1 97.56 324 GLY B N 1
ATOM 5755 C CA . GLY B 1 324 ? -21.656 -6.02 -8.641 1 97.56 324 GLY B CA 1
ATOM 5756 C C . GLY B 1 324 ? -21.656 -7.527 -8.492 1 97.56 324 GLY B C 1
ATOM 5757 O O . GLY B 1 324 ? -22.641 -8.109 -8.039 1 97.56 324 GLY B O 1
ATOM 5758 N N . GLY B 1 325 ? -20.609 -8.164 -8.914 1 96.38 325 GLY B N 1
ATOM 5759 C CA . GLY B 1 325 ? -20.516 -9.609 -8.789 1 96.38 325 GLY B CA 1
ATOM 5760 C C . GLY B 1 325 ? -20.656 -10.102 -7.359 1 96.38 325 GLY B C 1
ATOM 5761 O O . GLY B 1 325 ? -21.359 -11.078 -7.098 1 96.38 325 GLY B O 1
ATOM 5762 N N . VAL B 1 326 ? -20.047 -9.453 -6.402 1 97.38 326 VAL B N 1
ATOM 5763 C CA . VAL B 1 326 ? -20.094 -9.836 -4.996 1 97.38 326 VAL B CA 1
ATOM 5764 C C . VAL B 1 326 ? -21.516 -9.609 -4.457 1 97.38 326 VAL B C 1
ATOM 5766 O O . VAL B 1 326 ? -22.031 -10.422 -3.689 1 97.38 326 VAL B O 1
ATOM 5769 N N . ALA B 1 327 ? -22.094 -8.508 -4.875 1 97.94 327 ALA B N 1
ATOM 5770 C CA . ALA B 1 327 ? -23.469 -8.211 -4.469 1 97.94 327 ALA B CA 1
ATOM 5771 C C . ALA B 1 327 ? -24.422 -9.305 -4.926 1 97.94 327 ALA B C 1
ATOM 5773 O O . ALA B 1 327 ? -25.312 -9.703 -4.18 1 97.94 327 ALA B O 1
ATOM 5774 N N . ARG B 1 328 ? -24.234 -9.734 -6.129 1 96.5 328 ARG B N 1
ATOM 5775 C CA . ARG B 1 328 ? -25.078 -10.805 -6.66 1 96.5 328 ARG B CA 1
ATOM 5776 C C . ARG B 1 328 ? -24.922 -12.078 -5.844 1 96.5 328 ARG B C 1
ATOM 5778 O O . ARG B 1 328 ? -25.906 -12.758 -5.547 1 96.5 328 ARG B O 1
ATOM 5785 N N . VAL B 1 329 ? -23.719 -12.414 -5.484 1 93.94 329 VAL B N 1
ATOM 5786 C CA . VAL B 1 329 ? -23.484 -13.594 -4.664 1 93.94 329 VAL B CA 1
ATOM 5787 C C . VAL B 1 329 ? -24.141 -13.422 -3.297 1 93.94 329 VAL B C 1
ATOM 5789 O O . VAL B 1 329 ? -24.734 -14.359 -2.758 1 93.94 329 VAL B O 1
ATOM 5792 N N . GLN B 1 330 ? -23.969 -12.227 -2.742 1 96.19 330 GLN B N 1
ATOM 5793 C CA . GLN B 1 330 ? -24.578 -11.953 -1.449 1 96.19 330 GLN B CA 1
ATOM 5794 C C . GLN B 1 330 ? -26.078 -12.258 -1.476 1 96.19 330 GLN B C 1
ATOM 5796 O O . GLN B 1 330 ? -26.609 -12.906 -0.563 1 96.19 330 GLN B O 1
ATOM 5801 N N . LYS B 1 331 ? -26.734 -11.836 -2.51 1 95.5 331 LYS B N 1
ATOM 5802 C CA . LYS B 1 331 ? -28.172 -12.055 -2.654 1 95.5 331 LYS B CA 1
ATOM 5803 C C . LYS B 1 331 ? -28.484 -13.523 -2.924 1 95.5 331 LYS B C 1
ATOM 5805 O O . LYS B 1 331 ? -29.328 -14.109 -2.264 1 95.5 331 LYS B O 1
ATOM 5810 N N . GLN B 1 332 ? -27.781 -14.117 -3.846 1 91.44 332 GLN B N 1
ATOM 5811 C CA . GLN B 1 332 ? -28.031 -15.484 -4.277 1 91.44 332 GLN B CA 1
ATOM 5812 C C . GLN B 1 332 ? -27.828 -16.469 -3.131 1 91.44 332 GLN B C 1
ATOM 5814 O O . GLN B 1 332 ? -28.562 -17.453 -3.002 1 91.44 332 GLN B O 1
ATOM 5819 N N . LYS B 1 333 ? -26.812 -16.172 -2.34 1 90.06 333 LYS B N 1
ATOM 5820 C CA . LYS B 1 333 ? -26.453 -17.094 -1.266 1 90.06 333 LYS B CA 1
ATOM 5821 C C . LYS B 1 333 ? -27.062 -16.656 0.062 1 90.06 333 LYS B C 1
ATOM 5823 O O . LYS B 1 333 ? -26.797 -17.266 1.104 1 90.06 333 LYS B O 1
ATOM 5828 N N . GLN B 1 334 ? -27.812 -15.586 0.079 1 92.69 334 GLN B N 1
ATOM 5829 C CA . GLN B 1 334 ? -28.484 -15.047 1.26 1 92.69 334 GLN B CA 1
ATOM 5830 C C . GLN B 1 334 ? -27.5 -14.82 2.398 1 92.69 334 GLN B C 1
ATOM 5832 O O . GLN B 1 334 ? -27.719 -15.266 3.525 1 92.69 334 GLN B O 1
ATOM 5837 N N . LEU B 1 335 ? -26.422 -14.188 2.01 1 94.19 335 LEU B N 1
ATOM 5838 C CA . LEU B 1 335 ? -25.422 -13.82 3.008 1 94.19 335 LEU B CA 1
ATOM 5839 C C . LEU B 1 335 ? -25.891 -12.625 3.838 1 94.19 335 LEU B C 1
ATOM 5841 O O . LEU B 1 335 ? -26.859 -11.953 3.467 1 94.19 335 LEU B O 1
ATOM 5845 N N . PRO B 1 336 ? -25.219 -12.297 4.957 1 94.38 336 PRO B N 1
ATOM 5846 C CA . PRO B 1 336 ? -25.672 -11.242 5.867 1 94.38 336 PRO B CA 1
ATOM 5847 C C . PRO B 1 336 ? -25.703 -9.867 5.203 1 94.38 336 PRO B C 1
ATOM 5849 O O . PRO B 1 336 ? -24.922 -9.602 4.289 1 94.38 336 PRO B O 1
ATOM 5852 N N . GLN B 1 337 ? -26.547 -8.977 5.684 1 93.12 337 GLN B N 1
ATOM 5853 C CA . GLN B 1 337 ? -26.672 -7.617 5.176 1 93.12 337 GLN B CA 1
ATOM 5854 C C . GLN B 1 337 ? -25.438 -6.781 5.531 1 93.12 337 GLN B C 1
ATOM 5856 O O . GLN B 1 337 ? -25.016 -5.922 4.754 1 93.12 337 GLN B O 1
ATOM 5861 N N . ASN B 1 338 ? -24.891 -6.938 6.703 1 94.06 338 ASN B N 1
ATOM 5862 C CA . ASN B 1 338 ? -23.641 -6.27 7.074 1 94.06 338 ASN B CA 1
ATOM 5863 C C . ASN B 1 338 ? -22.438 -7.156 6.812 1 94.06 338 ASN B C 1
ATOM 5865 O O . ASN B 1 338 ? -21.641 -7.414 7.719 1 94.06 338 ASN B O 1
ATOM 5869 N N . LEU B 1 339 ? -22.391 -7.422 5.527 1 96.69 339 LEU B N 1
ATOM 5870 C CA . LEU B 1 339 ? -21.391 -8.398 5.078 1 96.69 339 LEU B CA 1
ATOM 5871 C C . LEU B 1 339 ? -19.984 -7.879 5.297 1 96.69 339 LEU B C 1
ATOM 5873 O O . LEU B 1 339 ? -19.672 -6.738 4.949 1 96.69 339 LEU B O 1
ATOM 5877 N N . LYS B 1 340 ? -19.156 -8.633 5.898 1 97.19 340 LYS B N 1
ATOM 5878 C CA . LYS B 1 340 ? -17.734 -8.328 6.02 1 97.19 340 LYS B CA 1
ATOM 5879 C C . LYS B 1 340 ? -16.922 -9.031 4.934 1 97.19 340 LYS B C 1
ATOM 5881 O O . LYS B 1 340 ? -16.672 -10.234 5.031 1 97.19 340 LYS B O 1
ATOM 5886 N N . VAL B 1 341 ? -16.516 -8.266 3.99 1 98.19 341 VAL B N 1
ATOM 5887 C CA . VAL B 1 341 ? -15.781 -8.805 2.85 1 98.19 341 VAL B CA 1
ATOM 5888 C C . VAL B 1 341 ? -14.281 -8.57 3.035 1 98.19 341 VAL B C 1
ATOM 5890 O O . VAL B 1 341 ? -13.852 -7.449 3.332 1 98.19 341 VAL B O 1
ATOM 5893 N N . LEU B 1 342 ? -13.516 -9.617 2.92 1 98.44 342 LEU B N 1
ATOM 5894 C CA . LEU B 1 342 ? -12.062 -9.5 2.879 1 98.44 342 LEU B CA 1
ATOM 5895 C C . LEU B 1 342 ? -11.531 -9.742 1.467 1 98.44 342 LEU B C 1
ATOM 5897 O O . LEU B 1 342 ? -11.602 -10.867 0.96 1 98.44 342 LEU B O 1
ATOM 5901 N N . LEU B 1 343 ? -11.047 -8.695 0.854 1 98.5 343 LEU B N 1
ATOM 5902 C CA . LEU B 1 343 ? -10.43 -8.789 -0.466 1 98.5 343 LEU B CA 1
ATOM 5903 C C . LEU B 1 343 ? -8.938 -9.062 -0.349 1 98.5 343 LEU B C 1
ATOM 5905 O O . LEU B 1 343 ? -8.211 -8.305 0.3 1 98.5 343 LEU B O 1
ATOM 5909 N N . LEU B 1 344 ? -8.469 -10.133 -0.953 1 98.19 344 LEU B N 1
ATOM 5910 C CA . LEU B 1 344 ? -7.035 -10.391 -0.999 1 98.19 344 LEU B CA 1
ATOM 5911 C C . LEU B 1 344 ? -6.383 -9.641 -2.154 1 98.19 344 LEU B C 1
ATOM 5913 O O . LEU B 1 344 ? -6.66 -9.93 -3.32 1 98.19 344 LEU B O 1
ATOM 5917 N N . ILE B 1 345 ? -5.582 -8.672 -1.822 1 97.44 345 ILE B N 1
ATOM 5918 C CA . ILE B 1 345 ? -4.719 -8.039 -2.811 1 97.44 345 ILE B CA 1
ATOM 5919 C C . ILE B 1 345 ? -3.479 -8.898 -3.043 1 97.44 345 ILE B C 1
ATOM 5921 O O . ILE B 1 345 ? -2.512 -8.828 -2.281 1 97.44 345 ILE B O 1
ATOM 5925 N N . THR B 1 346 ? -3.49 -9.703 -4.066 1 95.81 346 THR B N 1
ATOM 5926 C CA . THR B 1 346 ? -2.59 -10.844 -4.16 1 95.81 346 THR B CA 1
ATOM 5927 C C . THR B 1 346 ? -1.254 -10.43 -4.773 1 95.81 346 THR B C 1
ATOM 5929 O O . THR B 1 346 ? -0.271 -11.172 -4.691 1 95.81 346 THR B O 1
ATOM 5932 N N . GLY B 1 347 ? -1.162 -9.406 -5.363 1 87.75 347 GLY B N 1
ATOM 5933 C CA . GLY B 1 347 ? 0.093 -8.992 -5.969 1 87.75 347 GLY B CA 1
ATOM 5934 C C . GLY B 1 347 ? -0.011 -7.676 -6.715 1 87.75 347 GLY B C 1
ATOM 5935 O O . GLY B 1 347 ? -0.949 -6.906 -6.496 1 87.75 347 GLY B O 1
ATOM 5936 N N . GLY B 1 348 ? 1.121 -7.324 -7.59 1 69.75 348 GLY B N 1
ATOM 5937 C CA . GLY B 1 348 ? 0.709 -6.336 -8.57 1 69.75 348 GLY B CA 1
ATOM 5938 C C . GLY B 1 348 ? 1.833 -5.406 -8.984 1 69.75 348 GLY B C 1
ATOM 5939 O O . GLY B 1 348 ? 1.585 -4.285 -9.438 1 69.75 348 GLY B O 1
ATOM 5940 N N . ARG B 1 349 ? 3.201 -6.023 -8.836 1 75.69 349 ARG B N 1
ATOM 5941 C CA . ARG B 1 349 ? 4.137 -4.98 -9.242 1 75.69 349 ARG B CA 1
ATOM 5942 C C . ARG B 1 349 ? 4.578 -5.168 -10.688 1 75.69 349 ARG B C 1
ATOM 5944 O O . ARG B 1 349 ? 5.52 -4.516 -11.148 1 75.69 349 ARG B O 1
ATOM 5951 N N . ASN B 1 350 ? 3.9 -6.078 -11.383 1 79.81 350 ASN B N 1
ATOM 5952 C CA . ASN B 1 350 ? 4.27 -6.312 -12.773 1 79.81 350 ASN B CA 1
ATOM 5953 C C . ASN B 1 350 ? 3.449 -5.445 -13.727 1 79.81 350 ASN B C 1
ATOM 5955 O O . ASN B 1 350 ? 2.824 -5.961 -14.656 1 79.81 350 ASN B O 1
ATOM 5959 N N . ILE B 1 351 ? 3.492 -4.168 -13.523 1 88 351 ILE B N 1
ATOM 5960 C CA . ILE B 1 351 ? 2.719 -3.244 -14.344 1 88 351 ILE B CA 1
ATOM 5961 C C . ILE B 1 351 ? 3.35 -1.854 -14.289 1 88 351 ILE B C 1
ATOM 5963 O O . ILE B 1 351 ? 3.893 -1.452 -13.258 1 88 351 ILE B O 1
ATOM 5967 N N . SER B 1 352 ? 3.268 -1.179 -15.406 1 89 352 SER B N 1
ATOM 5968 C CA . SER B 1 352 ? 3.623 0.234 -15.484 1 89 352 SER B CA 1
ATOM 5969 C C . SER B 1 352 ? 2.422 1.083 -15.891 1 89 352 SER B C 1
ATOM 5971 O O . SER B 1 352 ? 1.398 0.552 -16.328 1 89 352 SER B O 1
ATOM 5973 N N . LEU B 1 353 ? 2.586 2.369 -15.688 1 93.19 353 LEU B N 1
ATOM 5974 C CA . LEU B 1 353 ? 1.517 3.26 -16.125 1 93.19 353 LEU B CA 1
ATOM 5975 C C . LEU B 1 353 ? 1.346 3.201 -17.641 1 93.19 353 LEU B C 1
ATOM 5977 O O . LEU B 1 353 ? 0.231 3.34 -18.156 1 93.19 353 LEU B O 1
ATOM 5981 N N . LYS B 1 354 ? 2.42 2.988 -18.297 1 91.94 354 LYS B N 1
ATOM 5982 C CA . LYS B 1 354 ? 2.357 2.793 -19.734 1 91.94 354 LYS B CA 1
ATOM 5983 C C . LYS B 1 354 ? 1.586 1.522 -20.094 1 91.94 354 LYS B C 1
ATOM 5985 O O . LYS B 1 354 ? 0.753 1.525 -21 1 91.94 354 LYS B O 1
ATOM 5990 N N . ASP B 1 355 ? 1.878 0.431 -19.375 1 91.69 355 ASP B N 1
ATOM 5991 C CA . ASP B 1 355 ? 1.144 -0.814 -19.578 1 91.69 355 ASP B CA 1
ATOM 5992 C C . ASP B 1 355 ? -0.357 -0.602 -19.391 1 91.69 355 ASP B C 1
ATOM 5994 O O . ASP B 1 355 ? -1.161 -1.113 -20.172 1 91.69 355 ASP B O 1
ATOM 5998 N N . LEU B 1 356 ? -0.725 0.107 -18.344 1 95.06 356 LEU B N 1
ATOM 5999 C CA . LEU B 1 356 ? -2.133 0.377 -18.078 1 95.06 356 LEU B CA 1
ATOM 6000 C C . LEU B 1 356 ? -2.779 1.117 -19.234 1 95.06 356 LEU B C 1
ATOM 6002 O O . LEU B 1 356 ? -3.855 0.734 -19.703 1 95.06 356 LEU B O 1
ATOM 6006 N N . ALA B 1 357 ? -2.109 2.129 -19.719 1 94.19 357 ALA B N 1
ATOM 6007 C CA . ALA B 1 357 ? -2.631 2.908 -20.828 1 94.19 357 ALA B CA 1
ATOM 6008 C C . ALA B 1 357 ? -2.814 2.035 -22.078 1 94.19 357 ALA B C 1
ATOM 6010 O O . ALA B 1 357 ? -3.816 2.154 -22.781 1 94.19 357 ALA B O 1
ATOM 6011 N N . GLU B 1 358 ? -1.886 1.205 -22.312 1 94.19 358 GLU B N 1
ATOM 6012 C CA . GLU B 1 358 ? -1.949 0.314 -23.469 1 94.19 358 GLU B CA 1
ATOM 6013 C C . GLU B 1 358 ? -3.096 -0.684 -23.328 1 94.19 358 GLU B C 1
ATOM 6015 O O . GLU B 1 358 ? -3.791 -0.975 -24.312 1 94.19 358 GLU B O 1
ATOM 6020 N N . MET B 1 359 ? -3.248 -1.213 -22.172 1 95.06 359 MET B N 1
ATOM 6021 C CA . MET B 1 359 ? -4.352 -2.139 -21.938 1 95.06 359 MET B CA 1
ATOM 6022 C C . MET B 1 359 ? -5.695 -1.439 -22.109 1 95.06 359 MET B C 1
ATOM 6024 O O . MET B 1 359 ? -6.629 -2.012 -22.672 1 95.06 359 MET B O 1
ATOM 6028 N N . GLU B 1 360 ? -5.785 -0.238 -21.609 1 95.31 360 GLU B N 1
ATOM 6029 C CA . GLU B 1 360 ? -7.016 0.535 -21.75 1 95.31 360 GLU B CA 1
ATOM 6030 C C . GLU B 1 360 ? -7.352 0.774 -23.219 1 95.31 360 GLU B C 1
ATOM 6032 O O . GLU B 1 360 ? -8.508 0.647 -23.609 1 95.31 360 GLU B O 1
ATOM 6037 N N . ALA B 1 361 ? -6.355 1.092 -23.953 1 93.88 361 ALA B N 1
ATOM 6038 C CA . ALA B 1 361 ? -6.551 1.303 -25.375 1 93.88 361 ALA B CA 1
ATOM 6039 C C . ALA B 1 361 ? -6.98 0.013 -26.078 1 93.88 361 ALA B C 1
ATOM 6041 O O . ALA B 1 361 ? -7.852 0.03 -26.953 1 93.88 361 ALA B O 1
ATOM 6042 N N . SER B 1 362 ? -6.398 -1.053 -25.703 1 91.94 362 SER B N 1
ATOM 6043 C CA . SER B 1 362 ? -6.68 -2.348 -26.312 1 91.94 362 SER B CA 1
ATOM 6044 C C . SER B 1 362 ? -8.109 -2.795 -26.031 1 91.94 362 SER B C 1
ATOM 6046 O O . SER B 1 362 ? -8.805 -3.268 -26.938 1 91.94 362 SER B O 1
ATOM 6048 N N . VAL B 1 363 ? -8.523 -2.629 -24.781 1 91.25 363 VAL B N 1
ATOM 6049 C CA . VAL B 1 363 ? -9.867 -3.092 -24.438 1 91.25 363 VAL B CA 1
ATOM 6050 C C . VAL B 1 363 ? -10.906 -2.164 -25.062 1 91.25 363 VAL B C 1
ATOM 6052 O O . VAL B 1 363 ? -12.008 -2.6 -25.406 1 91.25 363 VAL B O 1
ATOM 6055 N N . ALA B 1 364 ? -10.633 -0.904 -25.188 1 87 364 ALA B N 1
ATOM 6056 C CA . ALA B 1 364 ? -11.539 0.038 -25.844 1 87 364 ALA B CA 1
ATOM 6057 C C . ALA B 1 364 ? -11.75 -0.331 -27.297 1 87 364 ALA B C 1
ATOM 6059 O O . ALA B 1 364 ? -12.859 -0.221 -27.828 1 87 364 ALA B O 1
ATOM 6060 N N . ARG B 1 365 ? -10.773 -0.784 -27.922 1 84.19 365 ARG B N 1
ATOM 6061 C CA . ARG B 1 365 ? -10.844 -1.189 -29.328 1 84.19 365 ARG B CA 1
ATOM 6062 C C . ARG B 1 365 ? -11.68 -2.455 -29.484 1 84.19 365 ARG B C 1
ATOM 6064 O O . ARG B 1 365 ? -12.438 -2.586 -30.453 1 84.19 365 ARG B O 1
ATOM 6071 N N . ASN B 1 366 ? -11.539 -3.299 -28.562 1 77.81 366 ASN B N 1
ATOM 6072 C CA . ASN B 1 366 ? -12.242 -4.574 -28.625 1 77.81 366 ASN B CA 1
ATOM 6073 C C . ASN B 1 366 ? -13.719 -4.418 -28.281 1 77.81 366 ASN B C 1
ATOM 6075 O O . ASN B 1 366 ? -14.562 -5.16 -28.781 1 77.81 366 ASN B O 1
ATOM 6079 N N . ASP B 1 367 ? -14.031 -3.537 -27.391 1 70.5 367 ASP B N 1
ATOM 6080 C CA . ASP B 1 367 ? -15.422 -3.281 -27.031 1 70.5 367 ASP B CA 1
ATOM 6081 C C . ASP B 1 367 ? -16.188 -2.645 -28.188 1 70.5 367 ASP B C 1
ATOM 6083 O O . ASP B 1 367 ? -17.359 -2.928 -28.391 1 70.5 367 ASP B O 1
ATOM 6087 N N . VAL B 1 368 ? -15.531 -1.776 -28.938 1 55.84 368 VAL B N 1
ATOM 6088 C CA . VAL B 1 368 ? -16.156 -1.175 -30.109 1 55.84 368 VAL B CA 1
ATOM 6089 C C . VAL B 1 368 ? -16.359 -2.236 -31.188 1 55.84 368 VAL B C 1
ATOM 6091 O O . VAL B 1 368 ? -17.375 -2.25 -31.859 1 55.84 368 VAL B O 1
ATOM 6094 N N . ARG B 1 369 ? -15.5 -3.188 -31.281 1 48.75 369 ARG B N 1
ATOM 6095 C CA . ARG B 1 369 ? -15.609 -4.234 -32.281 1 48.75 369 ARG B CA 1
ATOM 6096 C C . ARG B 1 369 ? -16.734 -5.207 -31.953 1 48.75 369 ARG B C 1
ATOM 6098 O O . ARG B 1 369 ? -17.312 -5.84 -32.844 1 48.75 369 ARG B O 1
ATOM 6105 N N . GLN B 1 370 ? -16.953 -5.375 -30.734 1 48.44 370 GLN B N 1
ATOM 6106 C CA . GLN B 1 370 ? -18.016 -6.293 -30.359 1 48.44 370 GLN B CA 1
ATOM 6107 C C . GLN B 1 370 ? -19.375 -5.625 -30.453 1 48.44 370 GLN B C 1
ATOM 6109 O O . GLN B 1 370 ? -20.406 -6.258 -30.188 1 48.44 370 GLN B O 1
ATOM 6114 N N . GLN B 1 371 ? -19.422 -4.363 -30.812 1 40.03 371 GLN B N 1
ATOM 6115 C CA . GLN B 1 371 ? -20.75 -3.883 -31.172 1 40.03 371 GLN B CA 1
ATOM 6116 C C . GLN B 1 371 ? -21.219 -4.535 -32.469 1 40.03 371 GLN B C 1
ATOM 6118 O O . GLN B 1 371 ? -20.5 -4.566 -33.469 1 40.03 371 GLN B O 1
ATOM 6123 N N . PRO B 1 372 ? -22.266 -5.348 -32.562 1 37.62 372 PRO B N 1
ATOM 6124 C CA . PRO B 1 372 ? -22.781 -6.031 -33.781 1 37.62 372 PRO B CA 1
ATOM 6125 C C . PRO B 1 372 ? -22.781 -5.137 -35 1 37.62 372 PRO B C 1
ATOM 6127 O O . PRO B 1 372 ? -23.031 -3.936 -34.906 1 37.62 372 PRO B O 1
ATOM 6130 N N . ALA B 1 373 ? -22.219 -5.395 -36.094 1 33.53 373 ALA B N 1
ATOM 6131 C CA . ALA B 1 373 ? -22.672 -4.863 -37.375 1 33.53 373 ALA B CA 1
ATOM 6132 C C . ALA B 1 373 ? -24.203 -4.938 -37.5 1 33.53 373 ALA B C 1
ATOM 6134 O O . ALA B 1 373 ? -24.797 -5.957 -37.156 1 33.53 373 ALA B O 1
ATOM 6135 N N . LEU B 1 374 ? -24.891 -3.92 -37.531 1 34.16 374 LEU B N 1
ATOM 6136 C CA . LEU B 1 374 ? -26.281 -3.902 -37.969 1 34.16 374 LEU B CA 1
ATOM 6137 C C . LEU B 1 374 ? -26.5 -4.844 -39.156 1 34.16 374 LEU B C 1
ATOM 6139 O O . LEU B 1 374 ? -26.219 -4.484 -40.312 1 34.16 374 LEU B O 1
ATOM 6143 N N . HIS B 1 375 ? -26.125 -6.062 -39.125 1 29.94 375 HIS B N 1
ATOM 6144 C CA . HIS B 1 375 ? -26.688 -6.965 -40.125 1 29.94 375 HIS B CA 1
ATOM 6145 C C . HIS B 1 375 ? -28.203 -6.824 -40.188 1 29.94 375 HIS B C 1
ATOM 6147 O O . HIS B 1 375 ? -28.875 -6.707 -39.156 1 29.94 375 HIS B O 1
ATOM 6153 N N . ASP B 1 376 ? -28.766 -6.238 -41.312 1 31.66 376 ASP B N 1
ATOM 6154 C CA . ASP B 1 376 ? -30.109 -6.363 -41.875 1 31.66 376 ASP B CA 1
ATOM 6155 C C . ASP B 1 376 ? -30.625 -7.793 -41.75 1 31.66 376 ASP B C 1
ATOM 6157 O O . ASP B 1 376 ? -30.297 -8.656 -42.562 1 31.66 376 ASP B O 1
ATOM 6161 N N . ASN B 1 377 ? -30.594 -8.352 -40.656 1 28.8 377 ASN B N 1
ATOM 6162 C CA . ASN B 1 377 ? -31.344 -9.586 -40.469 1 28.8 377 ASN B CA 1
ATOM 6163 C C . ASN B 1 377 ? -32.781 -9.438 -40.938 1 28.8 377 ASN B C 1
ATOM 6165 O O . ASN B 1 377 ? -33.562 -8.641 -40.375 1 28.8 377 ASN B O 1
ATOM 6169 N N . ASP B 1 378 ? -33 -9.617 -42.281 1 30.58 378 ASP B N 1
ATOM 6170 C CA . ASP B 1 378 ? -34.281 -10.055 -42.812 1 30.58 378 ASP B CA 1
ATOM 6171 C C . ASP B 1 378 ? -34.938 -11.117 -41.906 1 30.58 378 ASP B C 1
ATOM 6173 O O . ASP B 1 378 ? -34.281 -12.125 -41.594 1 30.58 378 ASP B O 1
ATOM 6177 N N . PRO B 1 379 ? -36 -10.828 -41.188 1 32.19 379 PRO B N 1
ATOM 6178 C CA . PRO B 1 379 ? -36.781 -11.602 -40.219 1 32.19 379 PRO B CA 1
ATOM 6179 C C . PRO B 1 379 ? -37.094 -13.008 -40.688 1 32.19 379 PRO B C 1
ATOM 6181 O O . PRO B 1 379 ? -37.688 -13.805 -39.969 1 32.19 379 PRO B O 1
ATOM 6184 N N . THR B 1 380 ? -37.156 -13.211 -42.062 1 30.25 380 THR B N 1
ATOM 6185 C CA . THR B 1 380 ? -37.938 -14.344 -42.562 1 30.25 380 THR B CA 1
ATOM 6186 C C . THR B 1 380 ? -37.25 -15.664 -42.219 1 30.25 380 THR B C 1
ATOM 6188 O O . THR B 1 380 ? -37.812 -16.734 -42.406 1 30.25 380 THR B O 1
ATOM 6191 N N . GLN B 1 381 ? -35.875 -15.672 -42.406 1 26.7 381 GLN B N 1
ATOM 6192 C CA . GLN B 1 381 ? -35.469 -17.062 -42.469 1 26.7 381 GLN B CA 1
ATOM 6193 C C . GLN B 1 381 ? -35.625 -17.734 -41.094 1 26.7 381 GLN B C 1
ATOM 6195 O O . GLN B 1 381 ? -34.969 -17.344 -40.125 1 26.7 381 GLN B O 1
ATOM 6200 N N . ASN B 1 382 ? -36.812 -18.281 -40.781 1 25.17 382 ASN B N 1
ATOM 6201 C CA . ASN B 1 382 ? -37.406 -19.078 -39.688 1 25.17 382 ASN B CA 1
ATOM 6202 C C . ASN B 1 382 ? -36.438 -20.172 -39.219 1 25.17 382 ASN B C 1
ATOM 6204 O O . ASN B 1 382 ? -36.125 -21.094 -39.969 1 25.17 382 ASN B O 1
ATOM 6208 N N . HIS B 1 383 ? -35.344 -19.766 -38.781 1 26.55 383 HIS B N 1
ATOM 6209 C CA . HIS B 1 383 ? -34.469 -20.859 -38.344 1 26.55 383 HIS B CA 1
ATOM 6210 C C . HIS B 1 383 ? -35.219 -21.891 -37.531 1 26.55 383 HIS B C 1
ATOM 6212 O O . HIS B 1 383 ? -35.969 -21.531 -36.625 1 26.55 383 HIS B O 1
ATOM 6218 N N . GLN B 1 384 ? -35.5 -23.016 -38.156 1 24.97 384 GLN B N 1
ATOM 6219 C CA . GLN B 1 384 ? -36.188 -24.188 -37.625 1 24.97 384 GLN B CA 1
ATOM 6220 C C . GLN B 1 384 ? -35.688 -24.547 -36.25 1 24.97 384 GLN B C 1
ATOM 6222 O O . GLN B 1 384 ? -34.469 -24.469 -36 1 24.97 384 GLN B O 1
ATOM 6227 N N . PRO B 1 385 ? -36.562 -24.5 -35.312 1 24.62 385 PRO B N 1
ATOM 6228 C CA . PRO B 1 385 ? -36.312 -24.844 -33.906 1 24.62 385 PRO B CA 1
ATOM 6229 C C . PRO B 1 385 ? -35.562 -26.156 -33.75 1 24.62 385 PRO B C 1
ATOM 6231 O O . PRO B 1 385 ? -35.906 -27.172 -34.312 1 24.62 385 PRO B O 1
ATOM 6234 N N . PHE B 1 386 ? -34.219 -26 -33.75 1 23.95 386 PHE B N 1
ATOM 6235 C CA . PHE B 1 386 ? -33.469 -27.219 -33.531 1 23.95 386 PHE B CA 1
ATOM 6236 C C . PHE B 1 386 ? -34.062 -28.031 -32.406 1 23.95 386 PHE B C 1
ATOM 6238 O O . PHE B 1 386 ? -34.219 -27.516 -31.297 1 23.95 386 PHE B O 1
ATOM 6245 N N . TYR B 1 387 ? -34.969 -28.812 -32.719 1 23.77 387 TYR B N 1
ATOM 6246 C CA . TYR B 1 387 ? -35.562 -29.797 -31.812 1 23.77 387 TYR B CA 1
ATOM 6247 C C . TYR B 1 387 ? -34.469 -30.609 -31.109 1 23.77 387 TYR B C 1
ATOM 6249 O O . TYR B 1 387 ? -33.625 -31.234 -31.781 1 23.77 387 TYR B O 1
ATOM 6257 N N . LEU B 1 388 ? -33.969 -29.938 -30.125 1 22.72 388 LEU B N 1
ATOM 6258 C CA . LEU B 1 388 ? -33.031 -30.672 -29.281 1 22.72 388 LEU B CA 1
ATOM 6259 C C . LEU B 1 388 ? -33.531 -32.094 -29 1 22.72 388 LEU B C 1
ATOM 6261 O O . LEU B 1 388 ? -34.625 -32.25 -28.438 1 22.72 388 LEU B O 1
ATOM 6265 N N . LYS B 1 389 ? -33.094 -32.938 -29.844 1 25.89 389 LYS B N 1
ATOM 6266 C CA . LYS B 1 389 ? -33.344 -34.375 -29.703 1 25.89 389 LYS B CA 1
ATOM 6267 C C . LYS B 1 389 ? -33.062 -34.844 -28.297 1 25.89 389 LYS B C 1
ATOM 6269 O O . LYS B 1 389 ? -32.062 -34.469 -27.688 1 25.89 389 LYS B O 1
ATOM 6274 N N . THR B 1 390 ? -34.031 -35.094 -27.5 1 24.03 390 THR B N 1
ATOM 6275 C CA . THR B 1 390 ? -34.125 -35.625 -26.156 1 24.03 390 THR B CA 1
ATOM 6276 C C . THR B 1 390 ? -33.25 -36.875 -26.031 1 24.03 390 THR B C 1
ATOM 6278 O O . THR B 1 390 ? -33.156 -37.688 -26.953 1 24.03 390 THR B O 1
ATOM 6281 N N . VAL B 1 391 ? -32.188 -36.688 -25.234 1 23.98 391 VAL B N 1
ATOM 6282 C CA . VAL B 1 391 ? -31.156 -37.688 -24.938 1 23.98 391 VAL B CA 1
ATOM 6283 C C . VAL B 1 391 ? -31.812 -39.062 -24.75 1 23.98 391 VAL B C 1
ATOM 6285 O O . VAL B 1 391 ? -31.125 -40.062 -24.5 1 23.98 391 VAL B O 1
ATOM 6288 N N . ASP B 1 392 ? -33.156 -39.125 -24.672 1 24.34 392 ASP B N 1
ATOM 6289 C CA . ASP B 1 392 ? -33.625 -40.5 -24.5 1 24.34 392 ASP B CA 1
ATOM 6290 C C . ASP B 1 392 ? -33.219 -41.375 -25.656 1 24.34 392 ASP B C 1
ATOM 6292 O O . ASP B 1 392 ? -33.344 -42.594 -25.594 1 24.34 392 ASP B O 1
ATOM 6296 N N . ASP B 1 393 ? -33.062 -40.594 -26.797 1 25.08 393 ASP B N 1
ATOM 6297 C CA . ASP B 1 393 ? -33.094 -41.5 -27.969 1 25.08 393 ASP B CA 1
ATOM 6298 C C . ASP B 1 393 ? -31.766 -42.25 -28.109 1 25.08 393 ASP B C 1
ATOM 6300 O O . ASP B 1 393 ? -31.594 -43.062 -29.016 1 25.08 393 ASP B O 1
ATOM 6304 N N . LEU B 1 394 ? -30.75 -41.438 -27.594 1 24.02 394 LEU B N 1
ATOM 6305 C CA . LEU B 1 394 ? -29.516 -42.031 -28.078 1 24.02 394 LEU B CA 1
ATOM 6306 C C . LEU B 1 394 ? -29.25 -43.375 -27.422 1 24.02 394 LEU B C 1
ATOM 6308 O O . LEU B 1 394 ? -28.172 -43.969 -27.594 1 24.02 394 LEU B O 1
ATOM 6312 N N . CYS B 1 395 ? -30.109 -43.656 -26.297 1 23.98 395 CYS B N 1
ATOM 6313 C CA . CYS B 1 395 ? -29.672 -44.875 -25.594 1 23.98 395 CYS B CA 1
ATOM 6314 C C . CYS B 1 395 ? -29.656 -46.062 -26.516 1 23.98 395 CYS B C 1
ATOM 6316 O O . CYS B 1 395 ? -29.016 -47.062 -26.219 1 23.98 395 CYS B O 1
ATOM 6318 N N . ASN B 1 396 ? -30.719 -46.125 -27.297 1 22.59 396 ASN B N 1
ATOM 6319 C CA . ASN B 1 396 ? -31.094 -47.531 -27.562 1 22.59 396 ASN B CA 1
ATOM 6320 C C . ASN B 1 396 ? -30.203 -48.125 -28.641 1 22.59 396 ASN B C 1
ATOM 6322 O O . ASN B 1 396 ? -30.547 -49.156 -29.219 1 22.59 396 ASN B O 1
ATOM 6326 N N . ASP B 1 397 ? -29.312 -47.281 -29.312 1 23.2 397 ASP B N 1
ATOM 6327 C CA . ASP B 1 397 ? -29.016 -48.094 -30.5 1 23.2 397 ASP B CA 1
ATOM 6328 C C . ASP B 1 397 ? -28.094 -49.25 -30.156 1 23.2 397 ASP B C 1
ATOM 6330 O O . ASP B 1 397 ? -26.922 -49.062 -29.859 1 23.2 397 ASP B O 1
ATOM 6334 N N . ASP B 1 398 ? -28.609 -50.312 -29.375 1 22.5 398 ASP B N 1
ATOM 6335 C CA . ASP B 1 398 ? -28.016 -51.594 -29.016 1 22.5 398 ASP B CA 1
ATOM 6336 C C . ASP B 1 398 ? -27.438 -52.312 -30.234 1 22.5 398 ASP B C 1
ATOM 6338 O O . ASP B 1 398 ? -27.234 -53.5 -30.219 1 22.5 398 ASP B O 1
ATOM 6342 N N . ASP B 1 399 ? -27.141 -51.531 -31.344 1 22.02 399 ASP B N 1
ATOM 6343 C CA . ASP B 1 399 ? -26.906 -52.531 -32.375 1 22.02 399 ASP B CA 1
ATOM 6344 C C . ASP B 1 399 ? -25.766 -53.469 -31.984 1 22.02 399 ASP B C 1
ATOM 6346 O O . ASP B 1 399 ? -24.703 -53 -31.547 1 22.02 399 ASP B O 1
ATOM 6350 N N . ASP B 1 400 ? -26.016 -54.719 -31.656 1 21.38 400 ASP B N 1
ATOM 6351 C CA . ASP B 1 400 ? -25.359 -55.969 -31.297 1 21.38 400 ASP B CA 1
ATOM 6352 C C . ASP B 1 400 ? -24.188 -56.281 -32.25 1 21.38 400 ASP B C 1
ATOM 6354 O O . ASP B 1 400 ? -23.688 -57.406 -32.281 1 21.38 400 ASP B O 1
ATOM 6358 N N . ASP B 1 401 ? -23.734 -55.25 -33.094 1 20.42 401 ASP B N 1
ATOM 6359 C CA . ASP B 1 401 ? -22.953 -56 -34.062 1 20.42 401 ASP B CA 1
ATOM 6360 C C . ASP B 1 401 ? -21.75 -56.688 -33.406 1 20.42 401 ASP B C 1
ATOM 6362 O O . ASP B 1 401 ? -20.922 -56 -32.781 1 20.42 401 ASP B O 1
ATOM 6366 N N . LYS B 1 402 ? -21.859 -57.938 -33.031 1 22.02 402 LYS B N 1
ATOM 6367 C CA . LYS B 1 402 ? -21.016 -59 -32.531 1 22.02 402 LYS B CA 1
ATOM 6368 C C . LYS B 1 402 ? -19.688 -59.094 -33.281 1 22.02 402 LYS B C 1
ATOM 6370 O O . LYS B 1 402 ? -19.484 -59.938 -34.125 1 22.02 402 LYS B O 1
ATOM 6375 N N . GLU B 1 403 ? -19.094 -57.906 -33.812 1 19.38 403 GLU B N 1
ATOM 6376 C CA . GLU B 1 403 ? -18 -58.375 -34.656 1 19.38 403 GLU B CA 1
ATOM 6377 C C . GLU B 1 403 ? -16.906 -59.031 -33.812 1 19.38 403 GLU B C 1
ATOM 6379 O O . GLU B 1 403 ? -16.578 -58.562 -32.719 1 19.38 403 GLU B O 1
ATOM 6384 N N . GLN B 1 404 ? -16.609 -60.344 -34.031 1 19.77 404 GLN B N 1
ATOM 6385 C CA . GLN B 1 404 ? -15.805 -61.469 -33.562 1 19.77 404 GLN B CA 1
ATOM 6386 C C . GLN B 1 404 ? -14.328 -61.094 -33.5 1 19.77 404 GLN B C 1
ATOM 6388 O O . GLN B 1 404 ? -13.688 -60.906 -34.531 1 19.77 404 GLN B O 1
ATOM 6393 N N . ILE B 1 405 ? -14.047 -59.969 -32.688 1 19.97 405 ILE B N 1
ATOM 6394 C CA . ILE B 1 405 ? -12.625 -59.656 -32.812 1 19.97 405 ILE B CA 1
ATOM 6395 C C . ILE B 1 405 ? -11.805 -60.875 -32.375 1 19.97 405 ILE B C 1
ATOM 6397 O O . ILE B 1 405 ? -12.016 -61.406 -31.266 1 19.97 405 ILE B O 1
ATOM 6401 N N . VAL B 1 406 ? -11.156 -61.594 -33.281 1 19.25 406 VAL B N 1
ATOM 6402 C CA . VAL B 1 406 ? -10.289 -62.75 -33.281 1 19.25 406 VAL B CA 1
ATOM 6403 C C . VAL B 1 406 ? -9.062 -62.5 -32.406 1 19.25 406 VAL B C 1
ATOM 6405 O O . VAL B 1 406 ? -8.359 -61.5 -32.594 1 19.25 406 VAL B O 1
ATOM 6408 N N . LEU B 1 407 ? -9.102 -62.969 -31.109 1 19.77 407 LEU B N 1
ATOM 6409 C CA . LEU B 1 407 ? -8.18 -62.969 -29.984 1 19.77 407 LEU B CA 1
ATOM 6410 C C . LEU B 1 407 ? -6.824 -63.531 -30.391 1 19.77 407 LEU B C 1
ATOM 6412 O O . LEU B 1 407 ? -6.738 -64.688 -30.859 1 19.77 407 LEU B O 1
ATOM 6416 N N . PRO B 1 408 ? -5.891 -62.625 -30.891 1 19.06 408 PRO B N 1
ATOM 6417 C CA . PRO B 1 408 ? -4.695 -63.375 -31.281 1 19.06 408 PRO B CA 1
ATOM 6418 C C . PRO B 1 408 ? -4.074 -64.125 -30.109 1 19.06 408 PRO B C 1
ATOM 6420 O O . PRO B 1 408 ? -4.266 -63.75 -28.953 1 19.06 408 PRO B O 1
ATOM 6423 N N . ASN B 1 409 ? -3.398 -65.375 -30.219 1 17.34 409 ASN B N 1
ATOM 6424 C CA . ASN B 1 409 ? -2.979 -66.562 -29.5 1 17.34 409 ASN B CA 1
ATOM 6425 C C . ASN B 1 409 ? -1.747 -66.312 -28.641 1 17.34 409 ASN B C 1
ATOM 6427 O O . ASN B 1 409 ? -1.501 -67 -27.656 1 17.34 409 ASN B O 1
ATOM 6431 N N . THR B 1 410 ? -0.814 -65.188 -28.781 1 18.73 410 THR B N 1
ATOM 6432 C CA . THR B 1 410 ? 0.51 -65.812 -28.703 1 18.73 410 THR B CA 1
ATOM 6433 C C . THR B 1 410 ? 0.855 -66.188 -27.25 1 18.73 410 THR B C 1
ATOM 6435 O O . THR B 1 410 ? 0.266 -65.625 -26.312 1 18.73 410 THR B O 1
ATOM 6438 N N . SER B 1 411 ? 2.109 -66.875 -26.938 1 18.03 411 SER B N 1
ATOM 6439 C CA . SER B 1 411 ? 2.832 -67.875 -26.156 1 18.03 411 SER B CA 1
ATOM 6440 C C . SER B 1 411 ? 3.451 -67.25 -24.906 1 18.03 411 SER B C 1
ATOM 6442 O O . SER B 1 411 ? 3.914 -66.125 -24.938 1 18.03 411 SER B O 1
ATOM 6444 N N . SER B 1 412 ? 3.23 -67.75 -23.641 1 17.45 412 SER B N 1
ATOM 6445 C CA . SER B 1 412 ? 3.285 -67.562 -22.203 1 17.45 412 SER B CA 1
ATOM 6446 C C . SER B 1 412 ? 4.727 -67.562 -21.703 1 17.45 412 SER B C 1
ATOM 6448 O O . SER B 1 412 ? 4.977 -67.312 -20.516 1 17.45 412 SER B O 1
ATOM 6450 N N . PRO B 1 413 ? 5.891 -67.062 -22.234 1 16.91 413 PRO B N 1
ATOM 6451 C CA . PRO B 1 413 ? 6.969 -67.812 -21.594 1 16.91 413 PRO B CA 1
ATOM 6452 C C . PRO B 1 413 ? 7.172 -67.438 -20.125 1 16.91 413 PRO B C 1
ATOM 6454 O O . PRO B 1 413 ? 6.887 -66.312 -19.734 1 16.91 413 PRO B O 1
ATOM 6457 N N . LYS B 1 414 ? 7.352 -68.375 -19.125 1 16.86 414 LYS B N 1
ATOM 6458 C CA . LYS B 1 414 ? 7.359 -68.688 -17.688 1 16.86 414 LYS B CA 1
ATOM 6459 C C . LYS B 1 414 ? 8.586 -68.062 -17.016 1 16.86 414 LYS B C 1
ATOM 6461 O O . LYS B 1 414 ? 8.797 -68.25 -15.812 1 16.86 414 LYS B O 1
ATOM 6466 N N . GLU B 1 415 ? 9.508 -67.062 -17.453 1 17.03 415 GLU B N 1
ATOM 6467 C CA . GLU B 1 415 ? 10.812 -67.312 -16.828 1 17.03 415 GLU B CA 1
ATOM 6468 C C . GLU B 1 415 ? 10.789 -66.875 -15.359 1 17.03 415 GLU B C 1
ATOM 6470 O O . GLU B 1 415 ? 10.156 -65.875 -14.984 1 17.03 415 GLU B O 1
ATOM 6475 N N . SER B 1 416 ? 11.312 -67.75 -14.32 1 17.19 416 SER B N 1
ATOM 6476 C CA . SER B 1 416 ? 11.383 -68.125 -12.906 1 17.19 416 SER B CA 1
ATOM 6477 C C . SER B 1 416 ? 12.328 -67.188 -12.141 1 17.19 416 SER B C 1
ATOM 6479 O O . SER B 1 416 ? 12.492 -67.375 -10.93 1 17.19 416 SER B O 1
ATOM 6481 N N . ILE B 1 417 ? 12.445 -65.875 -12.266 1 17.86 417 ILE B N 1
ATOM 6482 C CA . ILE B 1 417 ? 13.688 -65.375 -11.695 1 17.86 417 ILE B CA 1
ATOM 6483 C C . ILE B 1 417 ? 13.641 -65.438 -10.172 1 17.86 417 ILE B C 1
ATOM 6485 O O . ILE B 1 417 ? 12.664 -65.062 -9.547 1 17.86 417 ILE B O 1
ATOM 6489 N N . SER B 1 418 ? 14.641 -66.188 -9.469 1 17.17 418 SER B N 1
ATOM 6490 C CA . SER B 1 418 ? 15.047 -66.75 -8.18 1 17.17 418 SER B CA 1
ATOM 6491 C C . SER B 1 418 ? 15.367 -65.625 -7.191 1 17.17 418 SER B C 1
ATOM 6493 O O . SER B 1 418 ? 16 -64.625 -7.555 1 17.17 418 SER B O 1
ATOM 6495 N N . LEU B 1 419 ? 14.695 -65.5 -6.027 1 17.7 419 LEU B N 1
ATOM 6496 C CA . LEU B 1 419 ? 14.555 -64.688 -4.836 1 17.7 419 LEU B CA 1
ATOM 6497 C C . LEU B 1 419 ? 15.82 -64.688 -3.994 1 17.7 419 LEU B C 1
ATOM 6499 O O . LEU B 1 419 ? 15.945 -65.5 -3.082 1 17.7 419 LEU B O 1
ATOM 6503 N N . ALA B 1 420 ? 17.125 -64.5 -4.426 1 17.19 420 ALA B N 1
ATOM 6504 C CA . ALA B 1 420 ? 18.156 -64.875 -3.471 1 17.19 420 ALA B CA 1
ATOM 6505 C C . ALA B 1 420 ? 18.109 -64 -2.219 1 17.19 420 ALA B C 1
ATOM 6507 O O . ALA B 1 420 ? 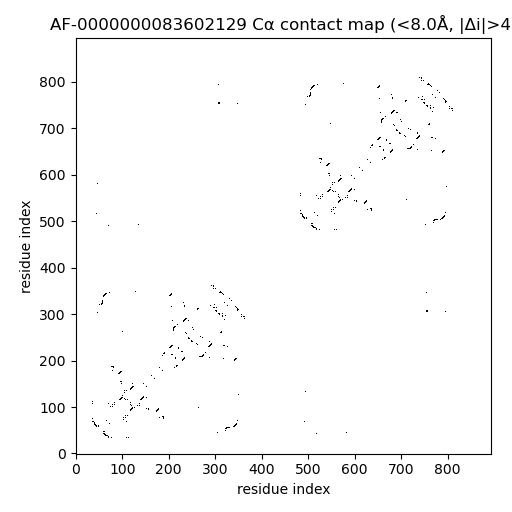17.906 -62.781 -2.305 1 17.19 420 ALA B O 1
ATOM 6508 N N . GLU B 1 421 ? 18.062 -64.562 -0.886 1 17.53 421 GLU B N 1
ATOM 6509 C CA . GLU B 1 421 ? 17.812 -64.375 0.542 1 17.53 421 GLU B CA 1
ATOM 6510 C C . GLU B 1 421 ? 18.984 -63.656 1.215 1 17.53 421 GLU B C 1
ATOM 6512 O O . GLU B 1 421 ? 18.922 -63.344 2.402 1 17.53 421 GLU B O 1
ATOM 6517 N N . SER B 1 422 ? 20.047 -62.938 0.69 1 17.02 422 SER B N 1
ATOM 6518 C CA . SER B 1 422 ? 21.234 -63 1.524 1 17.02 422 SER B CA 1
ATOM 6519 C C . SER B 1 422 ? 21.062 -62.188 2.807 1 17.02 422 SER B C 1
ATOM 6521 O O . SER B 1 422 ? 20.656 -61.031 2.766 1 17.02 422 SER B O 1
ATOM 6523 N N . SER B 1 423 ? 21.125 -62.75 4.125 1 17.77 423 SER B N 1
ATOM 6524 C CA . SER B 1 423 ? 20.953 -62.594 5.562 1 17.77 423 SER B CA 1
ATOM 6525 C C . SER B 1 423 ? 22.109 -61.781 6.16 1 17.77 423 SER B C 1
ATOM 6527 O O . SER B 1 423 ? 22.156 -61.562 7.375 1 17.77 423 SER B O 1
ATOM 6529 N N . LYS B 1 424 ? 23.062 -60.969 5.605 1 17.55 424 LYS B N 1
ATOM 6530 C CA . LYS B 1 424 ? 24.297 -60.969 6.375 1 17.55 424 LYS B CA 1
ATOM 6531 C C . LYS B 1 424 ? 24.141 -60.219 7.684 1 17.55 424 LYS B C 1
ATOM 6533 O O . LYS B 1 424 ? 23.531 -59.125 7.703 1 17.55 424 LYS B O 1
ATOM 6538 N N . ALA B 1 425 ? 24.641 -60.75 8.953 1 17.94 425 ALA B N 1
ATOM 6539 C CA . ALA B 1 425 ? 24.719 -60.688 10.414 1 17.94 425 ALA B CA 1
ATOM 6540 C C . ALA B 1 425 ? 25.672 -59.594 10.867 1 17.94 425 ALA B C 1
ATOM 6542 O O . ALA B 1 425 ? 25.922 -59.438 12.062 1 17.94 425 ALA B O 1
ATOM 6543 N N . VAL B 1 426 ? 25.797 -58.375 10.297 1 17.34 426 VAL B N 1
ATOM 6544 C CA . VAL B 1 426 ? 27.078 -57.781 10.672 1 17.34 426 VAL B CA 1
ATOM 6545 C C . VAL B 1 426 ? 27.109 -57.562 12.188 1 17.34 426 VAL B C 1
ATOM 6547 O O . VAL B 1 426 ? 26.125 -57.094 12.773 1 17.34 426 VAL B O 1
ATOM 6550 N N . ASP B 1 427 ? 28.297 -57.812 12.906 1 16.78 427 ASP B N 1
ATOM 6551 C CA . ASP B 1 427 ? 28.938 -58.062 14.18 1 16.78 427 ASP B CA 1
ATOM 6552 C C . ASP B 1 427 ? 29.062 -56.781 15.008 1 16.78 427 ASP B C 1
ATOM 6554 O O . ASP B 1 427 ? 29.125 -55.688 14.461 1 16.78 427 ASP B O 1
ATOM 6558 N N . TYR B 1 428 ? 29.125 -56.844 16.453 1 17.02 428 TYR B N 1
ATOM 6559 C CA . TYR B 1 428 ? 28.953 -56.312 17.797 1 17.02 428 TYR B CA 1
ATOM 6560 C C . TYR B 1 428 ? 30.125 -55.406 18.172 1 17.02 428 TYR B C 1
ATOM 6562 O O . TYR B 1 428 ? 30.031 -54.625 19.125 1 17.02 428 TYR B O 1
ATOM 6570 N N . GLU B 1 429 ? 31.422 -55.438 17.656 1 16.03 429 GLU B N 1
ATOM 6571 C CA . GLU B 1 429 ? 32.438 -55.5 18.703 1 16.03 429 GLU B CA 1
ATOM 6572 C C . GLU B 1 429 ? 32.531 -54.156 19.438 1 16.03 429 GLU B C 1
ATOM 6574 O O . GLU B 1 429 ? 32.062 -53.125 18.953 1 16.03 429 GLU B O 1
ATOM 6579 N N . ASN B 1 430 ? 33.875 -53.781 20.062 1 16.31 430 ASN B N 1
ATOM 6580 C CA . ASN B 1 430 ? 34.562 -53.625 21.344 1 16.31 430 ASN B CA 1
ATOM 6581 C C . ASN B 1 430 ? 34.906 -52.156 21.609 1 16.31 430 ASN B C 1
ATOM 6583 O O . ASN B 1 430 ? 35.031 -51.75 22.766 1 16.31 430 ASN B O 1
ATOM 6587 N N . VAL B 1 431 ? 35.219 -51.094 20.703 1 15.84 431 VAL B N 1
ATOM 6588 C CA . VAL B 1 431 ? 36.562 -50.594 20.984 1 15.84 431 VAL B CA 1
ATOM 6589 C C . VAL B 1 431 ? 36.531 -49.656 22.203 1 15.84 431 VAL B C 1
ATOM 6591 O O . VAL B 1 431 ? 35.531 -48.969 22.422 1 15.84 431 VAL B O 1
ATOM 6594 N N . SER B 1 432 ? 37.781 -49.469 22.875 1 16.86 432 SER B N 1
ATOM 6595 C CA . SER B 1 432 ? 38.469 -49.219 24.141 1 16.86 432 SER B CA 1
ATOM 6596 C C . SER B 1 432 ? 38.5 -47.75 24.469 1 16.86 432 SER B C 1
ATOM 6598 O O . SER B 1 432 ? 38.062 -47.312 25.547 1 16.86 432 SER B O 1
ATOM 6600 N N . LYS B 1 433 ? 39.75 -47.031 24.547 1 16.61 433 LYS B N 1
ATOM 6601 C CA . LYS B 1 433 ? 40.594 -46.594 25.656 1 16.61 433 LYS B CA 1
ATOM 6602 C C . LYS B 1 433 ? 40.656 -45.062 25.719 1 16.61 433 LYS B C 1
ATOM 6604 O O . LYS B 1 433 ? 40.938 -44.469 26.766 1 16.61 433 LYS B O 1
ATOM 6609 N N . ILE B 1 434 ? 40.656 -44.125 24.703 1 16.28 434 ILE B N 1
ATOM 6610 C CA . ILE B 1 434 ? 41.844 -43.281 24.75 1 16.28 434 ILE B CA 1
ATOM 6611 C C . ILE B 1 434 ? 41.688 -42.25 25.844 1 16.28 434 ILE B C 1
ATOM 6613 O O . ILE B 1 434 ? 40.594 -41.812 26.156 1 16.28 434 ILE B O 1
ATOM 6617 N N . ASN B 1 435 ? 42.938 -41.375 26.047 1 17.05 435 ASN B N 1
ATOM 6618 C CA . ASN B 1 435 ? 43.875 -40.781 27.016 1 17.05 435 ASN B CA 1
ATOM 6619 C C . ASN B 1 435 ? 43.5 -39.344 27.359 1 17.05 435 ASN B C 1
ATOM 6621 O O . ASN B 1 435 ? 42.844 -38.656 26.562 1 17.05 435 ASN B O 1
ATOM 6625 N N . ASP B 1 436 ? 44.125 -38.625 28.438 1 17.61 436 ASP B N 1
ATOM 6626 C CA . ASP B 1 436 ? 44.062 -37.688 29.562 1 17.61 436 ASP B CA 1
ATOM 6627 C C . ASP B 1 436 ? 44.562 -36.312 29.141 1 17.61 436 ASP B C 1
ATOM 6629 O O . ASP B 1 436 ? 44.469 -35.344 29.922 1 17.61 436 ASP B O 1
ATOM 6633 N N . ASN B 1 437 ? 45.25 -35.969 28 1 16.69 437 ASN B N 1
ATOM 6634 C CA . ASN B 1 437 ? 46.375 -35.094 28.281 1 16.69 437 ASN B CA 1
ATOM 6635 C C . ASN B 1 437 ? 45.906 -33.688 28.609 1 16.69 437 ASN B C 1
ATOM 6637 O O . ASN B 1 437 ? 44.938 -33.188 28.047 1 16.69 437 ASN B O 1
ATOM 6641 N N . LYS B 1 438 ? 46.875 -32.844 29.391 1 17.84 438 LYS B N 1
ATOM 6642 C CA . LYS B 1 438 ? 47.125 -31.766 30.344 1 17.84 438 LYS B CA 1
ATOM 6643 C C . LYS B 1 438 ? 47.062 -30.406 29.641 1 17.84 438 LYS B C 1
ATOM 6645 O O . LYS B 1 438 ? 46.344 -29.516 30.078 1 17.84 438 LYS B O 1
ATOM 6650 N N . ASP B 1 439 ? 48.312 -29.703 29.156 1 17.64 439 ASP B N 1
ATOM 6651 C CA . ASP B 1 439 ? 49.031 -28.625 29.859 1 17.64 439 ASP B CA 1
ATOM 6652 C C . ASP B 1 439 ? 48.75 -27.266 29.219 1 17.64 439 ASP B C 1
ATOM 6654 O O . ASP B 1 439 ? 48.406 -26.312 29.906 1 17.64 439 ASP B O 1
ATOM 6658 N N . GLU B 1 440 ? 49.469 -26.766 28.016 1 19.09 440 GLU B N 1
ATOM 6659 C CA . GLU B 1 440 ? 50.406 -25.656 27.938 1 19.09 440 GLU B CA 1
ATOM 6660 C C . GLU B 1 440 ? 49.688 -24.359 27.594 1 19.09 440 GLU B C 1
ATOM 6662 O O . GLU B 1 440 ? 48.906 -24.312 26.656 1 19.09 440 GLU B O 1
ATOM 6667 N N . VAL B 1 441 ? 49.812 -23.266 28.422 1 20.95 441 VAL B N 1
ATOM 6668 C CA . VAL B 1 441 ? 49.375 -21.875 28.625 1 20.95 441 VAL B CA 1
ATOM 6669 C C . VAL B 1 441 ? 50.156 -20.969 27.672 1 20.95 441 VAL B C 1
ATOM 6671 O O . VAL B 1 441 ? 50.656 -19.922 28.078 1 20.95 441 VAL B O 1
ATOM 6674 N N . VAL B 1 442 ? 50.5 -21.125 26.438 1 19.33 442 VAL B N 1
ATOM 6675 C CA . VAL B 1 442 ? 51.531 -20.281 25.828 1 19.33 442 VAL B CA 1
ATOM 6676 C C . VAL B 1 442 ? 51.062 -18.828 25.828 1 19.33 442 VAL B C 1
ATOM 6678 O O . VAL B 1 442 ? 49.875 -18.547 25.562 1 19.33 442 VAL B O 1
ATOM 6681 N N . GLU B 1 443 ? 52.062 -17.812 26.266 1 22.03 443 GLU B N 1
ATOM 6682 C CA . GLU B 1 443 ? 52.438 -16.422 26.531 1 22.03 443 GLU B CA 1
ATOM 6683 C C . GLU B 1 443 ? 52.406 -15.594 25.25 1 22.03 443 GLU B C 1
ATOM 6685 O O . GLU B 1 443 ? 53.219 -15.812 24.359 1 22.03 443 GLU B O 1
ATOM 6690 N N . LEU B 1 444 ? 51.594 -15.586 24.391 1 19.67 444 LEU B N 1
ATOM 6691 C CA . LEU B 1 444 ? 51.938 -14.836 23.203 1 19.67 444 LEU B CA 1
ATOM 6692 C C . LEU B 1 444 ? 52.312 -13.406 23.547 1 19.67 444 LEU B C 1
ATOM 6694 O O . LEU B 1 444 ? 51.625 -12.734 24.328 1 19.67 444 LEU B O 1
ATOM 6698 N N . ASN B 1 445 ? 53.75 -13.023 23.266 1 18.83 445 ASN B N 1
ATOM 6699 C CA . ASN B 1 445 ? 54.75 -11.961 23.125 1 18.83 445 ASN B CA 1
ATOM 6700 C C . ASN B 1 445 ? 54.156 -10.758 22.375 1 18.83 445 ASN B C 1
ATOM 6702 O O . ASN B 1 445 ? 53.781 -10.867 21.219 1 18.83 445 ASN B O 1
ATOM 6706 N N . THR B 1 446 ? 53.531 -9.977 23 1 17.61 446 THR B N 1
ATOM 6707 C CA . THR B 1 446 ? 53.375 -8.562 22.703 1 17.61 446 THR B CA 1
ATOM 6708 C C . THR B 1 446 ? 54.719 -7.879 22.5 1 17.61 446 THR B C 1
ATOM 6710 O O . THR B 1 446 ? 55.5 -7.75 23.453 1 17.61 446 THR B O 1
ATOM 6713 N N . LEU B 1 447 ? 55.594 -8.281 21.516 1 18.09 447 LEU B N 1
ATOM 6714 C CA . LEU B 1 447 ? 56.406 -7.234 20.906 1 18.09 447 LEU B CA 1
ATOM 6715 C C . LEU B 1 447 ? 55.531 -6.125 20.328 1 18.09 447 LEU B C 1
ATOM 6717 O O . LEU B 1 447 ? 54.5 -6.398 19.719 1 18.09 447 LEU B O 1
#

InterPro domains:
  IPR001926 Tryptophan synthase beta chain-like, PALP domain [PF00291] (37-347)
  IPR036052 Tryptophan synthase beta chain-like, PALP domain superfamily [G3DSA:3.40.50.1100] (40-348)
  IPR036052 Tryptophan synthase beta chain-like, PALP domain superfamily [G3DSA:3.40.50.1100] (78-180)
  IPR036052 Tryptophan synthase beta chain-like, PALP domain superfamily [SSF53686] (29-355)
  IPR050147 Serine/Threonine Dehydratase [PTHR48078] (37-374)